Protein 6F7L (pdb70)

Secondary structure (DSSP, 8-state):
---SS-EEEEE--BHHHHHHHHHHTTTSEEEEE-SSSSSBTT--EEEEEEBTEEEEEESS---B-TTT-HHHHHHHHHTT--EEE--B-EEEE-SSSS-EEESSSS-SHHHHHHHHHHHHHHHHHHHTT----SBHHHHHHHTT--HHHIIIIIHHHHHHHH-TTS-GGGSBHHHHHHHHHTTSS-SSS-B--EEETT-THHHHHHHHHHHGGGEETT--EEEEEE-SSSEEEEETTEEEEESEEEE-S-HHHHHHHB--S-SHHHHHHTT--EEEEEEEEE--GGGS-SS--S-SEEEEPPTT--GGGGGG---EEEEEGGGSGGGTT--S--EEEES-SSPP-TTTEEEEEEEEEE---HHHHHHHHHGGGGTTGGGEEE-SGGGS-SSHHHHHHHHHHHHHHTT---S-TT-HHHHHHHHHHHHHHT-/--TT-EEEEE--BHHHHHHHHHHTTTSEEEEE-SSSSSBTT--EEEEEETTEEEEEESS---B-TTT-HHHHHHHHHTT--EEE--B-EEEE-SSSS-EEESSSS-SHHHHHHHHHHHHHHHHHHHTT---BHHHHHHHTT--HHHIIIIIHHHHHHHH-TTS-GGGSBHHHHHHHHHTTSS-SSS-B--EEETT-THHHHHHHHHHHGGGEETT--EEEEEE-SS-EEEEETTEEEEESEEEE-S-HHHHHHHB--S-SHHHHHHTT--EEEEEEEEE--GGGS-TTTSSSSEEEEPPTT--GGGTTT---EEEEEGGGSGGGTT--S--EEEES-SSPP-TTSEEEEEEEEEE---HHHHHHHHGGGGGTTGGGEEE-SGGGS-SSHHHHHHHHHHHHHHTT---S-TT-HHHHHHHHHHHHHHT-

InterPro domains:
  IPR002937 Amine oxidase [PF01593] (21-294)
  IPR036188 FAD/NAD(P)-binding domain superfamily [G3DSA:3.50.50.60] (2-269)
  IPR036188 FAD/NAD(P)-binding domain superfamily [SSF51905] (9-413)
  IPR050464 Zeta Carotene Desaturase and Related Oxidoreductases [PTHR42923] (6-413)

Structure (mmCIF, N/CA/C/O backbone):
data_6F7L
#
_entry.id   6F7L
#
_cell.length_a   125.554
_cell.length_b   125.554
_cell.length_c   156.655
_cell.angle_alpha   90.000
_cell.angle_beta   90.000
_cell.angle_gamma   90.000
#
_symmetry.space_group_name_H-M   'P 41 21 2'
#
loop_
_entity.id
_entity.type
_entity.pdbx_description
1 polymer 'Amine oxidase LkcE'
2 non-polymer 'FLAVIN-ADENINE DINUCLEOTIDE'
3 non-polymer 'CALCIUM ION'
4 non-polymer '[(2~{S},5~{R},8~{S},11~{S})-1-[(2~{R},3~{R},5~{R},6~{S})-3,5-dimethyl-6-oxidanyl-4-oxidanylidene-oxan-2-yl]-5,11-dimeth yl-8-oxidanyl-13-[[(2~{S})-2-oxidanylpropanoyl]amino]tridecan-2-yl] ethanoate'
5 non-polymer GLYCEROL
6 non-polymer 'ACETATE ION'
7 water water
#
loop_
_atom_site.group_PDB
_atom_site.id
_atom_site.type_symbol
_atom_site.label_atom_id
_atom_site.label_alt_id
_atom_site.label_comp_id
_atom_site.label_asym_id
_atom_site.label_entity_id
_atom_site.label_seq_id
_atom_site.pdbx_PDB_ins_code
_atom_site.Cartn_x
_atom_site.Cartn_y
_atom_site.Cartn_z
_atom_site.occupancy
_atom_site.B_iso_or_equiv
_atom_site.auth_seq_id
_atom_site.auth_comp_id
_atom_site.auth_asym_id
_atom_site.auth_atom_id
_atom_site.pdbx_PDB_model_num
ATOM 1 N N . VAL A 1 7 ? 17.137 80.150 -25.021 1.00 120.78 3 VAL A N 1
ATOM 2 C CA . VAL A 1 7 ? 17.353 81.475 -25.694 1.00 117.49 3 VAL A CA 1
ATOM 3 C C . VAL A 1 7 ? 16.020 82.250 -25.785 1.00 121.75 3 VAL A C 1
ATOM 4 O O . VAL A 1 7 ? 15.121 81.868 -26.537 1.00 118.45 3 VAL A O 1
ATOM 8 N N . VAL A 1 8 ? 15.917 83.329 -25.002 1.00 123.47 4 VAL A N 1
ATOM 9 C CA . VAL A 1 8 ? 14.752 84.234 -25.016 1.00 124.47 4 VAL A CA 1
ATOM 10 C C . VAL A 1 8 ? 15.025 85.386 -26.011 1.00 129.81 4 VAL A C 1
ATOM 11 O O . VAL A 1 8 ? 16.144 85.920 -26.053 1.00 126.91 4 VAL A O 1
ATOM 15 N N . GLU A 1 9 ? 14.025 85.754 -26.819 1.00 127.61 5 GLU A N 1
ATOM 16 C CA . GLU A 1 9 ? 14.172 86.850 -27.812 1.00 126.01 5 GLU A CA 1
ATOM 17 C C . GLU A 1 9 ? 13.005 87.852 -27.798 1.00 110.53 5 GLU A C 1
ATOM 18 O O . GLU A 1 9 ? 11.948 87.610 -27.187 1.00 104.48 5 GLU A O 1
ATOM 24 N N . ALA A 1 10 ? 13.252 88.971 -28.486 1.00 107.03 6 ALA A N 1
ATOM 25 C CA . ALA A 1 10 ? 12.399 90.183 -28.492 1.00 108.81 6 ALA A CA 1
ATOM 26 C C . ALA A 1 10 ? 10.958 89.962 -28.935 1.00 102.81 6 ALA A C 1
ATOM 27 O O . ALA A 1 10 ? 10.659 89.005 -29.630 1.00 120.82 6 ALA A O 1
ATOM 29 N N . LYS A 1 11 ? 10.090 90.870 -28.500 1.00 92.39 7 LYS A N 1
ATOM 30 C CA . LYS A 1 11 ? 8.623 90.834 -28.738 1.00 96.54 7 LYS A CA 1
ATOM 31 C C . LYS A 1 11 ? 7.898 89.513 -28.303 1.00 98.48 7 LYS A C 1
ATOM 32 O O . LYS A 1 11 ? 6.893 89.108 -28.901 1.00 93.90 7 LYS A O 1
ATOM 38 N N . SER A 1 12 ? 8.410 88.876 -27.242 1.00 87.91 8 SER A N 1
ATOM 39 C CA . SER A 1 12 ? 7.747 87.743 -26.583 1.00 80.34 8 SER A CA 1
ATOM 40 C C . SER A 1 12 ? 6.545 88.288 -25.826 1.00 73.26 8 SER A C 1
ATOM 41 O O . SER A 1 12 ? 6.543 89.445 -25.446 1.00 78.75 8 SER A O 1
ATOM 44 N N . ARG A 1 13 ? 5.527 87.462 -25.630 1.00 74.00 9 ARG A N 1
ATOM 45 C CA . ARG A 1 13 ? 4.352 87.822 -24.802 1.00 84.60 9 ARG A CA 1
ATOM 46 C C . ARG A 1 13 ? 4.649 87.426 -23.331 1.00 86.41 9 ARG A C 1
ATOM 47 O O . ARG A 1 13 ? 4.622 86.232 -23.001 1.00 82.68 9 ARG A O 1
ATOM 55 N N . ILE A 1 14 ? 4.974 88.418 -22.490 1.00 77.71 10 ILE A N 1
ATOM 56 C CA . ILE A 1 14 ? 5.418 88.170 -21.100 1.00 74.79 10 ILE A CA 1
ATOM 57 C C . ILE A 1 14 ? 4.379 88.687 -20.116 1.00 72.05 10 ILE A C 1
ATOM 58 O O . ILE A 1 14 ? 3.866 89.794 -20.268 1.00 69.99 10 ILE A O 1
ATOM 63 N N . ALA A 1 15 ? 4.041 87.858 -19.128 1.00 65.58 11 ALA A N 1
ATOM 64 C CA . ALA A 1 15 ? 3.152 88.300 -18.039 1.00 65.37 11 ALA A CA 1
ATOM 65 C C . ALA A 1 15 ? 4.020 88.536 -16.788 1.00 70.97 11 ALA A C 1
ATOM 66 O O . ALA A 1 15 ? 4.956 87.772 -16.517 1.00 70.11 11 ALA A O 1
ATOM 68 N N . VAL A 1 16 ? 3.731 89.599 -16.046 1.00 66.35 12 VAL A N 1
ATOM 69 C CA . VAL A 1 16 ? 4.387 89.822 -14.742 1.00 64.49 12 VAL A CA 1
ATOM 70 C C . VAL A 1 16 ? 3.234 89.655 -13.789 1.00 62.04 12 VAL A C 1
ATOM 71 O O . VAL A 1 16 ? 2.172 90.264 -14.003 1.00 58.60 12 VAL A O 1
ATOM 75 N N . VAL A 1 17 ? 3.431 88.774 -12.800 1.00 59.47 13 VAL A N 1
ATOM 76 C CA . VAL A 1 17 ? 2.371 88.411 -11.832 1.00 61.24 13 VAL A CA 1
ATOM 77 C C . VAL A 1 17 ? 2.698 89.047 -10.484 1.00 62.99 13 VAL A C 1
ATOM 78 O O . VAL A 1 17 ? 3.669 88.674 -9.831 1.00 68.79 13 VAL A O 1
ATOM 82 N N . GLY A 1 18 ? 1.898 90.037 -10.116 1.00 56.53 14 GLY A N 1
ATOM 83 C CA . GLY A 1 18 ? 2.120 90.846 -8.942 1.00 52.58 14 GLY A CA 1
ATOM 84 C C . GLY A 1 18 ? 2.665 92.211 -9.332 1.00 55.13 14 GLY A C 1
ATOM 85 O O . GLY A 1 18 ? 3.732 92.318 -9.930 1.00 52.06 14 GLY A O 1
ATOM 86 N N . GLY A 1 19 ? 1.916 93.252 -8.958 1.00 55.12 15 GLY A N 1
ATOM 87 C CA . GLY A 1 19 ? 2.290 94.647 -9.247 1.00 59.26 15 GLY A CA 1
ATOM 88 C C . GLY A 1 19 ? 2.721 95.487 -8.048 1.00 64.94 15 GLY A C 1
ATOM 89 O O . GLY A 1 19 ? 2.316 96.650 -7.911 1.00 63.56 15 GLY A O 1
ATOM 90 N N . GLY A 1 20 ? 3.574 94.899 -7.206 1.00 60.86 16 GLY A N 1
ATOM 91 C CA . GLY A 1 20 ? 4.268 95.624 -6.162 1.00 60.89 16 GLY A CA 1
ATOM 92 C C . GLY A 1 20 ? 5.478 96.284 -6.798 1.00 63.82 16 GLY A C 1
ATOM 93 O O . GLY A 1 20 ? 5.570 96.375 -8.003 1.00 61.58 16 GLY A O 1
ATOM 94 N N . GLY A 1 21 ? 6.434 96.705 -5.988 1.00 64.73 17 GLY A N 1
ATOM 95 C CA . GLY A 1 21 ? 7.601 97.399 -6.499 1.00 56.93 17 GLY A CA 1
ATOM 96 C C . GLY A 1 21 ? 8.373 96.590 -7.490 1.00 51.56 17 GLY A C 1
ATOM 97 O O . GLY A 1 21 ? 8.824 97.099 -8.489 1.00 52.04 17 GLY A O 1
ATOM 98 N N . SER A 1 22 ? 8.588 95.338 -7.166 1.00 54.96 18 SER A N 1
ATOM 99 C CA . SER A 1 22 ? 9.432 94.452 -8.008 1.00 62.48 18 SER A CA 1
ATOM 100 C C . SER A 1 22 ? 8.776 94.161 -9.331 1.00 59.28 18 SER A C 1
ATOM 101 O O . SER A 1 22 ? 9.435 94.090 -10.340 1.00 56.02 18 SER A O 1
ATOM 104 N N . GLY A 1 23 ? 7.472 93.949 -9.282 1.00 62.54 19 GLY A N 1
ATOM 105 C CA . GLY A 1 23 ? 6.672 93.654 -10.474 1.00 65.71 19 GLY A CA 1
ATOM 106 C C . GLY A 1 23 ? 6.537 94.848 -11.402 1.00 64.64 19 GLY A C 1
ATOM 107 O O . GLY A 1 23 ? 6.781 94.728 -12.607 1.00 60.93 19 GLY A O 1
ATOM 108 N N . SER A 1 24 ? 6.150 95.984 -10.814 1.00 58.27 20 SER A N 1
ATOM 109 C CA . SER A 1 24 ? 5.990 97.254 -11.536 1.00 57.81 20 SER A CA 1
ATOM 110 C C . SER A 1 24 ? 7.294 97.662 -12.248 1.00 58.49 20 SER A C 1
ATOM 111 O O . SER A 1 24 ? 7.273 98.034 -13.404 1.00 64.44 20 SER A O 1
ATOM 114 N N . VAL A 1 25 ? 8.419 97.520 -11.573 1.00 56.09 21 VAL A N 1
ATOM 115 C CA . VAL A 1 25 ? 9.718 97.874 -12.155 1.00 59.92 21 VAL A CA 1
ATOM 116 C C . VAL A 1 25 ? 10.110 96.847 -13.198 1.00 66.98 21 VAL A C 1
ATOM 117 O O . VAL A 1 25 ? 10.646 97.211 -14.243 1.00 80.02 21 VAL A O 1
ATOM 121 N N . ALA A 1 26 ? 9.859 95.576 -12.917 1.00 73.05 22 ALA A N 1
ATOM 122 C CA . ALA A 1 26 ? 10.121 94.469 -13.874 1.00 72.67 22 ALA A CA 1
ATOM 123 C C . ALA A 1 26 ? 9.345 94.680 -15.194 1.00 68.20 22 ALA A C 1
ATOM 124 O O . ALA A 1 26 ? 9.924 94.614 -16.265 1.00 68.03 22 ALA A O 1
ATOM 126 N N . ALA A 1 27 ? 8.054 94.960 -15.068 1.00 62.18 23 ALA A N 1
ATOM 127 C CA . ALA A 1 27 ? 7.143 95.206 -16.196 1.00 63.13 23 ALA A CA 1
ATOM 128 C C . ALA A 1 27 ? 7.549 96.439 -17.023 1.00 68.84 23 ALA A C 1
ATOM 129 O O . ALA A 1 27 ? 7.686 96.377 -18.236 1.00 72.02 23 ALA A O 1
ATOM 131 N N . TRP A 1 28 ? 7.777 97.534 -16.319 1.00 76.49 24 TRP A N 1
ATOM 132 C CA . TRP A 1 28 ? 8.228 98.838 -16.869 1.00 73.62 24 TRP A CA 1
ATOM 133 C C . TRP A 1 28 ? 9.466 98.734 -17.777 1.00 75.73 24 TRP A C 1
ATOM 134 O O . TRP A 1 28 ? 9.543 99.368 -18.822 1.00 81.87 24 TRP A O 1
ATOM 145 N N . LEU A 1 29 ? 10.426 97.939 -17.363 1.00 70.23 25 LEU A N 1
ATOM 146 C CA . LEU A 1 29 ? 11.646 97.720 -18.140 1.00 74.08 25 LEU A CA 1
ATOM 147 C C . LEU A 1 29 ? 11.418 96.674 -19.230 1.00 78.24 25 LEU A C 1
ATOM 148 O O . LEU A 1 29 ? 11.952 96.794 -20.316 1.00 78.01 25 LEU A O 1
ATOM 153 N N . LEU A 1 30 ? 10.647 95.628 -18.914 1.00 79.16 26 LEU A N 1
ATOM 154 C CA . LEU A 1 30 ? 10.351 94.541 -19.868 1.00 72.08 26 LEU A CA 1
ATOM 155 C C . LEU A 1 30 ? 9.619 95.089 -21.116 1.00 69.30 26 LEU A C 1
ATOM 156 O O . LEU A 1 30 ? 9.996 94.743 -22.221 1.00 65.64 26 LEU A O 1
ATOM 161 N N . ALA A 1 31 ? 8.637 95.976 -20.890 1.00 63.80 27 ALA A N 1
ATOM 162 C CA . ALA A 1 31 ? 7.820 96.663 -21.921 1.00 62.08 27 ALA A CA 1
ATOM 163 C C . ALA A 1 31 ? 8.623 97.433 -23.014 1.00 68.89 27 ALA A C 1
ATOM 164 O O . ALA A 1 31 ? 8.112 97.761 -24.069 1.00 70.78 27 ALA A O 1
ATOM 166 N N . ARG A 1 32 ? 9.889 97.682 -22.742 1.00 72.64 28 ARG A N 1
ATOM 167 C CA . ARG A 1 32 ? 10.829 98.279 -23.691 1.00 76.53 28 ARG A CA 1
ATOM 168 C C . ARG A 1 32 ? 11.202 97.323 -24.852 1.00 79.60 28 ARG A C 1
ATOM 169 O O . ARG A 1 32 ? 11.685 97.787 -25.891 1.00 84.69 28 ARG A O 1
ATOM 177 N N . ARG A 1 33 ? 11.035 96.016 -24.642 1.00 70.87 29 ARG A N 1
ATOM 178 C CA . ARG A 1 33 ? 11.426 94.953 -25.601 1.00 70.47 29 ARG A CA 1
ATOM 179 C C . ARG A 1 33 ? 10.316 93.943 -25.916 1.00 73.81 29 ARG A C 1
ATOM 180 O O . ARG A 1 33 ? 10.348 93.323 -26.960 1.00 80.62 29 ARG A O 1
ATOM 188 N N . HIS A 1 34 ? 9.363 93.767 -25.007 1.00 70.90 30 HIS A N 1
ATOM 189 C CA . HIS A 1 34 ? 8.367 92.705 -25.083 1.00 66.72 30 HIS A CA 1
ATOM 190 C C . HIS A 1 34 ? 6.952 93.225 -24.917 1.00 66.84 30 HIS A C 1
ATOM 191 O O . HIS A 1 34 ? 6.736 94.337 -24.439 1.00 63.06 30 HIS A O 1
ATOM 198 N N . ASP A 1 35 ? 5.993 92.401 -25.327 1.00 68.12 31 ASP A N 1
ATOM 199 C CA . ASP A 1 35 ? 4.583 92.715 -25.139 1.00 79.69 31 ASP A CA 1
ATOM 200 C C . ASP A 1 35 ? 4.291 92.206 -23.728 1.00 83.19 31 ASP A C 1
ATOM 201 O O . ASP A 1 35 ? 4.196 90.986 -23.512 1.00 72.43 31 ASP A O 1
ATOM 206 N N . VAL A 1 36 ? 4.169 93.145 -22.781 1.00 77.57 32 VAL A N 1
ATOM 207 C CA . VAL A 1 36 ? 4.021 92.824 -21.365 1.00 68.98 32 VAL A CA 1
ATOM 208 C C . VAL A 1 36 ? 2.629 93.139 -20.866 1.00 71.00 32 VAL A C 1
ATOM 209 O O . VAL A 1 36 ? 2.001 94.080 -21.328 1.00 69.27 32 VAL A O 1
ATOM 213 N N . THR A 1 37 ? 2.170 92.291 -19.937 1.00 73.43 33 THR A N 1
ATOM 214 C CA . THR A 1 37 ? 0.911 92.451 -19.198 1.00 75.52 33 THR A CA 1
ATOM 215 C C . THR A 1 37 ? 1.258 92.302 -17.699 1.00 74.52 33 THR A C 1
ATOM 216 O O . THR A 1 37 ? 1.991 91.398 -17.301 1.00 67.91 33 THR A O 1
ATOM 220 N N . LEU A 1 38 ? 0.728 93.209 -16.890 1.00 72.92 34 LEU A N 1
ATOM 221 C CA . LEU A 1 38 ? 1.017 93.226 -15.467 1.00 73.71 34 LEU A CA 1
ATOM 222 C C . LEU A 1 38 ? -0.275 92.950 -14.727 1.00 76.89 34 LEU A C 1
ATOM 223 O O . LEU A 1 38 ? -1.206 93.759 -14.761 1.00 75.36 34 LEU A O 1
ATOM 228 N N . PHE A 1 39 ? -0.327 91.812 -14.042 1.00 74.00 35 PHE A N 1
ATOM 229 C CA . PHE A 1 39 ? -1.523 91.466 -13.267 1.00 71.41 35 PHE A CA 1
ATOM 230 C C . PHE A 1 39 ? -1.309 91.856 -11.820 1.00 70.06 35 PHE A C 1
ATOM 231 O O . PHE A 1 39 ? -0.343 91.420 -11.193 1.00 65.72 35 PHE A O 1
ATOM 239 N N . GLU A 1 40 ? -2.237 92.654 -11.297 1.00 67.03 36 GLU A N 1
ATOM 240 C CA . GLU A 1 40 ? -2.220 93.059 -9.901 1.00 67.55 36 GLU A CA 1
ATOM 241 C C . GLU A 1 40 ? -3.517 92.703 -9.197 1.00 71.32 36 GLU A C 1
ATOM 242 O O . GLU A 1 40 ? -4.570 93.189 -9.579 1.00 82.38 36 GLU A O 1
ATOM 248 N N . ALA A 1 41 ? -3.415 91.900 -8.139 1.00 66.00 37 ALA A N 1
ATOM 249 C CA . ALA A 1 41 ? -4.573 91.528 -7.298 1.00 68.00 37 ALA A CA 1
ATOM 250 C C . ALA A 1 41 ? -5.404 92.716 -6.788 1.00 60.81 37 ALA A C 1
ATOM 251 O O . ALA A 1 41 ? -6.620 92.658 -6.796 1.00 62.70 37 ALA A O 1
ATOM 253 N N . ASP A 1 42 ? -4.734 93.770 -6.325 1.00 66.20 38 ASP A N 1
ATOM 254 C CA . ASP A 1 42 ? -5.385 94.956 -5.679 1.00 70.94 38 ASP A CA 1
ATOM 255 C C . ASP A 1 42 ? -5.638 96.102 -6.679 1.00 67.96 38 ASP A C 1
ATOM 256 O O . ASP A 1 42 ? -5.244 96.018 -7.851 1.00 67.83 38 ASP A O 1
ATOM 261 N N . GLU A 1 43 ? -6.278 97.160 -6.167 1.00 71.16 39 GLU A N 1
ATOM 262 C CA . GLU A 1 43 ? -6.680 98.393 -6.915 1.00 67.05 39 GLU A CA 1
ATOM 263 C C . GLU A 1 43 ? -5.618 99.416 -7.195 1.00 63.40 39 GLU A C 1
ATOM 264 O O . GLU A 1 43 ? -5.911 100.414 -7.809 1.00 70.23 39 GLU A O 1
ATOM 270 N N . TYR A 1 44 ? -4.394 99.173 -6.759 1.00 68.93 40 TYR A N 1
ATOM 271 C CA . TYR A 1 44 ? -3.249 100.076 -7.002 1.00 63.48 40 TYR A CA 1
ATOM 272 C C . TYR A 1 44 ? -1.978 99.264 -7.246 1.00 60.95 40 TYR A C 1
ATOM 273 O O . TYR A 1 44 ? -1.875 98.076 -6.902 1.00 63.46 40 TYR A O 1
ATOM 282 N N . LEU A 1 45 ? -1.018 99.939 -7.844 1.00 62.18 41 LEU A N 1
ATOM 283 C CA . LEU A 1 45 ? 0.314 99.410 -8.125 1.00 67.45 41 LEU A CA 1
ATOM 284 C C . LEU A 1 45 ? 1.276 99.794 -6.974 1.00 66.99 41 LEU A C 1
ATOM 285 O O . LEU A 1 45 ? 1.401 100.977 -6.671 1.00 68.76 41 LEU A O 1
ATOM 290 N N . GLY A 1 46 ? 1.901 98.805 -6.316 1.00 62.99 42 GLY A N 1
ATOM 291 C CA . GLY A 1 46 ? 2.816 99.080 -5.167 1.00 66.75 42 GLY A CA 1
ATOM 292 C C . GLY A 1 46 ? 2.928 98.137 -3.973 1.00 60.53 42 GLY A C 1
ATOM 293 O O . GLY A 1 46 ? 3.960 98.102 -3.316 1.00 63.05 42 GLY A O 1
ATOM 294 N N . GLY A 1 47 ? 1.859 97.401 -3.690 1.00 57.45 43 GLY A N 1
ATOM 295 C CA . GLY A 1 47 ? 1.830 96.398 -2.643 1.00 53.67 43 GLY A CA 1
ATOM 296 C C . GLY A 1 47 ? 2.059 96.990 -1.280 1.00 49.06 43 GLY A C 1
ATOM 297 O O . GLY A 1 47 ? 1.242 97.754 -0.792 1.00 49.24 43 GLY A O 1
ATOM 298 N N . HIS A 1 48 ? 3.200 96.649 -0.687 1.00 53.28 44 HIS A N 1
ATOM 299 C CA . HIS A 1 48 ? 3.660 97.225 0.626 1.00 51.90 44 HIS A CA 1
ATOM 300 C C . HIS A 1 48 ? 3.954 98.738 0.552 1.00 53.24 44 HIS A C 1
ATOM 301 O O . HIS A 1 48 ? 3.931 99.423 1.562 1.00 59.31 44 HIS A O 1
ATOM 308 N N . ALA A 1 49 ? 4.230 99.223 -0.661 1.00 54.02 45 ALA A N 1
ATOM 309 C CA . ALA A 1 49 ? 4.403 100.645 -0.984 1.00 52.18 45 ALA A CA 1
ATOM 310 C C . ALA A 1 49 ? 3.063 101.277 -1.283 1.00 50.05 45 ALA A C 1
ATOM 311 O O . ALA A 1 49 ? 2.576 101.232 -2.400 1.00 57.56 45 ALA A O 1
ATOM 313 N N . TYR A 1 50 ? 2.467 101.836 -0.248 1.00 52.93 46 TYR A N 1
ATOM 314 C CA . TYR A 1 50 ? 1.139 102.441 -0.284 1.00 53.56 46 TYR A CA 1
ATOM 315 C C . TYR A 1 50 ? 1.094 103.787 0.467 1.00 53.71 46 TYR A C 1
ATOM 316 O O . TYR A 1 50 ? 1.377 103.866 1.664 1.00 58.56 46 TYR A O 1
ATOM 325 N N . SER A 1 51 ? 0.668 104.826 -0.238 1.00 55.33 47 SER A N 1
ATOM 326 C CA . SER A 1 51 ? 0.465 106.157 0.322 1.00 50.96 47 SER A CA 1
ATOM 327 C C . SER A 1 51 ? -1.024 106.458 0.281 1.00 58.94 47 SER A C 1
ATOM 328 O O . SER A 1 51 ? -1.622 106.399 -0.767 1.00 66.98 47 SER A O 1
ATOM 331 N N . HIS A 1 52 ? -1.597 106.726 1.448 1.00 63.13 48 HIS A N 1
ATOM 332 C CA . HIS A 1 52 ? -3.010 107.001 1.657 1.00 65.95 48 HIS A CA 1
ATOM 333 C C . HIS A 1 52 ? -3.279 108.508 1.823 1.00 72.01 48 HIS A C 1
ATOM 334 O O . HIS A 1 52 ? -2.693 109.144 2.680 1.00 68.46 48 HIS A O 1
ATOM 341 N N . PRO A 1 53 ? -4.195 109.075 1.002 1.00 81.72 49 PRO A N 1
ATOM 342 C CA . PRO A 1 53 ? -4.476 110.513 1.089 1.00 76.05 49 PRO A CA 1
ATOM 343 C C . PRO A 1 53 ? -5.189 110.884 2.382 1.00 78.43 49 PRO A C 1
ATOM 344 O O . PRO A 1 53 ? -6.184 110.238 2.748 1.00 76.78 49 PRO A O 1
ATOM 348 N N . VAL A 1 54 ? -4.633 111.886 3.061 1.00 71.67 50 VAL A N 1
ATOM 349 C CA . VAL A 1 54 ? -5.170 112.420 4.319 1.00 76.69 50 VAL A CA 1
ATOM 350 C C . VAL A 1 54 ? -5.473 113.895 4.133 1.00 73.34 50 VAL A C 1
ATOM 351 O O . VAL A 1 54 ? -4.647 114.640 3.635 1.00 71.40 50 VAL A O 1
ATOM 355 N N . GLU A 1 55 ? -6.670 114.272 4.558 1.00 81.13 51 GLU A N 1
ATOM 356 C CA . GLU A 1 55 ? -7.215 115.622 4.392 1.00 86.42 51 GLU A CA 1
ATOM 357 C C . GLU A 1 55 ? -6.836 116.490 5.597 1.00 80.32 51 GLU A C 1
ATOM 358 O O . GLU A 1 55 ? -7.261 116.225 6.719 1.00 79.14 51 GLU A O 1
ATOM 364 N N . THR A 1 56 ? -5.995 117.495 5.349 1.00 76.65 52 THR A N 1
ATOM 365 C CA . THR A 1 56 ? -5.548 118.429 6.390 1.00 81.82 52 THR A CA 1
ATOM 366 C C . THR A 1 56 ? -5.806 119.896 5.978 1.00 92.36 52 THR A C 1
ATOM 367 O O . THR A 1 56 ? -6.055 120.201 4.800 1.00 85.41 52 THR A O 1
ATOM 371 N N . ASP A 1 57 ? -5.685 120.793 6.964 1.00 95.57 53 ASP A N 1
ATOM 372 C CA . ASP A 1 57 ? -5.871 122.247 6.790 1.00 94.23 53 ASP A CA 1
ATOM 373 C C . ASP A 1 57 ? -4.749 122.924 5.989 1.00 99.85 53 ASP A C 1
ATOM 374 O O . ASP A 1 57 ? -4.787 124.142 5.829 1.00 104.98 53 ASP A O 1
ATOM 379 N N . GLN A 1 58 ? -3.737 122.170 5.546 1.00 94.25 54 GLN A N 1
ATOM 380 C CA . GLN A 1 58 ? -2.616 122.704 4.718 1.00 96.08 54 GLN A CA 1
ATOM 381 C C . GLN A 1 58 ? -2.474 121.909 3.398 1.00 89.24 54 GLN A C 1
ATOM 382 O O . GLN A 1 58 ? -1.505 122.077 2.664 1.00 90.79 54 GLN A O 1
ATOM 388 N N . GLY A 1 59 ? -3.474 121.084 3.095 1.00 84.62 55 GLY A N 1
ATOM 389 C CA . GLY A 1 59 ? -3.520 120.277 1.862 1.00 89.64 55 GLY A CA 1
ATOM 390 C C . GLY A 1 59 ? -3.779 118.799 2.124 1.00 89.02 55 GLY A C 1
ATOM 391 O O . GLY A 1 59 ? -3.916 118.383 3.277 1.00 83.98 55 GLY A O 1
ATOM 392 N N . THR A 1 60 ? -3.907 118.016 1.051 1.00 89.98 56 THR A N 1
ATOM 393 C CA . THR A 1 60 ? -4.113 116.552 1.147 1.00 91.58 56 THR A CA 1
ATOM 394 C C . THR A 1 60 ? -2.749 115.853 1.006 1.00 91.17 56 THR A C 1
ATOM 395 O O . THR A 1 60 ? -2.107 115.957 -0.040 1.00 89.95 56 THR A O 1
ATOM 399 N N . LEU A 1 61 ? -2.313 115.195 2.087 1.00 81.89 57 LEU A N 1
ATOM 400 C CA . LEU A 1 61 ? -0.978 114.564 2.181 1.00 78.82 57 LEU A CA 1
ATOM 401 C C . LEU A 1 61 ? -1.092 113.106 1.831 1.00 76.43 57 LEU A C 1
ATOM 402 O O . LEU A 1 61 ? -2.086 112.481 2.183 1.00 80.85 57 LEU A O 1
ATOM 407 N N . HIS A 1 62 ? -0.097 112.572 1.138 1.00 69.85 58 HIS A N 1
ATOM 408 C CA . HIS A 1 62 ? -0.087 111.142 0.813 1.00 81.42 58 HIS A CA 1
ATOM 409 C C . HIS A 1 62 ? 0.859 110.440 1.794 1.00 71.82 58 HIS A C 1
ATOM 410 O O . HIS A 1 62 ? 2.078 110.489 1.656 1.00 71.72 58 HIS A O 1
ATOM 417 N N . VAL A 1 63 ? 0.248 109.851 2.820 1.00 63.44 59 VAL A N 1
ATOM 418 C CA . VAL A 1 63 ? 0.939 109.276 3.981 1.00 63.30 59 VAL A CA 1
ATOM 419 C C . VAL A 1 63 ? 1.304 107.817 3.724 1.00 63.38 59 VAL A C 1
ATOM 420 O O . VAL A 1 63 ? 0.405 106.983 3.543 1.00 62.14 59 VAL A O 1
ATOM 424 N N . ASP A 1 64 ? 2.617 107.537 3.727 1.00 58.65 60 ASP A N 1
ATOM 425 C CA . ASP A 1 64 ? 3.158 106.184 3.528 1.00 59.14 60 ASP A CA 1
ATOM 426 C C . ASP A 1 64 ? 2.769 105.337 4.754 1.00 61.75 60 ASP A C 1
ATOM 427 O O . ASP A 1 64 ? 3.030 105.732 5.881 1.00 58.36 60 ASP A O 1
ATOM 432 N N . MET A 1 65 ? 2.116 104.203 4.509 1.00 61.85 61 MET A N 1
ATOM 433 C CA . MET A 1 65 ? 1.627 103.302 5.550 1.00 54.42 61 MET A CA 1
ATOM 434 C C . MET A 1 65 ? 2.483 102.060 5.725 1.00 52.71 61 MET A C 1
ATOM 435 O O . MET A 1 65 ? 2.414 101.409 6.759 1.00 55.76 61 MET A O 1
ATOM 440 N N . GLY A 1 66 ? 3.218 101.720 4.683 1.00 48.65 62 GLY A N 1
ATOM 441 C CA . GLY A 1 66 ? 4.095 100.564 4.635 1.00 47.95 62 GLY A CA 1
ATOM 442 C C . GLY A 1 66 ? 5.514 101.055 4.365 1.00 48.55 62 GLY A C 1
ATOM 443 O O . GLY A 1 66 ? 6.151 101.624 5.234 1.00 51.08 62 GLY A O 1
ATOM 444 N N . VAL A 1 67 ? 5.992 100.792 3.162 1.00 47.57 63 VAL A N 1
ATOM 445 C CA . VAL A 1 67 ? 7.304 101.222 2.684 1.00 51.10 63 VAL A CA 1
ATOM 446 C C . VAL A 1 67 ? 7.410 102.741 2.793 1.00 54.46 63 VAL A C 1
ATOM 447 O O . VAL A 1 67 ? 6.512 103.450 2.405 1.00 55.27 63 VAL A O 1
ATOM 451 N N . GLU A 1 68 ? 8.507 103.226 3.347 1.00 52.94 64 GLU A N 1
ATOM 452 C CA . GLU A 1 68 ? 8.718 104.675 3.450 1.00 55.39 64 GLU A CA 1
ATOM 453 C C . GLU A 1 68 ? 10.168 105.130 3.364 1.00 53.16 64 GLU A C 1
ATOM 454 O O . GLU A 1 68 ? 10.438 106.223 2.887 1.00 53.65 64 GLU A O 1
ATOM 460 N N . HIS A 1 69 ? 11.073 104.289 3.836 1.00 50.98 65 HIS A N 1
ATOM 461 C CA . HIS A 1 69 ? 12.467 104.619 4.010 1.00 48.53 65 HIS A CA 1
ATOM 462 C C . HIS A 1 69 ? 13.449 103.929 3.122 1.00 47.68 65 HIS A C 1
ATOM 463 O O . HIS A 1 69 ? 13.417 102.724 2.922 1.00 50.05 65 HIS A O 1
ATOM 470 N N . PHE A 1 70 ? 14.410 104.747 2.711 1.00 48.46 66 PHE A N 1
ATOM 471 C CA . PHE A 1 70 ? 15.534 104.384 1.876 1.00 42.42 66 PHE A CA 1
ATOM 472 C C . PHE A 1 70 ? 16.554 105.515 2.032 1.00 42.97 66 PHE A C 1
ATOM 473 O O . PHE A 1 70 ? 16.260 106.537 2.646 1.00 43.10 66 PHE A O 1
ATOM 481 N N . ASN A 1 71 ? 17.714 105.364 1.411 1.00 42.15 67 ASN A N 1
ATOM 482 C CA . ASN A 1 71 ? 18.659 106.455 1.273 1.00 41.99 67 ASN A CA 1
ATOM 483 C C . ASN A 1 71 ? 19.534 106.251 0.042 1.00 48.81 67 ASN A C 1
ATOM 484 O O . ASN A 1 71 ? 19.440 105.213 -0.629 1.00 44.81 67 ASN A O 1
ATOM 489 N N . GLU A 1 72 ? 20.299 107.295 -0.306 1.00 49.49 68 GLU A N 1
ATOM 490 C CA . GLU A 1 72 ? 21.068 107.321 -1.552 1.00 46.39 68 GLU A CA 1
ATOM 491 C C . GLU A 1 72 ? 22.188 106.270 -1.622 1.00 47.69 68 GLU A C 1
ATOM 492 O O . GLU A 1 72 ? 22.589 105.884 -2.690 1.00 50.82 68 GLU A O 1
ATOM 498 N N . LYS A 1 73 ? 22.664 105.800 -0.487 1.00 49.20 69 LYS 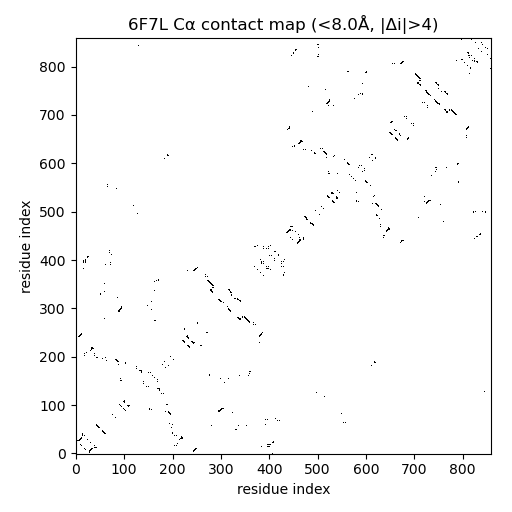A N 1
ATOM 499 C CA . LYS A 1 73 ? 23.738 104.781 -0.429 1.00 52.73 69 LYS A CA 1
ATOM 500 C C . LYS A 1 73 ? 23.193 103.350 -0.411 1.00 58.97 69 LYS A C 1
ATOM 501 O O . LYS A 1 73 ? 23.714 102.489 -1.096 1.00 55.93 69 LYS A O 1
ATOM 507 N N . LEU A 1 74 ? 22.167 103.130 0.404 1.00 52.87 70 LEU A N 1
ATOM 508 C CA . LEU A 1 74 ? 21.544 101.819 0.599 1.00 58.61 70 LEU A CA 1
ATOM 509 C C . LEU A 1 74 ? 20.681 101.426 -0.623 1.00 59.10 70 LEU A C 1
ATOM 510 O O . LEU A 1 74 ? 20.665 100.263 -1.025 1.00 51.90 70 LEU A O 1
ATOM 515 N N . SER A 1 75 ? 19.998 102.421 -1.187 1.00 55.10 71 SER A N 1
ATOM 516 C CA . SER A 1 75 ? 19.047 102.241 -2.282 1.00 48.98 71 SER A CA 1
ATOM 517 C C . SER A 1 75 ? 19.392 103.065 -3.531 1.00 47.68 71 SER A C 1
ATOM 518 O O . SER A 1 75 ? 18.609 103.893 -3.954 1.00 46.90 71 SER A O 1
ATOM 521 N N . PRO A 1 76 ? 20.566 102.837 -4.131 1.00 50.26 72 PRO A N 1
ATOM 522 C CA . PRO A 1 76 ? 20.986 103.689 -5.251 1.00 55.27 72 PRO A CA 1
ATOM 523 C C . PRO A 1 76 ? 20.109 103.634 -6.490 1.00 59.66 72 PRO A C 1
ATOM 524 O O . PRO A 1 76 ? 19.910 104.662 -7.113 1.00 62.20 72 PRO A O 1
ATOM 528 N N . ASN A 1 77 ? 19.615 102.450 -6.841 1.00 56.58 73 ASN A N 1
ATOM 529 C CA . ASN A 1 77 ? 18.723 102.288 -8.006 1.00 51.25 73 ASN A CA 1
ATOM 530 C C . ASN A 1 77 ? 17.385 102.931 -7.860 1.00 46.26 73 ASN A C 1
ATOM 531 O O . ASN A 1 77 ? 16.901 103.572 -8.751 1.00 52.56 73 ASN A O 1
ATOM 536 N N . LEU A 1 78 ? 16.786 102.763 -6.720 1.00 50.86 74 LEU A N 1
ATOM 537 C CA . LEU A 1 78 ? 15.515 103.438 -6.435 1.00 55.29 74 LEU A CA 1
ATOM 538 C C . LEU A 1 78 ? 15.717 104.950 -6.413 1.00 56.60 74 LEU A C 1
ATOM 539 O O . LEU A 1 78 ? 14.854 105.710 -6.814 1.00 59.44 74 LEU A O 1
ATOM 544 N N . PHE A 1 79 ? 16.835 105.368 -5.846 1.00 59.20 75 PHE A N 1
ATOM 545 C CA . PHE A 1 79 ? 17.135 106.795 -5.715 1.00 65.05 75 PHE A CA 1
ATOM 546 C C . PHE A 1 79 ? 17.266 107.445 -7.082 1.00 62.20 75 PHE A C 1
ATOM 547 O O . PHE A 1 79 ? 16.718 108.518 -7.332 1.00 58.68 75 PHE A O 1
ATOM 555 N N . ARG A 1 80 ? 18.001 106.767 -7.949 1.00 55.31 76 ARG A N 1
ATOM 556 C CA . ARG A 1 80 ? 18.187 107.220 -9.315 1.00 60.74 76 ARG A CA 1
ATOM 557 C C . ARG A 1 80 ? 16.891 107.252 -10.109 1.00 63.51 76 ARG A C 1
ATOM 558 O O . ARG A 1 80 ? 16.666 108.127 -10.919 1.00 65.61 76 ARG A O 1
ATOM 566 N N . LEU A 1 81 ? 16.058 106.269 -9.852 1.00 62.49 77 LEU A N 1
ATOM 567 C CA . LEU A 1 81 ? 14.761 106.166 -10.459 1.00 62.63 77 LEU A CA 1
ATOM 568 C C . LEU A 1 81 ? 13.913 107.348 -10.074 1.00 61.06 77 LEU A C 1
ATOM 569 O O . LEU A 1 81 ? 13.299 107.963 -10.917 1.00 63.41 77 LEU A O 1
ATOM 574 N N . LEU A 1 82 ? 13.904 107.656 -8.788 1.00 62.68 78 LEU A N 1
ATOM 575 C CA . LEU A 1 82 ? 13.164 108.809 -8.268 1.00 63.59 78 LEU A CA 1
ATOM 576 C C . LEU A 1 82 ? 13.658 110.137 -8.841 1.00 62.97 78 LEU A C 1
ATOM 577 O O . LEU A 1 82 ? 12.867 111.025 -9.175 1.00 61.42 78 LEU A O 1
ATOM 582 N N . THR A 1 83 ? 14.972 110.250 -8.930 1.00 61.54 79 THR A N 1
ATOM 583 C CA . THR A 1 83 ? 15.629 111.410 -9.519 1.00 67.52 79 THR A CA 1
ATOM 584 C C . THR A 1 83 ? 15.270 111.582 -11.022 1.00 68.03 79 THR A C 1
ATOM 585 O O . THR A 1 83 ? 14.885 112.662 -11.445 1.00 65.48 79 THR A O 1
ATOM 589 N N . ASP A 1 84 ? 15.347 110.495 -11.783 1.00 64.75 80 ASP A N 1
ATOM 590 C CA . ASP A 1 84 ? 14.963 110.481 -13.211 1.00 62.16 80 ASP A CA 1
ATOM 591 C C . ASP A 1 84 ? 13.510 110.886 -13.444 1.00 58.66 80 ASP A C 1
ATOM 592 O O . ASP A 1 84 ? 13.199 111.457 -14.467 1.00 65.39 80 ASP A O 1
ATOM 597 N N . PHE A 1 85 ? 12.657 110.620 -12.475 1.00 60.02 81 PHE A N 1
ATOM 598 C CA . PHE A 1 85 ? 11.204 110.920 -12.517 1.00 60.49 81 PHE A CA 1
ATOM 599 C C . PHE A 1 85 ? 10.875 112.323 -12.007 1.00 56.81 81 PHE A C 1
ATOM 600 O O . PHE A 1 85 ? 9.709 112.721 -11.959 1.00 57.57 81 PHE A O 1
ATOM 608 N N . GLY A 1 86 ? 11.902 113.036 -11.564 1.00 58.08 82 GLY A N 1
ATOM 609 C CA . GLY A 1 86 ? 11.741 114.360 -10.948 1.00 62.07 82 GLY A CA 1
ATOM 610 C C . GLY A 1 86 ? 11.145 114.363 -9.548 1.00 68.62 82 GLY A C 1
ATOM 611 O O . GLY A 1 86 ? 10.590 115.368 -9.103 1.00 70.93 82 GLY A O 1
ATOM 612 N N . ILE A 1 87 ? 11.256 113.237 -8.851 1.00 65.24 83 ILE A N 1
ATOM 613 C CA . ILE A 1 87 ? 10.687 113.103 -7.500 1.00 64.00 83 ILE A CA 1
ATOM 614 C C . ILE A 1 87 ? 11.754 113.490 -6.484 1.00 61.93 83 ILE A C 1
ATOM 615 O O . ILE A 1 87 ? 12.833 112.927 -6.452 1.00 60.25 83 ILE A O 1
ATOM 620 N N . GLY A 1 88 ? 11.429 114.476 -5.664 1.00 61.28 84 GLY A N 1
ATOM 621 C CA . GLY A 1 88 ? 12.312 114.907 -4.571 1.00 61.43 84 GLY A CA 1
ATOM 622 C C . GLY A 1 88 ? 12.248 113.965 -3.369 1.00 62.32 84 GLY A C 1
ATOM 623 O O . GLY A 1 88 ? 11.299 113.155 -3.230 1.00 61.51 84 GLY A O 1
ATOM 624 N N . THR A 1 89 ? 13.274 114.066 -2.526 1.00 56.52 85 THR A N 1
ATOM 625 C CA . THR A 1 89 ? 13.386 113.318 -1.270 1.00 54.88 85 THR A CA 1
ATOM 626 C C . THR A 1 89 ? 13.719 114.286 -0.154 1.00 54.44 85 THR A C 1
ATOM 627 O O . THR A 1 89 ? 14.153 115.387 -0.402 1.00 59.24 85 THR A O 1
ATOM 631 N N . TYR A 1 90 ? 13.491 113.860 1.076 1.00 59.44 86 TYR A N 1
ATOM 632 C CA . TYR A 1 90 ? 13.877 114.615 2.293 1.00 52.39 86 TYR A CA 1
ATOM 633 C C . TYR A 1 90 ? 14.331 113.666 3.443 1.00 50.29 86 TYR A C 1
ATOM 634 O O . TYR A 1 90 ? 13.895 112.517 3.522 1.00 46.26 86 TYR A O 1
ATOM 643 N N . VAL A 1 91 ? 15.217 114.171 4.303 1.00 44.91 87 VAL A N 1
ATOM 644 C CA . VAL A 1 91 ? 15.745 113.437 5.447 1.00 41.16 87 VAL A CA 1
ATOM 645 C C . VAL A 1 91 ? 14.671 113.300 6.524 1.00 40.05 87 VAL A C 1
ATOM 646 O O . VAL A 1 91 ? 14.108 114.277 6.959 1.00 41.16 87 VAL A O 1
ATOM 650 N N . ALA A 1 92 ? 14.402 112.059 6.917 1.00 44.05 88 ALA A N 1
ATOM 651 C CA . ALA A 1 92 ? 13.407 111.714 7.961 1.00 47.22 88 ALA A CA 1
ATOM 652 C C . ALA A 1 92 ? 14.172 110.807 8.887 1.00 51.72 88 ALA A C 1
ATOM 653 O O . ALA A 1 92 ? 14.166 109.584 8.678 1.00 54.98 88 ALA A O 1
ATOM 655 N N . PRO A 1 93 ? 14.897 111.384 9.861 1.00 47.86 89 PRO A N 1
ATOM 656 C CA . PRO A 1 93 ? 15.777 110.555 10.693 1.00 47.39 89 PRO A CA 1
ATOM 657 C C . PRO A 1 93 ? 15.030 109.555 11.544 1.00 44.92 89 PRO A C 1
ATOM 658 O O . PRO A 1 93 ? 13.961 109.860 12.060 1.00 49.28 89 PRO A O 1
ATOM 662 N N . SER A 1 94 ? 15.585 108.361 11.688 1.00 49.25 90 SER A N 1
ATOM 663 C CA . SER A 1 94 ? 14.959 107.310 12.553 1.00 52.00 90 SER A CA 1
ATOM 664 C C . SER A 1 94 ? 15.312 107.512 14.047 1.00 47.81 90 SER A C 1
ATOM 665 O O . SER A 1 94 ? 16.203 106.906 14.591 1.00 50.12 90 SER A O 1
ATOM 668 N N . SER A 1 95 ? 14.597 108.438 14.659 1.00 45.59 91 SER A N 1
ATOM 669 C CA . SER A 1 95 ? 14.647 108.664 16.077 1.00 47.54 91 SER A CA 1
ATOM 670 C C . SER A 1 95 ? 13.675 107.653 16.730 1.00 46.10 91 SER A C 1
ATOM 671 O O . SER A 1 95 ? 12.552 107.475 16.273 1.00 44.95 91 SER A O 1
ATOM 674 N N . VAL A 1 96 ? 14.154 107.006 17.788 1.00 43.09 92 VAL A N 1
ATOM 675 C CA . VAL A 1 96 ? 13.475 105.906 18.445 1.00 43.95 92 VAL A CA 1
ATOM 676 C C . VAL A 1 96 ? 13.405 106.190 19.918 1.00 45.35 92 VAL A C 1
ATOM 677 O O . VAL A 1 96 ? 14.369 106.613 20.513 1.00 45.60 92 VAL A O 1
ATOM 681 N N . HIS A 1 97 ? 12.218 105.951 20.478 1.00 45.72 93 HIS A N 1
ATOM 682 C CA . HIS A 1 97 ? 11.917 106.029 21.901 1.00 43.62 93 HIS A CA 1
ATOM 683 C C . HIS A 1 97 ? 11.191 104.717 22.284 1.00 46.30 93 HIS A C 1
ATOM 684 O O . HIS A 1 97 ? 10.214 104.335 21.652 1.00 44.74 93 HIS A O 1
ATOM 691 N N . VAL A 1 98 ? 11.708 104.037 23.305 1.00 45.25 94 VAL A N 1
ATOM 692 C CA . VAL A 1 98 ? 11.158 102.782 23.826 1.00 41.09 94 VAL A CA 1
ATOM 693 C C . VAL A 1 98 ? 10.625 103.032 25.244 1.00 43.61 94 VAL A C 1
ATOM 694 O O . VAL A 1 98 ? 11.321 103.581 26.058 1.00 47.28 94 VAL A O 1
ATOM 698 N N . ASP A 1 99 ? 9.383 102.647 25.509 1.00 42.50 95 ASP A N 1
ATOM 699 C CA . ASP A 1 99 ? 8.766 102.685 26.853 1.00 45.55 95 ASP A CA 1
ATOM 700 C C . ASP A 1 99 ? 8.344 101.275 27.357 1.00 46.13 95 ASP A C 1
ATOM 701 O O . ASP A 1 99 ? 7.651 100.544 26.671 1.00 44.26 95 ASP A O 1
ATOM 706 N N . PHE A 1 100 ? 8.708 100.976 28.591 1.00 44.48 96 PHE A N 1
ATOM 707 C CA . PHE A 1 100 ? 8.288 99.751 29.307 1.00 41.65 96 PHE A CA 1
ATOM 708 C C . PHE A 1 100 ? 7.468 100.178 30.526 1.00 45.77 96 PHE A C 1
ATOM 709 O O . PHE A 1 100 ? 7.505 101.347 30.909 1.00 43.67 96 PHE A O 1
ATOM 717 N N . PRO A 1 101 ? 6.702 99.244 31.132 1.00 52.00 97 PRO A N 1
ATOM 718 C CA . PRO A 1 101 ? 5.790 99.611 32.192 1.00 49.35 97 PRO A CA 1
ATOM 719 C C . PRO A 1 101 ? 6.232 100.350 33.449 1.00 52.18 97 PRO A C 1
ATOM 720 O O . PRO A 1 101 ? 5.375 100.972 34.077 1.00 63.40 97 PRO A O 1
ATOM 724 N N . GLY A 1 102 ? 7.448 100.324 33.911 1.00 49.89 98 GLY A N 1
ATOM 725 C CA . GLY A 1 102 ? 7.608 101.074 35.227 1.00 60.34 98 GLY A CA 1
ATOM 726 C C . GLY A 1 102 ? 7.549 102.615 35.316 1.00 56.98 98 GLY A C 1
ATOM 727 O O . GLY A 1 102 ? 6.842 103.265 34.591 1.00 61.10 98 GLY A O 1
ATOM 728 N N . GLU A 1 103 ? 8.327 103.185 36.230 1.00 59.57 99 GLU A N 1
ATOM 729 C CA . GLU A 1 103 ? 8.566 104.641 36.286 1.00 56.44 99 GLU A CA 1
ATOM 730 C C . GLU A 1 103 ? 9.863 104.960 35.529 1.00 54.26 99 GLU A C 1
ATOM 731 O O . GLU A 1 103 ? 10.910 104.388 35.815 1.00 49.28 99 GLU A O 1
ATOM 737 N N . GLN A 1 104 ? 9.718 105.820 34.515 1.00 55.23 100 GLN A N 1
ATOM 738 C CA . GLN A 1 104 ? 10.785 106.240 33.598 1.00 50.82 100 GLN A CA 1
ATOM 739 C C . GLN A 1 104 ? 11.584 105.066 33.025 1.00 47.77 100 GLN A C 1
ATOM 740 O O . GLN A 1 104 ? 12.802 105.122 32.871 1.00 47.96 100 GLN A O 1
ATOM 746 N N . GLN A 1 105 ? 10.859 104.015 32.688 1.00 44.47 101 GLN A N 1
ATOM 747 C CA . GLN A 1 105 ? 11.407 102.783 32.138 1.00 43.92 101 GLN A CA 1
ATOM 748 C C . GLN A 1 105 ? 11.532 102.911 30.630 1.00 45.24 101 GLN A C 1
ATOM 749 O O . GLN A 1 105 ? 10.853 102.241 29.851 1.00 45.96 101 GLN A O 1
ATOM 755 N N . SER A 1 106 ? 12.445 103.802 30.240 1.00 48.05 102 SER A N 1
ATOM 756 C CA . SER A 1 106 ? 12.690 104.147 28.838 1.00 46.09 102 SER A CA 1
ATOM 757 C C . SER A 1 106 ? 14.136 104.348 28.463 1.00 45.72 102 SER A C 1
ATOM 758 O O . SER A 1 106 ? 15.005 104.469 29.297 1.00 47.74 102 SER A O 1
ATOM 761 N N . TRP A 1 107 ? 14.348 104.337 27.157 1.00 44.39 103 TRP A N 1
ATOM 762 C CA . TRP A 1 107 ? 15.557 104.824 26.496 1.00 40.38 103 TRP A CA 1
ATOM 763 C C . TRP A 1 107 ? 15.115 105.369 25.163 1.00 43.09 103 TRP A C 1
ATOM 764 O O . TRP A 1 107 ? 14.026 105.037 24.687 1.00 42.60 103 TRP A O 1
ATOM 775 N N . ASN A 1 108 ? 15.975 106.202 24.574 1.00 40.55 104 ASN A N 1
ATOM 776 C CA . ASN A 1 108 ? 15.795 106.777 23.251 1.00 35.84 104 ASN A CA 1
ATOM 777 C C . ASN A 1 108 ? 17.173 107.030 22.676 1.00 41.05 104 ASN A C 1
ATOM 778 O O . ASN A 1 108 ? 18.133 106.991 23.430 1.00 40.07 104 ASN A O 1
ATOM 783 N N . ASN A 1 109 ? 17.265 107.217 21.344 1.00 40.43 105 ASN A N 1
ATOM 784 C CA . ASN A 1 109 ? 18.540 107.447 20.654 1.00 39.25 105 ASN A CA 1
ATOM 785 C C . ASN A 1 109 ? 18.852 108.971 20.362 1.00 47.20 105 ASN A C 1
ATOM 786 O O . ASN A 1 109 ? 19.845 109.310 19.661 1.00 45.34 105 ASN A O 1
ATOM 791 N N . LEU A 1 110 ? 18.064 109.868 20.951 1.00 43.75 106 LEU A N 1
ATOM 792 C CA . LEU A 1 110 ? 18.326 111.306 20.871 1.00 46.14 106 LEU A CA 1
ATOM 793 C C . LEU A 1 110 ? 19.086 111.847 22.062 1.00 49.48 106 LEU A C 1
ATOM 794 O O . LEU A 1 110 ? 19.870 112.760 21.909 1.00 55.97 106 LEU A O 1
ATOM 799 N N . ASP A 1 111 ? 18.844 111.291 23.237 1.00 49.98 107 ASP A N 1
ATOM 800 C CA . ASP A 1 111 ? 19.467 111.729 24.495 1.00 49.43 107 ASP A CA 1
ATOM 801 C C . ASP A 1 111 ? 19.729 110.549 25.442 1.00 50.57 107 ASP A C 1
ATOM 802 O O . ASP A 1 111 ? 19.349 109.434 25.153 1.00 58.86 107 ASP A O 1
ATOM 807 N N . PHE A 1 112 ? 20.376 110.813 26.568 1.00 49.42 108 PHE A N 1
ATOM 808 C CA . PHE A 1 112 ? 20.738 109.791 27.551 1.00 48.46 108 PHE A CA 1
ATOM 809 C C . PHE A 1 112 ? 19.767 109.714 28.732 1.00 45.94 108 PHE A C 1
ATOM 810 O O . PHE A 1 112 ? 20.092 109.096 29.738 1.00 49.06 108 PHE A O 1
ATOM 818 N N . LEU A 1 113 ? 18.555 110.248 28.574 1.00 43.28 109 LEU A N 1
ATOM 819 C CA . LEU A 1 113 ? 17.479 110.087 29.586 1.00 45.26 109 LEU A CA 1
ATOM 820 C C . LEU A 1 113 ? 16.861 108.682 29.595 1.00 42.60 109 LEU A C 1
ATOM 821 O O . LEU A 1 113 ? 16.874 107.979 28.593 1.00 37.93 109 LEU A O 1
ATOM 826 N N . GLY A 1 114 ? 16.339 108.333 30.774 1.00 45.53 110 GLY A N 1
ATOM 827 C CA . GLY A 1 114 ? 15.613 107.097 31.071 1.00 45.15 110 GLY A CA 1
ATOM 828 C C . GLY A 1 114 ? 16.357 106.058 31.881 1.00 50.15 110 GLY A C 1
ATOM 829 O O . GLY A 1 114 ? 17.550 105.873 31.734 1.00 53.02 110 GLY A O 1
ATOM 830 N N . GLU A 1 115 ? 15.597 105.323 32.686 1.00 54.47 111 GLU A N 1
ATOM 831 C CA . GLU A 1 115 ? 16.125 104.247 33.562 1.00 49.38 111 GLU A CA 1
ATOM 832 C C . GLU A 1 115 ? 16.669 103.049 32.782 1.00 47.25 111 GLU A C 1
ATOM 833 O O . GLU A 1 115 ? 17.608 102.395 33.221 1.00 47.77 111 GLU A O 1
ATOM 839 N N . LEU A 1 116 ? 16.066 102.724 31.650 1.00 47.40 112 LEU A N 1
ATOM 840 C CA . LEU A 1 116 ? 16.593 101.625 30.810 1.00 44.14 112 LEU A CA 1
ATOM 841 C C . LEU A 1 116 ? 17.913 102.018 30.188 1.00 42.59 112 LEU A C 1
ATOM 842 O O . LEU A 1 116 ? 18.772 101.175 30.007 1.00 41.52 112 LEU A O 1
ATOM 847 N N . ARG A 1 117 ? 18.065 103.313 29.881 1.00 44.43 113 ARG A N 1
ATOM 848 C CA . ARG A 1 117 ? 19.361 103.856 29.406 1.00 43.19 113 ARG A CA 1
ATOM 849 C C . ARG A 1 117 ? 20.376 103.702 30.502 1.00 41.61 113 ARG A C 1
ATOM 850 O O . ARG A 1 117 ? 21.439 103.165 30.266 1.00 44.44 113 ARG A O 1
ATOM 858 N N . GLU A 1 118 ? 20.019 104.121 31.717 1.00 40.62 114 GLU A N 1
ATOM 859 C CA . GLU A 1 118 ? 20.888 103.930 32.862 1.00 42.13 114 GLU A CA 1
ATOM 860 C C . GLU A 1 118 ? 21.331 102.478 32.998 1.00 41.97 114 GLU A C 1
ATOM 861 O O . GLU A 1 118 ? 22.494 102.197 33.088 1.00 47.37 114 GLU A O 1
ATOM 867 N N . GLU A 1 119 ? 20.373 101.573 32.994 1.00 39.44 115 GLU A N 1
ATOM 868 C CA . GLU A 1 119 ? 20.587 100.160 33.165 1.00 39.90 115 GLU A CA 1
ATOM 869 C C . GLU A 1 119 ? 21.410 99.503 32.079 1.00 43.45 115 GLU A C 1
ATOM 870 O O . GLU A 1 119 ? 22.197 98.602 32.362 1.00 43.76 115 GLU A O 1
ATOM 876 N N . LEU A 1 120 ? 21.175 99.895 30.834 1.00 43.00 116 LEU A N 1
ATOM 877 C CA . LEU A 1 120 ? 21.809 99.210 29.707 1.00 43.02 116 LEU A CA 1
ATOM 878 C C . LEU A 1 120 ? 22.810 100.013 28.924 1.00 47.64 116 LEU A C 1
ATOM 879 O O . LEU A 1 120 ? 23.242 99.541 27.890 1.00 42.98 116 LEU A O 1
ATOM 884 N N . HIS A 1 121 ? 23.194 101.206 29.414 1.00 51.15 117 HIS A N 1
ATOM 885 C CA . HIS A 1 121 ? 24.017 102.124 28.608 1.00 49.08 117 HIS A CA 1
ATOM 886 C C . HIS A 1 121 ? 25.279 101.493 28.112 1.00 41.35 117 HIS A C 1
ATOM 887 O O . HIS A 1 121 ? 25.628 101.644 26.961 1.00 43.29 117 HIS A O 1
ATOM 894 N N . GLU A 1 122 ? 25.919 100.755 28.983 1.00 38.56 118 GLU A N 1
ATOM 895 C CA . GLU A 1 122 ? 27.189 100.084 28.685 1.00 39.13 118 GLU A CA 1
ATOM 896 C C . GLU A 1 122 ? 27.090 99.003 27.645 1.00 38.26 118 GLU A C 1
ATOM 897 O O . GLU A 1 122 ? 27.994 98.772 26.871 1.00 39.53 118 GLU A O 1
ATOM 903 N N . GLU A 1 123 ? 25.967 98.322 27.634 1.00 42.99 119 GLU A N 1
ATOM 904 C CA . GLU A 1 123 ? 25.688 97.290 26.617 1.00 42.27 119 GLU A CA 1
ATOM 905 C C . GLU A 1 123 ? 25.406 97.844 25.225 1.00 38.22 119 GLU A C 1
ATOM 906 O O . GLU A 1 123 ? 25.877 97.291 24.244 1.00 37.33 119 GLU A O 1
ATOM 912 N N . PHE A 1 124 ? 24.661 98.944 25.168 1.00 36.20 120 PHE A N 1
ATOM 913 C CA . PHE A 1 124 ? 24.469 99.686 23.934 1.00 38.47 120 PHE A CA 1
ATOM 914 C C . PHE A 1 124 ? 25.806 100.068 23.309 1.00 36.73 120 PHE A C 1
ATOM 915 O O . PHE A 1 124 ? 26.029 99.949 22.138 1.00 35.23 120 PHE A O 1
ATOM 923 N N . ASP A 1 125 ? 26.672 100.559 24.173 1.00 37.16 121 ASP A N 1
ATOM 924 C CA . ASP A 1 125 ? 28.019 100.991 23.829 1.00 39.00 121 ASP A CA 1
ATOM 925 C C . ASP A 1 125 ? 28.874 99.859 23.223 1.00 34.59 121 ASP A C 1
ATOM 926 O O . ASP A 1 125 ? 29.430 99.994 22.146 1.00 36.27 121 ASP A O 1
ATOM 931 N N . ARG A 1 126 ? 28.976 98.760 23.927 1.00 33.54 122 ARG A N 1
ATOM 932 C CA . ARG A 1 126 ? 29.744 97.570 23.442 1.00 35.72 122 ARG A CA 1
ATOM 933 C C . ARG A 1 126 ? 29.195 97.008 22.147 1.00 34.52 122 ARG A C 1
ATOM 934 O O . ARG A 1 126 ? 29.933 96.683 21.238 1.00 39.64 122 ARG A O 1
ATOM 942 N N . PHE A 1 127 ? 27.880 96.978 22.053 1.00 35.10 123 PHE A N 1
ATOM 943 C CA . PHE A 1 127 ? 27.201 96.485 20.854 1.00 36.29 123 PHE A CA 1
ATOM 944 C C . PHE A 1 127 ? 27.602 97.241 19.566 1.00 39.05 123 PHE A C 1
ATOM 945 O O . PHE A 1 127 ? 27.887 96.595 18.546 1.00 40.19 123 PHE A O 1
ATOM 953 N N . HIS A 1 128 ? 27.610 98.592 19.627 1.00 36.01 124 HIS A N 1
ATOM 954 C CA . HIS A 1 128 ? 28.029 99.432 18.492 1.00 34.66 124 HIS A CA 1
ATOM 955 C C . HIS A 1 128 ? 29.437 99.058 18.046 1.00 33.83 124 HIS A C 1
ATOM 956 O O . HIS A 1 128 ? 29.700 98.779 16.862 1.00 38.60 124 HIS A O 1
ATOM 963 N N . GLN A 1 129 ? 30.326 98.997 19.007 1.00 35.42 125 GLN A N 1
ATOM 964 C CA . GLN A 1 129 ? 31.722 98.619 18.779 1.00 36.66 125 GLN A CA 1
ATOM 965 C C . GLN A 1 129 ? 31.797 97.306 18.048 1.00 36.33 125 GLN A C 1
ATOM 966 O O . GLN A 1 129 ? 32.377 97.216 16.982 1.00 41.34 125 GLN A O 1
ATOM 972 N N . GLU A 1 130 ? 31.163 96.293 18.617 1.00 39.74 126 GLU A N 1
ATOM 973 C CA . GLU A 1 130 ? 31.185 94.923 18.042 1.00 40.37 126 GLU A CA 1
ATOM 974 C C . GLU A 1 130 ? 30.519 94.830 16.679 1.00 38.98 126 GLU A C 1
ATOM 975 O O . GLU A 1 130 ? 31.056 94.151 15.821 1.00 40.28 126 GLU A O 1
ATOM 981 N N . MET A 1 131 ? 29.387 95.515 16.461 1.00 36.36 127 MET A N 1
ATOM 982 C CA . MET A 1 131 ? 28.783 95.507 15.135 1.00 34.89 127 MET A CA 1
ATOM 983 C C . MET A 1 131 ? 29.664 96.193 14.094 1.00 39.37 127 MET A C 1
ATOM 984 O O . MET A 1 131 ? 29.656 95.821 12.941 1.00 46.30 127 MET A O 1
ATOM 989 N N . ASN A 1 132 ? 30.410 97.209 14.492 1.00 41.63 128 ASN A N 1
ATOM 990 C CA . ASN A 1 132 ? 31.355 97.893 13.572 1.00 41.69 128 ASN A CA 1
ATOM 991 C C . ASN A 1 132 ? 32.586 97.055 13.244 1.00 45.43 128 ASN A C 1
ATOM 992 O O . ASN A 1 132 ? 33.158 97.185 12.181 1.00 47.21 128 ASN A O 1
ATOM 997 N N . GLN A 1 133 ? 32.978 96.195 14.169 1.00 48.12 129 GLN A N 1
ATOM 998 C CA . GLN A 1 133 ? 34.153 95.321 14.013 1.00 48.98 129 GLN A CA 1
ATOM 999 C C . GLN A 1 133 ? 33.825 93.994 13.320 1.00 54.84 129 GLN A C 1
ATOM 1000 O O . GLN A 1 133 ? 34.694 93.348 12.796 1.00 54.08 129 GLN A O 1
ATOM 1006 N N . LEU A 1 134 ? 32.548 93.619 13.308 1.00 63.54 130 LEU A N 1
ATOM 1007 C CA . LEU A 1 134 ? 32.081 92.332 12.718 1.00 65.20 130 LEU A CA 1
ATOM 1008 C C . LEU A 1 134 ? 32.457 92.100 11.236 1.00 71.72 130 LEU A C 1
ATOM 1009 O O . LEU A 1 134 ? 33.136 91.108 10.939 1.00 69.92 130 LEU A O 1
ATOM 1014 N N . PRO A 1 135 ? 32.035 93.009 10.307 1.00 75.93 131 PRO A N 1
ATOM 1015 C CA . PRO A 1 135 ? 32.309 92.697 8.878 1.00 79.53 131 PRO A CA 1
ATOM 1016 C C . PRO A 1 135 ? 33.788 92.549 8.496 1.00 86.76 131 PRO A C 1
ATOM 1017 O O . PRO A 1 135 ? 34.076 91.988 7.444 1.00 92.39 131 PRO A O 1
ATOM 1021 N N . THR A 1 136 ? 34.700 93.061 9.330 1.00 90.76 132 THR A N 1
ATOM 1022 C CA . THR A 1 136 ? 36.152 92.999 9.065 1.00 87.04 132 THR A CA 1
ATOM 1023 C C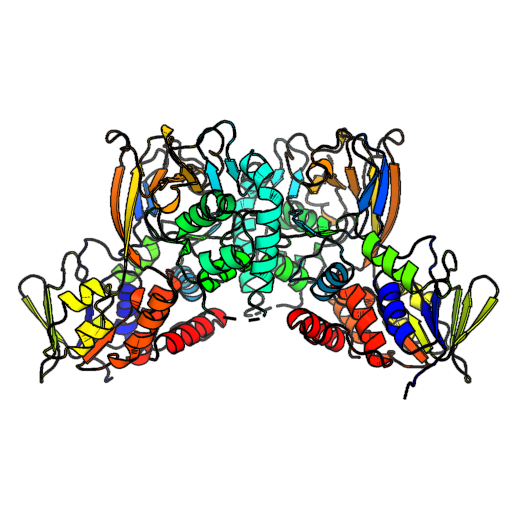 . THR A 1 136 ? 36.744 91.996 10.063 1.00 87.02 132 THR A C 1
ATOM 1024 O O . THR A 1 136 ? 37.395 92.382 11.036 1.00 89.92 132 THR A O 1
ATOM 1028 N N . SER A 1 137 ? 36.457 90.712 9.824 1.00 95.70 133 SER A N 1
ATOM 1029 C CA . SER A 1 137 ? 36.907 89.583 10.686 1.00 99.79 133 SER A CA 1
ATOM 1030 C C . SER A 1 137 ? 37.652 88.482 9.916 1.00 99.05 133 SER A C 1
ATOM 1031 O O . SER A 1 137 ? 37.043 87.670 9.205 1.00 75.55 133 SER A O 1
ATOM 1034 N N . LYS A 1 143 ? 30.298 83.189 11.655 1.00 83.11 139 LYS A N 1
ATOM 1035 C CA . LYS A 1 143 ? 29.275 84.201 12.033 1.00 88.00 139 LYS A CA 1
ATOM 1036 C C . LYS A 1 143 ? 27.963 84.075 11.227 1.00 93.97 139 LYS A C 1
ATOM 1037 O O . LYS A 1 143 ? 27.426 85.099 10.741 1.00 69.15 139 LYS A O 1
ATOM 1043 N N . GLN A 1 144 ? 27.455 82.818 11.118 1.00 94.21 140 GLN A N 1
ATOM 1044 C CA . GLN A 1 144 ? 26.151 82.482 10.436 1.00 78.18 140 GLN A CA 1
ATOM 1045 C C . GLN A 1 144 ? 25.047 82.122 11.405 1.00 71.72 140 GLN A C 1
ATOM 1046 O O . GLN A 1 144 ? 24.195 81.259 11.166 1.00 58.44 140 GLN A O 1
ATOM 1052 N N . MET A 1 145 ? 25.126 82.857 12.507 1.00 59.65 141 MET A N 1
ATOM 1053 C CA . MET A 1 145 ? 24.181 82.798 13.574 1.00 63.07 141 MET A CA 1
ATOM 1054 C C . MET A 1 145 ? 23.152 83.908 13.435 1.00 48.30 141 MET A C 1
ATOM 1055 O O . MET A 1 145 ? 23.186 84.680 12.504 1.00 44.60 141 MET A O 1
ATOM 1060 N N . SER A 1 146 ? 22.189 83.886 14.332 1.00 43.43 142 SER A N 1
ATOM 1061 C CA . SER A 1 146 ? 21.201 84.911 14.386 1.00 46.70 142 SER A CA 1
ATOM 1062 C C . SER A 1 146 ? 21.682 85.963 15.379 1.00 43.88 142 SER A C 1
ATOM 1063 O O . SER A 1 146 ? 22.650 85.771 16.069 1.00 43.33 142 SER A O 1
ATOM 1066 N N . ILE A 1 147 ? 20.990 87.082 15.405 1.00 41.85 143 ILE A N 1
ATOM 1067 C CA . ILE A 1 147 ? 21.322 88.148 16.323 1.00 41.94 143 ILE A CA 1
ATOM 1068 C C . ILE A 1 147 ? 21.210 87.660 17.764 1.00 41.02 143 ILE A C 1
ATOM 1069 O O . ILE A 1 147 ? 22.069 87.966 18.594 1.00 44.68 143 ILE A O 1
ATOM 1074 N N . GLY A 1 148 ? 20.172 86.877 18.038 1.00 39.73 144 GLY A N 1
ATOM 1075 C CA . GLY A 1 148 ? 19.963 86.255 19.361 1.00 39.45 144 GLY A CA 1
ATOM 1076 C C . GLY A 1 148 ? 21.080 85.324 19.814 1.00 41.24 144 GLY A C 1
ATOM 1077 O O . GLY A 1 148 ? 21.536 85.410 20.923 1.00 43.80 144 GLY A O 1
ATOM 1078 N N . GLU A 1 149 ? 21.534 84.462 18.926 1.00 44.77 145 GLU A N 1
ATOM 1079 C CA . GLU A 1 149 ? 22.637 83.570 19.245 1.00 48.80 145 GLU A CA 1
ATOM 1080 C C . GLU A 1 149 ? 23.851 84.402 19.609 1.00 50.32 145 GLU A C 1
ATOM 1081 O O . GLU A 1 149 ? 24.538 84.089 20.567 1.00 47.16 145 GLU A O 1
ATOM 1087 N N . TYR A 1 150 ? 24.104 85.448 18.809 1.00 48.20 146 TYR A N 1
ATOM 1088 C CA . TYR A 1 150 ? 25.246 86.359 19.047 1.00 45.08 146 TYR A CA 1
ATOM 1089 C C . TYR A 1 150 ? 25.181 86.968 20.407 1.00 42.85 146 TYR A C 1
ATOM 1090 O O . TYR A 1 150 ? 26.108 86.872 21.168 1.00 41.70 146 TYR A O 1
ATOM 1099 N N . LEU A 1 151 ? 24.039 87.568 20.688 1.00 38.72 147 LEU A N 1
ATOM 1100 C CA . LEU A 1 151 ? 23.840 88.215 21.928 1.00 38.88 147 LEU A CA 1
ATOM 1101 C C . LEU A 1 151 ? 24.080 87.286 23.136 1.00 44.38 147 LEU A C 1
ATOM 1102 O O . LEU A 1 151 ? 24.777 87.660 24.080 1.00 44.91 147 LEU A O 1
ATOM 1107 N N . ASP A 1 152 ? 23.512 86.072 23.072 1.00 49.59 148 ASP A N 1
ATOM 1108 C CA . ASP A 1 152 ? 23.654 85.009 24.122 1.00 44.60 148 ASP A CA 1
ATOM 1109 C C . ASP A 1 152 ? 25.120 84.721 24.314 1.00 41.97 148 ASP A C 1
ATOM 1110 O O . ASP A 1 152 ? 25.652 84.838 25.420 1.00 46.42 148 ASP A O 1
ATOM 1115 N N . LYS A 1 153 ? 25.754 84.387 23.201 1.00 40.36 149 LYS A N 1
ATOM 1116 C CA . LYS A 1 153 ? 27.169 83.983 23.135 1.00 47.14 149 LYS A CA 1
ATOM 1117 C C . LYS A 1 153 ? 28.182 85.055 23.507 1.00 50.18 149 LYS A C 1
ATOM 1118 O O . LYS A 1 153 ? 29.270 84.732 23.885 1.00 51.80 149 LYS A O 1
ATOM 1124 N N . HIS A 1 154 ? 27.820 86.329 23.380 1.00 51.51 150 HIS A N 1
ATOM 1125 C CA . HIS A 1 154 ? 28.737 87.432 23.705 1.00 44.34 150 HIS A CA 1
ATOM 1126 C C . HIS A 1 154 ? 28.323 88.140 24.975 1.00 46.80 150 HIS A C 1
ATOM 1127 O O . HIS A 1 154 ? 28.719 89.270 25.239 1.00 52.81 150 HIS A O 1
ATOM 1134 N N . GLY A 1 155 ? 27.556 87.434 25.793 1.00 41.46 151 GLY A N 1
ATOM 1135 C CA . GLY A 1 155 ? 27.265 87.830 27.166 1.00 38.10 151 GLY A CA 1
ATOM 1136 C C . GLY A 1 155 ? 26.332 88.972 27.402 1.00 41.72 151 GLY A C 1
ATOM 1137 O O . GLY A 1 155 ? 26.421 89.648 28.425 1.00 45.20 151 GLY A O 1
ATOM 1138 N N . TYR A 1 156 ? 25.391 89.165 26.502 1.00 42.28 152 TYR A N 1
ATOM 1139 C CA . TYR A 1 156 ? 24.449 90.275 26.656 1.00 41.57 152 TYR A CA 1
ATOM 1140 C C . TYR A 1 156 ? 23.334 89.829 27.558 1.00 39.80 152 TYR A C 1
ATOM 1141 O O . TYR A 1 156 ? 22.983 88.669 27.564 1.00 44.55 152 TYR A O 1
ATOM 1150 N N . SER A 1 157 ? 22.836 90.752 28.363 1.00 39.56 153 SER A N 1
ATOM 1151 C CA . SER A 1 157 ? 21.759 90.502 29.287 1.00 40.48 153 SER A CA 1
ATOM 1152 C C . SER A 1 157 ? 20.427 90.220 28.525 1.00 51.00 153 SER A C 1
ATOM 1153 O O . SER A 1 157 ? 20.254 90.678 27.412 1.00 51.55 153 SER A O 1
ATOM 1156 N N . LYS A 1 158 ? 19.505 89.499 29.155 1.00 50.08 154 LYS A N 1
ATOM 1157 C CA . LYS A 1 158 ? 18.182 89.193 28.576 1.00 52.60 154 LYS A CA 1
ATOM 1158 C C . LYS A 1 158 ? 17.407 90.505 28.449 1.00 44.41 154 LYS A C 1
ATOM 1159 O O . LYS A 1 158 ? 16.640 90.721 27.543 1.00 46.85 154 LYS A O 1
ATOM 1165 N N . SER A 1 159 ? 17.639 91.370 29.399 1.00 45.54 155 SER A N 1
ATOM 1166 C CA . SER A 1 159 ? 17.039 92.712 29.419 1.00 49.18 155 SER A CA 1
ATOM 1167 C C . SER A 1 159 ? 17.462 93.562 28.178 1.00 46.93 155 SER A C 1
ATOM 1168 O O . SER A 1 159 ? 16.656 94.238 27.573 1.00 47.78 155 SER A O 1
ATOM 1171 N N . PHE A 1 160 ? 18.697 93.419 27.746 1.00 44.96 156 PHE A N 1
ATOM 1172 C CA . PHE A 1 160 ? 19.167 94.056 26.527 1.00 45.28 156 PHE A CA 1
ATOM 1173 C C . PHE A 1 160 ? 18.483 93.451 25.294 1.00 47.78 156 PHE A C 1
ATOM 1174 O O . PHE A 1 160 ? 17.992 94.210 24.444 1.00 46.50 156 PHE A O 1
ATOM 1182 N N . LYS A 1 161 ? 18.420 92.111 25.227 1.00 42.65 157 LYS A N 1
ATOM 1183 C CA . LYS A 1 161 ? 17.744 91.378 24.110 1.00 40.42 157 LYS A CA 1
ATOM 1184 C C . LYS A 1 161 ? 16.300 91.811 23.878 1.00 37.60 157 LYS A C 1
ATOM 1185 O O . LYS A 1 161 ? 15.888 91.956 22.751 1.00 41.15 157 LYS A O 1
ATOM 1191 N N . TYR A 1 162 ? 15.555 91.990 24.954 1.00 36.04 158 TYR A N 1
ATOM 1192 C CA . TYR A 1 162 ? 14.094 92.228 24.900 1.00 40.02 158 TYR A CA 1
ATOM 1193 C C . TYR A 1 162 ? 13.619 93.613 25.212 1.00 40.93 158 TYR A C 1
ATOM 1194 O O . TYR A 1 162 ? 12.483 93.939 24.912 1.00 45.81 158 TYR A O 1
ATOM 1203 N N . LYS A 1 163 ? 14.449 94.421 25.854 1.00 40.23 159 LYS A N 1
ATOM 1204 C CA . LYS A 1 163 ? 14.072 95.825 26.138 1.00 38.35 159 LYS A CA 1
ATOM 1205 C C . LYS A 1 163 ? 14.754 96.815 25.196 1.00 35.92 159 LYS A C 1
ATOM 1206 O O . LYS A 1 163 ? 14.350 97.955 25.141 1.00 37.93 159 LYS A O 1
ATOM 1212 N N . ALA A 1 164 ? 15.760 96.359 24.455 1.00 35.01 160 ALA A N 1
ATOM 1213 C CA . ALA A 1 164 ? 16.526 97.196 23.519 1.00 38.69 160 ALA A CA 1
ATOM 1214 C C . ALA A 1 164 ? 16.559 96.605 22.084 1.00 40.66 160 ALA A C 1
ATOM 1215 O O . ALA A 1 164 ? 16.059 97.224 21.169 1.00 44.77 160 ALA A O 1
ATOM 1217 N N . MET A 1 165 ? 17.128 95.423 21.912 1.00 39.67 161 MET A N 1
ATOM 1218 C CA . MET A 1 165 ? 17.317 94.800 20.587 1.00 42.76 161 MET A CA 1
ATOM 1219 C C . MET A 1 165 ? 15.984 94.464 19.902 1.00 45.44 161 MET A C 1
ATOM 1220 O O . MET A 1 165 ? 15.749 94.880 18.785 1.00 45.49 161 MET A O 1
ATOM 1225 N N . ASN A 1 166 ? 15.125 93.722 20.583 1.00 46.12 162 ASN A N 1
ATOM 1226 C CA . ASN A 1 166 ? 13.853 93.286 20.013 1.00 49.05 162 ASN A CA 1
ATOM 1227 C C . ASN A 1 166 ? 12.986 94.523 19.662 1.00 44.71 162 ASN A C 1
ATOM 1228 O O . ASN A 1 166 ? 12.532 94.642 18.536 1.00 44.51 162 ASN A O 1
ATOM 1233 N N . PRO A 1 167 ? 12.828 95.482 20.569 1.00 44.67 163 PRO A N 1
ATOM 1234 C CA . PRO A 1 167 ? 12.097 96.718 20.187 1.00 45.91 163 PRO A CA 1
ATOM 1235 C C . PRO A 1 167 ? 12.677 97.524 19.010 1.00 42.64 163 PRO A C 1
ATOM 1236 O O . PRO A 1 167 ? 11.955 97.939 18.131 1.00 47.16 163 PRO A O 1
ATOM 1240 N N . ILE A 1 168 ? 13.970 97.729 18.975 1.00 43.89 164 ILE A N 1
ATOM 1241 C CA . ILE A 1 168 ? 14.568 98.492 17.865 1.00 42.18 164 ILE A CA 1
ATOM 1242 C C . ILE A 1 168 ? 14.458 97.740 16.538 1.00 45.68 164 ILE A C 1
ATOM 1243 O O . ILE A 1 168 ? 14.237 98.340 15.482 1.00 44.24 164 ILE A O 1
ATOM 1248 N N . LEU A 1 169 ? 14.574 96.415 16.596 1.00 45.33 165 LEU A N 1
ATOM 1249 C CA . LEU A 1 169 ? 14.389 95.560 15.419 1.00 41.88 165 LEU A CA 1
ATOM 1250 C C . LEU A 1 169 ? 12.959 95.510 14.881 1.00 41.15 165 LEU A C 1
ATOM 1251 O O . LEU A 1 169 ? 12.746 95.194 13.746 1.00 45.88 165 LEU A O 1
ATOM 1256 N N . SER A 1 170 ? 11.981 95.818 15.691 1.00 42.56 166 SER A N 1
ATOM 1257 C CA . SER A 1 170 ? 10.563 95.824 15.280 1.00 46.06 166 SER A CA 1
ATOM 1258 C C . SER A 1 170 ? 10.216 96.937 14.318 1.00 52.95 166 SER A C 1
ATOM 1259 O O . SER A 1 170 ? 9.187 96.878 13.640 1.00 56.36 166 SER A O 1
ATOM 1262 N N . ILE A 1 171 ? 11.064 97.953 14.302 1.00 51.57 167 ILE A N 1
ATOM 1263 C CA . ILE A 1 171 ? 11.029 99.048 13.350 1.00 51.72 167 ILE A CA 1
ATOM 1264 C C . ILE A 1 171 ? 11.163 98.569 11.911 1.00 52.84 167 ILE A C 1
ATOM 1265 O O . ILE A 1 171 ? 10.649 99.205 11.015 1.00 59.04 167 ILE A O 1
ATOM 1270 N N . TYR A 1 172 ? 11.944 97.529 11.701 1.00 47.29 168 TYR A N 1
ATOM 1271 C CA . TYR A 1 172 ? 12.050 96.857 10.431 1.00 45.13 168 TYR A CA 1
ATOM 1272 C C . TYR A 1 172 ? 11.021 95.748 10.282 1.00 54.67 168 TYR A C 1
ATOM 1273 O O . TYR A 1 172 ? 10.258 95.691 9.348 1.00 59.41 168 TYR A O 1
ATOM 1282 N N . SER A 1 173 ? 11.096 94.837 11.231 1.00 56.29 169 SER A N 1
ATOM 1283 C CA . SER A 1 173 ? 10.440 93.525 11.244 1.00 51.15 169 SER A CA 1
ATOM 1284 C C . SER A 1 173 ? 8.947 93.411 11.554 1.00 50.60 169 SER A C 1
ATOM 1285 O O . SER A 1 173 ? 8.327 92.425 11.207 1.00 51.15 169 SER A O 1
ATOM 1288 N N . GLY A 1 174 ? 8.403 94.386 12.254 1.00 50.70 170 GLY A N 1
ATOM 1289 C CA . GLY A 1 174 ? 7.049 94.326 12.775 1.00 45.77 170 GLY A CA 1
ATOM 1290 C C . GLY A 1 174 ? 7.096 93.812 14.223 1.00 46.50 170 GLY A C 1
ATOM 1291 O O . GLY A 1 174 ? 7.988 93.055 14.590 1.00 46.83 170 GLY A O 1
ATOM 1292 N N . CYS A 1 175 ? 6.104 94.166 15.012 1.00 44.83 171 CYS A N 1
ATOM 1293 C CA . CYS A 1 175 ? 6.019 93.702 16.385 1.00 50.22 171 CYS A CA 1
ATOM 1294 C C . CYS A 1 175 ? 5.689 92.218 16.680 1.00 54.87 171 CYS A C 1
ATOM 1295 O O . CYS A 1 175 ? 5.846 91.780 17.812 1.00 58.15 171 CYS A O 1
ATOM 1298 N N . HIS A 1 176 ? 5.246 91.455 15.689 1.00 53.00 172 HIS A N 1
ATOM 1299 C CA . HIS A 1 176 ? 4.988 90.014 15.851 1.00 50.03 172 HIS A CA 1
ATOM 1300 C C . HIS A 1 176 ? 6.196 89.212 15.492 1.00 52.15 172 HIS A C 1
ATOM 1301 O O . HIS A 1 176 ? 6.192 87.993 15.633 1.00 56.86 172 HIS A O 1
ATOM 1308 N N . ALA A 1 177 ? 7.228 89.867 14.988 1.00 48.82 173 ALA A N 1
ATOM 1309 C CA . ALA A 1 177 ? 8.369 89.144 14.419 1.00 49.18 173 ALA A CA 1
ATOM 1310 C C . ALA A 1 177 ? 9.294 88.523 15.451 1.00 51.89 173 ALA A C 1
ATOM 1311 O O . ALA A 1 177 ? 9.642 89.178 16.430 1.00 58.12 173 ALA A O 1
ATOM 1313 N N . PRO A 1 178 ? 9.768 87.287 15.205 1.00 49.00 174 PRO A N 1
ATOM 1314 C CA . PRO A 1 178 ? 10.841 86.724 16.015 1.00 48.44 174 PRO A CA 1
ATOM 1315 C C . PRO A 1 178 ? 12.222 87.326 15.614 1.00 44.90 174 PRO A C 1
ATOM 1316 O O . PRO A 1 178 ? 13.160 86.594 15.248 1.00 39.73 174 PRO A O 1
ATOM 1320 N N . SER A 1 179 ? 12.315 88.651 15.719 1.00 42.30 175 SER A N 1
ATOM 1321 C CA . SER A 1 179 ? 13.499 89.424 15.237 1.00 42.68 175 SER A CA 1
ATOM 1322 C C . SER A 1 179 ? 14.814 88.904 15.755 1.00 41.42 175 SER A C 1
ATOM 1323 O O . SER A 1 179 ? 15.817 88.883 15.019 1.00 41.36 175 SER A O 1
ATOM 1326 N N . LEU A 1 180 ? 14.793 88.356 16.976 1.00 42.21 176 LEU A N 1
ATOM 1327 C CA . LEU A 1 180 ? 16.029 87.779 17.571 1.00 40.82 176 LEU A CA 1
ATOM 1328 C C . LEU A 1 180 ? 16.556 86.521 16.889 1.00 37.07 176 LEU A C 1
ATOM 1329 O O . LEU A 1 180 ? 17.692 86.139 17.097 1.00 41.67 176 LEU A O 1
ATOM 1334 N N . ASP A 1 181 ? 15.759 85.960 15.995 1.00 43.73 177 ASP A N 1
ATOM 1335 C CA . ASP A 1 181 ? 16.135 84.803 15.135 1.00 48.11 177 ASP A CA 1
ATOM 1336 C C . ASP A 1 181 ? 16.647 85.185 13.764 1.00 49.00 177 ASP A C 1
ATOM 1337 O O . ASP A 1 181 ? 17.158 84.346 13.027 1.00 49.31 177 ASP A O 1
ATOM 1342 N N . TYR A 1 182 ? 16.529 86.472 13.436 1.00 54.00 178 TYR A N 1
ATOM 1343 C CA . TYR A 1 182 ? 16.966 86.989 12.126 1.00 46.25 178 TYR A CA 1
ATOM 1344 C C . TYR A 1 182 ? 18.486 87.052 12.049 1.00 42.88 178 TYR A C 1
ATOM 1345 O O . TYR A 1 182 ? 19.193 87.100 13.033 1.00 45.53 178 TYR A O 1
ATOM 1354 N N . ASN A 1 183 ? 18.957 86.985 10.834 1.00 43.71 179 ASN A N 1
ATOM 1355 C CA . ASN A 1 183 ? 20.356 86.931 10.514 1.00 46.62 179 ASN A CA 1
ATOM 1356 C C . ASN A 1 183 ? 21.158 88.060 11.126 1.00 45.41 179 ASN A C 1
ATOM 1357 O O . ASN A 1 183 ? 20.758 89.195 11.095 1.00 45.67 179 ASN A O 1
ATOM 1362 N N . LEU A 1 184 ? 22.309 87.720 11.660 1.00 44.41 180 LEU A N 1
ATOM 1363 C CA . LEU A 1 184 ? 23.164 88.683 12.346 1.00 49.32 180 LEU A CA 1
ATOM 1364 C C . LEU A 1 184 ? 23.723 89.811 11.455 1.00 51.78 180 LEU A C 1
ATOM 1365 O O . LEU A 1 184 ? 23.733 90.977 11.865 1.00 53.76 180 LEU A O 1
ATOM 1370 N N . MET A 1 185 ? 24.184 89.439 10.272 1.00 49.19 181 MET A N 1
ATOM 1371 C CA . MET A 1 185 ? 24.756 90.372 9.312 1.00 50.93 181 MET A CA 1
ATOM 1372 C C . MET A 1 185 ? 23.769 91.458 8.896 1.00 50.47 181 MET A C 1
ATOM 1373 O O . MET A 1 185 ? 24.176 92.571 8.615 1.00 55.46 181 MET A O 1
ATOM 1378 N N . TYR A 1 186 ? 22.491 91.128 8.900 1.00 45.79 182 TYR A N 1
ATOM 1379 C CA . TYR A 1 186 ? 21.398 92.079 8.652 1.00 48.66 182 TYR A CA 1
ATOM 1380 C C . TYR A 1 186 ? 21.442 93.197 9.679 1.00 47.55 182 TYR A C 1
ATOM 1381 O O . TYR A 1 186 ? 21.379 94.384 9.323 1.00 47.38 182 TYR A O 1
ATOM 1390 N N . VAL A 1 187 ? 21.523 92.783 10.937 1.00 45.87 183 VAL A N 1
ATOM 1391 C CA . VAL A 1 187 ? 21.563 93.698 12.094 1.00 47.02 183 VAL A CA 1
ATOM 1392 C C . VAL A 1 187 ? 22.911 94.440 12.129 1.00 39.13 183 VAL A C 1
ATOM 1393 O O . VAL A 1 187 ? 22.953 95.626 12.369 1.00 41.63 183 VAL A O 1
ATOM 1397 N N . ALA A 1 188 ? 23.977 93.702 11.907 1.00 36.71 184 ALA A N 1
ATOM 1398 C CA . ALA A 1 188 ? 25.324 94.230 11.951 1.00 44.90 184 ALA A CA 1
ATOM 1399 C C . ALA A 1 188 ? 25.478 95.390 10.963 1.00 48.42 184 ALA A C 1
ATOM 1400 O O . ALA A 1 188 ? 25.883 96.475 11.350 1.00 49.42 184 ALA A O 1
ATOM 1402 N N . LEU A 1 189 ? 25.101 95.138 9.714 1.00 46.39 185 LEU A N 1
ATOM 1403 C CA . LEU A 1 189 ? 25.110 96.134 8.684 1.00 48.22 185 LEU A CA 1
ATOM 1404 C C . LEU A 1 189 ? 24.250 97.367 8.998 1.00 49.67 185 LEU A C 1
ATOM 1405 O O . LEU A 1 189 ? 24.684 98.491 8.773 1.00 54.49 185 LEU A O 1
ATOM 1410 N N . SER A 1 190 ? 23.070 97.162 9.547 1.00 46.77 186 SER A N 1
ATOM 1411 C CA . SER A 1 190 ? 22.202 98.269 9.939 1.00 47.64 186 SER A CA 1
ATOM 1412 C C . SER A 1 190 ? 22.863 99.224 10.955 1.00 46.65 186 SER A C 1
ATOM 1413 O O . SER A 1 190 ? 22.651 100.429 10.910 1.00 46.72 186 SER A O 1
ATOM 1416 N N . PHE A 1 191 ? 23.654 98.650 11.851 1.00 39.69 187 PHE A N 1
ATOM 1417 C CA . PHE A 1 191 ? 24.343 99.402 12.869 1.00 39.35 187 PHE A CA 1
ATOM 1418 C C . PHE A 1 191 ? 25.622 100.078 12.327 1.00 41.89 187 PHE A C 1
ATOM 1419 O O . PHE A 1 191 ? 25.831 101.262 12.587 1.00 42.39 187 PHE A O 1
ATOM 1427 N N . SER A 1 192 ? 26.393 99.371 11.524 1.00 39.14 188 SER A N 1
ATOM 1428 C CA . SER A 1 192 ? 27.564 99.957 10.891 1.00 45.27 188 SER A CA 1
ATOM 1429 C C . SER A 1 192 ? 27.243 101.046 9.822 1.00 46.79 188 SER A C 1
ATOM 1430 O O . SER A 1 192 ? 28.054 101.914 9.572 1.00 47.50 188 SER A O 1
ATOM 1433 N N . MET A 1 193 ? 26.061 100.983 9.225 1.00 49.56 189 MET A N 1
ATOM 1434 C CA . MET A 1 193 ? 25.618 101.932 8.168 1.00 49.19 189 MET A CA 1
ATOM 1435 C C . MET A 1 193 ? 24.741 103.058 8.708 1.00 47.88 189 MET A C 1
ATOM 1436 O O . MET A 1 193 ? 24.185 103.810 7.937 1.00 50.21 189 MET A O 1
ATOM 1441 N N . ASN A 1 194 ? 24.643 103.157 10.027 1.00 50.71 190 ASN A N 1
ATOM 1442 C CA . ASN A 1 194 ? 23.833 104.201 10.738 1.00 53.38 190 ASN A CA 1
ATOM 1443 C C . ASN A 1 194 ? 22.335 104.220 10.349 1.00 51.01 190 ASN A C 1
ATOM 1444 O O . ASN A 1 194 ? 21.746 105.275 10.149 1.00 56.31 190 ASN A O 1
ATOM 1449 N N . LEU A 1 195 ? 21.755 103.038 10.201 1.00 48.94 191 LEU A N 1
ATOM 1450 C CA . LEU A 1 195 ? 20.311 102.858 9.859 1.00 51.11 191 LEU A CA 1
ATOM 1451 C C . LEU A 1 195 ? 19.540 102.669 11.143 1.00 47.12 191 LEU A C 1
ATOM 1452 O O . LEU A 1 195 ? 18.534 103.321 11.375 1.00 46.40 191 LEU A O 1
ATOM 1457 N N . LEU A 1 196 ? 20.090 101.815 12.015 1.00 45.97 192 LEU A N 1
ATOM 1458 C CA . LEU A 1 196 ? 19.617 101.644 13.412 1.00 39.72 192 LEU A CA 1
ATOM 1459 C C . LEU A 1 196 ? 20.747 102.077 14.316 1.00 35.37 192 LEU A C 1
ATOM 1460 O O . LEU A 1 196 ? 21.890 101.807 13.997 1.00 38.21 192 LEU A O 1
ATOM 1465 N N . SER A 1 197 ? 20.428 102.693 15.441 1.00 33.08 193 SER A N 1
ATOM 1466 C CA . SER A 1 197 ? 21.423 103.156 16.385 1.00 35.88 193 SER A CA 1
ATOM 1467 C C . SER A 1 197 ? 20.827 103.420 17.747 1.00 33.41 193 SER A C 1
ATOM 1468 O O . SER A 1 197 ? 19.727 103.851 17.845 1.00 33.47 193 SER A O 1
ATOM 1471 N N . PHE A 1 198 ? 21.613 103.185 18.796 1.00 36.52 194 PHE A N 1
ATOM 1472 C CA . PHE A 1 198 ? 21.247 103.510 20.185 1.00 37.35 194 PHE A CA 1
ATOM 1473 C C . PHE A 1 198 ? 21.834 104.891 20.575 1.00 38.78 194 PHE A C 1
ATOM 1474 O O . PHE A 1 198 ? 21.610 105.370 21.664 1.00 37.78 194 PHE A O 1
ATOM 1482 N N . PHE A 1 199 ? 22.589 105.524 19.666 1.00 38.81 195 PHE A N 1
ATOM 1483 C CA . PHE A 1 199 ? 23.265 106.801 19.990 1.00 43.92 195 PHE A CA 1
ATOM 1484 C C . PHE A 1 199 ? 22.896 108.020 19.138 1.00 44.00 195 PHE A C 1
ATOM 1485 O O . PHE A 1 199 ? 22.994 109.143 19.576 1.00 50.16 195 PHE A O 1
ATOM 1493 N N . SER A 1 200 ? 22.375 107.766 17.976 1.00 48.76 196 SER A N 1
ATOM 1494 C CA . SER A 1 200 ? 21.889 108.806 17.079 1.00 50.08 196 SER A CA 1
ATOM 1495 C C . SER A 1 200 ? 20.683 108.376 16.292 1.00 53.15 196 SER A C 1
ATOM 1496 O O . SER A 1 200 ? 20.397 107.177 16.189 1.00 56.36 196 SER A O 1
ATOM 1499 N N . ALA A 1 201 ? 19.962 109.358 15.744 1.00 49.81 197 ALA A N 1
ATOM 1500 C CA . ALA A 1 201 ? 18.848 109.090 14.817 1.00 45.70 197 ALA A CA 1
ATOM 1501 C C . ALA A 1 201 ? 19.503 108.681 13.501 1.00 44.65 197 ALA A C 1
ATOM 1502 O O . ALA A 1 201 ? 20.464 109.272 13.077 1.00 47.31 197 ALA A O 1
ATOM 1504 N N . GLY A 1 202 ? 19.060 107.577 12.934 1.00 47.78 198 GLY A N 1
ATOM 1505 C CA . GLY A 1 202 ? 19.668 107.010 11.736 1.00 46.68 198 GLY A CA 1
ATOM 1506 C C . GLY A 1 202 ? 19.354 107.803 10.502 1.00 51.09 198 GLY A C 1
ATOM 1507 O O . GLY A 1 202 ? 18.322 108.460 10.428 1.00 55.45 198 GLY A O 1
ATOM 1508 N N . TYR A 1 203 ? 20.237 107.706 9.512 1.00 50.03 199 TYR A N 1
ATOM 1509 C CA . TYR A 1 203 ? 20.100 108.459 8.275 1.00 45.88 199 TYR A CA 1
ATOM 1510 C C . TYR A 1 203 ? 19.205 107.763 7.243 1.00 49.77 199 TYR A C 1
ATOM 1511 O O . TYR A 1 203 ? 19.608 106.848 6.544 1.00 50.99 199 TYR A O 1
ATOM 1520 N N . TRP A 1 204 ? 17.996 108.283 7.130 1.00 49.61 200 TRP A N 1
ATOM 1521 C CA . TRP A 1 204 ? 17.013 107.839 6.162 1.00 50.54 200 TRP A CA 1
ATOM 1522 C C . TRP A 1 204 ? 16.327 109.024 5.444 1.00 51.42 200 TRP A C 1
ATOM 1523 O O . TRP A 1 204 ? 16.172 110.111 5.993 1.00 46.81 200 TRP A O 1
ATOM 1534 N N . ARG A 1 205 ? 15.813 108.715 4.259 1.00 50.80 201 ARG A N 1
ATOM 1535 C CA . ARG A 1 205 ? 14.994 109.614 3.460 1.00 51.29 201 ARG A CA 1
ATOM 1536 C C . ARG A 1 205 ? 13.624 109.018 3.214 1.00 49.20 201 ARG A C 1
ATOM 1537 O O . ARG A 1 205 ? 13.433 107.806 3.282 1.00 48.69 201 ARG A O 1
ATOM 1545 N N . LYS A 1 206 ? 12.718 109.928 2.885 1.00 52.41 202 LYS A N 1
ATOM 1546 C CA . LYS A 1 206 ? 11.353 109.676 2.382 1.00 54.62 202 LYS A CA 1
ATOM 1547 C C . LYS A 1 206 ? 11.216 110.369 1.015 1.00 58.04 202 LYS A C 1
ATOM 1548 O O . LYS A 1 206 ? 11.990 111.268 0.691 1.00 59.13 202 LYS A O 1
ATOM 1554 N N . ALA A 1 207 ? 10.274 109.889 0.212 1.00 57.41 203 ALA A N 1
ATOM 1555 C CA . ALA A 1 207 ? 9.930 110.482 -1.086 1.00 54.29 203 ALA A CA 1
ATOM 1556 C C . ALA A 1 207 ? 8.882 111.571 -0.887 1.00 58.38 203 ALA A C 1
ATOM 1557 O O . ALA A 1 207 ? 7.939 111.395 -0.155 1.00 53.34 203 ALA A O 1
ATOM 1559 N N . GLN A 1 208 ? 9.081 112.691 -1.575 1.00 64.93 204 GLN A N 1
ATOM 1560 C CA . GLN A 1 208 ? 8.108 113.795 -1.608 1.00 64.27 204 GLN A CA 1
ATOM 1561 C C . GLN A 1 208 ? 6.861 113.311 -2.349 1.00 65.64 204 GLN A C 1
ATOM 1562 O O . GLN A 1 208 ? 6.958 112.642 -3.392 1.00 65.90 204 GLN A O 1
ATOM 1568 N N . GLY A 1 209 ? 5.703 113.573 -1.756 1.00 59.37 205 GLY A N 1
ATOM 1569 C CA . GLY A 1 209 ? 4.422 113.109 -2.283 1.00 56.82 205 GLY A CA 1
ATOM 1570 C C . GLY A 1 209 ? 4.079 111.673 -1.956 1.00 63.16 205 GLY A C 1
ATOM 1571 O O . GLY A 1 209 ? 3.063 111.150 -2.441 1.00 68.60 205 GLY A O 1
ATOM 1572 N N . GLY A 1 210 ? 4.904 111.050 -1.117 1.00 56.75 206 GLY A N 1
ATOM 1573 C CA . GLY A 1 210 ? 4.758 109.655 -0.706 1.00 55.50 206 GLY A CA 1
ATOM 1574 C C . GLY A 1 210 ? 5.491 108.732 -1.644 1.00 56.37 206 GLY A C 1
ATOM 1575 O O . GLY A 1 210 ? 5.845 109.124 -2.729 1.00 60.86 206 GLY A O 1
ATOM 1576 N N . ILE A 1 211 ? 5.700 107.500 -1.205 1.00 56.90 207 ILE A N 1
ATOM 1577 C CA . ILE A 1 211 ? 6.375 106.454 -2.010 1.00 58.48 207 ILE A CA 1
ATOM 1578 C C . ILE A 1 211 ? 5.597 106.110 -3.310 1.00 61.07 207 ILE A C 1
ATOM 1579 O O . ILE A 1 211 ? 6.196 105.708 -4.290 1.00 56.96 207 ILE A O 1
ATOM 1584 N N . HIS A 1 212 ? 4.270 106.266 -3.292 1.00 63.34 208 HIS A N 1
ATOM 1585 C CA . HIS A 1 212 ? 3.387 105.917 -4.447 1.00 73.95 208 HIS A CA 1
ATOM 1586 C C . HIS A 1 212 ? 3.708 106.681 -5.759 1.00 78.53 208 HIS A C 1
ATOM 1587 O O . HIS A 1 212 ? 3.411 106.191 -6.857 1.00 73.02 208 HIS A O 1
ATOM 1594 N N . SER A 1 213 ? 4.312 107.863 -5.596 1.00 69.26 209 SER A N 1
ATOM 1595 C CA . SER A 1 213 ? 4.689 108.760 -6.678 1.00 68.96 209 SER A CA 1
ATOM 1596 C C . SER A 1 213 ? 5.470 108.099 -7.816 1.00 61.98 209 SER A C 1
ATOM 1597 O O . SER A 1 213 ? 5.158 108.319 -8.957 1.00 67.30 209 SER A O 1
ATOM 1600 N N . TYR A 1 214 ? 6.462 107.291 -7.516 1.00 60.48 210 TYR A N 1
ATOM 1601 C CA . TYR A 1 214 ? 7.245 106.656 -8.580 1.00 61.36 210 TYR A CA 1
ATOM 1602 C C . TYR A 1 214 ? 6.447 105.543 -9.268 1.00 69.93 210 TYR A C 1
ATOM 1603 O O . TYR A 1 214 ? 6.671 105.204 -10.445 1.00 65.01 210 TYR A O 1
ATOM 1612 N N . LEU A 1 215 ? 5.528 104.965 -8.503 1.00 70.84 211 LEU A N 1
ATOM 1613 C CA . LEU A 1 215 ? 4.663 103.885 -8.973 1.00 69.46 211 LEU A CA 1
ATOM 1614 C C . LEU A 1 215 ? 3.571 104.453 -9.874 1.00 64.31 211 LEU A C 1
ATOM 1615 O O . LEU A 1 215 ? 3.229 103.835 -10.872 1.00 61.88 211 LEU A O 1
ATOM 1620 N N . ALA A 1 216 ? 3.065 105.631 -9.497 1.00 65.36 212 ALA A N 1
ATOM 1621 C CA . ALA A 1 216 ? 2.067 106.399 -10.264 1.00 65.71 212 ALA A CA 1
ATOM 1622 C C . ALA A 1 216 ? 2.578 106.632 -11.693 1.00 65.68 212 ALA A C 1
ATOM 1623 O O . ALA A 1 216 ? 1.863 106.412 -12.652 1.00 68.32 212 ALA A O 1
ATOM 1625 N N . ARG A 1 217 ? 3.845 106.993 -11.792 1.00 60.94 213 ARG A N 1
ATOM 1626 C CA . ARG A 1 217 ? 4.530 107.212 -13.060 1.00 64.14 213 ARG A CA 1
ATOM 1627 C C . ARG A 1 217 ? 4.739 105.941 -13.866 1.00 68.17 213 ARG A C 1
ATOM 1628 O O . ARG A 1 217 ? 4.610 105.963 -15.085 1.00 73.81 213 ARG A O 1
ATOM 1636 N N . ILE A 1 218 ? 5.111 104.855 -13.197 1.00 70.09 214 ILE A N 1
ATOM 1637 C CA . ILE A 1 218 ? 5.247 103.529 -13.846 1.00 64.04 214 ILE A CA 1
ATOM 1638 C C . ILE A 1 218 ? 3.882 103.080 -14.416 1.00 65.24 214 ILE A C 1
ATOM 1639 O O . ILE A 1 218 ? 3.809 102.572 -15.538 1.00 69.91 214 ILE A O 1
ATOM 1644 N N . GLU A 1 219 ? 2.835 103.319 -13.641 1.00 58.93 215 GLU A N 1
ATOM 1645 C CA . GLU A 1 219 ? 1.456 102.978 -13.985 1.00 65.70 215 GLU A CA 1
ATOM 1646 C C . GLU A 1 219 ? 0.999 103.761 -15.216 1.00 72.69 215 GLU A C 1
ATOM 1647 O O . GLU A 1 219 ? 0.324 103.230 -16.096 1.00 78.82 215 GLU A O 1
ATOM 1653 N N . SER A 1 220 ? 1.340 105.038 -15.229 1.00 78.61 216 SER A N 1
ATOM 1654 C CA . SER A 1 220 ? 1.044 105.934 -16.354 1.00 79.69 216 SER A CA 1
ATOM 1655 C C . SER A 1 220 ? 1.793 105.482 -17.612 1.00 75.09 216 SER A C 1
ATOM 1656 O O . SER A 1 220 ? 1.199 105.360 -18.643 1.00 82.67 216 SER A O 1
ATOM 1659 N N . ASP A 1 221 ? 3.084 105.222 -17.490 1.00 68.49 217 ASP A N 1
ATOM 1660 C CA . ASP A 1 221 ? 3.929 104.742 -18.597 1.00 70.21 217 ASP A CA 1
ATOM 1661 C C . ASP A 1 221 ? 3.471 103.395 -19.188 1.00 81.84 217 ASP A C 1
ATOM 1662 O O . ASP A 1 221 ? 3.588 103.176 -20.383 1.00 90.67 217 ASP A O 1
ATOM 1667 N N . LEU A 1 222 ? 3.007 102.480 -18.340 1.00 89.74 218 LEU A N 1
ATOM 1668 C CA . LEU A 1 222 ? 2.570 101.137 -18.788 1.00 89.48 218 LEU A CA 1
ATOM 1669 C C . LEU A 1 222 ? 1.209 101.173 -19.480 1.00 85.42 218 LEU A C 1
ATOM 1670 O O . LEU A 1 222 ? 0.970 100.409 -20.426 1.00 83.63 218 LEU A O 1
ATOM 1675 N N . GLY A 1 223 ? 0.339 102.045 -18.986 1.00 76.49 219 GLY A N 1
ATOM 1676 C CA . GLY A 1 223 ? -0.993 102.229 -19.550 1.00 74.88 219 GLY A CA 1
ATOM 1677 C C . GLY A 1 223 ? -1.860 100.985 -19.421 1.00 83.25 219 GLY A C 1
ATOM 1678 O O . GLY A 1 223 ? -1.882 100.360 -18.369 1.00 95.26 219 GLY A O 1
ATOM 1679 N N . GLU A 1 224 ? -2.533 100.612 -20.514 1.00 88.12 220 GLU A N 1
ATOM 1680 C CA . GLU A 1 224 ? -3.473 99.464 -20.572 1.00 85.50 220 GLU A CA 1
ATOM 1681 C C . GLU A 1 224 ? -2.812 98.074 -20.426 1.00 91.37 220 GLU A C 1
ATOM 1682 O O . GLU A 1 224 ? -3.531 97.065 -20.218 1.00 80.74 220 GLU A O 1
ATOM 1688 N N . ARG A 1 225 ? -1.464 98.032 -20.499 1.00 77.60 221 ARG A N 1
ATOM 1689 C CA . ARG A 1 225 ? -0.673 96.838 -20.124 1.00 75.71 221 ARG A CA 1
ATOM 1690 C C . ARG A 1 225 ? -0.892 96.404 -18.632 1.00 77.45 221 ARG A C 1
ATOM 1691 O O . ARG A 1 225 ? -0.544 95.283 -18.246 1.00 75.76 221 ARG A O 1
ATOM 1699 N N . VAL A 1 226 ? -1.451 97.309 -17.816 1.00 68.51 222 VAL A N 1
ATOM 1700 C CA . VAL A 1 226 ? -1.686 97.084 -16.398 1.00 72.60 222 VAL A CA 1
ATOM 1701 C C . VAL A 1 226 ? -3.106 96.589 -16.163 1.00 75.37 222 VAL A C 1
ATOM 1702 O O . VAL A 1 226 ? -4.062 97.261 -16.524 1.00 74.72 222 VAL A O 1
ATOM 1706 N N . ARG A 1 227 ? -3.217 95.444 -15.487 1.00 75.32 223 ARG A N 1
ATOM 1707 C CA . ARG A 1 227 ? -4.513 94.865 -15.122 1.00 78.19 223 ARG A CA 1
ATOM 1708 C C . ARG A 1 227 ? -4.696 94.898 -13.612 1.00 73.84 223 ARG A C 1
ATOM 1709 O O . ARG A 1 227 ? -4.239 94.012 -12.911 1.00 75.84 223 ARG A O 1
ATOM 1717 N N . LEU A 1 228 ? -5.345 95.954 -13.135 1.00 70.54 224 LEU A N 1
ATOM 1718 C CA . LEU A 1 228 ? -5.632 96.145 -11.720 1.00 69.43 224 LEU A CA 1
ATOM 1719 C C . LEU A 1 228 ? -6.852 95.307 -11.346 1.00 69.68 224 LEU A C 1
ATOM 1720 O O . LEU A 1 228 ? -7.610 94.891 -12.207 1.00 69.88 224 LEU A O 1
ATOM 1725 N N . ASN A 1 229 ? -6.978 95.004 -10.062 1.00 65.64 225 ASN A N 1
ATOM 1726 C CA . ASN A 1 229 ? -8.058 94.143 -9.537 1.00 67.52 225 ASN A CA 1
ATOM 1727 C C . ASN A 1 229 ? -8.220 92.794 -10.280 1.00 65.90 225 ASN A C 1
ATOM 1728 O O . ASN A 1 229 ? -9.306 92.271 -10.373 1.00 67.52 225 ASN A O 1
ATOM 1733 N N . THR A 1 230 ? -7.112 92.261 -10.784 1.00 61.09 226 THR A N 1
ATOM 1734 C CA . THR A 1 230 ? -7.073 91.032 -11.570 1.00 65.47 226 THR A CA 1
ATOM 1735 C C . THR A 1 230 ? -6.104 89.995 -10.940 1.00 61.94 226 THR A C 1
ATOM 1736 O O . THR A 1 230 ? -5.007 89.732 -11.479 1.00 62.03 226 THR A O 1
ATOM 1740 N N . PRO A 1 231 ? -6.503 89.390 -9.812 1.00 51.29 227 PRO A N 1
ATOM 1741 C CA . PRO A 1 231 ? -5.640 88.379 -9.216 1.00 56.88 227 PRO A CA 1
ATOM 1742 C C . PRO A 1 231 ? -5.517 87.121 -10.079 1.00 57.60 227 PRO A C 1
ATOM 1743 O O . PRO A 1 231 ? -6.506 86.576 -10.502 1.00 62.97 227 PRO A O 1
ATOM 1747 N N . VAL A 1 232 ? -4.295 86.736 -10.382 1.00 52.01 228 VAL A N 1
ATOM 1748 C CA . VAL A 1 232 ? -3.998 85.513 -11.096 1.00 56.10 228 VAL A CA 1
ATOM 1749 C C . VAL A 1 232 ? -4.395 84.306 -10.226 1.00 70.09 228 VAL A C 1
ATOM 1750 O O . VAL A 1 232 ? -4.061 84.251 -9.028 1.00 70.24 228 VAL A O 1
ATOM 1754 N N . GLU A 1 233 ? -5.174 83.381 -10.806 1.00 70.22 229 GLU A N 1
ATOM 1755 C CA . GLU A 1 233 ? -5.622 82.177 -10.074 1.00 62.73 229 GLU A CA 1
ATOM 1756 C C . GLU A 1 233 ? -4.656 81.029 -10.286 1.00 59.65 229 GLU A C 1
ATOM 1757 O O . GLU A 1 233 ? -4.368 80.308 -9.348 1.00 64.78 229 GLU A O 1
ATOM 1763 N N . ALA A 1 234 ? -4.114 80.903 -11.489 1.00 56.22 230 ALA A N 1
ATOM 1764 C CA . ALA A 1 234 ? -3.189 79.813 -11.801 1.00 60.52 230 ALA A CA 1
ATOM 1765 C C . ALA A 1 234 ? -2.255 80.129 -12.923 1.00 54.47 230 ALA A C 1
ATOM 1766 O O . ALA A 1 234 ? -2.600 80.862 -13.828 1.00 59.83 230 ALA A O 1
ATOM 1768 N N . VAL A 1 235 ? -1.082 79.533 -12.853 1.00 56.81 231 VAL A N 1
ATOM 1769 C CA . VAL A 1 235 ? -0.039 79.706 -13.869 1.00 66.58 231 VAL A CA 1
ATOM 1770 C C . VAL A 1 235 ? 0.415 78.289 -14.283 1.00 71.27 231 VAL A C 1
ATOM 1771 O O . VAL A 1 235 ? 1.018 77.567 -13.477 1.00 69.92 231 VAL A O 1
ATOM 1775 N N . VAL A 1 236 ? 0.070 77.892 -15.518 1.00 73.74 232 VAL A N 1
ATOM 1776 C CA . VAL A 1 236 ? 0.303 76.510 -15.988 1.00 76.25 232 VAL A CA 1
ATOM 1777 C C . VAL A 1 236 ? 1.164 76.446 -17.225 1.00 77.28 232 VAL A C 1
ATOM 1778 O O . VAL A 1 236 ? 0.674 76.702 -18.321 1.00 89.95 232 VAL A O 1
ATOM 1782 N N . PRO A 1 237 ? 2.447 76.094 -17.072 1.00 77.68 233 PRO A N 1
ATOM 1783 C CA . PRO A 1 237 ? 3.278 75.951 -18.270 1.00 85.64 233 PRO A CA 1
ATOM 1784 C C . PRO A 1 237 ? 2.785 74.796 -19.147 1.00 95.11 233 PRO A C 1
ATOM 1785 O O . PRO A 1 237 ? 2.346 73.771 -18.629 1.00 96.06 233 PRO A O 1
ATOM 1789 N N . THR A 1 238 ? 2.802 75.029 -20.458 1.00 102.75 234 THR A N 1
ATOM 1790 C CA . THR A 1 238 ? 2.347 74.074 -21.489 1.00 97.48 234 THR A CA 1
ATOM 1791 C C . THR A 1 238 ? 3.500 73.812 -22.496 1.00 104.45 234 THR A C 1
ATOM 1792 O O . THR A 1 238 ? 4.594 74.384 -22.374 1.00 100.06 234 THR A O 1
ATOM 1796 N N . GLN A 1 239 ? 3.267 72.918 -23.457 1.00 110.65 235 GLN A N 1
ATOM 1797 C CA . GLN A 1 239 ? 4.270 72.575 -24.496 1.00 112.45 235 GLN A CA 1
ATOM 1798 C C . GLN A 1 239 ? 4.521 73.764 -25.456 1.00 112.34 235 GLN A C 1
ATOM 1799 O O . GLN A 1 239 ? 5.628 73.932 -25.998 1.00 104.03 235 GLN A O 1
ATOM 1805 N N . SER A 1 240 ? 3.466 74.558 -25.644 1.00 102.70 236 SER A N 1
ATOM 1806 C CA . SER A 1 240 ? 3.457 75.774 -26.476 1.00 107.14 236 SER A CA 1
ATOM 1807 C C . SER A 1 240 ? 4.069 77.008 -25.785 1.00 110.52 236 SER A C 1
ATOM 1808 O O . SER A 1 240 ? 4.720 77.840 -26.420 1.00 101.31 236 SER A O 1
ATOM 1811 N N . GLY A 1 241 ? 3.819 77.123 -24.485 1.00 115.34 237 GLY A N 1
ATOM 1812 C CA . GLY A 1 241 ? 4.280 78.269 -23.684 1.00 113.58 237 GLY A CA 1
ATOM 1813 C C . GLY A 1 241 ? 3.867 78.196 -22.216 1.00 111.85 237 GLY A C 1
ATOM 1814 O O . GLY A 1 241 ? 4.231 77.231 -21.532 1.00 105.38 237 GLY A O 1
ATOM 1815 N N . VAL A 1 242 ? 3.116 79.212 -21.748 1.00 91.94 238 VAL A N 1
ATOM 1816 C CA . VAL A 1 242 ? 2.598 79.294 -20.359 1.00 86.15 238 VAL A CA 1
ATOM 1817 C C . VAL A 1 242 ? 1.213 79.937 -20.364 1.00 75.16 238 VAL A C 1
ATOM 1818 O O . VAL A 1 242 ? 0.984 80.923 -21.033 1.00 80.41 238 VAL A O 1
ATOM 1822 N N . THR A 1 243 ? 0.296 79.375 -19.596 1.00 73.96 239 THR A N 1
ATOM 1823 C CA . THR A 1 243 ? -1.075 79.863 -19.558 1.00 75.40 239 THR A CA 1
ATOM 1824 C C . THR A 1 243 ? -1.380 80.510 -18.195 1.00 83.05 239 THR A C 1
ATOM 1825 O O . THR A 1 243 ? -1.162 79.899 -17.130 1.00 79.82 239 THR A O 1
ATOM 1829 N N . VAL A 1 244 ? -1.918 81.731 -18.236 1.00 72.70 240 VAL A N 1
ATOM 1830 C CA . VAL A 1 244 ? -2.264 82.476 -17.031 1.00 64.24 240 VAL A CA 1
ATOM 1831 C C . VAL A 1 244 ? -3.765 82.545 -16.939 1.00 65.82 240 VAL A C 1
ATOM 1832 O O . VAL A 1 244 ? -4.415 83.134 -17.782 1.00 71.00 240 VAL A O 1
ATOM 1836 N N . LEU A 1 245 ? -4.303 81.945 -15.885 1.00 72.03 241 LEU A N 1
ATOM 1837 C CA . LEU A 1 245 ? -5.746 81.970 -15.599 1.00 72.05 241 LEU A CA 1
ATOM 1838 C C . LEU A 1 245 ? -6.016 83.125 -14.641 1.00 78.13 241 LEU A C 1
ATOM 1839 O O . LEU A 1 245 ? -5.619 83.078 -13.465 1.00 83.46 241 LEU A O 1
ATOM 1844 N N . ALA A 1 246 ? -6.622 84.188 -15.169 1.00 78.74 242 ALA A N 1
ATOM 1845 C CA . ALA A 1 246 ? -6.922 85.383 -14.381 1.00 73.67 242 ALA A CA 1
ATOM 1846 C C . ALA A 1 246 ? -8.177 86.071 -14.863 1.00 68.94 242 ALA A C 1
ATOM 1847 O O . ALA A 1 246 ? -8.373 86.254 -16.058 1.00 77.72 242 ALA A O 1
ATOM 1849 N N . GLY A 1 247 ? -8.986 86.492 -13.907 1.00 71.12 243 GLY A N 1
ATOM 1850 C CA . GLY A 1 247 ? -10.229 87.236 -14.161 1.00 82.24 243 GLY A CA 1
ATOM 1851 C C . GLY A 1 247 ? -11.308 86.494 -14.940 1.00 93.47 243 GLY A C 1
ATOM 1852 O O . GLY A 1 247 ? -12.093 87.107 -15.674 1.00 98.71 243 GLY A O 1
ATOM 1853 N N . GLY A 1 248 ? -11.347 85.175 -14.774 1.00 97.21 244 GLY A N 1
ATOM 1854 C CA . GLY A 1 248 ? -12.309 84.307 -15.487 1.00 95.74 244 GLY A CA 1
ATOM 1855 C C . GLY A 1 248 ? -11.982 84.025 -16.949 1.00 87.59 244 GLY A C 1
ATOM 1856 O O . GLY A 1 248 ? -12.801 83.458 -17.655 1.00 87.68 244 GLY A O 1
ATOM 1857 N N . GLN A 1 249 ? -10.788 84.416 -17.382 1.00 81.78 245 GLN A N 1
ATOM 1858 C CA . GLN A 1 249 ? -10.302 84.214 -18.758 1.00 83.76 245 GLN A CA 1
ATOM 1859 C C . GLN A 1 249 ? -9.006 83.396 -18.729 1.00 80.97 245 GLN A C 1
ATOM 1860 O O . GLN A 1 249 ? -8.468 83.134 -17.659 1.00 80.58 245 GLN A O 1
ATOM 1866 N N . GLU A 1 250 ? -8.520 83.024 -19.914 1.00 76.63 246 GLU A N 1
ATOM 1867 C CA . GLU A 1 250 ? -7.250 82.301 -20.101 1.00 79.22 246 GLU A CA 1
ATOM 1868 C C . GLU A 1 250 ? -6.398 83.140 -21.007 1.00 77.20 246 GLU A C 1
ATOM 1869 O O . GLU A 1 250 ? -6.830 83.485 -22.096 1.00 95.25 246 GLU A O 1
ATOM 1875 N N . HIS A 1 251 ? -5.199 83.478 -20.571 1.00 75.29 247 HIS A N 1
ATOM 1876 C CA . HIS A 1 251 ? -4.292 84.309 -21.366 1.00 71.75 247 HIS A CA 1
ATOM 1877 C C . HIS A 1 251 ? -3.083 83.474 -21.700 1.00 75.16 247 HIS A C 1
ATOM 1878 O O . HIS A 1 251 ? -2.660 82.647 -20.886 1.00 85.76 247 HIS A O 1
ATOM 1885 N N . HIS A 1 252 ? -2.537 83.680 -22.896 1.00 73.64 248 HIS A N 1
ATOM 1886 C CA . HIS A 1 252 ? -1.358 82.935 -23.370 1.00 78.48 248 HIS A CA 1
ATOM 1887 C C . HIS A 1 252 ? -0.116 83.778 -23.377 1.00 72.78 248 HIS A C 1
ATOM 1888 O O . HIS A 1 252 ? -0.166 84.918 -23.809 1.00 72.45 248 HIS A O 1
ATOM 1895 N N . PHE A 1 253 ? 0.993 83.197 -22.915 1.00 62.82 249 PHE A N 1
ATOM 1896 C CA . PHE A 1 253 ? 2.266 83.902 -22.825 1.00 60.63 249 PHE A CA 1
ATOM 1897 C C . PHE A 1 253 ? 3.413 82.970 -23.162 1.00 65.17 249 PHE A C 1
ATOM 1898 O O . PHE A 1 253 ? 3.280 81.752 -23.041 1.00 69.36 249 PHE A O 1
ATOM 1906 N N . ASP A 1 254 ? 4.531 83.555 -23.592 1.00 69.12 250 ASP A N 1
ATOM 1907 C CA . ASP A 1 254 ? 5.777 82.816 -23.879 1.00 75.61 250 ASP A CA 1
ATOM 1908 C C . ASP A 1 254 ? 6.597 82.627 -22.595 1.00 82.30 250 ASP A C 1
ATOM 1909 O O . ASP A 1 254 ? 7.162 81.563 -22.355 1.00 80.02 250 ASP A O 1
ATOM 1914 N N . GLN A 1 255 ? 6.645 83.679 -21.786 1.00 77.25 251 GLN A N 1
ATOM 1915 C CA . GLN A 1 255 ? 7.340 83.683 -20.504 1.00 74.02 251 GLN A CA 1
ATOM 1916 C C . GLN A 1 255 ? 6.374 84.257 -19.464 1.00 77.54 251 GLN A C 1
ATOM 1917 O O . GLN A 1 255 ? 5.453 85.035 -19.800 1.00 63.79 251 GLN A O 1
ATOM 1923 N N . VAL A 1 256 ? 6.575 83.835 -18.211 1.00 73.22 252 VAL A N 1
ATOM 1924 C CA . VAL A 1 256 ? 5.827 84.388 -17.060 1.00 76.69 252 VAL A CA 1
ATOM 1925 C C . VAL A 1 256 ? 6.804 84.732 -15.939 1.00 74.71 252 VAL A C 1
ATOM 1926 O O . VAL A 1 256 ? 7.592 83.868 -15.505 1.00 70.14 252 VAL A O 1
ATOM 1930 N N . VAL A 1 257 ? 6.776 86.017 -15.550 1.00 70.80 253 VAL A N 1
ATOM 1931 C CA . VAL A 1 257 ? 7.615 86.571 -14.433 1.00 67.93 253 VAL A CA 1
ATOM 1932 C C . VAL A 1 257 ? 6.764 86.666 -13.164 1.00 59.62 253 VAL A C 1
ATOM 1933 O O . VAL A 1 257 ? 5.728 87.339 -13.121 1.00 56.20 253 VAL A O 1
ATOM 1937 N N . PHE A 1 258 ? 7.210 85.931 -12.149 1.00 60.89 254 PHE A N 1
ATOM 1938 C CA . PHE A 1 258 ? 6.564 85.950 -10.819 1.00 61.27 254 PHE A CA 1
ATOM 1939 C C . PHE A 1 258 ? 7.160 87.080 -10.001 1.00 56.09 254 PHE A C 1
ATOM 1940 O O . PHE A 1 258 ? 8.381 87.146 -9.847 1.00 57.45 254 PHE A O 1
ATOM 1948 N N . ALA A 1 259 ? 6.296 87.972 -9.535 1.00 53.14 255 ALA A N 1
ATOM 1949 C CA . ALA A 1 259 ? 6.691 89.076 -8.618 1.00 58.42 255 ALA A CA 1
ATOM 1950 C C . ALA A 1 259 ? 5.880 89.041 -7.287 1.00 59.56 255 ALA A C 1
ATOM 1951 O O . ALA A 1 259 ? 5.709 90.043 -6.595 1.00 55.40 255 ALA A O 1
ATOM 1953 N N . THR A 1 260 ? 5.373 87.849 -6.975 1.00 61.11 256 THR A N 1
ATOM 1954 C CA . THR A 1 260 ? 4.558 87.574 -5.797 1.00 57.40 256 THR A CA 1
ATOM 1955 C C . THR A 1 260 ? 5.409 86.876 -4.730 1.00 56.27 256 THR A C 1
ATOM 1956 O O . THR A 1 260 ? 6.471 86.321 -5.025 1.00 56.41 256 THR A O 1
ATOM 1960 N N . HIS A 1 261 ? 4.895 86.868 -3.505 1.00 57.92 257 HIS A N 1
ATOM 1961 C CA . HIS A 1 261 ? 5.536 86.164 -2.384 1.00 60.72 257 HIS A CA 1
ATOM 1962 C C . HIS A 1 261 ? 5.568 84.644 -2.708 1.00 65.14 257 HIS A C 1
ATOM 1963 O O . HIS A 1 261 ? 4.667 84.136 -3.381 1.00 65.60 257 HIS A O 1
ATOM 1970 N N . ALA A 1 262 ? 6.612 83.946 -2.245 1.00 67.49 258 ALA A N 1
ATOM 1971 C CA . ALA A 1 262 ? 6.843 82.503 -2.510 1.00 64.14 258 ALA A CA 1
ATOM 1972 C C . ALA A 1 262 ? 5.649 81.628 -2.199 1.00 66.04 258 ALA A C 1
ATOM 1973 O O . ALA A 1 262 ? 5.336 80.706 -2.952 1.00 73.43 258 ALA A O 1
ATOM 1975 N N . ASP A 1 263 ? 5.000 81.907 -1.080 1.00 60.92 259 ASP A N 1
ATOM 1976 C CA . ASP A 1 263 ? 3.801 81.166 -0.715 1.00 61.14 259 ASP A CA 1
ATOM 1977 C C . ASP A 1 263 ? 2.716 81.368 -1.797 1.00 62.61 259 ASP A C 1
ATOM 1978 O O . ASP A 1 263 ? 2.018 80.404 -2.128 1.00 69.90 259 ASP A O 1
ATOM 1983 N N . VAL A 1 264 ? 2.592 82.585 -2.345 1.00 56.17 260 VAL A N 1
ATOM 1984 C CA . VAL A 1 264 ? 1.576 82.887 -3.387 1.00 60.52 260 VAL A CA 1
ATOM 1985 C C . VAL A 1 264 ? 1.959 82.170 -4.685 1.00 61.95 260 VAL A C 1
ATOM 1986 O O . VAL A 1 264 ? 1.146 81.456 -5.249 1.00 55.23 260 VAL A O 1
ATOM 1990 N N . THR A 1 265 ? 3.227 82.315 -5.063 1.00 65.17 261 THR A N 1
ATOM 1991 C CA . THR A 1 265 ? 3.834 81.643 -6.217 1.00 61.74 261 THR A CA 1
ATOM 1992 C C . THR A 1 265 ? 3.542 80.128 -6.219 1.00 65.73 261 THR A C 1
ATOM 1993 O O . THR A 1 265 ? 3.033 79.625 -7.190 1.00 68.89 261 THR A O 1
ATOM 1997 N N . LEU A 1 266 ? 3.826 79.424 -5.127 1.00 69.13 262 LEU A N 1
ATOM 1998 C CA . LEU A 1 266 ? 3.569 77.968 -5.005 1.00 70.11 262 LEU A CA 1
ATOM 1999 C C . LEU A 1 266 ? 2.088 77.626 -5.171 1.00 69.08 262 LEU A C 1
ATOM 2000 O O . LEU A 1 266 ? 1.751 76.661 -5.857 1.00 75.31 262 LEU A O 1
ATOM 2005 N N . ARG A 1 267 ? 1.220 78.433 -4.570 1.00 65.41 263 ARG A N 1
ATOM 2006 C CA . ARG A 1 267 ? -0.230 78.276 -4.716 1.00 65.90 263 ARG A CA 1
ATOM 2007 C C . ARG A 1 267 ? -0.698 78.396 -6.168 1.00 70.97 263 ARG A C 1
ATOM 2008 O O . ARG A 1 267 ? -1.480 77.591 -6.629 1.00 87.88 263 ARG A O 1
ATOM 2016 N N . LEU A 1 268 ? -0.213 79.398 -6.876 1.00 76.11 264 LEU A N 1
ATOM 2017 C CA . LEU A 1 268 ? -0.596 79.631 -8.268 1.00 77.08 264 LEU A CA 1
ATOM 2018 C C . LEU A 1 268 ? 0.076 78.663 -9.223 1.00 73.12 264 LEU A C 1
ATOM 2019 O O . LEU A 1 268 ? -0.525 78.281 -10.211 1.00 79.64 264 LEU A O 1
ATOM 2024 N N . LEU A 1 269 ? 1.334 78.353 -8.942 1.00 69.53 265 LEU A N 1
ATOM 2025 C CA . LEU A 1 269 ? 2.170 77.494 -9.772 1.00 78.36 265 LEU A CA 1
ATOM 2026 C C . LEU A 1 269 ? 1.620 76.070 -9.823 1.00 96.30 265 LEU A C 1
ATOM 2027 O O . LEU A 1 269 ? 1.391 75.443 -8.791 1.00 89.95 265 LEU A O 1
ATOM 2032 N N . ARG A 1 270 ? 1.406 75.565 -11.039 1.00 105.76 266 ARG A N 1
ATOM 2033 C CA . ARG A 1 270 ? 0.784 74.258 -11.237 1.00 103.99 266 ARG A CA 1
ATOM 2034 C C . ARG A 1 270 ? 1.569 73.344 -12.204 1.00 99.42 266 ARG A C 1
ATOM 2035 O O . ARG A 1 270 ? 1.524 73.493 -13.434 1.00 102.35 266 ARG A O 1
ATOM 2043 N N . THR A 1 271 ? 2.302 72.415 -11.599 1.00 94.94 267 THR A N 1
ATOM 2044 C CA . THR A 1 271 ? 3.159 71.478 -12.320 1.00 101.68 267 THR A CA 1
ATOM 2045 C C . THR A 1 271 ? 3.260 70.122 -11.555 1.00 107.38 267 THR A C 1
ATOM 2046 O O . THR A 1 271 ? 2.895 70.005 -10.370 1.00 91.95 267 THR A O 1
ATOM 2050 N N . SER A 1 272 ? 3.737 69.107 -12.285 1.00 113.72 268 SER A N 1
ATOM 2051 C CA . SER A 1 272 ? 4.004 67.748 -11.748 1.00 110.18 268 SER A CA 1
ATOM 2052 C C . SER A 1 272 ? 5.283 67.759 -10.914 1.00 105.63 268 SER A C 1
ATOM 2053 O O . SER A 1 272 ? 5.449 66.933 -10.013 1.00 105.29 268 SER A O 1
ATOM 2056 N N . ASP A 1 273 ? 6.158 68.724 -11.218 1.00 107.19 269 ASP A N 1
ATOM 2057 C CA . ASP A 1 273 ? 7.461 68.914 -10.557 1.00 101.68 269 ASP A CA 1
ATOM 2058 C C . ASP A 1 273 ? 7.288 69.290 -9.074 1.00 93.92 269 ASP A C 1
ATOM 2059 O O . ASP A 1 273 ? 6.528 70.196 -8.734 1.00 96.48 269 ASP A O 1
ATOM 2064 N N . GLN A 1 274 ? 7.983 68.554 -8.213 1.00 91.93 270 GLN A N 1
ATOM 2065 C CA . GLN A 1 274 ? 7.893 68.726 -6.751 1.00 91.72 270 GLN A CA 1
ATOM 2066 C C . GLN A 1 274 ? 9.156 69.335 -6.114 1.00 91.55 270 GLN A C 1
ATOM 2067 O O . GLN A 1 274 ? 9.230 69.441 -4.886 1.00 86.93 270 GLN A O 1
ATOM 2073 N N . GLN A 1 275 ? 10.122 69.747 -6.951 1.00 87.71 271 GLN A N 1
ATOM 2074 C CA . GLN A 1 275 ? 11.286 70.558 -6.497 1.00 87.02 271 GLN A CA 1
ATOM 2075 C C . GLN A 1 275 ? 10.795 71.993 -6.180 1.00 86.78 271 GLN A C 1
ATOM 2076 O O . GLN A 1 275 ? 11.377 72.722 -5.386 1.00 79.69 271 GLN A O 1
ATOM 2082 N N . TYR A 1 276 ? 9.706 72.366 -6.846 1.00 85.46 272 TYR A N 1
ATOM 2083 C CA . TYR A 1 276 ? 9.018 73.631 -6.649 1.00 84.12 272 TYR A CA 1
ATOM 2084 C C . TYR A 1 276 ? 8.440 73.718 -5.242 1.00 77.58 272 TYR A C 1
ATOM 2085 O O . TYR A 1 276 ? 8.607 74.720 -4.551 1.00 82.94 272 TYR A O 1
ATOM 2094 N N . ARG A 1 277 ? 7.795 72.640 -4.820 1.00 83.14 273 ARG A N 1
ATOM 2095 C CA . ARG A 1 277 ? 7.259 72.491 -3.438 1.00 85.35 273 ARG A CA 1
ATOM 2096 C C . ARG A 1 277 ? 8.416 72.591 -2.406 1.00 83.71 273 ARG A C 1
ATOM 2097 O O . ARG A 1 277 ? 8.296 73.244 -1.372 1.00 79.84 273 ARG A O 1
ATOM 2105 N N . ASP A 1 278 ? 9.547 71.974 -2.743 1.00 82.15 274 ASP A N 1
ATOM 2106 C CA . ASP A 1 278 ? 10.751 71.964 -1.890 1.00 86.41 274 ASP A CA 1
ATOM 2107 C C . ASP A 1 278 ? 11.344 73.367 -1.699 1.00 83.85 274 ASP A C 1
ATOM 2108 O O . ASP A 1 278 ? 11.610 73.770 -0.574 1.00 72.06 274 ASP A O 1
ATOM 2113 N N . LEU A 1 279 ? 11.525 74.088 -2.820 1.00 83.78 275 LEU A N 1
ATOM 2114 C CA . LEU A 1 279 ? 12.131 75.448 -2.871 1.00 71.85 275 LEU A CA 1
ATOM 2115 C C . LEU A 1 279 ? 11.230 76.594 -2.393 1.00 69.94 275 LEU A C 1
ATOM 2116 O O . LEU A 1 279 ? 11.742 77.523 -1.784 1.00 68.50 275 LEU A O 1
ATOM 2121 N N . LEU A 1 280 ? 9.920 76.497 -2.640 1.00 63.04 276 LEU A N 1
ATOM 2122 C CA . LEU A 1 280 ? 8.942 77.557 -2.290 1.00 72.96 276 LEU A CA 1
ATOM 2123 C C . LEU A 1 280 ? 8.101 77.363 -1.021 1.00 77.17 276 LEU A C 1
ATOM 2124 O O . LEU A 1 280 ? 7.585 78.325 -0.411 1.00 74.77 276 LEU A O 1
ATOM 2129 N N . GLY A 1 281 ? 7.924 76.104 -0.656 1.00 83.73 277 GLY A N 1
ATOM 2130 C CA . GLY A 1 281 ? 7.061 75.734 0.468 1.00 79.47 277 GLY A CA 1
ATOM 2131 C C . GLY A 1 281 ? 7.504 76.043 1.863 1.00 75.14 277 GLY A C 1
ATOM 2132 O O . GLY A 1 281 ? 6.683 75.985 2.781 1.00 76.69 277 GLY A O 1
ATOM 2133 N N . ASP A 1 282 ? 8.770 76.362 2.069 1.00 69.58 278 ASP A N 1
ATOM 2134 C CA . ASP A 1 282 ? 9.198 76.546 3.462 1.00 75.43 278 ASP A CA 1
ATOM 2135 C C . ASP A 1 282 ? 9.455 78.020 3.874 1.00 75.39 278 ASP A C 1
ATOM 2136 O O . ASP A 1 282 ? 10.031 78.305 4.928 1.00 66.69 278 ASP A O 1
ATOM 2141 N N . PHE A 1 283 ? 8.932 78.946 3.073 1.00 74.74 279 PHE A N 1
ATOM 2142 C CA . PHE A 1 283 ? 9.073 80.375 3.322 1.00 64.34 279 PHE A CA 1
ATOM 2143 C C . PHE A 1 283 ? 8.137 80.768 4.474 1.00 65.51 279 PHE A C 1
ATOM 2144 O O . PHE A 1 283 ? 6.948 80.488 4.463 1.00 62.17 279 PHE A O 1
ATOM 2152 N N . ALA A 1 284 ? 8.716 81.441 5.465 1.00 67.99 280 ALA A N 1
ATOM 2153 C CA . ALA A 1 284 ? 7.997 81.885 6.664 1.00 61.36 280 ALA A CA 1
ATOM 2154 C C . ALA A 1 284 ? 7.770 83.403 6.629 1.00 56.97 280 ALA A C 1
ATOM 2155 O O . ALA A 1 284 ? 8.614 84.137 6.129 1.00 56.89 280 ALA A O 1
ATOM 2157 N N . TYR A 1 285 ? 6.612 83.833 7.151 1.00 49.38 281 TYR A N 1
ATOM 2158 C CA . TYR A 1 285 ? 6.139 85.216 7.156 1.00 45.30 281 TYR A CA 1
ATOM 2159 C C . TYR A 1 285 ? 5.696 85.634 8.528 1.00 51.24 281 TYR A C 1
ATOM 2160 O O . TYR A 1 285 ? 5.563 84.818 9.419 1.00 56.56 281 TYR A O 1
ATOM 2169 N N . VAL A 1 286 ? 5.471 86.934 8.682 1.00 50.59 282 VAL A N 1
ATOM 2170 C CA . VAL A 1 286 ? 5.018 87.537 9.932 1.00 49.49 282 VAL A CA 1
ATOM 2171 C C . VAL A 1 286 ? 3.852 88.431 9.561 1.00 49.01 282 VAL A C 1
ATOM 2172 O O . VAL A 1 286 ? 3.980 89.204 8.632 1.00 52.66 282 VAL A O 1
ATOM 2176 N N . PRO A 1 287 ? 2.723 88.370 10.288 1.00 52.75 283 PRO A N 1
ATOM 2177 C CA . PRO A 1 287 ? 1.663 89.347 10.001 1.00 51.09 283 PRO A CA 1
ATOM 2178 C C . PRO A 1 287 ? 2.001 90.737 10.529 1.00 49.13 283 PRO A C 1
ATOM 2179 O O . PRO A 1 287 ? 2.560 90.868 11.596 1.00 54.74 283 PRO A O 1
ATOM 2183 N N . VAL A 1 288 ? 1.608 91.757 9.788 1.00 53.85 284 VAL A N 1
ATOM 2184 C CA . VAL A 1 288 ? 1.709 93.174 10.203 1.00 54.06 284 VAL A CA 1
ATOM 2185 C C . VAL A 1 288 ? 0.423 93.884 9.905 1.00 50.86 284 VAL A C 1
ATOM 2186 O O . VAL A 1 288 ? -0.103 93.757 8.789 1.00 61.01 284 VAL A O 1
ATOM 2190 N N . GLU A 1 289 ? -0.049 94.644 10.875 1.00 47.42 285 GLU A N 1
ATOM 2191 C CA . GLU A 1 289 ? -1.200 95.528 10.719 1.00 52.18 285 GLU A CA 1
ATOM 2192 C C . GLU A 1 289 ? -0.741 96.963 10.865 1.00 52.61 285 GLU A C 1
ATOM 2193 O O . GLU A 1 289 ? -0.207 97.329 11.881 1.00 56.43 285 GLU A O 1
ATOM 2199 N N . SER A 1 290 ? -0.968 97.769 9.839 1.00 55.20 286 SER A N 1
ATOM 2200 C CA . SER A 1 290 ? -0.680 99.211 9.865 1.00 54.72 286 SER A CA 1
ATOM 2201 C C . SER A 1 290 ? -1.974 100.005 9.979 1.00 56.32 286 SER A C 1
ATOM 2202 O O . SER A 1 290 ? -2.803 99.933 9.087 1.00 60.95 286 SER A O 1
ATOM 2205 N N . VAL A 1 291 ? -2.123 100.739 11.075 1.00 55.54 287 VAL A N 1
ATOM 2206 C CA . VAL A 1 291 ? -3.309 101.574 11.395 1.00 54.85 287 VAL A CA 1
ATOM 2207 C C . VAL A 1 291 ? -2.999 103.080 11.345 1.00 58.49 287 VAL A C 1
ATOM 2208 O O . VAL A 1 291 ? -2.288 103.619 12.174 1.00 56.37 287 VAL A O 1
ATOM 2212 N N . LEU A 1 292 ? -3.543 103.746 10.328 1.00 64.05 288 LEU A N 1
ATOM 2213 C CA . LEU A 1 292 ? -3.419 105.202 10.136 1.00 55.59 288 LEU A CA 1
ATOM 2214 C C . LEU A 1 292 ? -4.572 105.821 10.904 1.00 59.87 288 LEU A C 1
ATOM 2215 O O . LEU A 1 292 ? -5.730 105.552 10.607 1.00 61.50 288 LEU A O 1
ATOM 2220 N N . HIS A 1 293 ? -4.238 106.592 11.936 1.00 62.21 289 HIS A N 1
ATOM 2221 C CA . HIS A 1 293 ? -5.215 107.180 12.859 1.00 57.86 289 HIS A CA 1
ATOM 2222 C C . HIS A 1 293 ? -4.840 108.590 13.293 1.00 56.07 289 HIS A C 1
ATOM 2223 O O . HIS A 1 293 ? -3.826 109.118 12.877 1.00 58.99 289 HIS A O 1
ATOM 2230 N N . GLN A 1 294 ? -5.699 109.194 14.107 1.00 56.61 290 GLN A N 1
ATOM 2231 C CA . GLN A 1 294 ? -5.499 110.536 14.680 1.00 62.28 290 GLN A CA 1
ATOM 2232 C C . GLN A 1 294 ? -5.624 110.618 16.231 1.00 66.02 290 GLN A C 1
ATOM 2233 O O . GLN A 1 294 ? -5.673 111.718 16.812 1.00 70.34 290 GLN A O 1
ATOM 2239 N N . ASP A 1 295 ? -5.674 109.455 16.872 1.00 60.62 291 ASP A N 1
ATOM 2240 C CA . ASP A 1 295 ? -5.720 109.297 18.330 1.00 66.63 291 ASP A CA 1
ATOM 2241 C C . ASP A 1 295 ? -4.322 109.543 18.948 1.00 73.42 291 ASP A C 1
ATOM 2242 O O . ASP A 1 295 ? -3.465 108.651 18.992 1.00 67.41 291 ASP A O 1
ATOM 2247 N N . GLU A 1 296 ? -4.152 110.768 19.457 1.00 74.45 292 GLU A N 1
ATOM 2248 C CA . GLU A 1 296 ? -2.912 111.245 20.113 1.00 78.55 292 GLU A CA 1
ATOM 2249 C C . GLU A 1 296 ? -2.575 110.558 21.449 1.00 74.93 292 GLU A C 1
ATOM 2250 O O . GLU A 1 296 ? -1.449 110.672 21.922 1.00 73.87 292 GLU A O 1
ATOM 2256 N N . SER A 1 297 ? -3.528 109.821 22.014 1.00 69.96 293 SER A N 1
ATOM 2257 C CA . SER A 1 297 ? -3.297 109.071 23.254 1.00 72.32 293 SER A CA 1
ATOM 2258 C C . SER A 1 297 ? -2.238 107.953 23.080 1.00 79.23 293 SER A C 1
ATOM 2259 O O . SER A 1 297 ? -1.737 107.407 24.060 1.00 79.91 293 SER A O 1
ATOM 2262 N N . TRP A 1 298 ? -1.900 107.646 21.824 1.00 72.07 294 TRP A N 1
ATOM 2263 C CA . TRP A 1 298 ? -0.892 106.639 21.464 1.00 66.41 294 TRP A CA 1
ATOM 2264 C C . TRP A 1 298 ? 0.565 107.152 21.493 1.00 68.21 294 TRP A C 1
ATOM 2265 O O . TRP A 1 298 ? 1.516 106.363 21.467 1.00 63.49 294 TRP A O 1
ATOM 2276 N N . LEU A 1 299 ? 0.716 108.474 21.558 1.00 70.28 295 LEU A N 1
ATOM 2277 C CA . LEU A 1 299 ? 2.020 109.130 21.709 1.00 65.55 295 LEU A CA 1
ATOM 2278 C C . LEU A 1 299 ? 2.455 108.962 23.155 1.00 75.90 295 LEU A C 1
ATOM 2279 O O . LEU A 1 299 ? 1.629 109.037 24.085 1.00 69.33 295 LEU A O 1
ATOM 2284 N N . SER A 1 300 ? 3.760 108.765 23.337 1.00 71.18 296 SER A N 1
ATOM 2285 C CA . SER A 1 300 ? 4.350 108.689 24.666 1.00 64.18 296 SER A CA 1
ATOM 2286 C C . SER A 1 300 ? 4.443 110.082 25.287 1.00 60.46 296 SER A C 1
ATOM 2287 O O . SER A 1 300 ? 4.880 111.012 24.620 1.00 63.42 296 SER A O 1
ATOM 2290 N N . PRO A 1 301 ? 4.078 110.224 26.574 1.00 61.39 297 PRO A N 1
ATOM 2291 C CA . PRO A 1 301 ? 4.275 111.524 27.236 1.00 64.25 297 PRO A CA 1
ATOM 2292 C C . PRO A 1 301 ? 5.748 111.930 27.386 1.00 64.17 297 PRO A C 1
ATOM 2293 O O . PRO A 1 301 ? 6.048 113.106 27.374 1.00 71.14 297 PRO A O 1
ATOM 2297 N N . ALA A 1 302 ? 6.634 110.938 27.472 1.00 64.84 298 ALA A N 1
ATOM 2298 C CA . ALA A 1 302 ? 8.112 111.097 27.543 1.00 61.76 298 ALA A CA 1
ATOM 2299 C C . ALA A 1 302 ? 8.796 111.043 26.165 1.00 65.13 298 ALA A C 1
ATOM 2300 O O . ALA A 1 302 ? 9.880 111.564 25.989 1.00 63.94 298 ALA A O 1
ATOM 2302 N N . GLY A 1 303 ? 8.159 110.377 25.210 1.00 63.33 299 GLY A N 1
ATOM 2303 C CA . GLY A 1 303 ? 8.684 110.224 23.863 1.00 69.07 299 GLY A CA 1
ATOM 2304 C C . GLY A 1 303 ? 8.478 111.460 23.065 1.00 68.96 299 GLY A C 1
ATOM 2305 O O . GLY A 1 303 ? 7.552 111.533 22.265 1.00 80.90 299 GLY A O 1
ATOM 2306 N N . GLY A 1 304 ? 9.353 112.421 23.348 1.00 71.68 300 GLY A N 1
ATOM 2307 C CA . GLY A 1 304 ? 9.321 113.810 22.861 1.00 67.57 300 GLY A CA 1
ATOM 2308 C C . GLY A 1 304 ? 9.146 113.970 21.370 1.00 65.42 300 GLY A C 1
ATOM 2309 O O . GLY A 1 304 ? 8.040 113.795 20.845 1.00 59.16 300 GLY A O 1
ATOM 2310 N N . GLY A 1 305 ? 10.252 114.279 20.695 1.00 65.22 301 GLY A N 1
ATOM 2311 C CA . GLY A 1 305 ? 10.273 114.438 19.256 1.00 62.77 301 GLY A CA 1
ATOM 2312 C C . GLY A 1 305 ? 10.614 113.191 18.490 1.00 58.50 301 GLY A C 1
ATOM 2313 O O . GLY A 1 305 ? 11.048 113.298 17.334 1.00 59.58 301 GLY A O 1
ATOM 2314 N N . ALA A 1 306 ? 10.439 112.009 19.098 1.00 57.44 302 ALA A N 1
ATOM 2315 C CA . ALA A 1 306 ? 10.864 110.771 18.425 1.00 53.28 302 ALA A CA 1
ATOM 2316 C C . ALA A 1 306 ? 9.867 110.393 17.383 1.00 46.79 302 ALA A C 1
ATOM 2317 O O . ALA A 1 306 ? 8.682 110.426 17.622 1.00 47.47 302 ALA A O 1
ATOM 2319 N N . TYR A 1 307 ? 10.395 110.047 16.225 1.00 45.96 303 TYR A N 1
ATOM 2320 C CA . TYR A 1 307 ? 9.598 109.602 15.104 1.00 52.05 303 TYR A CA 1
ATOM 2321 C C . TYR A 1 307 ? 8.923 108.245 15.390 1.00 54.26 303 TYR A C 1
ATOM 2322 O O . TYR A 1 307 ? 7.711 108.119 15.251 1.00 52.03 303 TYR A O 1
ATOM 2331 N N . CYS A 1 308 ? 9.735 107.273 15.796 1.00 51.48 304 CYS A N 1
ATOM 2332 C CA . CYS A 1 308 ? 9.303 105.919 16.132 1.00 49.51 304 CYS A CA 1
ATOM 2333 C C . CYS A 1 308 ? 9.179 105.780 17.635 1.00 45.94 304 CYS A C 1
ATOM 2334 O O . CYS A 1 308 ? 10.128 106.046 18.358 1.00 48.58 304 CYS A O 1
ATOM 2337 N N . GLN A 1 309 ? 8.013 105.370 18.097 1.00 42.31 305 GLN A N 1
ATOM 2338 C CA . GLN A 1 309 ? 7.754 105.234 19.536 1.00 45.31 305 GLN A CA 1
ATOM 2339 C C . GLN A 1 309 ? 7.192 103.847 19.891 1.00 46.87 305 GLN A C 1
ATOM 2340 O O . GLN A 1 309 ? 6.055 103.537 19.562 1.00 45.84 305 GLN A O 1
ATOM 2346 N N . PHE A 1 310 ? 8.032 103.026 20.527 1.00 41.92 306 PHE A N 1
ATOM 2347 C CA . PHE A 1 310 ? 7.667 101.664 20.905 1.00 45.74 306 PHE A CA 1
ATOM 2348 C C . PHE A 1 310 ? 7.228 101.671 22.343 1.00 49.58 306 PHE A C 1
ATOM 2349 O O . PHE A 1 310 ? 7.892 102.222 23.205 1.00 53.98 306 PHE A O 1
ATOM 2357 N N . ARG A 1 311 ? 6.075 101.066 22.578 1.00 51.99 307 ARG A N 1
ATOM 2358 C CA . ARG A 1 311 ? 5.496 100.909 23.931 1.00 53.07 307 ARG A CA 1
ATOM 2359 C C . ARG A 1 311 ? 5.188 99.445 24.236 1.00 49.33 307 ARG A C 1
ATOM 2360 O O . ARG A 1 311 ? 4.518 98.785 23.469 1.00 42.68 307 ARG A O 1
ATOM 2368 N N . MET A 1 312 ? 5.763 98.948 25.340 1.00 50.51 308 MET A N 1
ATOM 2369 C CA . MET A 1 312 ? 5.520 97.576 25.822 1.00 48.51 308 MET A CA 1
ATOM 2370 C C . MET A 1 312 ? 4.460 97.690 26.904 1.00 53.37 308 MET A C 1
ATOM 2371 O O . MET A 1 312 ? 4.660 98.411 27.865 1.00 50.20 308 MET A O 1
ATOM 2376 N N . PRO A 1 313 ? 3.310 96.999 26.716 1.00 56.10 309 PRO A N 1
ATOM 2377 C CA . PRO A 1 313 ? 2.218 97.102 27.685 1.00 52.39 309 PRO A CA 1
ATOM 2378 C C . PRO A 1 313 ? 2.530 96.541 29.075 1.00 51.69 309 PRO A C 1
ATOM 2379 O O . PRO A 1 313 ? 3.412 95.691 29.261 1.00 49.87 309 PRO A O 1
ATOM 2383 N N . GLU A 1 314 ? 1.749 97.042 30.028 1.00 53.64 310 GLU A N 1
ATOM 2384 C CA . GLU A 1 314 ? 1.677 96.548 31.425 1.00 55.11 310 GLU A CA 1
ATOM 2385 C C . GLU A 1 314 ? 1.536 95.015 31.448 1.00 50.95 310 GLU A C 1
ATOM 2386 O O . GLU A 1 314 ? 0.794 94.438 30.666 1.00 51.74 310 GLU A O 1
ATOM 2392 N N . GLY A 1 315 ? 2.265 94.379 32.344 1.00 47.94 311 GLY A N 1
ATOM 2393 C CA . GLY A 1 315 ? 2.234 92.933 32.481 1.00 45.04 311 GLY A CA 1
ATOM 2394 C C . GLY A 1 315 ? 3.383 92.234 31.829 1.00 46.30 311 GLY A C 1
ATOM 2395 O O . GLY A 1 315 ? 3.388 91.018 31.749 1.00 46.67 311 GLY A O 1
ATOM 2396 N N . PHE A 1 316 ? 4.358 93.006 31.339 1.00 48.41 312 PHE A N 1
ATOM 2397 C CA . PHE A 1 316 ? 5.561 92.438 30.693 1.00 43.77 312 PHE A CA 1
ATOM 2398 C C . PHE A 1 316 ? 6.327 91.631 31.742 1.00 42.72 312 PHE A C 1
ATOM 2399 O O . PHE A 1 316 ? 6.470 92.098 32.850 1.00 46.46 312 PHE A O 1
ATOM 2407 N N . GLU A 1 317 ? 6.820 90.446 31.361 1.00 42.35 313 GLU A N 1
ATOM 2408 C CA . GLU A 1 317 ? 7.631 89.577 32.201 1.00 39.89 313 GLU A CA 1
ATOM 2409 C C . GLU A 1 317 ? 8.787 89.123 31.389 1.00 43.65 313 GLU A C 1
ATOM 2410 O O . GLU A 1 317 ? 8.594 88.597 30.314 1.00 46.19 313 GLU A O 1
ATOM 2416 N N . LEU A 1 318 ? 9.997 89.334 31.892 1.00 44.93 314 LEU A N 1
ATOM 2417 C CA . LEU A 1 318 ? 11.195 88.922 31.201 1.00 46.86 314 LEU A CA 1
ATOM 2418 C C . LEU A 1 318 ? 11.214 87.429 30.850 1.00 53.13 314 LEU A C 1
ATOM 2419 O O . LEU A 1 318 ? 11.815 87.027 29.868 1.00 60.76 314 LEU A O 1
ATOM 2424 N N . ALA A 1 319 ? 10.639 86.600 31.700 1.00 58.87 315 ALA A N 1
ATOM 2425 C CA . ALA A 1 319 ? 10.566 85.134 31.441 1.00 61.69 315 ALA A CA 1
ATOM 2426 C C . ALA A 1 319 ? 9.637 84.819 30.263 1.00 61.29 315 ALA A C 1
ATOM 2427 O O . ALA A 1 319 ? 9.868 83.916 29.507 1.00 69.21 315 ALA A O 1
ATOM 2429 N N . ARG A 1 320 ? 8.615 85.632 30.101 1.00 59.42 316 ARG A N 1
ATOM 2430 C CA . ARG A 1 320 ? 7.663 85.507 29.011 1.00 59.28 316 ARG A CA 1
ATOM 2431 C C . ARG A 1 320 ? 7.894 86.487 27.853 1.00 58.72 316 ARG A C 1
ATOM 2432 O O . ARG A 1 320 ? 6.976 86.848 27.138 1.00 55.93 316 ARG A O 1
ATOM 2440 N N . ALA A 1 321 ? 9.132 86.922 27.698 1.00 56.08 317 ALA A N 1
ATOM 2441 C CA . ALA A 1 321 ? 9.503 87.898 26.688 1.00 53.48 317 ALA A CA 1
ATOM 2442 C C . ALA A 1 321 ? 9.276 87.394 25.266 1.00 55.41 317 ALA A C 1
ATOM 2443 O O . ALA A 1 321 ? 8.868 88.138 24.417 1.00 54.23 317 ALA A O 1
ATOM 2445 N N . GLU A 1 322 ? 9.545 86.113 25.063 1.00 56.50 318 GLU A N 1
ATOM 2446 C CA . GLU A 1 322 ? 9.368 85.396 23.789 1.00 52.89 318 GLU A CA 1
ATOM 2447 C C . GLU A 1 322 ? 7.970 85.455 23.218 1.00 53.79 318 GLU A C 1
ATOM 2448 O O . GLU A 1 322 ? 7.782 85.350 22.028 1.00 57.32 318 GLU A O 1
ATOM 2454 N N . GLU A 1 323 ? 6.991 85.554 24.095 1.00 59.79 319 GLU A N 1
ATOM 2455 C CA . GLU A 1 323 ? 5.585 85.554 23.698 1.00 60.79 319 GLU A CA 1
ATOM 2456 C C . GLU A 1 323 ? 4.900 86.871 23.853 1.00 58.94 319 GLU A C 1
ATOM 2457 O O . GLU A 1 323 ? 3.738 86.990 23.506 1.00 63.59 319 GLU A O 1
ATOM 2463 N N . GLN A 1 324 ? 5.565 87.860 24.425 1.00 60.77 320 GLN A N 1
ATOM 2464 C CA . GLN A 1 324 ? 4.909 89.156 24.656 1.00 57.30 320 GLN A CA 1
ATOM 2465 C C . GLN A 1 324 ? 5.343 90.149 23.611 1.00 53.19 320 GLN A C 1
ATOM 2466 O O . GLN A 1 324 ? 6.419 90.043 23.037 1.00 56.58 320 GLN A O 1
ATOM 2472 N N . MET A 1 325 ? 4.482 91.094 23.323 1.00 54.22 321 MET A N 1
ATOM 2473 C CA . MET A 1 325 ? 4.782 91.996 22.245 1.00 56.12 321 MET A CA 1
ATOM 2474 C C . MET A 1 325 ? 4.195 93.340 22.465 1.00 50.39 321 MET A C 1
ATOM 2475 O O . MET A 1 325 ? 3.161 93.473 23.092 1.00 49.23 321 MET A O 1
ATOM 2480 N N . GLY A 1 326 ? 4.926 94.343 21.989 1.00 50.93 322 GLY A N 1
ATOM 2481 C CA . GLY A 1 326 ? 4.488 95.730 22.096 1.00 53.45 322 GLY A CA 1
ATOM 2482 C C . GLY A 1 326 ? 3.843 96.251 20.824 1.00 52.42 322 GLY A C 1
ATOM 2483 O O . GLY A 1 326 ? 3.476 95.493 19.925 1.00 51.57 322 GLY A O 1
ATOM 2484 N N . SER A 1 327 ? 3.694 97.560 20.775 1.00 50.17 323 SER A N 1
ATOM 2485 C CA . SER A 1 327 ? 3.199 98.211 19.591 1.00 56.27 323 SER A CA 1
ATOM 2486 C C . SER A 1 327 ? 4.171 99.329 19.207 1.00 55.61 323 SER A C 1
ATOM 2487 O O . SER A 1 327 ? 4.848 99.873 20.060 1.00 55.61 323 SER A O 1
ATOM 2490 N N . LEU A 1 328 ? 4.273 99.593 17.908 1.00 50.51 324 LEU A N 1
ATOM 2491 C CA . LEU A 1 328 ? 5.077 100.679 17.382 1.00 50.97 324 LEU A CA 1
ATOM 2492 C C . LEU A 1 328 ? 4.174 101.802 16.785 1.00 49.34 324 LEU A C 1
ATOM 2493 O O . LEU A 1 328 ? 3.417 101.577 15.866 1.00 55.39 324 LEU A O 1
ATOM 2498 N N . THR A 1 329 ? 4.313 102.999 17.311 1.00 46.28 325 THR A N 1
ATOM 2499 C CA . THR A 1 329 ? 3.643 104.204 16.834 1.00 49.50 325 THR A CA 1
ATOM 2500 C C . THR A 1 329 ? 4.669 105.185 16.149 1.00 52.97 325 THR A C 1
ATOM 2501 O O . THR A 1 329 ? 5.745 105.444 16.642 1.00 52.50 325 THR A O 1
ATOM 2505 N N . GLN A 1 330 ? 4.313 105.665 14.968 1.00 54.99 326 GLN A N 1
ATOM 2506 C CA . GLN A 1 330 ? 5.093 106.637 14.215 1.00 56.44 326 GLN A CA 1
ATOM 2507 C C . GLN A 1 330 ? 4.361 107.979 14.306 1.00 57.47 326 GLN A C 1
ATOM 2508 O O . GLN A 1 330 ? 3.178 108.043 14.021 1.00 56.37 326 GLN A O 1
ATOM 2514 N N . ASN A 1 331 ? 5.070 109.012 14.767 1.00 59.02 327 ASN A N 1
ATOM 2515 C CA . ASN A 1 331 ? 4.541 110.386 14.860 1.00 62.32 327 ASN A CA 1
ATOM 2516 C C . ASN A 1 331 ? 4.922 111.135 13.595 1.00 59.80 327 ASN A C 1
ATOM 2517 O O . ASN A 1 331 ? 5.998 111.672 13.514 1.00 58.86 327 ASN A O 1
ATOM 2522 N N . CYS A 1 332 ? 4.019 111.131 12.614 1.00 62.88 328 CYS A N 1
ATOM 2523 C CA . CYS A 1 332 ? 4.220 111.785 11.290 1.00 59.84 328 CYS A CA 1
ATOM 2524 C C . CYS A 1 332 ? 4.323 113.319 11.364 1.00 54.31 328 CYS A C 1
ATOM 2525 O O . CYS A 1 332 ? 4.943 113.931 10.540 1.00 52.82 328 CYS A O 1
ATOM 2528 N N . ASN A 1 333 ? 3.776 113.906 12.422 1.00 57.99 329 ASN A N 1
ATOM 2529 C CA . ASN A 1 333 ? 3.862 115.365 12.682 1.00 56.78 329 ASN A CA 1
ATOM 2530 C C . ASN A 1 333 ? 5.262 115.916 12.936 1.00 58.40 329 ASN A C 1
ATOM 2531 O O . ASN A 1 333 ? 5.463 117.107 12.890 1.00 55.79 329 ASN A O 1
ATOM 2536 N N . VAL A 1 334 ? 6.201 115.001 13.157 1.00 55.25 330 VAL A N 1
ATOM 2537 C CA . VAL A 1 334 ? 7.630 115.236 13.441 1.00 53.37 330 VAL A CA 1
ATOM 2538 C C . VAL A 1 334 ? 8.433 115.357 12.115 1.00 49.44 330 VAL A C 1
ATOM 2539 O O . VAL A 1 334 ? 9.566 115.832 12.079 1.00 49.34 330 VAL A O 1
ATOM 2543 N N . LEU A 1 335 ? 7.816 114.913 11.032 1.00 49.38 331 LEU A N 1
ATOM 2544 C CA . LEU A 1 335 ? 8.383 114.970 9.684 1.00 53.16 331 LEU A CA 1
ATOM 2545 C C . LEU A 1 335 ? 8.418 116.418 9.234 1.00 61.84 331 LEU A C 1
ATOM 2546 O O . LEU A 1 335 ? 7.406 117.125 9.370 1.00 58.35 331 LEU A O 1
ATOM 2551 N N . HIS A 1 336 ? 9.569 116.846 8.693 1.00 64.70 332 HIS A N 1
ATOM 2552 C CA . HIS A 1 336 ? 9.788 118.264 8.330 1.00 68.32 332 HIS A CA 1
ATOM 2553 C C . HIS A 1 336 ? 8.724 118.868 7.372 1.00 66.11 332 HIS A C 1
ATOM 2554 O O . HIS A 1 336 ? 8.194 119.916 7.688 1.00 63.48 332 HIS A O 1
ATOM 2561 N N . PRO A 1 337 ? 8.361 118.192 6.251 1.00 62.74 333 PRO A N 1
ATOM 2562 C CA . PRO A 1 337 ? 7.233 118.699 5.444 1.00 63.29 333 PRO A CA 1
ATOM 2563 C C . PRO A 1 337 ? 5.833 118.687 6.079 1.00 63.06 333 PRO A C 1
ATOM 2564 O O . PRO A 1 337 ? 4.923 119.210 5.464 1.00 67.92 333 PRO A O 1
ATOM 2568 N N . TYR A 1 338 ? 5.669 118.073 7.248 1.00 58.75 334 TYR A N 1
ATOM 2569 C CA . TYR A 1 338 ? 4.365 117.973 7.962 1.00 60.87 334 TYR A CA 1
ATOM 2570 C C . TYR A 1 338 ? 4.317 118.976 9.138 1.00 56.96 334 TYR A C 1
ATOM 2571 O O . TYR A 1 338 ? 3.417 118.898 9.978 1.00 57.32 334 TYR A O 1
ATOM 2580 N N . ARG A 1 339 ? 5.297 119.885 9.185 1.00 54.17 335 ARG A N 1
ATOM 2581 C CA . ARG A 1 339 ? 5.496 120.786 10.330 1.00 57.38 335 ARG A CA 1
ATOM 2582 C C . ARG A 1 339 ? 4.411 121.823 10.536 1.00 65.14 335 ARG A C 1
ATOM 2583 O O . ARG A 1 339 ? 4.203 122.240 11.651 1.00 70.37 335 ARG A O 1
ATOM 2591 N N . LYS A 1 340 ? 3.741 122.247 9.467 1.00 73.93 336 LYS A N 1
ATOM 2592 C CA . LYS A 1 340 ? 2.623 123.220 9.547 1.00 76.57 336 LYS A CA 1
ATOM 2593 C C . LYS A 1 340 ? 1.229 122.527 9.692 1.00 74.21 336 LYS A C 1
ATOM 2594 O O . LYS A 1 340 ? 0.242 123.189 9.990 1.00 72.71 336 LYS A O 1
ATOM 2600 N N . VAL A 1 341 ? 1.170 121.203 9.537 1.00 70.39 337 VAL A N 1
ATOM 2601 C CA . VAL A 1 341 ? -0.084 120.431 9.691 1.00 71.89 337 VAL A CA 1
ATOM 2602 C C . VAL A 1 341 ? -0.566 120.441 11.154 1.00 74.34 337 VAL A C 1
ATOM 2603 O O . VAL A 1 341 ? 0.162 120.050 12.046 1.00 77.70 337 VAL A O 1
ATOM 2607 N N . SER A 1 342 ? -1.791 120.918 11.377 1.00 80.07 338 SER A N 1
ATOM 2608 C CA . SER A 1 342 ? -2.413 120.998 12.731 1.00 73.82 338 SER A CA 1
ATOM 2609 C C . SER A 1 342 ? -3.092 119.723 13.163 1.00 70.17 338 SER A C 1
ATOM 2610 O O . SER A 1 342 ? -3.415 119.550 14.318 1.00 66.17 338 SER A O 1
ATOM 2613 N N . SER A 1 343 ? -3.334 118.850 12.199 1.00 77.29 339 SER A N 1
ATOM 2614 C CA . SER A 1 343 ? -3.996 117.575 12.438 1.00 83.40 339 SER A CA 1
ATOM 2615 C C . SER A 1 343 ? -2.980 116.533 12.883 1.00 81.35 339 SER A C 1
ATOM 2616 O O . SER A 1 343 ? -1.897 116.436 12.310 1.00 71.56 339 SER A O 1
ATOM 2619 N N . PRO A 1 344 ? -3.343 115.732 13.886 1.00 76.97 340 PRO A N 1
ATOM 2620 C CA . PRO A 1 344 ? -2.472 114.637 14.253 1.00 73.18 340 PRO A CA 1
ATOM 2621 C C . PRO A 1 344 ? -2.460 113.596 13.170 1.00 71.53 340 PRO A C 1
ATOM 2622 O O . PRO A 1 344 ? -3.522 113.167 12.736 1.00 73.53 340 PRO A O 1
ATOM 2626 N N . ILE A 1 345 ? -1.275 113.187 12.743 1.00 69.38 341 ILE A N 1
ATOM 2627 C CA . ILE A 1 345 ? -1.149 112.089 11.785 1.00 64.69 341 ILE A CA 1
ATOM 2628 C C . ILE A 1 345 ? -0.284 111.007 12.411 1.00 66.69 341 ILE A C 1
ATOM 2629 O O . ILE A 1 345 ? 0.888 111.246 12.729 1.00 77.22 341 ILE A O 1
ATOM 2634 N N . LEU A 1 346 ? -0.874 109.833 12.625 1.00 59.69 342 LEU A N 1
ATOM 2635 C CA . LEU A 1 346 ? -0.188 108.756 13.335 1.00 57.68 342 LEU A CA 1
ATOM 2636 C C . LEU A 1 346 ? -0.384 107.418 12.654 1.00 60.61 342 LEU A C 1
ATOM 2637 O O . LEU A 1 346 ? -1.388 107.166 12.024 1.00 62.82 342 LEU A O 1
ATOM 2642 N N . ILE A 1 347 ? 0.622 106.572 12.783 1.00 61.06 343 ILE A N 1
ATOM 2643 C CA . ILE A 1 347 ? 0.576 105.212 12.290 1.00 58.32 343 ILE A CA 1
ATOM 2644 C C . ILE A 1 347 ? 0.988 104.299 13.448 1.00 62.44 343 ILE A C 1
ATOM 2645 O O . ILE A 1 347 ? 2.106 104.401 13.930 1.00 55.83 343 ILE A O 1
ATOM 2650 N N . THR A 1 348 ? 0.075 103.417 13.871 1.00 62.34 344 THR A N 1
ATOM 2651 C CA . THR A 1 348 ? 0.368 102.370 14.841 1.00 55.72 344 THR A CA 1
ATOM 2652 C C . THR A 1 348 ? 0.413 101.020 14.138 1.00 55.89 344 THR A C 1
ATOM 2653 O O . THR A 1 348 ? -0.526 100.627 13.459 1.00 56.17 344 THR A O 1
ATOM 2657 N N . PHE A 1 349 ? 1.574 100.365 14.239 1.00 54.70 345 PHE A N 1
ATOM 2658 C CA . PHE A 1 349 ? 1.769 99.019 13.723 1.00 50.05 345 PHE A CA 1
ATOM 2659 C C . PHE A 1 349 ? 1.482 98.040 14.867 1.00 56.85 345 PHE A C 1
ATOM 2660 O O . PHE A 1 349 ? 1.937 98.244 16.002 1.00 56.69 345 PHE A O 1
ATOM 2668 N N . ASP A 1 350 ? 0.654 97.041 14.561 1.00 53.75 346 ASP A N 1
ATOM 2669 C CA . ASP A 1 350 ? 0.270 95.989 15.462 1.00 54.74 346 ASP A CA 1
ATOM 2670 C C . ASP A 1 350 ? -0.223 96.506 16.819 1.00 56.23 346 ASP A C 1
ATOM 2671 O O . ASP A 1 350 ? 0.333 96.170 17.850 1.00 63.37 346 ASP A O 1
ATOM 2676 N N . PRO A 1 351 ? -1.289 97.309 16.838 1.00 61.72 347 PRO A N 1
ATOM 2677 C CA . PRO A 1 351 ? -1.782 97.760 18.147 1.00 64.26 347 PRO A CA 1
ATOM 2678 C C . PRO A 1 351 ? -2.392 96.629 18.970 1.00 65.19 347 PRO A C 1
ATOM 2679 O O . PRO A 1 351 ? -3.118 95.796 18.438 1.00 63.40 347 PRO A O 1
ATOM 2683 N N . GLN A 1 352 ? -2.030 96.603 20.251 1.00 75.19 348 GLN A N 1
ATOM 2684 C CA . GLN A 1 352 ? -2.493 95.577 21.208 1.00 75.06 348 GLN A CA 1
ATOM 2685 C C . GLN A 1 352 ? -3.963 95.897 21.636 1.00 84.18 348 GLN A C 1
ATOM 2686 O O . GLN A 1 352 ? -4.887 95.129 21.366 1.00 89.24 348 GLN A O 1
ATOM 2692 N N . GLU A 1 353 ? -4.159 97.062 22.246 1.00 85.05 349 GLU A N 1
ATOM 2693 C CA . GLU A 1 353 ? -5.475 97.634 22.536 1.00 83.52 349 GLU A CA 1
ATOM 2694 C C . GLU A 1 353 ? -6.043 98.167 21.202 1.00 91.94 349 GLU A C 1
ATOM 2695 O O . GLU A 1 353 ? -5.292 98.499 20.282 1.00 90.04 349 GLU A O 1
ATOM 2701 N N . ASP A 1 354 ? -7.365 98.250 21.092 1.00 94.59 350 ASP A N 1
ATOM 2702 C CA . ASP A 1 354 ? -8.012 98.792 19.878 1.00 97.73 350 ASP A CA 1
ATOM 2703 C C . ASP A 1 354 ? -7.830 100.321 19.811 1.00 103.21 350 ASP A C 1
ATOM 2704 O O . ASP A 1 354 ? -7.893 101.009 20.839 1.00 107.82 350 ASP A O 1
ATOM 2709 N N . VAL A 1 355 ? -7.563 100.834 18.611 1.00 97.27 351 VAL A N 1
ATOM 2710 C CA . VAL A 1 355 ? -7.442 102.285 18.384 1.00 96.91 351 VAL A CA 1
ATOM 2711 C C . VAL A 1 355 ? -8.867 102.798 18.236 1.00 91.55 351 VAL A C 1
ATOM 2712 O O . VAL A 1 355 ? -9.662 102.166 17.540 1.00 85.88 351 VAL A O 1
ATOM 2716 N N . ASP A 1 356 ? -9.171 103.919 18.905 1.00 96.23 352 ASP A N 1
ATOM 2717 C CA . ASP A 1 356 ? -10.505 104.567 18.874 1.00 93.20 352 ASP A CA 1
ATOM 2718 C C . ASP A 1 356 ? -10.961 104.638 17.415 1.00 96.99 352 ASP A C 1
ATOM 2719 O O . ASP A 1 356 ? -10.361 105.385 16.638 1.00 94.56 352 ASP A O 1
ATOM 2724 N N . PRO A 1 357 ? -12.008 103.853 17.026 1.00 97.17 353 PRO A N 1
ATOM 2725 C CA . PRO A 1 357 ? -12.433 103.809 15.605 1.00 93.43 353 PRO A CA 1
ATOM 2726 C C . PRO A 1 357 ? -13.035 105.118 15.061 1.00 92.10 353 PRO A C 1
ATOM 2727 O O . PRO A 1 357 ? -13.110 105.288 13.847 1.00 88.92 353 PRO A O 1
ATOM 2731 N N . GLU A 1 358 ? -13.390 106.036 15.964 1.00 93.72 354 GLU A N 1
ATOM 2732 C CA . GLU A 1 358 ? -13.825 107.408 15.611 1.00 89.77 354 GLU A CA 1
ATOM 2733 C C . GLU A 1 358 ? -12.631 108.316 15.254 1.00 92.05 354 GLU A C 1
ATOM 2734 O O . GLU A 1 358 ? -12.814 109.445 14.769 1.00 89.70 354 GLU A O 1
ATOM 2740 N N . ARG A 1 359 ? -11.420 107.799 15.500 1.00 85.09 355 ARG A N 1
ATOM 2741 C CA . ARG A 1 359 ? -10.130 108.456 15.166 1.00 82.40 355 ARG A CA 1
ATOM 2742 C C . ARG A 1 359 ? -9.297 107.692 14.078 1.00 72.61 355 ARG A C 1
ATOM 2743 O O . ARG A 1 359 ? -8.293 108.201 13.617 1.00 64.57 355 ARG A O 1
ATOM 2751 N N . VAL A 1 360 ? -9.753 106.500 13.678 1.00 68.75 356 VAL A N 1
ATOM 2752 C CA . VAL A 1 360 ? -9.104 105.666 12.640 1.00 67.66 356 VAL A CA 1
ATOM 2753 C C . VAL A 1 360 ? -9.458 106.120 11.231 1.00 69.71 356 VAL A C 1
ATOM 2754 O O . VAL A 1 360 ? -10.628 106.261 10.898 1.00 75.03 356 VAL A O 1
ATOM 2758 N N . ILE A 1 361 ? -8.436 106.326 10.408 1.00 68.73 357 ILE A N 1
ATOM 2759 C CA . ILE A 1 361 ? -8.580 106.763 9.004 1.00 65.50 357 ILE A CA 1
ATOM 2760 C C . ILE A 1 361 ? -8.686 105.538 8.076 1.00 66.82 357 ILE A C 1
ATOM 2761 O O . ILE A 1 361 ? -9.565 105.448 7.250 1.00 72.75 357 ILE A O 1
ATOM 2766 N N . VAL A 1 362 ? -7.756 104.612 8.201 1.00 68.42 358 VAL A N 1
ATOM 2767 C CA . VAL A 1 362 ? -7.731 103.357 7.402 1.00 71.45 358 VAL A CA 1
ATOM 2768 C C . VAL A 1 362 ? -6.746 102.353 8.045 1.00 70.35 358 VAL A C 1
ATOM 2769 O O . VAL A 1 362 ? -5.832 102.770 8.778 1.00 72.94 358 VAL A O 1
ATOM 2773 N N . ARG A 1 363 ? -6.957 101.063 7.778 1.00 58.97 359 ARG A N 1
ATOM 2774 C CA . ARG A 1 363 ? -6.101 99.964 8.254 1.00 58.24 359 ARG A CA 1
ATOM 2775 C C . ARG A 1 363 ? -5.603 99.208 7.060 1.00 61.10 359 ARG A C 1
ATOM 2776 O O . ARG A 1 363 ? -6.310 99.095 6.075 1.00 67.98 359 ARG A O 1
ATOM 2784 N N . ARG A 1 364 ? -4.379 98.698 7.138 1.00 62.81 360 ARG A N 1
ATOM 2785 C CA . ARG A 1 364 ? -3.841 97.806 6.102 1.00 60.52 360 ARG A CA 1
ATOM 2786 C C . ARG A 1 364 ? -3.248 96.567 6.787 1.00 61.53 360 ARG A C 1
ATOM 2787 O O . ARG A 1 364 ? -2.735 96.663 7.891 1.00 61.67 360 ARG A O 1
ATOM 2795 N N . GLU A 1 365 ? -3.376 95.409 6.138 1.00 58.04 361 GLU A N 1
ATOM 2796 C CA . GLU A 1 365 ? -2.915 94.153 6.693 1.00 57.33 361 GLU A CA 1
ATOM 2797 C C . GLU A 1 365 ? -2.019 93.531 5.686 1.00 59.26 361 GLU A C 1
ATOM 2798 O O . GLU A 1 365 ? -2.413 93.356 4.545 1.00 61.91 361 GLU A O 1
ATOM 2804 N N . TRP A 1 366 ? -0.796 93.221 6.121 1.00 53.60 362 TRP A N 1
ATOM 2805 C CA . TRP A 1 366 ? 0.248 92.729 5.267 1.00 49.20 362 TRP A CA 1
ATOM 2806 C C . TRP A 1 366 ? 0.992 91.614 5.977 1.00 48.40 362 TRP A C 1
ATOM 2807 O O . TRP A 1 366 ? 0.723 91.323 7.115 1.00 50.43 362 TRP A O 1
ATOM 2818 N N . LYS A 1 367 ? 1.951 91.018 5.291 1.00 46.92 363 LYS A N 1
ATOM 2819 C CA . LYS A 1 367 ? 2.832 90.044 5.869 1.00 47.94 363 LYS A CA 1
ATOM 2820 C C . LYS A 1 367 ? 4.252 90.291 5.367 1.00 52.52 363 LYS A C 1
ATOM 2821 O O . LYS A 1 367 ? 4.459 90.659 4.198 1.00 50.67 363 LYS A O 1
ATOM 2827 N N . LEU A 1 368 ? 5.224 90.089 6.261 1.00 49.04 364 LEU A N 1
ATOM 2828 C CA . LEU A 1 368 ? 6.648 90.279 5.935 1.00 48.67 364 LEU A CA 1
ATOM 2829 C C . LEU A 1 368 ? 7.409 88.979 5.980 1.00 44.18 364 LEU A C 1
ATOM 2830 O O . LEU A 1 368 ? 7.051 88.116 6.726 1.00 51.35 364 LEU A O 1
ATOM 2835 N N . PRO A 1 369 ? 8.487 88.842 5.209 1.00 45.44 365 PRO A N 1
ATOM 2836 C CA . PRO A 1 369 ? 9.263 87.628 5.326 1.00 49.66 365 PRO A CA 1
ATOM 2837 C C . PRO A 1 369 ? 10.079 87.575 6.608 1.00 55.01 365 PRO A C 1
ATOM 2838 O O . PRO A 1 369 ? 10.429 88.611 7.151 1.00 64.55 365 PRO A O 1
ATOM 2842 N N . GLN A 1 370 ? 10.379 86.371 7.069 1.00 52.11 366 GLN A N 1
ATOM 2843 C CA . GLN A 1 370 ? 11.295 86.149 8.161 1.00 46.08 366 GLN A CA 1
ATOM 2844 C C . GLN A 1 370 ? 12.672 86.164 7.552 1.00 47.39 366 GLN A C 1
ATOM 2845 O O . GLN A 1 370 ? 12.861 85.747 6.415 1.00 47.45 366 GLN A O 1
ATOM 2851 N N . LEU A 1 371 ? 13.648 86.661 8.305 1.00 47.46 367 LEU A N 1
ATOM 2852 C CA . LEU A 1 371 ? 15.000 86.809 7.781 1.00 46.39 367 LEU A CA 1
ATOM 2853 C C . LEU A 1 371 ? 16.029 86.054 8.596 1.00 46.66 367 LEU A C 1
ATOM 2854 O O . LEU A 1 371 ? 17.161 86.535 8.801 1.00 48.34 367 LEU A O 1
ATOM 2859 N N . ARG A 1 372 ? 15.659 84.816 8.955 1.00 46.22 368 ARG A N 1
ATOM 2860 C CA . ARG A 1 372 ? 16.540 83.875 9.688 1.00 44.80 368 ARG A CA 1
ATOM 2861 C C . ARG A 1 372 ? 17.612 83.413 8.752 1.00 44.47 368 ARG A C 1
ATOM 2862 O O . ARG A 1 372 ? 17.423 83.418 7.548 1.00 47.70 368 ARG A O 1
ATOM 2870 N N . PRO A 1 373 ? 18.749 82.996 9.284 1.00 41.17 369 PRO A N 1
ATOM 2871 C CA . PRO A 1 373 ? 19.812 82.527 8.391 1.00 45.17 369 PRO A CA 1
ATOM 2872 C C . PRO A 1 373 ? 19.382 81.418 7.395 1.00 58.08 369 PRO A C 1
ATOM 2873 O O . PRO A 1 373 ? 19.885 81.356 6.253 1.00 61.00 369 PRO A O 1
ATOM 2877 N N . VAL A 1 374 ? 18.446 80.578 7.827 1.00 54.04 370 VAL A N 1
ATOM 2878 C CA . VAL A 1 374 ? 17.919 79.497 6.996 1.00 55.17 370 VAL A CA 1
ATOM 2879 C C . VAL A 1 374 ? 17.123 80.091 5.831 1.00 56.00 370 VAL A C 1
ATOM 2880 O O . VAL A 1 374 ? 17.245 79.628 4.702 1.00 52.39 370 VAL A O 1
ATOM 2884 N N . ASP A 1 375 ? 16.348 81.131 6.132 1.00 55.52 371 ASP A N 1
ATOM 2885 C CA . ASP A 1 375 ? 15.533 81.883 5.141 1.00 50.48 371 ASP A CA 1
ATOM 2886 C C . ASP A 1 375 ? 16.407 82.522 4.035 1.00 53.72 371 ASP A C 1
ATOM 2887 O O . ASP A 1 375 ? 16.021 82.555 2.891 1.00 55.97 371 ASP A O 1
ATOM 2892 N N . VAL A 1 376 ? 17.599 82.977 4.382 1.00 54.85 372 VAL A N 1
ATOM 2893 C CA . VAL A 1 376 ? 18.529 83.574 3.397 1.00 52.90 372 VAL A CA 1
ATOM 2894 C C . VAL A 1 376 ? 19.007 82.478 2.440 1.00 57.92 372 VAL A C 1
ATOM 2895 O O . VAL A 1 376 ? 19.009 82.667 1.231 1.00 60.29 372 VAL A O 1
ATOM 2899 N N . ARG A 1 377 ? 19.376 81.320 3.001 1.00 70.12 373 ARG A N 1
ATOM 2900 C CA . ARG A 1 377 ? 19.784 80.092 2.224 1.00 71.13 373 ARG A CA 1
ATOM 2901 C C . ARG A 1 377 ? 18.708 79.671 1.226 1.00 61.17 373 ARG A C 1
ATOM 2902 O O . ARG A 1 377 ? 18.987 79.351 0.087 1.00 57.52 373 ARG A O 1
ATOM 2910 N N . ARG A 1 378 ? 17.473 79.750 1.702 1.00 56.95 374 ARG A N 1
ATOM 2911 C CA . ARG A 1 378 ? 16.272 79.429 0.946 1.00 56.15 374 ARG A CA 1
ATOM 2912 C C . ARG A 1 378 ? 16.071 80.367 -0.248 1.00 71.25 374 ARG A C 1
ATOM 2913 O O . ARG A 1 378 ? 15.660 79.906 -1.320 1.00 82.42 374 ARG A O 1
ATOM 2921 N N . LYS A 1 379 ? 16.336 81.672 -0.062 1.00 69.30 375 LYS A N 1
ATOM 2922 C CA . LYS A 1 379 ? 16.214 82.688 -1.135 1.00 62.75 375 LYS A CA 1
ATOM 2923 C C . LYS A 1 379 ? 17.211 82.371 -2.240 1.00 65.58 375 LYS A C 1
ATOM 2924 O O . LYS A 1 379 ? 16.847 82.323 -3.406 1.00 79.72 375 LYS A O 1
ATOM 2930 N N . LYS A 1 380 ? 18.471 82.191 -1.862 1.00 60.56 376 LYS A N 1
ATOM 2931 C CA . LYS A 1 380 ? 19.559 81.950 -2.800 1.00 61.20 376 LYS A CA 1
ATOM 2932 C C . LYS A 1 380 ? 19.306 80.736 -3.675 1.00 71.19 376 LYS A C 1
ATOM 2933 O O . LYS A 1 380 ? 19.581 80.761 -4.880 1.00 80.71 376 LYS A O 1
ATOM 2939 N N . ARG A 1 381 ? 18.755 79.702 -3.048 1.00 72.35 377 ARG A N 1
ATOM 2940 C CA . ARG A 1 381 ? 18.434 78.379 -3.653 1.00 76.51 377 ARG A CA 1
ATOM 2941 C C . ARG A 1 381 ? 17.496 78.439 -4.869 1.00 72.47 377 ARG A C 1
ATOM 2942 O O . ARG A 1 381 ? 17.553 77.565 -5.713 1.00 62.91 377 ARG A O 1
ATOM 2950 N N . LEU A 1 382 ? 16.670 79.487 -4.956 1.00 68.82 378 LEU A N 1
ATOM 2951 C CA . LEU A 1 382 ? 15.721 79.700 -6.060 1.00 62.84 378 LEU A CA 1
ATOM 2952 C C . LEU A 1 382 ? 16.298 79.816 -7.503 1.00 58.26 378 LEU A C 1
ATOM 2953 O O . LEU A 1 382 ? 15.568 79.747 -8.462 1.00 53.93 378 LEU A O 1
ATOM 2958 N N . HIS A 1 383 ? 17.609 79.954 -7.626 1.00 62.60 379 HIS A N 1
ATOM 2959 C CA . HIS A 1 383 ? 18.290 79.899 -8.912 1.00 68.46 379 HIS A CA 1
ATOM 2960 C C . HIS A 1 383 ? 18.087 78.605 -9.717 1.00 72.20 379 HIS A C 1
ATOM 2961 O O . HIS A 1 383 ? 18.183 78.627 -10.939 1.00 77.84 379 HIS A O 1
ATOM 2968 N N . GLU A 1 384 ? 17.824 77.506 -9.026 1.00 76.64 380 GLU A N 1
ATOM 2969 C CA . GLU A 1 384 ? 17.616 76.167 -9.642 1.00 80.26 380 GLU A CA 1
ATOM 2970 C C . GLU A 1 384 ? 16.401 76.118 -10.578 1.00 88.58 380 GLU A C 1
ATOM 2971 O O . GLU A 1 384 ? 16.449 75.422 -11.593 1.00 92.32 380 GLU A O 1
ATOM 2977 N N . ILE A 1 385 ? 15.339 76.860 -10.232 1.00 80.46 381 ILE A N 1
ATOM 2978 C CA . ILE A 1 385 ? 14.088 76.914 -11.021 1.00 73.87 381 ILE A CA 1
ATOM 2979 C C . ILE A 1 385 ? 13.950 78.153 -11.929 1.00 80.18 381 ILE A C 1
ATOM 2980 O O . ILE A 1 385 ? 12.958 78.324 -12.658 1.00 88.24 381 ILE A O 1
ATOM 2985 N N . GLN A 1 386 ? 14.986 78.977 -11.918 1.00 81.84 382 GLN A N 1
ATOM 2986 C CA . GLN A 1 386 ? 15.038 80.245 -12.676 1.00 86.89 382 GLN A CA 1
ATOM 2987 C C . GLN A 1 386 ? 15.202 80.021 -14.209 1.00 85.81 382 GLN A C 1
ATOM 2988 O O . GLN A 1 386 ? 16.269 79.586 -14.684 1.00 89.53 382 GLN A O 1
ATOM 2994 N N . GLY A 1 387 ? 14.130 80.304 -14.954 1.00 77.84 383 GLY A N 1
ATOM 2995 C CA . GLY A 1 387 ? 14.099 80.098 -16.422 1.00 87.40 383 GLY A CA 1
ATOM 2996 C C . GLY A 1 387 ? 13.374 78.833 -16.907 1.00 92.83 383 GLY A C 1
ATOM 2997 O O . GLY A 1 387 ? 12.958 78.740 -18.059 1.00 92.76 383 GLY A O 1
ATOM 2998 N N . LEU A 1 388 ? 13.231 77.858 -16.016 1.00 87.51 384 LEU A N 1
ATOM 2999 C CA . LEU A 1 388 ? 12.607 76.577 -16.316 1.00 80.48 384 LEU A CA 1
ATOM 3000 C C . LEU A 1 388 ? 11.113 76.717 -16.547 1.00 76.66 384 LEU A C 1
ATOM 3001 O O . LEU A 1 388 ? 10.408 77.343 -15.750 1.00 69.40 384 LEU A O 1
ATOM 3006 N N . ASN A 1 389 ? 10.672 76.077 -17.635 1.00 73.24 385 ASN A N 1
ATOM 3007 C CA . ASN A 1 389 ? 9.267 76.015 -18.077 1.00 73.10 385 ASN A CA 1
ATOM 3008 C C . ASN A 1 389 ? 8.705 77.389 -18.404 1.00 72.42 385 ASN A C 1
ATOM 3009 O O . ASN A 1 389 ? 7.516 77.649 -18.199 1.00 71.30 385 ASN A O 1
ATOM 3014 N N . GLY A 1 390 ? 9.584 78.263 -18.899 1.00 74.32 386 GLY A N 1
ATOM 3015 C CA . GLY A 1 390 ? 9.253 79.679 -19.212 1.00 75.21 386 GLY A CA 1
ATOM 3016 C C . GLY A 1 390 ? 8.868 80.522 -17.999 1.00 76.12 386 GLY A C 1
ATOM 3017 O O . GLY A 1 390 ? 8.016 81.420 -18.091 1.00 72.58 386 GLY A O 1
ATOM 3018 N N . LEU A 1 391 ? 9.482 80.194 -16.855 1.00 72.62 387 LEU A N 1
ATOM 3019 C CA . LEU A 1 391 ? 9.180 80.846 -15.565 1.00 71.51 387 LEU A CA 1
ATOM 3020 C C . LEU A 1 391 ? 10.381 81.568 -14.946 1.00 70.19 387 LEU A C 1
ATOM 3021 O O . LEU A 1 391 ? 11.530 81.078 -14.954 1.00 58.63 387 LEU A O 1
ATOM 3026 N N . TRP A 1 392 ? 10.069 82.758 -14.439 1.00 68.37 388 TRP A N 1
ATOM 3027 C CA . TRP A 1 392 ? 11.037 83.614 -13.774 1.00 68.61 388 TRP A CA 1
ATOM 3028 C C . TRP A 1 392 ? 10.453 84.078 -12.452 1.00 65.41 388 TRP A C 1
ATOM 3029 O O . TRP A 1 392 ? 9.234 84.076 -12.265 1.00 61.71 388 TRP A O 1
ATOM 3040 N N . PHE A 1 393 ? 11.342 84.465 -11.545 1.00 63.17 389 PHE A N 1
ATOM 3041 C CA . PHE A 1 393 ? 10.952 84.869 -10.170 1.00 67.08 389 PHE A CA 1
ATOM 3042 C C . PHE A 1 393 ? 11.778 86.082 -9.687 1.00 63.11 389 PHE A C 1
ATOM 3043 O O . PHE A 1 393 ? 13.011 86.095 -9.829 1.00 58.34 389 PHE A O 1
ATOM 3051 N N . CYS A 1 394 ? 11.057 87.079 -9.178 1.00 51.57 390 CYS A N 1
ATOM 3052 C CA . CYS A 1 394 ? 11.615 88.286 -8.582 1.00 56.86 390 CYS A CA 1
ATOM 3053 C C . CYS A 1 394 ? 10.732 88.680 -7.390 1.00 55.40 390 CYS A C 1
ATOM 3054 O O . CYS A 1 394 ? 9.687 88.083 -7.172 1.00 60.22 390 CYS A O 1
ATOM 3057 N N . GLY A 1 395 ? 11.180 89.652 -6.602 1.00 51.06 391 GLY A N 1
ATOM 3058 C CA . GLY A 1 395 ? 10.452 90.103 -5.401 1.00 50.70 391 GLY A CA 1
ATOM 3059 C C . GLY A 1 395 ? 11.284 89.883 -4.166 1.00 48.15 391 GLY A C 1
ATOM 3060 O O . GLY A 1 395 ? 12.288 89.185 -4.229 1.00 49.34 391 GLY A O 1
ATOM 3061 N N . THR A 1 396 ? 10.832 90.426 -3.038 1.00 50.35 392 THR A N 1
ATOM 3062 C CA . THR A 1 396 ? 11.573 90.278 -1.740 1.00 56.99 392 THR A CA 1
ATOM 3063 C C . THR A 1 396 ? 12.092 88.870 -1.415 1.00 58.08 392 THR A C 1
ATOM 3064 O O . THR A 1 396 ? 13.252 88.743 -0.987 1.00 56.19 392 THR A O 1
ATOM 3068 N N . ASP A 1 397 ? 11.272 87.835 -1.672 1.00 55.37 393 ASP A N 1
ATOM 3069 C CA . ASP A 1 397 ? 11.639 86.427 -1.366 1.00 51.12 393 ASP A CA 1
ATOM 3070 C C . ASP A 1 397 ? 12.711 85.852 -2.263 1.00 50.99 393 ASP A C 1
ATOM 3071 O O . ASP A 1 397 ? 13.099 84.711 -2.071 1.00 59.20 393 ASP A O 1
ATOM 3076 N N . THR A 1 398 ? 13.166 86.592 -3.266 1.00 55.73 394 THR A N 1
ATOM 3077 C CA . THR A 1 398 ? 14.286 86.132 -4.144 1.00 59.87 394 THR A CA 1
ATOM 3078 C C . THR A 1 398 ? 15.546 86.970 -3.935 1.00 57.94 394 THR A C 1
ATOM 3079 O O . THR A 1 398 ? 16.627 86.645 -4.431 1.00 57.84 394 THR A O 1
ATOM 3083 N N . SER A 1 399 ? 15.374 88.047 -3.188 1.00 57.01 395 SER A N 1
ATOM 3084 C CA . SER A 1 399 ? 16.393 89.101 -3.075 1.00 59.89 395 SER A CA 1
ATOM 3085 C C . SER A 1 399 ? 16.806 89.454 -1.628 1.00 58.02 395 SER A C 1
ATOM 3086 O O . SER A 1 399 ? 16.288 88.892 -0.662 1.00 48.94 395 SER A O 1
ATOM 3089 N N . VAL A 1 400 ? 17.724 90.430 -1.538 1.00 53.60 396 VAL A N 1
ATOM 3090 C CA . VAL A 1 400 ? 18.100 91.070 -0.282 1.00 48.47 396 VAL A CA 1
ATOM 3091 C C . VAL A 1 400 ? 16.878 91.851 0.192 1.00 47.41 396 VAL A C 1
ATOM 3092 O O . VAL A 1 400 ? 16.057 92.247 -0.605 1.00 45.80 396 VAL A O 1
ATOM 3096 N N . THR A 1 401 ? 16.731 91.987 1.501 1.00 48.57 397 THR A N 1
ATOM 3097 C CA . THR A 1 401 ? 15.537 92.614 2.078 1.00 53.10 397 THR A CA 1
ATOM 3098 C C . THR A 1 401 ? 15.467 94.125 1.746 1.00 46.78 397 THR A C 1
ATOM 3099 O O . THR A 1 401 ? 16.469 94.726 1.429 1.00 48.50 397 THR A O 1
ATOM 3103 N N . GLY A 1 402 ? 14.290 94.718 1.832 1.00 47.23 398 GLY A N 1
ATOM 3104 C CA . GLY A 1 402 ? 14.112 96.171 1.538 1.00 53.06 398 GLY A CA 1
ATOM 3105 C C . GLY A 1 402 ? 13.715 96.501 0.096 1.00 51.76 398 GLY A C 1
ATOM 3106 O O . GLY A 1 402 ? 13.730 95.644 -0.780 1.00 52.67 398 GLY A O 1
ATOM 3107 N N . HIS A 1 403 ? 13.345 97.746 -0.123 1.00 49.26 399 HIS A N 1
ATOM 3108 C CA . HIS A 1 403 ? 12.788 98.159 -1.406 1.00 52.01 399 HIS A CA 1
ATOM 3109 C C . HIS A 1 403 ? 13.791 98.104 -2.546 1.00 51.14 399 HIS A C 1
ATOM 3110 O O . HIS A 1 403 ? 13.451 97.689 -3.632 1.00 47.07 399 HIS A O 1
ATOM 3117 N N . GLU A 1 404 ? 15.036 98.484 -2.269 1.00 51.76 400 GLU A N 1
ATOM 3118 C CA . GLU A 1 404 ? 16.100 98.394 -3.255 1.00 51.40 400 GLU A CA 1
ATOM 3119 C C . GLU A 1 404 ? 16.207 96.935 -3.704 1.00 53.85 400 GLU A C 1
ATOM 3120 O O . GLU A 1 404 ? 16.175 96.646 -4.882 1.00 57.37 400 GLU A O 1
ATOM 3126 N N . GLY A 1 405 ? 16.336 96.020 -2.749 1.00 57.42 401 GLY A N 1
ATOM 3127 C CA . GLY A 1 405 ? 16.406 94.574 -3.051 1.00 54.50 401 GLY A CA 1
ATOM 3128 C C . GLY A 1 405 ? 15.227 94.102 -3.912 1.00 50.76 401 GLY A C 1
ATOM 3129 O O . GLY A 1 405 ? 15.417 93.355 -4.852 1.00 51.77 401 GLY A O 1
ATOM 3130 N N . ALA A 1 406 ? 14.034 94.580 -3.580 1.00 44.59 402 ALA A N 1
ATOM 3131 C CA . ALA A 1 406 ? 12.811 94.265 -4.305 1.00 49.18 402 ALA A CA 1
ATOM 3132 C C . ALA A 1 406 ? 12.850 94.780 -5.758 1.00 64.09 402 ALA A C 1
ATOM 3133 O O . ALA A 1 406 ? 12.701 93.991 -6.683 1.00 62.07 402 ALA A O 1
ATOM 3135 N N . ILE A 1 407 ? 13.033 96.100 -5.943 1.00 60.52 403 ILE A N 1
ATOM 3136 C CA . ILE A 1 407 ? 12.989 96.696 -7.279 1.00 52.96 403 ILE A CA 1
ATOM 3137 C C . ILE A 1 407 ? 14.158 96.191 -8.130 1.00 54.51 403 ILE A C 1
ATOM 3138 O O . ILE A 1 407 ? 13.966 95.928 -9.324 1.00 56.26 403 ILE A O 1
ATOM 3143 N N . VAL A 1 408 ? 15.318 95.981 -7.516 1.00 50.12 404 VAL A N 1
ATOM 3144 C CA . VAL A 1 408 ? 16.500 95.502 -8.261 1.00 57.10 404 VAL A CA 1
ATOM 3145 C C . VAL A 1 408 ? 16.327 94.047 -8.733 1.00 59.05 404 VAL A C 1
ATOM 3146 O O . VAL A 1 408 ? 16.827 93.691 -9.796 1.00 58.42 404 VAL A O 1
ATOM 3150 N N . SER A 1 409 ? 15.604 93.228 -7.967 1.00 59.57 405 SER A N 1
ATOM 3151 C CA . SER A 1 409 ? 15.315 91.831 -8.396 1.00 57.81 405 SER A CA 1
ATOM 3152 C C . SER A 1 409 ? 14.525 91.828 -9.703 1.00 58.02 405 SER A C 1
ATOM 3153 O O . SER A 1 409 ? 14.857 91.094 -10.626 1.00 62.63 405 SER A O 1
ATOM 3156 N N . GLY A 1 410 ? 13.535 92.708 -9.768 1.00 61.07 406 GLY A N 1
ATOM 3157 C CA . GLY A 1 410 ? 12.731 92.969 -10.977 1.00 63.40 406 GLY A CA 1
ATOM 3158 C C . GLY A 1 410 ? 13.605 93.359 -12.182 1.00 66.49 406 GLY A C 1
ATOM 3159 O O . GLY A 1 410 ? 13.386 92.888 -13.295 1.00 65.88 406 GLY A O 1
ATOM 3160 N N . MET A 1 411 ? 14.616 94.187 -11.910 1.00 62.94 407 MET A N 1
ATOM 3161 C CA . MET A 1 411 ? 15.614 94.619 -12.887 1.00 64.97 407 MET A CA 1
ATOM 3162 C C . MET A 1 411 ? 16.506 93.484 -13.358 1.00 62.19 407 MET A C 1
ATOM 3163 O O . MET A 1 411 ? 16.917 93.454 -14.508 1.00 71.83 407 MET A O 1
ATOM 3168 N N . VAL A 1 412 ? 16.881 92.615 -12.442 1.00 65.66 408 VAL A N 1
ATOM 3169 C CA . VAL A 1 412 ? 17.786 91.479 -12.733 1.00 67.37 408 VAL A CA 1
ATOM 3170 C C . VAL A 1 412 ? 17.122 90.511 -13.745 1.00 72.94 408 VAL A C 1
ATOM 3171 O O . VAL A 1 412 ? 17.786 89.982 -14.643 1.00 67.27 408 VAL A O 1
ATOM 3175 N N . ILE A 1 413 ? 15.812 90.327 -13.580 1.00 66.02 409 ILE A N 1
ATOM 3176 C CA . ILE A 1 413 ? 15.027 89.481 -14.450 1.00 67.36 409 ILE A CA 1
ATOM 3177 C C . ILE A 1 413 ? 14.880 90.147 -15.850 1.00 74.87 409 ILE A C 1
ATOM 3178 O O . ILE A 1 413 ? 15.082 89.485 -16.867 1.00 72.60 409 ILE A O 1
ATOM 3183 N N . ALA A 1 414 ? 14.543 91.441 -15.875 1.00 70.92 410 ALA A N 1
ATOM 3184 C CA . ALA A 1 414 ? 14.451 92.259 -17.097 1.00 66.49 410 ALA A CA 1
ATOM 3185 C C . ALA A 1 414 ? 15.768 92.233 -17.900 1.00 70.66 410 ALA A C 1
ATOM 3186 O O . ALA A 1 414 ? 15.747 92.105 -19.114 1.00 73.27 410 ALA A O 1
ATOM 3188 N N . ASP A 1 415 ? 16.901 92.299 -17.211 1.00 67.36 411 ASP A N 1
ATOM 3189 C CA . ASP A 1 415 ? 18.244 92.212 -17.850 1.00 70.82 411 ASP A CA 1
ATOM 3190 C C . ASP A 1 415 ? 18.492 90.855 -18.499 1.00 74.97 411 ASP A C 1
ATOM 3191 O O . ASP A 1 415 ? 18.955 90.773 -19.631 1.00 80.50 411 ASP A O 1
ATOM 3196 N N . ARG A 1 416 ? 18.153 89.800 -17.767 1.00 77.79 412 ARG A N 1
ATOM 3197 C CA . ARG A 1 416 ? 18.232 88.430 -18.250 1.00 73.41 412 ARG A CA 1
ATOM 3198 C C . ARG A 1 416 ? 17.317 88.230 -19.467 1.00 75.46 412 ARG A C 1
ATOM 3199 O O . ARG A 1 416 ? 17.653 87.484 -20.372 1.00 82.94 412 ARG A O 1
ATOM 3207 N N . LEU A 1 417 ? 16.183 88.917 -19.484 1.00 73.87 413 LEU A N 1
ATOM 3208 C CA . LEU A 1 417 ? 15.231 88.855 -20.598 1.00 73.70 413 LEU A CA 1
ATOM 3209 C C . LEU A 1 417 ? 15.447 89.960 -21.662 1.00 88.06 413 LEU A C 1
ATOM 3210 O O . LEU A 1 417 ? 14.500 90.369 -22.353 1.00 95.82 413 LEU A O 1
ATOM 3215 N N . GLY A 1 418 ? 16.685 90.436 -21.801 1.00 85.30 414 GLY A N 1
ATOM 3216 C CA . GLY A 1 418 ? 17.051 91.375 -22.875 1.00 84.96 414 GLY A CA 1
ATOM 3217 C C . GLY A 1 418 ? 17.198 92.856 -22.566 1.00 84.52 414 GLY A C 1
ATOM 3218 O O . GLY A 1 418 ? 17.998 93.524 -23.207 1.00 90.96 414 GLY A O 1
ATOM 3219 N N . VAL A 1 419 ? 16.426 93.381 -21.624 1.00 76.80 415 VAL A N 1
ATOM 3220 C CA . VAL A 1 419 ? 16.498 94.825 -21.269 1.00 77.52 415 VAL A CA 1
ATOM 3221 C C . VAL A 1 419 ? 17.600 95.111 -20.230 1.00 76.27 415 VAL A C 1
ATOM 3222 O O . VAL A 1 419 ? 17.412 94.787 -19.064 1.00 85.11 415 VAL A O 1
ATOM 3226 N N . PRO A 1 420 ? 18.747 95.720 -20.628 1.00 80.06 416 PRO A N 1
ATOM 3227 C CA . PRO A 1 420 ? 19.866 95.855 -19.650 1.00 78.45 416 PRO A CA 1
ATOM 3228 C C . PRO A 1 420 ? 19.567 96.793 -18.482 1.00 74.68 416 PRO A C 1
ATOM 3229 O O . PRO A 1 420 ? 18.697 97.668 -18.600 1.00 75.00 416 PRO A O 1
ATOM 3233 N N . HIS A 1 421 ? 20.294 96.594 -17.386 1.00 67.71 417 HIS A N 1
ATOM 3234 C CA . HIS A 1 421 ? 20.215 97.457 -16.186 1.00 69.59 417 HIS A CA 1
ATOM 3235 C C . HIS A 1 421 ? 20.221 98.925 -16.663 1.00 65.64 417 HIS A C 1
ATOM 3236 O O . HIS A 1 421 ? 21.095 99.299 -17.444 1.00 69.23 417 HIS A O 1
ATOM 3243 N N . PRO A 1 422 ? 19.197 99.720 -16.297 1.00 64.00 418 PRO A N 1
ATOM 3244 C CA . PRO A 1 422 ? 19.059 101.058 -16.925 1.00 66.10 418 PRO A CA 1
ATOM 3245 C C . PRO A 1 422 ? 20.076 102.113 -16.485 1.00 70.78 418 PRO A C 1
ATOM 3246 O O . PRO A 1 422 ? 20.183 103.120 -17.144 1.00 68.92 418 PRO A O 1
ATOM 3250 N N . PHE A 1 423 ? 20.806 101.899 -15.392 1.00 75.07 419 PHE A N 1
ATOM 3251 C CA . PHE A 1 423 ? 21.736 102.916 -14.890 1.00 71.00 419 PHE A CA 1
ATOM 3252 C C . PHE A 1 423 ? 23.197 102.426 -14.812 1.00 72.99 419 PHE A C 1
ATOM 3253 O O . PHE A 1 423 ? 23.781 102.402 -13.728 1.00 76.20 419 PHE A O 1
ATOM 3261 N N . PRO A 1 424 ? 23.817 102.085 -15.961 1.00 73.23 420 PRO A N 1
ATOM 3262 C CA . PRO A 1 424 ? 25.211 101.554 -15.915 1.00 80.70 420 PRO A CA 1
ATOM 3263 C C . PRO A 1 424 ? 26.306 102.556 -15.539 1.00 81.13 420 PRO A C 1
ATOM 3264 O O . PRO A 1 424 ? 27.371 102.151 -15.051 1.00 72.05 420 PRO A O 1
ATOM 3268 N N . ASP A 1 425 ? 26.046 103.840 -15.777 1.00 77.82 421 ASP A N 1
ATOM 3269 C CA . ASP A 1 425 ? 27.076 104.855 -15.521 1.00 84.25 421 ASP A CA 1
ATOM 3270 C C . ASP A 1 425 ? 27.046 105.395 -14.081 1.00 83.74 421 ASP A C 1
ATOM 3271 O O . ASP A 1 425 ? 27.893 106.220 -13.709 1.00 84.08 421 ASP A O 1
ATOM 3276 N N . ASP A 1 426 ? 26.097 104.869 -13.290 1.00 74.25 422 ASP A N 1
ATOM 3277 C CA . ASP A 1 426 ? 25.925 105.124 -11.853 1.00 69.20 422 ASP A CA 1
ATOM 3278 C C . ASP A 1 426 ? 26.641 103.968 -11.124 1.00 65.69 422 ASP A C 1
ATOM 3279 O O . ASP A 1 426 ? 26.110 102.883 -11.014 1.00 70.94 422 ASP A O 1
ATOM 3284 N N . ALA A 1 427 ? 27.880 104.192 -10.709 1.00 64.71 423 ALA A N 1
ATOM 3285 C CA . ALA A 1 427 ? 28.713 103.150 -10.072 1.00 68.13 423 ALA A CA 1
ATOM 3286 C C . ALA A 1 427 ? 28.065 102.381 -8.886 1.00 74.58 423 ALA A C 1
ATOM 3287 O O . ALA A 1 427 ? 28.061 101.165 -8.918 1.00 78.26 423 ALA A O 1
ATOM 3289 N N . PRO A 1 428 ? 27.516 103.075 -7.849 1.00 75.22 424 PRO A N 1
ATOM 3290 C CA . PRO A 1 428 ? 26.849 102.322 -6.784 1.00 69.23 424 PRO A CA 1
ATOM 3291 C C . PRO A 1 428 ? 25.560 101.595 -7.198 1.00 63.53 424 PRO A C 1
ATOM 3292 O O . PRO A 1 428 ? 25.268 100.527 -6.640 1.00 71.91 424 PRO A O 1
ATOM 3296 N N . ALA A 1 429 ? 24.809 102.146 -8.146 1.00 58.85 425 ALA A N 1
ATOM 3297 C CA . ALA A 1 429 ? 23.591 101.473 -8.709 1.00 59.95 425 ALA A CA 1
ATOM 3298 C C . ALA A 1 429 ? 23.909 100.150 -9.460 1.00 59.97 425 ALA A C 1
ATOM 3299 O O . ALA A 1 429 ? 23.235 99.145 -9.299 1.00 56.41 425 ALA A O 1
ATOM 3301 N N . ALA A 1 430 ? 24.955 100.213 -10.269 1.00 65.45 426 ALA A N 1
ATOM 3302 C CA . ALA A 1 430 ? 25.484 99.100 -11.054 1.00 67.94 426 ALA A CA 1
ATOM 3303 C C . ALA A 1 430 ? 26.023 97.998 -10.150 1.00 69.22 426 ALA A C 1
ATOM 3304 O O . ALA A 1 430 ? 25.797 96.835 -10.402 1.00 73.42 426 ALA A O 1
ATOM 3306 N N . ALA A 1 431 ? 26.737 98.400 -9.104 1.00 69.63 427 ALA A N 1
ATOM 3307 C CA . ALA A 1 431 ? 27.312 97.494 -8.070 1.00 69.92 427 ALA A CA 1
ATOM 3308 C C . ALA A 1 431 ? 26.219 96.721 -7.329 1.00 63.35 427 ALA A C 1
ATOM 3309 O O . ALA A 1 431 ? 26.355 95.536 -7.112 1.00 63.10 427 ALA A O 1
ATOM 3311 N N . GLN A 1 432 ? 25.147 97.419 -6.968 1.00 55.12 428 GLN A N 1
ATOM 3312 C CA . GLN A 1 432 ? 23.971 96.820 -6.326 1.00 60.44 428 GLN A CA 1
ATOM 3313 C C . GLN A 1 432 ? 23.260 95.838 -7.223 1.00 63.90 428 GLN A C 1
ATOM 3314 O O . GLN A 1 432 ? 22.861 94.776 -6.787 1.00 59.80 428 GLN A O 1
ATOM 3320 N N . PHE A 1 433 ? 23.124 96.207 -8.486 1.00 63.46 429 PHE A N 1
ATOM 3321 C CA . PHE A 1 433 ? 22.576 95.321 -9.498 1.00 62.46 429 PHE A CA 1
ATOM 3322 C C . PHE A 1 433 ? 23.435 94.038 -9.588 1.00 61.90 429 PHE A C 1
ATOM 3323 O O . PHE A 1 433 ? 22.911 92.941 -9.586 1.00 63.59 429 PHE A O 1
ATOM 3331 N N . ARG A 1 434 ? 24.742 94.216 -9.664 1.00 56.51 430 ARG A N 1
ATOM 3332 C CA . ARG A 1 434 ? 25.695 93.116 -9.770 1.00 60.81 430 ARG A CA 1
ATOM 3333 C C . ARG A 1 434 ? 25.587 92.174 -8.584 1.00 65.22 430 ARG A C 1
ATOM 3334 O O . ARG A 1 434 ? 25.558 90.957 -8.760 1.00 75.68 430 ARG A O 1
ATOM 3342 N N . GLY A 1 435 ? 25.513 92.743 -7.389 1.00 58.79 431 GLY A N 1
ATOM 3343 C CA . GLY A 1 435 ? 25.389 91.987 -6.149 1.00 56.98 431 GLY A CA 1
ATOM 3344 C C . GLY A 1 435 ? 24.110 91.162 -6.070 1.00 60.01 431 GLY A C 1
ATOM 3345 O O . GLY A 1 435 ? 24.139 90.002 -5.687 1.00 62.82 431 GLY A O 1
ATOM 3346 N N . ILE A 1 436 ? 22.998 91.795 -6.413 1.00 58.39 432 ILE A N 1
ATOM 3347 C CA . ILE A 1 436 ? 21.673 91.195 -6.393 1.00 58.07 432 ILE A CA 1
ATOM 3348 C C . ILE A 1 436 ? 21.538 90.121 -7.483 1.00 65.99 432 ILE A C 1
ATOM 3349 O O . ILE A 1 436 ? 20.948 89.077 -7.230 1.00 69.84 432 ILE A O 1
ATOM 3354 N N . LYS A 1 437 ? 22.148 90.356 -8.636 1.00 63.62 433 LYS A N 1
ATOM 3355 C CA . LYS A 1 437 ? 22.238 89.365 -9.723 1.00 66.52 433 LYS A CA 1
ATOM 3356 C C . LYS A 1 437 ? 23.053 88.133 -9.266 1.00 62.72 433 LYS A C 1
ATOM 3357 O O . LYS A 1 437 ? 22.693 87.013 -9.548 1.00 65.09 433 LYS A O 1
ATOM 3363 N N . GLU A 1 438 ? 24.154 88.364 -8.568 1.00 61.96 434 GLU A N 1
ATOM 3364 C CA . GLU A 1 438 ? 24.975 87.288 -8.014 1.00 66.84 434 GLU A CA 1
ATOM 3365 C C . GLU A 1 438 ? 24.170 86.516 -6.963 1.00 71.45 434 GLU A C 1
ATOM 3366 O O . GLU A 1 438 ? 24.044 85.287 -7.042 1.00 81.63 434 GLU A O 1
ATOM 3372 N N . PHE A 1 439 ? 23.582 87.235 -6.015 1.00 62.80 435 PHE A N 1
ATOM 3373 C CA . PHE A 1 439 ? 22.744 86.645 -4.952 1.00 59.32 435 PHE A CA 1
ATOM 3374 C C . PHE A 1 439 ? 21.624 85.779 -5.539 1.00 65.06 435 PHE A C 1
ATOM 3375 O O . PHE A 1 439 ? 21.368 84.691 -5.042 1.00 66.95 435 PHE A O 1
ATOM 3383 N N . MET A 1 440 ? 20.950 86.283 -6.573 1.00 64.24 436 MET A N 1
ATOM 3384 C CA . MET A 1 440 ? 19.819 85.577 -7.229 1.00 63.69 436 MET A CA 1
ATOM 3385 C C . MET A 1 440 ? 20.272 84.372 -8.064 1.00 66.09 436 MET A C 1
ATOM 3386 O O . MET A 1 440 ? 19.475 83.504 -8.396 1.00 65.55 436 MET A O 1
ATOM 3391 N N . GLY A 1 441 ? 21.552 84.342 -8.400 1.00 65.15 437 GLY A N 1
ATOM 3392 C CA . GLY A 1 441 ? 22.147 83.281 -9.220 1.00 73.33 437 GLY A CA 1
ATOM 3393 C C . GLY A 1 441 ? 21.670 83.281 -10.669 1.00 76.84 437 GLY A C 1
ATOM 3394 O O . GLY A 1 441 ? 21.735 82.250 -11.339 1.00 75.95 437 GLY A O 1
ATOM 3395 N N . VAL A 1 442 ? 21.204 84.444 -11.131 1.00 73.66 438 VAL A N 1
ATOM 3396 C CA . VAL A 1 442 ? 20.704 84.655 -12.498 1.00 75.29 438 VAL A CA 1
ATOM 3397 C C . VAL A 1 442 ? 21.825 85.164 -13.427 1.00 88.16 438 VAL A C 1
ATOM 3398 O O . VAL A 1 442 ? 21.843 84.855 -14.629 1.00 94.96 438 VAL A O 1
ATOM 3403 N N . VAL B 1 8 ? 67.857 99.665 7.489 1.00 107.92 4 VAL B N 1
ATOM 3404 C CA . VAL B 1 8 ? 68.768 100.116 8.595 1.00 105.04 4 VAL B CA 1
ATOM 3405 C C . VAL B 1 8 ? 69.045 98.976 9.605 1.00 102.94 4 VAL B C 1
ATOM 3406 O O . VAL B 1 8 ? 68.145 98.232 10.051 1.00 97.35 4 VAL B O 1
ATOM 3410 N N . GLU B 1 9 ? 70.337 98.882 9.906 1.00 98.92 5 GLU B N 1
ATOM 3411 C CA . GLU B 1 9 ? 70.959 97.909 10.816 1.00 94.54 5 GLU B CA 1
ATOM 3412 C C . GLU B 1 9 ? 70.413 97.917 12.244 1.00 88.27 5 GLU B C 1
ATOM 3413 O O . GLU B 1 9 ? 70.198 98.969 12.807 1.00 88.14 5 GLU B O 1
ATOM 3419 N N . ALA B 1 10 ? 70.206 96.724 12.808 1.00 90.64 6 ALA B N 1
ATOM 3420 C CA . ALA B 1 10 ? 69.702 96.520 14.188 1.00 84.04 6 ALA B CA 1
ATOM 3421 C C . ALA B 1 10 ? 70.614 97.122 15.243 1.00 82.55 6 ALA B C 1
ATOM 3422 O O . ALA B 1 10 ? 71.782 97.358 14.993 1.00 92.65 6 ALA B O 1
ATOM 3424 N N . LYS B 1 11 ? 70.045 97.376 16.416 1.00 79.30 7 LYS B N 1
ATOM 3425 C CA . LYS B 1 11 ? 70.719 98.005 17.578 1.00 81.05 7 LYS B CA 1
ATOM 3426 C C . LYS B 1 11 ? 71.435 99.358 17.277 1.00 83.94 7 LYS B C 1
ATOM 3427 O O . LYS B 1 11 ? 72.443 99.712 17.919 1.00 87.90 7 LYS B O 1
ATOM 3433 N N . SER B 1 12 ? 70.877 100.121 16.337 1.00 70.98 8 SER B N 1
ATOM 3434 C CA . SER B 1 12 ? 71.322 101.474 16.030 1.00 66.93 8 SER B CA 1
ATOM 3435 C C . SER B 1 12 ? 70.911 102.392 17.173 1.00 65.92 8 SER B C 1
ATOM 3436 O O . SER B 1 12 ? 69.968 102.101 17.874 1.00 70.28 8 SER B O 1
ATOM 3439 N N . ARG B 1 13 ? 71.634 103.484 17.368 1.00 66.27 9 ARG B N 1
ATOM 3440 C CA . ARG B 1 13 ? 71.263 104.480 18.359 1.00 64.59 9 ARG B CA 1
ATOM 3441 C C . ARG B 1 13 ? 70.360 105.461 17.639 1.00 68.12 9 ARG B C 1
ATOM 3442 O O . ARG B 1 13 ? 70.831 106.231 16.791 1.00 71.81 9 ARG B O 1
ATOM 3450 N N . ILE B 1 14 ? 69.060 105.436 17.962 1.00 70.81 10 ILE B N 1
ATOM 3451 C CA . ILE B 1 14 ? 68.035 106.306 17.301 1.00 63.34 10 ILE B CA 1
ATOM 3452 C C . ILE B 1 14 ? 67.406 107.318 18.280 1.00 60.43 10 ILE B C 1
ATOM 3453 O O . ILE B 1 14 ? 67.068 106.976 19.417 1.00 64.60 10 ILE B O 1
ATOM 3458 N N . ALA B 1 15 ? 67.313 108.572 17.859 1.00 53.07 11 ALA B N 1
ATOM 3459 C CA . ALA B 1 15 ? 66.621 109.591 18.663 1.00 55.59 11 ALA B CA 1
ATOM 3460 C C . ALA B 1 15 ? 65.264 109.855 17.996 1.00 56.83 11 ALA B C 1
ATOM 3461 O O . ALA B 1 15 ? 65.186 109.908 16.770 1.00 57.87 11 ALA B O 1
ATOM 3463 N N . VAL B 1 16 ? 64.214 110.028 18.794 1.00 48.44 12 VAL B N 1
ATOM 3464 C CA . VAL B 1 16 ? 62.941 110.468 18.280 1.00 44.17 12 VAL B CA 1
ATOM 3465 C C . VAL B 1 16 ? 62.812 111.828 18.905 1.00 47.00 12 VAL B C 1
ATOM 3466 O O . VAL B 1 16 ? 62.979 111.988 20.112 1.00 50.58 12 VAL B O 1
ATOM 3470 N N . VAL B 1 17 ? 62.562 112.818 18.058 1.00 49.66 13 VAL B N 1
ATOM 3471 C CA . VAL B 1 17 ? 62.465 114.224 18.480 1.00 51.56 13 VAL B CA 1
ATOM 3472 C C . VAL B 1 17 ? 60.995 114.640 18.456 1.00 49.19 13 VAL B C 1
ATOM 3473 O O . VAL B 1 17 ? 60.389 114.781 17.390 1.00 49.49 13 VAL B O 1
ATOM 3477 N N . GLY B 1 18 ? 60.464 114.868 19.648 1.00 48.98 14 GLY B N 1
ATOM 3478 C CA . GLY B 1 18 ? 59.033 115.215 19.829 1.00 53.73 14 GLY B CA 1
ATOM 3479 C C . GLY B 1 18 ? 58.268 113.999 20.328 1.00 49.88 14 GLY B C 1
ATOM 3480 O O . GLY B 1 18 ? 58.259 112.941 19.688 1.00 46.95 14 GLY B O 1
ATOM 3481 N N . GLY B 1 19 ? 57.679 114.168 21.502 1.00 48.95 15 GLY B N 1
ATOM 3482 C CA . GLY B 1 19 ? 56.935 113.093 22.174 1.00 51.93 15 GLY B CA 1
ATOM 3483 C C . GLY B 1 19 ? 55.427 113.295 22.219 1.00 50.11 15 GLY B C 1
ATOM 3484 O O . GLY B 1 19 ? 54.793 113.048 23.251 1.00 49.80 15 GLY B O 1
ATOM 3485 N N . GLY B 1 20 ? 54.867 113.681 21.076 1.00 44.50 16 GLY B N 1
ATOM 3486 C CA . GLY B 1 20 ? 53.425 113.677 20.852 1.00 45.13 16 GLY B CA 1
ATOM 3487 C C . GLY B 1 20 ? 53.034 112.255 20.483 1.00 44.54 16 GLY B C 1
ATOM 3488 O O . GLY B 1 20 ? 53.820 111.327 20.663 1.00 44.34 16 GLY B O 1
ATOM 3489 N N . GLY B 1 21 ? 51.833 112.076 19.951 1.00 40.73 17 GLY B N 1
ATOM 3490 C CA . GLY B 1 21 ? 51.369 110.738 19.608 1.00 39.56 17 GLY B CA 1
ATOM 3491 C C . GLY B 1 21 ? 52.240 109.988 18.626 1.00 44.77 17 GLY B C 1
ATOM 3492 O O . GLY B 1 21 ? 52.507 108.823 18.802 1.00 45.88 17 GLY B O 1
ATOM 3493 N N . SER B 1 22 ? 52.652 110.673 17.564 1.00 44.88 18 SER B N 1
ATOM 3494 C CA . SER B 1 22 ? 53.478 110.059 16.524 1.00 43.19 18 SER B CA 1
ATOM 3495 C C . SER B 1 22 ? 54.855 109.671 17.018 1.00 41.32 18 SER B C 1
ATOM 3496 O O . SER B 1 22 ? 55.357 108.652 16.665 1.00 45.26 18 SER B O 1
ATOM 3499 N N . GLY B 1 23 ? 55.450 110.529 17.826 1.00 45.88 19 GLY B N 1
ATOM 3500 C CA . GLY B 1 23 ? 56.760 110.284 18.430 1.00 47.29 19 GLY B CA 1
ATOM 3501 C C . GLY B 1 23 ? 56.778 109.164 19.449 1.00 46.04 19 GLY B C 1
ATOM 3502 O O . GLY B 1 23 ? 57.612 108.275 19.374 1.00 49.14 19 GLY B O 1
ATOM 3503 N N . SER B 1 24 ? 55.839 109.233 20.382 1.00 44.71 20 SER B N 1
ATOM 3504 C CA . SER B 1 24 ? 55.664 108.224 21.443 1.00 43.55 20 SER B CA 1
ATOM 3505 C C . SER B 1 24 ? 55.441 106.831 20.848 1.00 45.20 20 SER B C 1
ATOM 3506 O O . SER B 1 24 ? 56.065 105.866 21.264 1.00 49.80 20 SER B O 1
ATOM 3509 N N . VAL B 1 25 ? 54.621 106.734 19.824 1.00 43.89 21 VAL B N 1
ATOM 3510 C CA . VAL B 1 25 ? 54.341 105.429 19.183 1.00 43.43 21 VAL B CA 1
ATOM 3511 C C . VAL B 1 25 ? 55.535 104.990 18.358 1.00 45.19 21 VAL B C 1
ATOM 3512 O O . VAL B 1 25 ? 55.860 103.819 18.334 1.00 44.15 21 VAL B O 1
ATOM 3516 N N . ALA B 1 26 ? 56.163 105.941 17.665 1.00 49.16 22 ALA B N 1
ATOM 3517 C CA . ALA B 1 26 ? 57.405 105.682 16.896 1.00 50.82 22 ALA B CA 1
ATOM 3518 C C . ALA B 1 26 ? 58.518 105.091 17.794 1.00 46.42 22 ALA B C 1
ATOM 3519 O O . ALA B 1 26 ? 59.097 104.077 17.471 1.00 44.55 22 ALA B O 1
ATOM 3521 N N . ALA B 1 27 ? 58.752 105.757 18.912 1.00 44.73 23 ALA B N 1
ATOM 3522 C CA . ALA B 1 27 ? 59.752 105.371 19.910 1.00 48.73 23 ALA B CA 1
ATOM 3523 C C . ALA B 1 27 ? 59.468 104.002 20.515 1.00 51.76 23 ALA B C 1
ATOM 3524 O O . ALA B 1 27 ? 60.333 103.126 20.552 1.00 53.52 23 ALA B O 1
ATOM 3526 N N . TRP B 1 28 ? 58.224 103.831 20.951 1.00 53.47 24 TRP B N 1
ATOM 3527 C CA . TRP B 1 28 ? 57.680 102.572 21.541 1.00 50.30 24 TRP B CA 1
ATOM 3528 C C . TRP B 1 28 ? 57.917 101.313 20.701 1.00 46.05 24 TRP B C 1
ATOM 3529 O O . TRP B 1 28 ? 58.269 100.271 21.193 1.00 51.84 24 TRP B O 1
ATOM 3540 N N . LEU B 1 29 ? 57.750 101.445 19.420 1.00 49.62 25 LEU B N 1
ATOM 3541 C CA . LEU B 1 29 ? 57.971 100.365 18.476 1.00 54.09 25 LEU B CA 1
ATOM 3542 C C . LEU B 1 29 ? 59.458 100.252 18.105 1.00 56.38 25 LEU B C 1
ATOM 3543 O O . LEU B 1 29 ? 59.955 99.151 17.921 1.00 51.63 25 LEU B O 1
ATOM 3548 N N . LEU B 1 30 ? 60.126 101.393 17.955 1.00 55.54 26 LEU B N 1
ATOM 3549 C CA . LEU B 1 30 ? 61.559 101.421 17.591 1.00 57.06 26 LEU B CA 1
ATOM 3550 C C . LEU B 1 30 ? 62.416 100.718 18.664 1.00 57.96 26 LEU B C 1
ATOM 3551 O O . LEU B 1 30 ? 63.248 99.901 18.316 1.00 56.28 26 LEU B O 1
ATOM 3556 N N . ALA B 1 31 ? 62.113 100.993 19.938 1.00 57.36 27 ALA B N 1
ATOM 3557 C CA . ALA B 1 31 ? 62.742 100.379 21.141 1.00 56.67 27 ALA B CA 1
ATOM 3558 C C . ALA B 1 31 ? 62.750 98.829 21.196 1.00 56.58 27 ALA B C 1
ATOM 3559 O O . ALA B 1 31 ? 63.497 98.231 21.946 1.00 63.95 27 ALA B O 1
ATOM 3561 N N . ARG B 1 32 ? 61.941 98.199 20.365 1.00 56.06 28 ARG B N 1
ATOM 3562 C CA . ARG B 1 32 ? 61.918 96.746 20.197 1.00 58.89 28 ARG B CA 1
ATOM 3563 C C . ARG B 1 32 ? 63.163 96.199 19.462 1.00 65.08 28 ARG B C 1
ATOM 3564 O O . ARG B 1 32 ? 63.452 95.008 19.564 1.00 63.43 28 ARG B O 1
ATOM 3572 N N . ARG B 1 33 ? 63.839 97.060 18.688 1.00 62.56 29 ARG B N 1
ATOM 3573 C CA . ARG B 1 33 ? 65.007 96.699 17.855 1.00 59.31 29 ARG B CA 1
ATOM 3574 C C . ARG B 1 33 ? 66.233 97.584 18.061 1.00 62.58 29 ARG B C 1
ATOM 3575 O O . ARG B 1 33 ? 67.335 97.146 17.798 1.00 65.61 29 ARG B O 1
ATOM 3583 N N . HIS B 1 34 ? 66.040 98.820 18.516 1.00 64.11 30 HIS B N 1
ATOM 3584 C CA . HIS B 1 34 ? 67.087 99.838 18.592 1.00 59.97 30 HIS B CA 1
ATOM 3585 C C . HIS B 1 34 ? 67.194 100.507 19.961 1.00 59.30 30 HIS B C 1
ATOM 3586 O O . HIS B 1 34 ? 66.293 100.407 20.786 1.00 66.72 30 HIS B O 1
ATOM 3593 N N . ASP B 1 35 ? 68.332 101.146 20.196 1.00 58.95 31 ASP B N 1
ATOM 3594 C CA . ASP B 1 35 ? 68.619 101.870 21.431 1.00 66.17 31 ASP B CA 1
ATOM 3595 C C . ASP B 1 35 ? 68.020 103.256 21.193 1.00 67.44 31 ASP B C 1
ATOM 3596 O O . ASP B 1 35 ? 68.638 104.092 20.518 1.00 71.13 31 ASP B O 1
ATOM 3601 N N . VAL B 1 36 ? 66.808 103.471 21.711 1.00 59.11 32 VAL B N 1
ATOM 3602 C CA . VAL B 1 36 ? 66.061 104.687 21.418 1.00 60.57 32 VAL B CA 1
ATOM 3603 C C . VAL B 1 36 ? 66.045 105.649 22.590 1.00 58.65 32 VAL B C 1
ATOM 3604 O O . VAL B 1 36 ? 66.078 105.222 23.733 1.00 56.73 32 VAL B O 1
ATOM 3608 N N . THR B 1 37 ? 65.996 106.943 22.261 1.00 55.22 33 THR B N 1
ATOM 3609 C CA . THR B 1 37 ? 65.851 108.055 23.213 1.00 52.61 33 THR B CA 1
ATOM 3610 C C . THR B 1 37 ? 64.745 108.958 22.656 1.00 55.55 33 THR B C 1
ATOM 3611 O O . THR B 1 37 ? 64.722 109.255 21.455 1.00 55.39 33 THR B O 1
ATOM 3615 N N . LEU B 1 38 ? 63.837 109.393 23.526 1.00 50.23 34 LEU B N 1
ATOM 3616 C CA . LEU B 1 38 ? 62.718 110.198 23.104 1.00 51.69 34 LEU B CA 1
ATOM 3617 C C . LEU B 1 38 ? 62.818 111.544 23.767 1.00 51.55 34 LEU B C 1
ATOM 3618 O O . LEU B 1 38 ? 62.719 111.644 24.988 1.00 60.62 34 LEU B O 1
ATOM 3623 N N . PHE B 1 39 ? 63.008 112.590 22.978 1.00 47.39 35 PHE B N 1
ATOM 3624 C CA . PHE B 1 39 ? 63.098 113.947 23.563 1.00 48.95 35 PHE B CA 1
ATOM 3625 C C . PHE B 1 39 ? 61.754 114.645 23.442 1.00 50.32 35 PHE B C 1
ATOM 3626 O O . PHE B 1 39 ? 61.212 114.754 22.345 1.00 52.93 35 PHE B O 1
ATOM 3634 N N . GLU B 1 40 ? 61.254 115.140 24.567 1.00 48.23 36 GLU B N 1
ATOM 3635 C CA . GLU B 1 40 ? 60.028 115.894 24.632 1.00 43.73 36 GLU B CA 1
ATOM 3636 C C . GLU B 1 40 ? 60.210 117.230 25.309 1.00 43.07 36 GLU B C 1
ATOM 3637 O O . GLU B 1 40 ? 60.584 117.306 26.451 1.00 46.01 36 GLU B O 1
ATOM 3643 N N . ALA B 1 41 ? 59.880 118.285 24.586 1.00 50.26 37 ALA B N 1
ATOM 3644 C CA . ALA B 1 41 ? 59.935 119.679 25.088 1.00 51.39 37 ALA B CA 1
ATOM 3645 C C . ALA B 1 41 ? 59.172 119.908 26.384 1.00 58.77 37 ALA B C 1
ATOM 3646 O O . ALA B 1 41 ? 59.681 120.594 27.271 1.00 61.63 37 ALA B O 1
ATOM 3648 N N . ASP B 1 42 ? 57.951 119.362 26.470 1.00 59.95 38 ASP B N 1
ATOM 3649 C CA . ASP B 1 42 ? 57.049 119.573 27.627 1.00 55.90 38 ASP B CA 1
ATOM 3650 C C . ASP B 1 42 ? 57.167 118.459 28.683 1.00 52.61 38 ASP B C 1
ATOM 3651 O O . ASP B 1 42 ? 57.947 117.495 28.523 1.00 51.18 38 ASP B O 1
ATOM 3656 N N . GLU B 1 43 ? 56.423 118.657 29.785 1.00 50.68 39 GLU B N 1
ATOM 3657 C CA . GLU B 1 43 ? 56.418 117.763 31.003 1.00 53.83 39 GLU B CA 1
ATOM 3658 C C . GLU B 1 43 ? 55.634 116.486 30.898 1.00 53.37 39 GLU B C 1
ATOM 3659 O O . GLU B 1 43 ? 55.593 115.746 31.857 1.00 56.02 39 GLU B O 1
ATOM 3665 N N . TYR B 1 44 ? 55.011 116.237 29.751 1.00 48.52 40 TYR B N 1
ATOM 3666 C CA . TYR B 1 44 ? 54.226 115.020 29.519 1.00 45.30 40 TYR B CA 1
ATOM 3667 C C . TYR B 1 44 ? 54.425 114.530 28.089 1.00 48.82 40 TYR B C 1
ATOM 3668 O O . TYR B 1 44 ? 54.814 115.303 27.197 1.00 50.28 40 TYR B O 1
ATOM 3677 N N . LEU B 1 45 ? 54.135 113.257 27.873 1.00 46.67 41 LEU B N 1
ATOM 3678 C CA . LEU B 1 45 ? 54.075 112.691 26.522 1.00 48.30 41 LEU B CA 1
ATOM 3679 C C . LEU B 1 45 ? 52.659 112.916 25.989 1.00 46.70 41 LEU B C 1
ATOM 3680 O O . LEU B 1 45 ? 51.720 112.674 26.719 1.00 46.05 41 LEU B O 1
ATOM 3685 N N . GLY B 1 46 ? 52.528 113.426 24.747 1.00 47.07 42 GLY B N 1
ATOM 3686 C CA . GLY B 1 46 ? 51.203 113.576 24.087 1.00 45.34 42 GLY B CA 1
ATOM 3687 C C . GLY B 1 46 ? 50.909 114.772 23.211 1.00 47.20 42 GLY B C 1
ATOM 3688 O O . GLY B 1 46 ? 50.084 114.676 22.303 1.00 47.85 42 GLY B O 1
ATOM 3689 N N . GLY B 1 47 ? 51.574 115.887 23.488 1.00 43.25 43 GLY B N 1
ATOM 3690 C CA . GLY B 1 47 ? 51.444 117.109 22.697 1.00 37.72 43 GLY B CA 1
ATOM 3691 C C . GLY B 1 47 ? 50.042 117.620 22.733 1.00 37.53 43 GLY B C 1
ATOM 3692 O O . GLY B 1 47 ? 49.568 118.039 23.767 1.00 39.94 43 GLY B O 1
ATOM 3693 N N . HIS B 1 48 ? 49.373 117.533 21.593 1.00 42.52 44 HIS B N 1
ATOM 3694 C CA . HIS B 1 48 ? 47.940 117.883 21.442 1.00 45.49 44 HIS B CA 1
ATOM 3695 C C . HIS B 1 48 ? 46.973 116.955 22.228 1.00 40.92 44 HIS B C 1
ATOM 3696 O O . HIS B 1 48 ? 45.869 117.332 22.534 1.00 38.67 44 HIS B O 1
ATOM 3703 N N . ALA B 1 49 ? 47.454 115.754 22.518 1.00 40.99 45 ALA B N 1
ATOM 3704 C CA . ALA B 1 49 ? 46.790 114.766 23.366 1.00 41.73 45 ALA B CA 1
ATOM 3705 C C . ALA B 1 49 ? 47.169 115.020 24.822 1.00 39.40 45 ALA B C 1
ATOM 3706 O O . ALA B 1 49 ? 48.181 114.532 25.304 1.00 39.30 45 ALA B O 1
ATOM 3708 N N . TYR B 1 50 ? 46.343 115.806 25.484 1.00 38.48 46 TYR B N 1
ATOM 3709 C CA . TYR B 1 50 ? 46.517 116.241 26.872 1.00 38.66 46 TYR B CA 1
ATOM 3710 C C . TYR B 1 50 ? 45.246 116.150 27.713 1.00 41.01 46 TYR B C 1
ATOM 3711 O O . TYR B 1 50 ? 44.220 116.748 27.380 1.00 45.31 46 TYR B O 1
ATOM 3720 N N . SER B 1 51 ? 45.355 115.432 28.827 1.00 42.21 47 SER B N 1
ATOM 3721 C CA . SER B 1 51 ? 44.265 115.268 29.782 1.00 41.89 47 SER B CA 1
ATOM 3722 C C . SER B 1 51 ? 44.711 115.921 31.066 1.00 43.46 47 SER B C 1
ATOM 3723 O O . SER B 1 51 ? 45.691 115.537 31.640 1.00 46.63 47 SER B O 1
ATOM 3726 N N . HIS B 1 52 ? 43.985 116.950 31.463 1.00 48.12 48 HIS B N 1
ATOM 3727 C CA . HIS B 1 52 ? 44.239 117.765 32.640 1.00 46.53 48 HIS B CA 1
ATOM 3728 C C . HIS B 1 52 ? 43.389 117.299 33.827 1.00 51.69 48 HIS B C 1
ATOM 3729 O O . HIS B 1 52 ? 42.149 117.188 33.696 1.00 50.46 48 HIS B O 1
ATOM 3736 N N . PRO B 1 53 ? 44.017 117.093 35.010 1.00 55.60 49 PRO B N 1
ATOM 3737 C CA . PRO B 1 53 ? 43.239 116.600 36.172 1.00 52.01 49 PRO B CA 1
ATOM 3738 C C . PRO B 1 53 ? 42.376 117.686 36.713 1.00 48.43 49 PRO B C 1
ATOM 3739 O O . PRO B 1 53 ? 42.846 118.787 36.940 1.00 53.14 49 PRO B O 1
ATOM 3743 N N . VAL B 1 54 ? 41.091 117.377 36.842 1.00 51.72 50 VAL B N 1
ATOM 3744 C CA . VAL B 1 54 ? 40.058 118.258 37.440 1.00 45.83 50 VAL B CA 1
ATOM 3745 C C . VAL B 1 54 ? 39.495 117.530 38.659 1.00 48.38 50 VAL B C 1
ATOM 3746 O O . VAL B 1 54 ? 39.137 116.364 38.603 1.00 48.29 50 VAL B O 1
ATOM 3750 N N . GLU B 1 55 ? 39.443 118.246 39.774 1.00 54.00 51 GLU B N 1
ATOM 3751 C CA . GLU B 1 55 ? 38.915 117.732 41.064 1.00 47.28 51 GLU B CA 1
ATOM 3752 C C . GLU B 1 55 ? 37.437 118.076 41.169 1.00 50.44 51 GLU B C 1
ATOM 3753 O O . GLU B 1 55 ? 37.015 119.245 41.046 1.00 48.71 51 GLU B O 1
ATOM 3759 N N . THR B 1 56 ? 36.650 117.021 41.323 1.00 48.12 52 THR B N 1
ATOM 3760 C CA . THR B 1 56 ? 35.189 117.140 41.420 1.00 46.28 52 THR B CA 1
ATOM 3761 C C . THR B 1 56 ? 34.725 116.437 42.726 1.00 45.88 52 THR B C 1
ATOM 3762 O O . THR B 1 56 ? 35.520 115.860 43.491 1.00 35.72 52 THR B O 1
ATOM 3766 N N . ASP B 1 57 ? 33.399 116.502 42.901 1.00 43.47 53 ASP B N 1
ATOM 3767 C CA . ASP B 1 57 ? 32.661 115.836 43.970 1.00 44.68 53 ASP B CA 1
ATOM 3768 C C . ASP B 1 57 ? 32.700 114.261 43.884 1.00 44.93 53 ASP B C 1
ATOM 3769 O O . ASP B 1 57 ? 32.447 113.558 44.879 1.00 44.34 53 ASP B O 1
ATOM 3774 N N . GLN B 1 58 ? 33.130 113.749 42.730 1.00 43.11 54 GLN B N 1
ATOM 3775 C CA . GLN B 1 58 ? 33.295 112.302 42.458 1.00 42.15 54 GLN B CA 1
ATOM 3776 C C . GLN B 1 58 ? 34.751 111.839 42.414 1.00 47.37 54 GLN B C 1
ATOM 3777 O O . GLN B 1 58 ? 35.026 110.708 42.079 1.00 50.89 54 GLN B O 1
ATOM 3783 N N . GLY B 1 59 ? 35.689 112.716 42.741 1.00 47.68 55 GLY B N 1
ATOM 3784 C CA . GLY B 1 59 ? 37.119 112.428 42.575 1.00 46.91 55 GLY B CA 1
ATOM 3785 C C . GLY B 1 59 ? 37.684 113.175 41.364 1.00 44.81 55 GLY B C 1
ATOM 3786 O O . GLY B 1 59 ? 37.029 114.068 40.815 1.00 42.59 55 GLY B 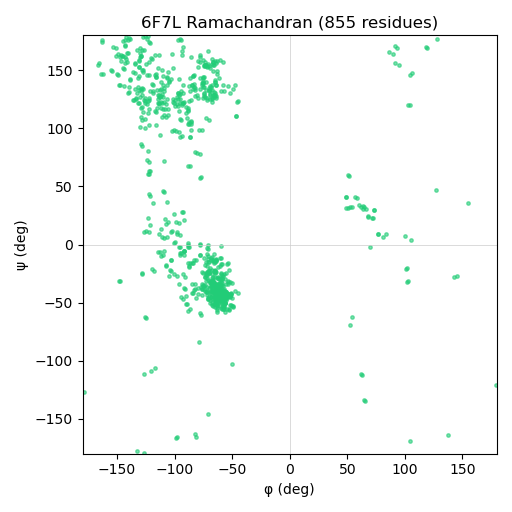O 1
ATOM 3787 N N . THR B 1 60 ? 38.908 112.803 41.004 1.00 44.09 56 THR B N 1
ATOM 3788 C CA . THR B 1 60 ? 39.668 113.380 39.908 1.00 49.33 56 THR B CA 1
ATOM 3789 C C . THR B 1 60 ? 39.254 112.838 38.542 1.00 50.82 56 THR B C 1
ATOM 3790 O O . THR B 1 60 ? 39.277 111.636 38.307 1.00 49.27 56 THR B O 1
ATOM 3794 N N . LEU B 1 61 ? 38.919 113.754 37.640 1.00 50.39 57 LEU B N 1
ATOM 3795 C CA . LEU B 1 61 ? 38.715 113.414 36.233 1.00 51.88 57 LEU B CA 1
ATOM 3796 C C . LEU B 1 61 ? 39.865 113.918 35.369 1.00 51.44 57 LEU B C 1
ATOM 3797 O O . LEU B 1 61 ? 40.359 114.996 35.604 1.00 50.05 57 LEU B O 1
ATOM 3802 N N . HIS B 1 62 ? 40.251 113.146 34.354 1.00 50.44 58 HIS B N 1
ATOM 3803 C CA . HIS B 1 62 ? 41.290 113.575 33.403 1.00 45.90 58 HIS B CA 1
ATOM 3804 C C . HIS B 1 62 ? 40.609 114.030 32.114 1.00 47.63 58 HIS B C 1
ATOM 3805 O O . HIS B 1 62 ? 40.188 113.224 31.285 1.00 53.08 58 HIS B O 1
ATOM 3812 N N . VAL B 1 63 ? 40.433 115.344 32.017 1.00 44.57 59 VAL B N 1
ATOM 3813 C CA . VAL B 1 63 ? 39.644 116.016 30.965 1.00 39.59 59 VAL B CA 1
ATOM 3814 C C . VAL B 1 63 ? 40.517 116.351 29.773 1.00 45.62 59 VAL B C 1
ATOM 3815 O O . VAL B 1 63 ? 41.489 117.099 29.907 1.00 48.15 59 VAL B O 1
ATOM 3819 N N . ASP B 1 64 ? 40.172 115.768 28.615 1.00 43.08 60 ASP B N 1
ATOM 3820 C CA . ASP B 1 64 ? 40.886 115.953 27.364 1.00 42.78 60 ASP B CA 1
ATOM 3821 C C . ASP B 1 64 ? 40.640 117.385 26.917 1.00 47.12 60 ASP B C 1
ATOM 3822 O O . ASP B 1 64 ? 39.494 117.801 26.792 1.00 46.45 60 ASP B O 1
ATOM 3827 N N . MET B 1 65 ? 41.726 118.115 26.682 1.00 44.39 61 MET B N 1
ATOM 3828 C CA . MET B 1 65 ? 41.671 119.530 26.266 1.00 44.80 61 MET B CA 1
ATOM 3829 C C . MET B 1 65 ? 41.959 119.759 24.797 1.00 42.91 61 MET B C 1
ATOM 3830 O O . MET B 1 65 ? 41.578 120.793 24.251 1.00 47.38 61 MET B O 1
ATOM 3835 N N . GLY B 1 66 ? 42.640 118.793 24.185 1.00 42.38 62 GLY B N 1
ATOM 3836 C CA . GLY B 1 66 ? 42.981 118.795 22.751 1.00 45.43 62 GLY B CA 1
ATOM 3837 C C . GLY B 1 66 ? 42.310 117.614 22.038 1.00 42.98 62 GLY B C 1
ATOM 3838 O O . GLY B 1 66 ? 41.114 117.615 21.809 1.00 41.93 62 GLY B O 1
ATOM 3839 N N . VAL B 1 67 ? 43.120 116.627 21.700 1.00 40.55 63 VAL B N 1
ATOM 3840 C CA . VAL B 1 67 ? 42.715 115.388 21.073 1.00 38.89 63 VAL B CA 1
ATOM 3841 C C . VAL B 1 67 ? 41.719 114.704 22.016 1.00 41.68 63 VAL B C 1
ATOM 3842 O O . VAL B 1 67 ? 41.947 114.603 23.202 1.00 40.45 63 VAL B O 1
ATOM 3846 N N . GLU B 1 68 ? 40.609 114.263 21.475 1.00 42.81 64 GLU B N 1
ATOM 3847 C CA . GLU B 1 68 ? 39.619 113.529 22.289 1.00 49.84 64 GLU B CA 1
ATOM 3848 C C . GLU B 1 68 ? 38.830 112.444 21.558 1.00 45.34 64 GLU B C 1
ATOM 3849 O O . GLU B 1 68 ? 38.502 111.439 22.151 1.00 50.97 64 GLU B O 1
ATOM 3855 N N . HIS B 1 69 ? 38.606 112.650 20.281 1.00 41.67 65 HIS B N 1
ATOM 3856 C CA . HIS B 1 69 ? 37.765 111.855 19.445 1.00 41.68 65 HIS B CA 1
ATOM 3857 C C . HIS B 1 69 ? 38.409 111.003 18.373 1.00 46.20 65 HIS B C 1
ATOM 3858 O O . HIS B 1 69 ? 39.266 111.441 17.615 1.00 44.12 65 HIS B O 1
ATOM 3865 N N . PHE B 1 70 ? 37.867 109.777 18.307 1.00 39.65 66 PHE B N 1
ATOM 3866 C CA . PHE B 1 70 ? 38.240 108.749 17.383 1.00 35.21 66 PHE B CA 1
ATOM 3867 C C . PHE B 1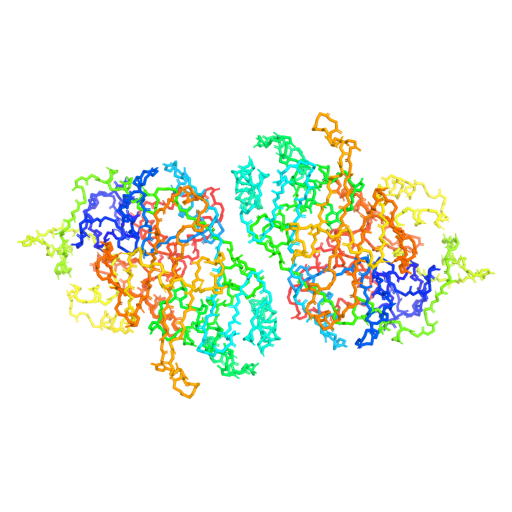 70 ? 37.115 107.744 17.400 1.00 41.39 66 PHE B C 1
ATOM 3868 O O . PHE B 1 70 ? 36.180 107.864 18.186 1.00 43.05 66 PHE B O 1
ATOM 3876 N N . ASN B 1 71 ? 37.192 106.755 16.524 1.00 38.62 67 ASN B N 1
ATOM 3877 C CA . ASN B 1 71 ? 36.273 105.634 16.580 1.00 37.66 67 ASN B CA 1
ATOM 3878 C C . ASN B 1 71 ? 36.937 104.398 16.032 1.00 40.84 67 ASN B C 1
ATOM 3879 O O . ASN B 1 71 ? 38.027 104.476 15.458 1.00 40.44 67 ASN B O 1
ATOM 3884 N N . GLU B 1 72 ? 36.302 103.264 16.220 1.00 37.47 68 GLU B N 1
ATOM 3885 C CA . GLU B 1 72 ? 36.874 101.990 15.771 1.00 41.05 68 GLU B CA 1
ATOM 3886 C C . GLU B 1 72 ? 37.079 101.803 14.259 1.00 40.58 68 GLU B C 1
ATOM 3887 O O . GLU B 1 72 ? 37.963 101.078 13.853 1.00 41.09 68 GLU B O 1
ATOM 3893 N N . LYS B 1 73 ? 36.261 102.459 13.435 1.00 42.76 69 LYS B N 1
ATOM 3894 C CA . LYS B 1 73 ? 36.458 102.431 11.952 1.00 43.09 69 LYS B CA 1
ATOM 3895 C C . LYS B 1 73 ? 37.497 103.402 11.405 1.00 43.20 69 LYS B C 1
ATOM 3896 O O . LYS B 1 73 ? 38.306 103.037 10.561 1.00 44.29 69 LYS B O 1
ATOM 3902 N N . LEU B 1 74 ? 37.432 104.639 11.866 1.00 40.55 70 LEU B N 1
ATOM 3903 C CA . LEU B 1 74 ? 38.315 105.729 11.400 1.00 41.75 70 LEU B CA 1
ATOM 3904 C C . LEU B 1 74 ? 39.750 105.549 11.920 1.00 43.31 70 LEU B C 1
ATOM 3905 O O . LEU B 1 74 ? 40.711 105.862 11.221 1.00 47.22 70 LEU B O 1
ATOM 3910 N N . SER B 1 75 ? 39.867 105.063 13.151 1.00 38.98 71 SER B N 1
ATOM 3911 C CA . SER B 1 75 ? 41.138 104.947 13.858 1.00 37.03 71 SER B CA 1
ATOM 3912 C C . SER B 1 75 ? 41.430 103.511 14.318 1.00 38.10 71 SER B C 1
ATOM 3913 O O . SER B 1 75 ? 41.549 103.289 15.503 1.00 40.67 71 SER B O 1
ATOM 3916 N N . PRO B 1 76 ? 41.525 102.541 13.391 1.00 39.60 72 PRO B N 1
ATOM 3917 C CA . PRO B 1 76 ? 41.674 101.140 13.781 1.00 44.47 72 PRO B CA 1
ATOM 3918 C C . PRO B 1 76 ? 42.952 100.794 14.542 1.00 43.67 72 PRO B C 1
ATOM 3919 O O . PRO B 1 76 ? 42.883 100.002 15.464 1.00 44.69 72 PRO B O 1
ATOM 3923 N N . ASN B 1 77 ? 44.057 101.426 14.193 1.00 42.03 73 ASN B N 1
ATOM 3924 C CA . ASN B 1 77 ? 45.340 101.210 14.888 1.00 45.59 73 ASN B CA 1
ATOM 3925 C C . ASN B 1 77 ? 45.368 101.742 16.307 1.00 45.48 73 ASN B C 1
ATOM 3926 O O . ASN B 1 77 ? 45.854 101.071 17.194 1.00 48.68 73 ASN B O 1
ATOM 3931 N N . LEU B 1 78 ? 44.874 102.955 16.497 1.00 43.03 74 LEU B N 1
ATOM 3932 C CA . LEU B 1 78 ? 44.768 103.572 17.843 1.00 43.18 74 LEU B CA 1
ATOM 3933 C C . LEU B 1 78 ? 43.802 102.738 18.683 1.00 40.90 74 LEU B C 1
ATOM 3934 O O . LEU B 1 78 ? 44.015 102.547 19.865 1.00 40.46 74 LEU B O 1
ATOM 3939 N N . PHE B 1 79 ? 42.735 102.268 18.039 1.00 39.09 75 PHE B N 1
ATOM 3940 C CA . PHE B 1 79 ? 41.719 101.464 18.739 1.00 40.51 75 PHE B CA 1
ATOM 3941 C C . PHE B 1 79 ? 42.296 100.137 19.265 1.00 41.80 75 PHE B C 1
ATOM 3942 O O . PHE B 1 79 ? 42.092 99.779 20.404 1.00 42.16 75 PHE B O 1
ATOM 3950 N N . ARG B 1 80 ? 43.031 99.455 18.400 1.00 44.47 76 ARG B N 1
ATOM 3951 C CA . ARG B 1 80 ? 43.706 98.217 18.741 1.00 47.87 76 ARG B CA 1
ATOM 3952 C C . ARG B 1 80 ? 44.743 98.417 19.815 1.00 47.78 76 ARG B C 1
ATOM 3953 O O . ARG B 1 80 ? 44.925 97.568 20.657 1.00 50.23 76 ARG B O 1
ATOM 3961 N N . LEU B 1 81 ? 45.424 99.551 19.747 1.00 47.82 77 LEU B N 1
ATOM 3962 C CA . LEU B 1 81 ? 46.450 99.913 20.703 1.00 45.42 77 LEU B CA 1
ATOM 3963 C C . LEU B 1 81 ? 45.815 100.069 22.063 1.00 43.37 77 LEU B C 1
ATOM 3964 O O . LEU B 1 81 ? 46.286 99.495 23.018 1.00 52.29 77 LEU B O 1
ATOM 3969 N N . LEU B 1 82 ? 44.709 100.807 22.127 1.00 41.54 78 LEU B N 1
ATOM 3970 C CA . LEU B 1 82 ? 43.920 101.001 23.350 1.00 41.98 78 LEU B CA 1
ATOM 3971 C C . LEU B 1 82 ? 43.402 99.681 23.965 1.00 43.83 78 LEU B C 1
ATOM 3972 O O . LEU B 1 82 ? 43.416 99.472 25.168 1.00 43.49 78 LEU B O 1
ATOM 3977 N N . THR B 1 83 ? 42.898 98.837 23.094 1.00 45.46 79 THR B N 1
ATOM 3978 C CA . THR B 1 83 ? 42.366 97.532 23.442 1.00 47.94 79 THR B CA 1
ATOM 3979 C C . THR B 1 83 ? 43.482 96.636 24.002 1.00 48.51 79 THR B C 1
ATOM 3980 O O . THR B 1 83 ? 43.307 96.053 25.066 1.00 49.47 79 THR B O 1
ATOM 3984 N N . ASP B 1 84 ? 44.621 96.587 23.315 1.00 45.47 80 ASP B N 1
ATOM 3985 C CA . ASP B 1 84 ? 45.806 95.813 23.781 1.00 48.92 80 ASP B CA 1
ATOM 3986 C C . ASP B 1 84 ? 46.322 96.255 25.159 1.00 49.63 80 ASP B C 1
ATOM 3987 O O . ASP B 1 84 ? 46.804 95.445 25.897 1.00 54.97 80 ASP B O 1
ATOM 3992 N N . PHE B 1 85 ? 46.117 97.521 25.500 1.00 46.50 81 PHE B N 1
ATOM 3993 C CA . PHE B 1 85 ? 46.499 98.134 26.762 1.00 41.87 81 PHE B CA 1
ATOM 3994 C C . PHE B 1 85 ? 45.463 98.004 27.876 1.00 39.22 81 PHE B C 1
ATOM 3995 O O . PHE B 1 85 ? 45.640 98.502 28.984 1.00 39.20 81 PHE B O 1
ATOM 4003 N N . GLY B 1 86 ? 44.340 97.400 27.556 1.00 42.86 82 GLY B N 1
ATOM 4004 C CA . GLY B 1 86 ? 43.190 97.299 28.484 1.00 39.17 82 GLY B CA 1
ATOM 4005 C C . GLY B 1 86 ? 42.433 98.595 28.732 1.00 40.18 82 GLY B C 1
ATOM 4006 O O . GLY B 1 86 ? 41.759 98.760 29.736 1.00 40.12 82 GLY B O 1
ATOM 4007 N N . ILE B 1 87 ? 42.547 99.529 27.800 1.00 42.92 83 ILE B N 1
ATOM 4008 C CA . ILE B 1 87 ? 41.884 100.842 27.933 1.00 46.44 83 ILE B CA 1
ATOM 4009 C C . ILE B 1 87 ? 40.512 100.785 27.252 1.00 41.05 83 ILE B C 1
ATOM 4010 O O . ILE B 1 87 ? 40.394 100.492 26.094 1.00 41.76 83 ILE B O 1
ATOM 4015 N N . GLY B 1 88 ? 39.504 101.065 28.035 1.00 41.57 84 GLY B N 1
ATOM 4016 C CA . GLY B 1 88 ? 38.140 101.141 27.541 1.00 44.84 84 GLY B CA 1
ATOM 4017 C C . GLY B 1 88 ? 37.868 102.448 26.807 1.00 46.23 84 GLY B C 1
ATOM 4018 O O . GLY B 1 88 ? 38.586 103.452 26.972 1.00 45.17 84 GLY B O 1
ATOM 4019 N N . THR B 1 89 ? 36.789 102.428 26.039 1.00 38.90 85 THR B N 1
ATOM 4020 C CA . THR B 1 89 ? 36.283 103.582 25.326 1.00 37.09 85 THR B CA 1
ATOM 4021 C C . THR B 1 89 ? 34.798 103.709 25.614 1.00 39.44 85 THR B C 1
ATOM 4022 O O . THR B 1 89 ? 34.173 102.769 26.071 1.00 42.18 85 THR B O 1
ATOM 4026 N N . TYR B 1 90 ? 34.244 104.872 25.303 1.00 41.51 86 TYR B N 1
ATOM 4027 C CA . TYR B 1 90 ? 32.802 105.136 25.368 1.00 39.53 86 TYR B CA 1
ATOM 4028 C C . TYR B 1 90 ? 32.323 106.102 24.242 1.00 41.72 86 TYR B C 1
ATOM 4029 O O . TYR B 1 90 ? 33.090 106.942 23.779 1.00 43.42 86 TYR B O 1
ATOM 4038 N N . VAL B 1 91 ? 31.063 105.968 23.835 1.00 37.23 87 VAL B N 1
ATOM 4039 C CA . VAL B 1 91 ? 30.475 106.791 22.799 1.00 38.41 87 VAL B CA 1
ATOM 4040 C C . VAL B 1 91 ? 30.177 108.179 23.350 1.00 38.77 87 VAL B C 1
ATOM 4041 O O . VAL B 1 91 ? 29.529 108.344 24.369 1.00 36.91 87 VAL B O 1
ATOM 4045 N N . ALA B 1 92 ? 30.705 109.183 22.655 1.00 45.24 88 ALA B N 1
ATOM 4046 C CA . ALA B 1 92 ? 30.537 110.638 23.003 1.00 40.36 88 ALA B CA 1
ATOM 4047 C C . ALA B 1 92 ? 30.070 111.252 21.733 1.00 39.37 88 ALA B C 1
ATOM 4048 O O . ALA B 1 92 ? 30.908 111.689 20.945 1.00 41.35 88 ALA B O 1
ATOM 4050 N N . PRO B 1 93 ? 28.739 111.211 21.465 1.00 39.44 89 PRO B N 1
ATOM 4051 C CA . PRO B 1 93 ? 28.237 111.658 20.172 1.00 39.28 89 PRO B CA 1
ATOM 4052 C C . PRO B 1 93 ? 28.460 113.150 19.926 1.00 46.18 89 PRO B C 1
ATOM 4053 O O . PRO B 1 93 ? 28.317 113.937 20.844 1.00 48.80 89 PRO B O 1
ATOM 4057 N N . SER B 1 94 ? 28.831 113.508 18.699 1.00 44.74 90 SER B N 1
ATOM 4058 C CA . SER B 1 94 ? 29.012 114.882 18.336 1.00 41.92 90 SER B CA 1
ATOM 4059 C C . SER B 1 94 ? 27.646 115.562 18.021 1.00 43.11 90 SER B C 1
ATOM 4060 O O . SER B 1 94 ? 27.275 115.769 16.883 1.00 38.75 90 SER B O 1
ATOM 4063 N N . SER B 1 95 ? 26.953 115.920 19.084 1.00 39.75 91 SER B N 1
ATOM 4064 C CA . SER B 1 95 ? 25.790 116.794 19.018 1.00 44.41 91 SER B CA 1
ATOM 4065 C C . SER B 1 95 ? 26.283 118.278 18.974 1.00 46.45 91 SER B C 1
ATOM 4066 O O . SER B 1 95 ? 27.167 118.681 19.718 1.00 49.39 91 SER B O 1
ATOM 4069 N N . VAL B 1 96 ? 25.719 119.030 18.055 1.00 48.28 92 VAL B N 1
ATOM 4070 C CA . VAL B 1 96 ? 26.127 120.383 17.706 1.00 51.03 92 VAL B CA 1
ATOM 4071 C C . VAL B 1 96 ? 24.904 121.304 17.777 1.00 51.87 92 VAL B C 1
ATOM 4072 O O . VAL B 1 96 ? 23.842 120.988 17.248 1.00 48.01 92 VAL B O 1
ATOM 4076 N N . HIS B 1 97 ? 25.109 122.444 18.417 1.00 47.82 93 HIS B N 1
ATOM 4077 C CA . HIS B 1 97 ? 24.141 123.542 18.474 1.00 47.29 93 HIS B CA 1
ATOM 4078 C C . HIS B 1 97 ? 24.927 124.816 18.022 1.00 51.56 93 HIS B C 1
ATOM 4079 O O . HIS B 1 97 ? 26.020 125.095 18.516 1.00 41.25 93 HIS B O 1
ATOM 4086 N N . VAL B 1 98 ? 24.362 125.541 17.050 1.00 53.77 94 VAL B N 1
ATOM 4087 C CA . VAL B 1 98 ? 24.919 126.798 16.541 1.00 52.90 94 VAL B CA 1
ATOM 4088 C C . VAL B 1 98 ? 23.970 127.961 16.889 1.00 54.86 94 VAL B C 1
ATOM 4089 O O . VAL B 1 98 ? 22.787 127.887 16.606 1.00 50.20 94 VAL B O 1
ATOM 4093 N N . ASP B 1 99 ? 24.512 128.994 17.558 1.00 55.78 95 ASP B N 1
ATOM 4094 C CA . ASP B 1 99 ? 23.771 130.270 17.876 1.00 55.14 95 ASP B CA 1
ATOM 4095 C C . ASP B 1 99 ? 24.360 131.492 17.161 1.00 54.00 95 ASP B C 1
ATOM 4096 O O . ASP B 1 99 ? 25.547 131.763 17.244 1.00 55.46 95 ASP B O 1
ATOM 4101 N N . PHE B 1 100 ? 23.489 132.234 16.485 1.00 58.04 96 PHE B N 1
ATOM 4102 C CA . PHE B 1 100 ? 23.838 133.539 15.894 1.00 60.11 96 PHE B CA 1
ATOM 4103 C C . PHE B 1 100 ? 23.042 134.661 16.622 1.00 65.12 96 PHE B C 1
ATOM 4104 O O . PHE B 1 100 ? 22.074 134.340 17.351 1.00 56.07 96 PHE B O 1
ATOM 4112 N N . PRO B 1 101 ? 23.476 135.960 16.477 1.00 62.61 97 PRO B N 1
ATOM 4113 C CA . PRO B 1 101 ? 22.755 137.059 17.130 1.00 58.89 97 PRO B CA 1
ATOM 4114 C C . PRO B 1 101 ? 21.339 137.170 16.559 1.00 58.37 97 PRO B C 1
ATOM 4115 O O . PRO B 1 101 ? 21.148 137.039 15.333 1.00 57.18 97 PRO B O 1
ATOM 4119 N N . GLY B 1 102 ? 20.368 137.377 17.438 1.00 56.22 98 GLY B N 1
ATOM 4120 C CA . GLY B 1 102 ? 18.973 137.560 17.020 1.00 59.19 98 GLY B CA 1
ATOM 4121 C C . GLY B 1 102 ? 18.042 136.807 17.928 1.00 68.50 98 GLY B C 1
ATOM 4122 O O . GLY B 1 102 ? 18.430 136.390 19.003 1.00 73.68 98 GLY B O 1
ATOM 4123 N N . GLU B 1 103 ? 16.812 136.615 17.482 1.00 74.70 99 GLU B N 1
ATOM 4124 C CA . GLU B 1 103 ? 15.854 135.789 18.211 1.00 76.69 99 GLU B CA 1
ATOM 4125 C C . GLU B 1 103 ? 15.762 134.404 17.536 1.00 76.36 99 GLU B C 1
ATOM 4126 O O . GLU B 1 103 ? 15.460 134.299 16.332 1.00 64.69 99 GLU B O 1
ATOM 4132 N N . GLN B 1 104 ? 16.043 133.370 18.348 1.00 72.31 100 GLN B N 1
ATOM 4133 C CA . GLN B 1 104 ? 16.040 131.955 17.946 1.00 65.15 100 GLN B CA 1
ATOM 4134 C C . GLN B 1 104 ? 16.831 131.700 16.645 1.00 62.83 100 GLN B C 1
ATOM 4135 O O . GLN B 1 104 ? 16.421 130.916 15.777 1.00 66.28 100 GLN B O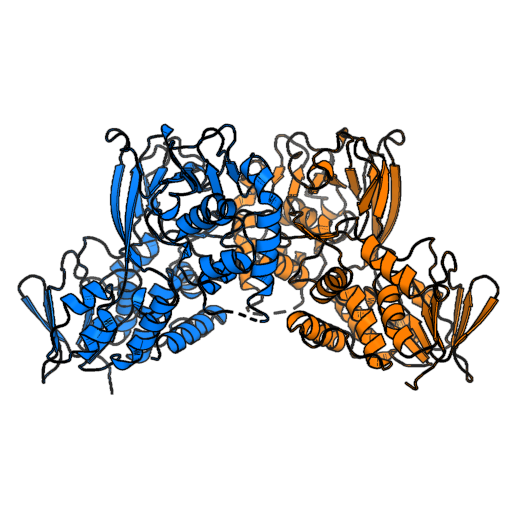 1
ATOM 4141 N N . GLN B 1 105 ? 17.970 132.367 16.538 1.00 57.53 101 GLN B N 1
ATOM 4142 C CA . GLN B 1 105 ? 18.830 132.294 15.355 1.00 62.97 101 GLN B CA 1
ATOM 4143 C C . GLN B 1 105 ? 19.803 131.137 15.519 1.00 61.51 101 GLN B C 1
ATOM 4144 O O . GLN B 1 105 ? 21.024 131.299 15.666 1.00 59.60 101 GLN B O 1
ATOM 4150 N N . SER B 1 106 ? 19.211 129.955 15.487 1.00 64.03 102 SER B N 1
ATOM 4151 C CA . SER B 1 106 ? 19.936 128.706 15.714 1.00 58.25 102 SER B CA 1
ATOM 4152 C C . SER B 1 106 ? 19.497 127.570 14.841 1.00 51.93 102 SER B C 1
ATOM 4153 O O . SER B 1 106 ? 18.484 127.596 14.176 1.00 54.95 102 SER B O 1
ATOM 4156 N N . TRP B 1 107 ? 20.360 126.575 14.834 1.00 57.04 103 TRP B N 1
ATOM 4157 C CA . TRP B 1 107 ? 20.091 125.212 14.324 1.00 54.95 103 TRP B CA 1
ATOM 4158 C C . TRP B 1 107 ? 20.907 124.308 15.229 1.00 56.21 103 TRP B C 1
ATOM 4159 O O . TRP B 1 107 ? 21.883 124.747 15.829 1.00 51.87 103 TRP B O 1
ATOM 4170 N N . ASN B 1 108 ? 20.483 123.043 15.280 1.00 56.73 104 ASN B N 1
ATOM 4171 C CA . ASN B 1 108 ? 21.186 122.010 15.960 1.00 48.15 104 ASN B CA 1
ATOM 4172 C C . ASN B 1 108 ? 21.027 120.688 15.252 1.00 50.87 104 ASN B C 1
ATOM 4173 O O . ASN B 1 108 ? 20.186 120.544 14.400 1.00 54.69 104 ASN B O 1
ATOM 4178 N N . ASN B 1 109 ? 21.920 119.774 15.608 1.00 50.22 105 ASN B N 1
ATOM 4179 C CA . ASN B 1 109 ? 22.004 118.366 15.196 1.00 46.37 105 ASN B CA 1
ATOM 4180 C C . ASN B 1 109 ? 20.876 117.407 15.618 1.00 45.43 105 ASN B C 1
ATOM 4181 O O . ASN B 1 109 ? 20.657 116.379 14.989 1.00 45.91 105 ASN B O 1
ATOM 4186 N N . LEU B 1 110 ? 20.332 117.680 16.788 1.00 43.89 106 LEU B N 1
ATOM 4187 C CA . LEU B 1 110 ? 19.332 116.810 17.447 1.00 48.20 106 LEU B CA 1
ATOM 4188 C C . LEU B 1 110 ? 17.870 116.958 17.095 1.00 51.92 106 LEU B C 1
ATOM 4189 O O . LEU B 1 110 ? 17.147 115.979 17.051 1.00 55.38 106 LEU B O 1
ATOM 4194 N N . ASP B 1 111 ? 17.454 118.170 16.816 1.00 61.43 107 ASP B N 1
ATOM 4195 C CA . ASP B 1 111 ? 16.069 118.438 16.451 1.00 63.32 107 ASP B CA 1
ATOM 4196 C C . ASP B 1 111 ? 15.955 119.481 15.331 1.00 61.45 107 ASP B C 1
ATOM 4197 O O . ASP B 1 111 ? 16.957 120.032 14.892 1.00 63.57 107 ASP B O 1
ATOM 4202 N N . PHE B 1 112 ? 14.725 119.721 14.878 1.00 60.57 108 PHE B N 1
ATOM 4203 C CA . PHE B 1 112 ? 14.446 120.660 13.785 1.00 61.90 108 PHE B CA 1
ATOM 4204 C C . PHE B 1 112 ? 14.048 122.072 14.259 1.00 62.00 108 PHE B C 1
ATOM 4205 O O . PHE B 1 112 ? 13.516 122.843 13.479 1.00 60.84 108 PHE B O 1
ATOM 4213 N N . LEU B 1 113 ? 14.353 122.407 15.514 1.00 55.43 109 LEU B N 1
ATOM 4214 C CA . LEU B 1 113 ? 14.090 123.732 16.048 1.00 53.69 109 LEU B CA 1
ATOM 4215 C C . LEU B 1 113 ? 15.129 124.743 15.583 1.00 54.97 109 LEU B C 1
ATOM 4216 O O . LEU B 1 113 ? 16.255 124.394 15.227 1.00 55.00 109 LEU B O 1
ATOM 4221 N N . GLY B 1 114 ? 14.696 126.001 15.614 1.00 57.52 110 GLY B N 1
ATOM 4222 C CA . GLY B 1 114 ? 15.489 127.187 15.256 1.00 59.43 110 GLY B CA 1
ATOM 4223 C C . GLY B 1 114 ? 15.182 127.834 13.914 1.00 56.69 110 GLY B C 1
ATOM 4224 O O . GLY B 1 114 ? 14.887 127.164 12.933 1.00 57.37 110 GLY B O 1
ATOM 4225 N N . GLU B 1 115 ? 15.317 129.153 13.884 1.00 61.14 111 GLU B N 1
ATOM 4226 C CA . GLU B 1 115 ? 15.082 129.976 12.664 1.00 60.89 111 GLU B CA 1
ATOM 4227 C C . GLU B 1 115 ? 16.120 129.755 11.560 1.00 57.46 111 GLU B C 1
ATOM 4228 O O . GLU B 1 115 ? 15.786 129.811 10.388 1.00 57.87 111 GLU B O 1
ATOM 4234 N N . LEU B 1 116 ? 17.369 129.480 11.930 1.00 57.64 112 LEU B N 1
ATOM 4235 C CA . LEU B 1 116 ? 18.383 129.119 10.934 1.00 57.71 112 LEU B CA 1
ATOM 4236 C C . LEU B 1 116 ? 18.062 127.777 10.285 1.00 57.61 112 LEU B C 1
ATOM 4237 O O . LEU B 1 116 ? 18.347 127.589 9.109 1.00 60.87 112 LEU B O 1
ATOM 4242 N N . ARG B 1 117 ? 17.424 126.867 11.029 1.00 60.47 113 ARG B N 1
ATOM 4243 C CA . ARG B 1 117 ? 16.924 125.588 10.448 1.00 60.67 113 ARG B CA 1
ATOM 4244 C C . ARG B 1 117 ? 15.831 125.853 9.438 1.00 63.05 113 ARG B C 1
ATOM 4245 O O . ARG B 1 117 ? 15.889 125.312 8.336 1.00 65.25 113 ARG B O 1
ATOM 4253 N N . GLU B 1 118 ? 14.862 126.687 9.819 1.00 62.12 114 GLU B N 1
ATOM 4254 C CA . GLU B 1 118 ? 13.764 127.089 8.896 1.00 67.46 114 GLU B CA 1
ATOM 4255 C C . GLU B 1 118 ? 14.308 127.738 7.618 1.00 65.42 114 GLU B C 1
ATOM 4256 O O . GLU B 1 118 ? 13.925 127.402 6.525 1.00 65.58 114 GLU B O 1
ATOM 4262 N N . GLU B 1 119 ? 15.265 128.624 7.799 1.00 66.37 115 GLU B N 1
ATOM 4263 C CA . GLU B 1 119 ? 15.922 129.329 6.707 1.00 63.64 115 GLU B CA 1
ATOM 4264 C C . GLU B 1 119 ? 16.765 128.458 5.801 1.00 65.24 115 GLU B C 1
ATOM 4265 O O . GLU B 1 119 ? 16.801 128.670 4.593 1.00 71.35 115 GLU B O 1
ATOM 4271 N N . LEU B 1 120 ? 17.488 127.510 6.374 1.00 64.18 116 LEU B N 1
ATOM 4272 C CA . LEU B 1 120 ? 18.426 126.702 5.579 1.00 59.63 116 LEU B CA 1
ATOM 4273 C C . LEU B 1 120 ? 18.060 125.248 5.404 1.00 62.35 116 LEU B C 1
ATOM 4274 O O . LEU B 1 120 ? 18.910 124.477 4.941 1.00 65.22 116 LEU B O 1
ATOM 4279 N N . HIS B 1 121 ? 16.819 124.868 5.723 1.00 61.48 117 HIS B N 1
ATOM 4280 C CA . HIS B 1 121 ? 16.430 123.445 5.710 1.00 64.10 117 HIS B CA 1
ATOM 4281 C C . HIS B 1 121 ? 16.739 122.677 4.430 1.00 63.32 117 HIS B C 1
ATOM 4282 O O . HIS B 1 121 ? 17.306 121.591 4.508 1.00 67.20 117 HIS B O 1
ATOM 4289 N N . GLU B 1 122 ? 16.432 123.265 3.282 1.00 61.72 118 GLU B N 1
ATOM 4290 C CA . GLU B 1 122 ? 16.644 122.619 1.996 1.00 59.99 118 GLU B CA 1
ATOM 4291 C C . GLU B 1 122 ? 18.115 122.340 1.760 1.00 56.53 118 GLU B C 1
ATOM 4292 O O . GLU B 1 122 ? 18.483 121.350 1.162 1.00 54.78 118 GLU B O 1
ATOM 4298 N N . GLU B 1 123 ? 18.946 123.270 2.173 1.00 57.56 119 GLU B N 1
ATOM 4299 C CA . GLU B 1 123 ? 20.372 123.183 1.901 1.00 57.91 119 GLU B CA 1
ATOM 4300 C C . GLU B 1 123 ? 21.112 122.128 2.691 1.00 53.28 119 GLU B C 1
ATOM 4301 O O . GLU B 1 123 ? 21.989 121.438 2.142 1.00 52.34 119 GLU B O 1
ATOM 4307 N N . PHE B 1 124 ? 20.765 122.015 3.981 1.00 51.82 120 PHE B N 1
ATOM 4308 C CA . PHE B 1 124 ? 21.318 120.958 4.846 1.00 52.21 120 PHE B CA 1
ATOM 4309 C C . PHE B 1 124 ? 21.078 119.565 4.195 1.00 51.67 120 PHE B C 1
ATOM 4310 O O . PHE B 1 124 ? 21.944 118.716 4.119 1.00 51.28 120 PHE B O 1
ATOM 4318 N N . ASP B 1 125 ? 19.868 119.417 3.697 1.00 46.37 121 ASP B N 1
ATOM 4319 C CA . ASP B 1 125 ? 19.359 118.226 3.050 1.00 50.79 121 ASP B CA 1
ATOM 4320 C C . ASP B 1 125 ? 20.085 117.852 1.779 1.00 49.46 121 ASP B C 1
ATOM 4321 O O . ASP B 1 125 ? 20.552 116.727 1.628 1.00 56.02 121 ASP B O 1
ATOM 4326 N N . ARG B 1 126 ? 20.189 118.793 0.864 1.00 51.16 122 ARG B N 1
ATOM 4327 C CA . ARG B 1 126 ? 20.896 118.575 -0.408 1.00 47.69 122 ARG B CA 1
ATOM 4328 C C . ARG B 1 126 ? 22.366 118.242 -0.168 1.00 45.80 122 ARG B C 1
ATOM 4329 O O . ARG B 1 126 ? 22.941 117.383 -0.822 1.00 47.66 122 ARG B O 1
ATOM 4337 N N . PHE B 1 127 ? 22.960 118.937 0.784 1.00 46.85 123 PHE B N 1
ATOM 4338 C CA . PHE B 1 127 ? 24.402 118.767 1.076 1.00 51.59 123 PHE B CA 1
ATOM 4339 C C . PHE B 1 127 ? 24.751 117.334 1.488 1.00 45.58 123 PHE B C 1
ATOM 4340 O O . PHE B 1 127 ? 25.727 116.767 0.996 1.00 48.80 123 PHE B O 1
ATOM 4348 N N . HIS B 1 128 ? 23.929 116.756 2.360 1.00 49.73 124 HIS B N 1
ATOM 4349 C CA . HIS B 1 128 ? 24.096 115.296 2.788 1.00 50.83 124 HIS B CA 1
ATOM 4350 C C . HIS B 1 128 ? 24.075 114.371 1.574 1.00 48.56 124 HIS B C 1
ATOM 4351 O O . HIS B 1 128 ? 24.990 113.579 1.377 1.00 50.31 124 HIS B O 1
ATOM 4358 N N . GLN B 1 129 ? 23.055 114.559 0.745 1.00 49.54 125 GLN B N 1
ATOM 4359 C CA . GLN B 1 129 ? 22.879 113.812 -0.489 1.00 50.53 125 GLN B CA 1
ATOM 4360 C C . GLN B 1 129 ? 24.127 113.887 -1.333 1.00 53.56 125 GLN B C 1
ATOM 4361 O O . GLN B 1 129 ? 24.733 112.875 -1.632 1.00 54.46 125 GLN B O 1
ATOM 4367 N N . GLU B 1 130 ? 24.550 115.108 -1.640 1.00 57.96 126 GLU B N 1
ATOM 4368 C CA . GLU B 1 130 ? 25.747 115.341 -2.486 1.00 52.71 126 GLU B CA 1
ATOM 4369 C C . GLU B 1 130 ? 27.049 114.835 -1.870 1.00 47.71 126 GLU B C 1
ATOM 4370 O O . GLU B 1 130 ? 27.843 114.255 -2.581 1.00 49.83 126 GLU B O 1
ATOM 4376 N N . MET B 1 131 ? 27.253 115.009 -0.563 1.00 45.94 127 MET B N 1
ATOM 4377 C CA . MET B 1 131 ? 28.455 114.449 0.074 1.00 46.85 127 MET B CA 1
ATOM 4378 C C . MET B 1 131 ? 28.470 112.908 0.062 1.00 48.57 127 MET B C 1
ATOM 4379 O O . MET B 1 131 ? 29.518 112.306 -0.027 1.00 47.93 127 MET B O 1
ATOM 4384 N N . ASN B 1 132 ? 27.294 112.291 0.155 1.00 52.55 128 ASN B N 1
ATOM 4385 C CA . ASN B 1 132 ? 27.164 110.822 0.057 1.00 56.02 128 ASN B CA 1
ATOM 4386 C C . ASN B 1 132 ? 27.398 110.286 -1.358 1.00 57.16 128 ASN B C 1
ATOM 4387 O O . ASN B 1 132 ? 27.883 109.176 -1.510 1.00 62.02 128 ASN B O 1
ATOM 4392 N N . GLN B 1 133 ? 27.063 111.090 -2.360 1.00 52.68 129 GLN B N 1
ATOM 4393 C CA . GLN B 1 133 ? 27.209 110.730 -3.772 1.00 53.82 129 GLN B CA 1
ATOM 4394 C C . GLN B 1 133 ? 28.598 111.069 -4.328 1.00 58.47 129 GLN B C 1
ATOM 4395 O O . GLN B 1 133 ? 29.033 110.543 -5.337 1.00 60.87 129 GLN B O 1
ATOM 4401 N N . LEU B 1 134 ? 29.294 111.937 -3.630 1.00 68.12 130 LEU B N 1
ATOM 4402 C CA . LEU B 1 134 ? 30.586 112.454 -4.050 1.00 73.77 130 LEU B CA 1
ATOM 4403 C C . LEU B 1 134 ? 31.690 111.415 -4.285 1.00 76.37 130 LEU B C 1
ATOM 4404 O O . LEU B 1 134 ? 32.239 111.395 -5.379 1.00 82.05 130 LEU B O 1
ATOM 4409 N N . PRO B 1 135 ? 32.022 110.541 -3.290 1.00 85.51 131 PRO B N 1
ATOM 4410 C CA . PRO B 1 135 ? 33.145 109.583 -3.559 1.00 93.91 131 PRO B CA 1
ATOM 4411 C C . PRO B 1 135 ? 32.925 108.625 -4.782 1.00 98.60 131 PRO B C 1
ATOM 4412 O O . PRO B 1 135 ? 33.813 107.831 -5.114 1.00 91.37 131 PRO B O 1
ATOM 4416 N N . THR B 1 136 ? 31.739 108.773 -5.403 1.00 102.61 132 THR B N 1
ATOM 4417 C CA . THR B 1 136 ? 31.258 108.199 -6.679 1.00 104.36 132 THR B CA 1
ATOM 4418 C C . THR B 1 136 ? 31.351 106.701 -6.778 1.00 119.39 132 THR B C 1
ATOM 4419 O O . THR B 1 136 ? 30.493 106.116 -7.421 1.00 102.86 132 THR B O 1
ATOM 4423 N N . GLN B 1 144 ? 39.564 116.827 -5.304 1.00 82.71 140 GLN B N 1
ATOM 4424 C CA . GLN B 1 144 ? 40.743 117.781 -5.238 1.00 84.05 140 GLN B CA 1
ATOM 4425 C C . GLN B 1 144 ? 40.463 119.344 -5.357 1.00 74.65 140 GLN B C 1
ATOM 4426 O O . GLN B 1 144 ? 41.253 120.098 -5.901 1.00 68.83 140 GLN B O 1
ATOM 4432 N N . MET B 1 145 ? 39.344 119.796 -4.795 1.00 70.75 141 MET B N 1
ATOM 4433 C CA . MET B 1 145 ? 38.995 121.210 -4.639 1.00 63.04 141 MET B CA 1
ATOM 4434 C C . MET B 1 145 ? 38.751 121.510 -3.150 1.00 57.61 141 MET B C 1
ATOM 4435 O O . MET B 1 145 ? 38.887 120.650 -2.328 1.00 57.57 141 MET B O 1
ATOM 4440 N N . SER B 1 146 ? 38.437 122.753 -2.813 1.00 60.40 142 SER B N 1
ATOM 4441 C CA . SER B 1 146 ? 38.154 123.114 -1.428 1.00 59.17 142 SER B CA 1
ATOM 4442 C C . SER B 1 146 ? 36.648 123.027 -1.183 1.00 50.17 142 SER B C 1
ATOM 4443 O O . SER B 1 146 ? 35.867 122.984 -2.128 1.00 46.83 142 SER B O 1
ATOM 4446 N N . ILE B 1 147 ? 36.258 122.977 0.092 1.00 48.23 143 ILE B N 1
ATOM 4447 C CA . ILE B 1 147 ? 34.821 122.920 0.452 1.00 48.34 143 ILE B CA 1
ATOM 4448 C C . ILE B 1 147 ? 34.076 124.180 -0.011 1.00 52.33 143 ILE B C 1
ATOM 4449 O O . ILE B 1 147 ? 32.981 124.106 -0.586 1.00 51.94 143 ILE B O 1
ATOM 4454 N N . GLY B 1 148 ? 34.735 125.328 0.158 1.00 54.81 144 GLY B N 1
ATOM 4455 C CA . GLY B 1 148 ? 34.206 126.622 -0.322 1.00 57.10 144 GLY B CA 1
ATOM 4456 C C . GLY B 1 148 ? 33.956 126.682 -1.821 1.00 50.55 144 GLY B C 1
ATOM 4457 O O . GLY B 1 148 ? 32.900 127.149 -2.233 1.00 50.96 144 GLY B O 1
ATOM 4458 N N . GLU B 1 149 ? 34.932 126.231 -2.611 1.00 49.50 145 GLU B N 1
ATOM 4459 C CA . GLU B 1 149 ? 34.846 126.245 -4.089 1.00 55.27 145 GLU B CA 1
ATOM 4460 C C . GLU B 1 149 ? 33.660 125.412 -4.466 1.00 58.32 145 GLU B C 1
ATOM 4461 O O . GLU B 1 149 ? 32.815 125.858 -5.255 1.00 62.49 145 GLU B O 1
ATOM 4467 N N . TYR B 1 150 ? 33.579 124.225 -3.847 1.00 56.71 146 TYR B N 1
ATOM 4468 C CA . TYR B 1 150 ? 32.431 123.318 -4.049 1.00 56.71 146 TYR B CA 1
ATOM 4469 C C . TYR B 1 150 ? 31.122 124.041 -3.749 1.00 48.07 146 TYR B C 1
ATOM 4470 O O . TYR B 1 150 ? 30.245 124.063 -4.574 1.00 53.14 146 TYR B O 1
ATOM 4479 N N . LEU B 1 151 ? 31.001 124.608 -2.559 1.00 47.94 147 LEU B N 1
ATOM 4480 C CA . LEU B 1 151 ? 29.754 125.270 -2.152 1.00 51.24 147 LEU B CA 1
ATOM 4481 C C . LEU B 1 151 ? 29.321 126.370 -3.124 1.00 53.10 147 LEU B C 1
ATOM 4482 O O . LEU B 1 151 ? 28.143 126.447 -3.498 1.00 54.47 147 LEU B O 1
ATOM 4487 N N . ASP B 1 152 ? 30.295 127.178 -3.542 1.00 53.95 148 ASP B N 1
ATOM 4488 C CA . ASP B 1 152 ? 30.073 128.286 -4.487 1.00 57.19 148 ASP B CA 1
ATOM 4489 C C . ASP B 1 152 ? 29.497 127.749 -5.768 1.00 56.32 148 ASP B C 1
ATOM 4490 O O . ASP B 1 152 ? 28.427 128.183 -6.221 1.00 55.44 148 ASP B O 1
ATOM 4495 N N . LYS B 1 153 ? 30.245 126.792 -6.308 1.00 53.56 149 LYS B N 1
ATOM 4496 C CA . LYS B 1 153 ? 29.977 126.129 -7.583 1.00 59.00 149 LYS B CA 1
ATOM 4497 C C . LYS B 1 153 ? 28.681 125.364 -7.639 1.00 60.70 149 LYS B C 1
ATOM 4498 O O . LYS B 1 153 ? 28.130 125.196 -8.714 1.00 64.65 149 LYS B O 1
ATOM 4504 N N . HIS B 1 154 ? 28.200 124.875 -6.499 1.00 60.17 150 HIS B N 1
ATOM 4505 C CA . HIS B 1 154 ? 26.965 124.068 -6.475 1.00 59.19 150 HIS B CA 1
ATOM 4506 C C . HIS B 1 154 ? 25.773 124.849 -5.919 1.00 60.03 150 HIS B C 1
ATOM 4507 O O . HIS B 1 154 ? 24.762 124.273 -5.518 1.00 60.39 150 HIS B O 1
ATOM 4514 N N . GLY B 1 155 ? 25.905 126.171 -5.940 1.00 57.49 151 GLY B N 1
ATOM 4515 C CA . GLY B 1 155 ? 24.800 127.093 -5.657 1.00 58.20 151 GLY B CA 1
ATOM 4516 C C . GLY B 1 155 ? 24.331 127.243 -4.237 1.00 59.57 151 GLY B C 1
ATOM 4517 O O . GLY B 1 155 ? 23.166 127.560 -4.014 1.00 61.01 151 GLY B O 1
ATOM 4518 N N . TYR B 1 156 ? 25.230 127.056 -3.278 1.00 57.97 152 TYR B N 1
ATOM 4519 C CA . TYR B 1 156 ? 24.837 127.164 -1.871 1.00 62.04 152 TYR B CA 1
ATOM 4520 C C . TYR B 1 156 ? 24.946 128.630 -1.449 1.00 61.73 152 TYR B C 1
ATOM 4521 O O . TYR B 1 156 ? 25.822 129.344 -1.893 1.00 62.90 152 TYR B O 1
ATOM 4530 N N . SER B 1 157 ? 24.014 129.049 -0.606 1.00 58.96 153 SER B N 1
ATOM 4531 C CA . SER B 1 157 ? 23.904 130.399 -0.112 1.00 58.01 153 SER B CA 1
ATOM 4532 C C . SER B 1 157 ? 25.096 130.773 0.772 1.00 63.91 153 SER B C 1
ATOM 4533 O O . SER B 1 157 ? 25.718 129.893 1.352 1.00 75.81 153 SER B O 1
ATOM 4536 N N . LYS B 1 158 ? 25.415 132.071 0.861 1.00 66.54 154 LYS B N 1
ATOM 4537 C CA . LYS B 1 158 ? 26.530 132.572 1.695 1.00 67.88 154 LYS B CA 1
ATOM 4538 C C . LYS B 1 158 ? 26.169 132.318 3.165 1.00 60.55 154 LYS B C 1
ATOM 4539 O O . LYS B 1 158 ? 27.011 132.007 3.989 1.00 58.50 154 LYS B O 1
ATOM 4545 N N . SER B 1 159 ? 24.882 132.426 3.453 1.00 57.55 155 SER B N 1
ATOM 4546 C CA . SER B 1 159 ? 24.340 132.103 4.773 1.00 63.90 155 SER B CA 1
ATOM 4547 C C . SER B 1 159 ? 24.627 130.614 5.195 1.00 63.11 155 SER B C 1
ATOM 4548 O O . SER B 1 159 ? 24.956 130.337 6.331 1.00 59.11 155 SER B O 1
ATOM 4551 N N . PHE B 1 160 ? 24.525 129.681 4.255 1.00 59.64 156 PHE B N 1
ATOM 4552 C CA . PHE B 1 160 ? 24.864 128.299 4.514 1.00 57.70 156 PHE B CA 1
ATOM 4553 C C . PHE B 1 160 ? 26.357 128.168 4.805 1.00 57.34 156 PHE B C 1
ATOM 4554 O O . PHE B 1 160 ? 26.738 127.491 5.753 1.00 57.97 156 PHE B O 1
ATOM 4562 N N . LYS B 1 161 ? 27.186 128.792 3.968 1.00 56.50 157 LYS B N 1
ATOM 4563 C CA . LYS B 1 161 ? 28.670 128.730 4.103 1.00 54.79 157 LYS B CA 1
ATOM 4564 C C . LYS B 1 161 ? 29.160 129.180 5.460 1.00 52.20 157 LYS B C 1
ATOM 4565 O O . LYS B 1 161 ? 30.084 128.599 6.016 1.00 52.00 157 LYS B O 1
ATOM 4571 N N . TYR B 1 162 ? 28.555 130.244 5.969 1.00 53.88 158 TYR B N 1
ATOM 4572 C CA . TYR B 1 162 ? 29.039 130.949 7.210 1.00 57.00 158 TYR B CA 1
ATOM 4573 C C . TYR B 1 162 ? 28.194 130.752 8.455 1.00 48.08 158 TYR B C 1
ATOM 4574 O O . TYR B 1 162 ? 28.687 131.000 9.532 1.00 48.37 158 TYR B O 1
ATOM 4583 N N . LYS B 1 163 ? 26.955 130.327 8.291 1.00 45.40 159 LYS B N 1
ATOM 4584 C CA . LYS B 1 163 ? 26.086 130.030 9.444 1.00 54.43 159 LYS B CA 1
ATOM 4585 C C . LYS B 1 163 ? 25.925 128.521 9.731 1.00 53.61 159 LYS B C 1
ATOM 4586 O O . LYS B 1 163 ? 25.492 128.169 10.819 1.00 54.56 159 LYS B O 1
ATOM 4592 N N . ALA B 1 164 ? 26.336 127.680 8.788 1.00 47.93 160 ALA B N 1
ATOM 4593 C CA . ALA B 1 164 ? 26.260 126.219 8.905 1.00 52.02 160 ALA B CA 1
ATOM 4594 C C . ALA B 1 164 ? 27.609 125.517 8.694 1.00 50.49 160 ALA B C 1
ATOM 4595 O O . ALA B 1 164 ? 28.134 124.916 9.624 1.00 54.80 160 ALA B O 1
ATOM 4597 N N . MET B 1 165 ? 28.187 125.639 7.507 1.00 49.28 161 MET B N 1
ATOM 4598 C CA . MET B 1 165 ? 29.445 124.968 7.158 1.00 45.45 161 MET B CA 1
ATOM 4599 C C . MET B 1 165 ? 30.666 125.385 7.988 1.00 53.94 161 MET B C 1
ATOM 4600 O O . MET B 1 165 ? 31.338 124.560 8.606 1.00 54.65 161 MET B O 1
ATOM 4605 N N . ASN B 1 166 ? 30.954 126.676 8.033 1.00 59.37 162 ASN B N 1
ATOM 4606 C CA . ASN B 1 166 ? 32.130 127.172 8.756 1.00 54.87 162 ASN B CA 1
ATOM 4607 C C . ASN B 1 166 ? 32.048 126.875 10.230 1.00 47.87 162 ASN B C 1
ATOM 4608 O O . ASN B 1 166 ? 32.976 126.381 10.800 1.00 52.46 162 ASN B O 1
ATOM 4613 N N . PRO B 1 167 ? 30.897 127.098 10.846 1.00 47.74 163 PRO B N 1
ATOM 4614 C CA . PRO B 1 167 ? 30.738 126.678 12.251 1.00 50.96 163 PRO B CA 1
ATOM 4615 C C . PRO B 1 167 ? 30.920 125.176 12.535 1.00 49.17 163 PRO B C 1
ATOM 4616 O O . PRO B 1 167 ? 31.602 124.819 13.454 1.00 48.19 163 PRO B O 1
ATOM 4620 N N . ILE B 1 168 ? 30.297 124.316 11.752 1.00 48.35 164 ILE B N 1
ATOM 4621 C CA . ILE B 1 168 ? 30.431 122.889 11.990 1.00 45.87 164 ILE B CA 1
ATOM 4622 C C . ILE B 1 168 ? 31.895 122.436 11.799 1.00 52.92 164 ILE B C 1
ATOM 4623 O O . ILE B 1 168 ? 32.389 121.556 12.518 1.00 48.85 164 ILE B O 1
ATOM 4628 N N . LEU B 1 169 ? 32.574 123.044 10.830 1.00 50.61 165 LEU B N 1
ATOM 4629 C CA . LEU B 1 169 ? 33.986 122.734 10.562 1.00 47.39 165 LEU B CA 1
ATOM 4630 C C . LEU B 1 169 ? 34.952 123.230 11.586 1.00 49.13 165 LEU B C 1
ATOM 4631 O O . LEU B 1 169 ? 36.003 122.668 11.738 1.00 55.70 165 LEU B O 1
ATOM 4636 N N . SER B 1 170 ? 34.580 124.254 12.321 1.00 50.93 166 SER B N 1
ATOM 4637 C CA . SER B 1 170 ? 35.448 124.780 13.388 1.00 52.08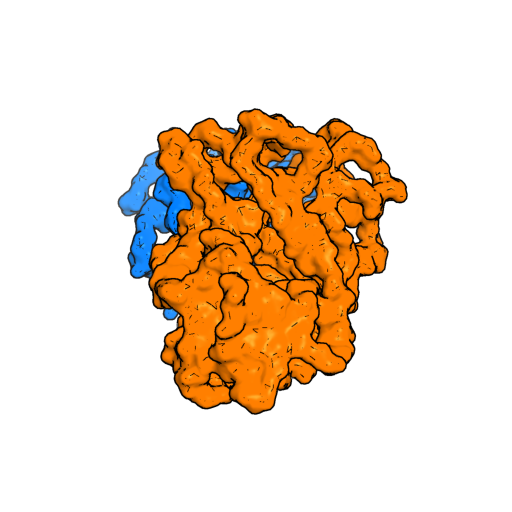 166 SER B CA 1
ATOM 4638 C C . SER B 1 170 ? 35.672 123.782 14.491 1.00 54.15 166 SER B C 1
ATOM 4639 O O . SER B 1 170 ? 36.646 123.879 15.238 1.00 56.86 166 SER B O 1
ATOM 4642 N N . ILE B 1 171 ? 34.730 122.843 14.622 1.00 52.39 167 ILE B N 1
ATOM 4643 C CA . ILE B 1 171 ? 34.811 121.712 15.558 1.00 50.00 167 ILE B CA 1
ATOM 4644 C C . ILE B 1 171 ? 36.042 120.868 15.256 1.00 51.53 167 ILE B C 1
ATOM 4645 O O . ILE B 1 171 ? 36.641 120.320 16.153 1.00 54.24 167 ILE B O 1
ATOM 4650 N N . TYR B 1 172 ? 36.422 120.800 13.980 1.00 54.81 168 TYR B N 1
ATOM 4651 C CA . TYR B 1 172 ? 37.691 120.184 13.562 1.00 60.10 168 TYR B CA 1
ATOM 4652 C C . TYR B 1 172 ? 38.893 121.125 13.590 1.00 61.15 168 TYR B C 1
ATOM 4653 O O . TYR B 1 172 ? 39.933 120.831 14.177 1.00 67.28 168 TYR B O 1
ATOM 4662 N N . SER B 1 173 ? 38.727 122.228 12.866 1.00 67.90 169 SER B N 1
ATOM 4663 C CA . SER B 1 173 ? 39.810 123.113 12.405 1.00 66.60 169 SER B CA 1
ATOM 4664 C C . SER B 1 173 ? 40.210 124.223 13.359 1.00 66.59 169 SER B C 1
ATOM 4665 O O . SER B 1 173 ? 41.266 124.795 13.213 1.00 69.71 169 SER B O 1
ATOM 4668 N N . GLY B 1 174 ? 39.370 124.502 14.343 1.00 68.05 170 GLY B N 1
ATOM 4669 C CA . GLY B 1 174 ? 39.521 125.665 15.242 1.00 64.03 170 GLY B CA 1
ATOM 4670 C C . GLY B 1 174 ? 38.752 126.863 14.676 1.00 59.10 170 GLY B C 1
ATOM 4671 O O . GLY B 1 174 ? 38.521 126.954 13.484 1.00 57.08 170 GLY B O 1
ATOM 4672 N N . CYS B 1 175 ? 38.377 127.789 15.540 1.00 60.63 171 CYS B N 1
ATOM 4673 C CA . CYS B 1 175 ? 37.592 128.986 15.139 1.00 64.19 171 CYS B CA 1
ATOM 4674 C C . CYS B 1 175 ? 38.368 130.090 14.378 1.00 60.51 171 CYS B C 1
ATOM 4675 O O . CYS B 1 175 ? 37.747 130.963 13.824 1.00 58.25 171 CYS B O 1
ATOM 4678 N N . HIS B 1 176 ? 39.698 130.009 14.337 1.00 56.90 172 HIS B N 1
ATOM 4679 C CA . HIS B 1 176 ? 40.528 130.911 13.527 1.00 62.82 172 HIS B CA 1
ATOM 4680 C C . HIS B 1 176 ? 40.810 130.364 12.140 1.00 67.02 172 HIS B C 1
ATOM 4681 O O . HIS B 1 176 ? 41.425 131.044 11.321 1.00 67.45 172 HIS B O 1
ATOM 4688 N N . ALA B 1 177 ? 40.382 129.134 11.885 1.00 63.15 173 ALA B N 1
ATOM 4689 C CA . ALA B 1 177 ? 40.752 128.436 10.658 1.00 60.60 173 ALA B CA 1
ATOM 4690 C C . ALA B 1 177 ? 40.009 128.909 9.438 1.00 56.63 173 ALA B C 1
ATOM 4691 O O . ALA B 1 177 ? 38.792 129.088 9.484 1.00 61.05 173 ALA B O 1
ATOM 4693 N N . PRO B 1 178 ? 40.718 129.038 8.301 1.00 57.27 174 PRO B N 1
ATOM 4694 C CA . PRO B 1 178 ? 40.032 129.277 7.013 1.00 58.19 174 PRO B CA 1
ATOM 4695 C C . PRO B 1 178 ? 39.411 127.961 6.455 1.00 57.67 174 PRO B C 1
ATOM 4696 O O . PRO B 1 178 ? 39.741 127.518 5.353 1.00 51.81 174 PRO B O 1
ATOM 4700 N N . SER B 1 179 ? 38.540 127.348 7.256 1.00 58.80 175 SER B N 1
ATOM 4701 C CA . SER B 1 179 ? 37.998 125.979 6.993 1.00 58.81 175 SER B CA 1
ATOM 4702 C C . SER B 1 179 ? 37.384 125.840 5.614 1.00 54.11 175 SER B C 1
ATOM 4703 O O . SER B 1 179 ? 37.544 124.809 4.978 1.00 52.19 175 SER B O 1
ATOM 4706 N N . LEU B 1 180 ? 36.775 126.920 5.121 1.00 56.47 176 LEU B N 1
ATOM 4707 C CA . LEU B 1 180 ? 36.189 126.914 3.768 1.00 53.84 176 LEU B CA 1
ATOM 4708 C C . LEU B 1 180 ? 37.226 126.736 2.605 1.00 53.54 176 LEU B C 1
ATOM 4709 O O . LEU B 1 180 ? 36.843 126.423 1.497 1.00 54.17 176 LEU B O 1
ATOM 4714 N N . ASP B 1 181 ? 38.513 126.879 2.906 1.00 50.56 177 ASP B N 1
ATOM 4715 C CA . ASP B 1 181 ? 39.631 126.641 1.974 1.00 51.30 177 ASP B CA 1
ATOM 4716 C C . ASP B 1 181 ? 40.251 125.239 2.073 1.00 53.22 177 ASP B C 1
ATOM 4717 O O . ASP B 1 181 ? 41.079 124.859 1.255 1.00 60.02 177 ASP B O 1
ATOM 4722 N N . TYR B 1 182 ? 39.827 124.471 3.065 1.00 55.82 178 TYR B N 1
ATOM 4723 C CA . TYR B 1 182 ? 40.321 123.114 3.277 1.00 53.87 178 TYR B CA 1
ATOM 4724 C C . TYR B 1 182 ? 39.740 122.145 2.229 1.00 50.91 178 TYR B C 1
ATOM 4725 O O . TYR B 1 182 ? 38.700 122.381 1.616 1.00 50.02 178 TYR B O 1
ATOM 4734 N N . ASN B 1 183 ? 40.486 121.085 2.009 1.00 49.68 179 ASN B N 1
ATOM 4735 C CA . ASN B 1 183 ? 40.190 120.041 1.012 1.00 52.46 179 ASN B CA 1
ATOM 4736 C C . ASN B 1 183 ? 38.765 119.479 1.157 1.00 52.33 179 ASN B C 1
ATOM 4737 O O . ASN B 1 183 ? 38.305 119.149 2.243 1.00 48.70 179 ASN B O 1
ATOM 4742 N N . LEU B 1 184 ? 38.055 119.427 0.046 1.00 52.98 180 LEU B N 1
ATOM 4743 C CA . LEU B 1 184 ? 36.658 118.960 0.015 1.00 52.37 180 LEU B CA 1
ATOM 4744 C C . LEU B 1 184 ? 36.499 117.492 0.506 1.00 58.17 180 LEU B C 1
ATOM 4745 O O . LEU B 1 184 ? 35.520 117.180 1.198 1.00 50.67 180 LEU B O 1
ATOM 4750 N N . MET B 1 185 ? 37.422 116.613 0.089 1.00 60.78 181 MET B N 1
ATOM 4751 C CA . MET B 1 185 ? 37.343 115.169 0.414 1.00 64.72 181 MET B CA 1
ATOM 4752 C C . MET B 1 185 ? 37.395 114.897 1.905 1.00 63.47 181 MET B C 1
ATOM 4753 O O . MET B 1 185 ? 36.756 113.978 2.378 1.00 64.38 181 MET B O 1
ATOM 4758 N N . TYR B 1 186 ? 38.080 115.766 2.627 1.00 60.52 182 TYR B N 1
ATOM 4759 C CA . TYR B 1 186 ? 38.085 115.781 4.100 1.00 55.59 182 TYR B CA 1
ATOM 4760 C C . TYR B 1 186 ? 36.688 115.955 4.669 1.00 52.53 182 TYR B C 1
ATOM 4761 O O . TYR B 1 186 ? 36.263 115.193 5.511 1.00 52.46 182 TYR B O 1
ATOM 4770 N N . VAL B 1 187 ? 35.972 116.944 4.136 1.00 53.61 183 VAL B N 1
ATOM 4771 C CA . VAL B 1 187 ? 34.577 117.272 4.508 1.00 53.17 183 VAL B CA 1
ATOM 4772 C C . VAL B 1 187 ? 33.564 116.207 3.998 1.00 59.32 183 VAL B C 1
ATOM 4773 O O . VAL B 1 187 ? 32.698 115.782 4.753 1.00 55.73 183 VAL B O 1
ATOM 4777 N N . ALA B 1 188 ? 33.682 115.813 2.725 1.00 56.67 184 ALA B N 1
ATOM 4778 C CA . ALA B 1 188 ? 32.802 114.819 2.128 1.00 55.00 184 ALA B CA 1
ATOM 4779 C C . ALA B 1 188 ? 32.842 113.509 2.935 1.00 52.87 184 ALA B C 1
ATOM 4780 O O . ALA B 1 188 ? 31.817 113.006 3.339 1.00 46.98 184 ALA B O 1
ATOM 4782 N N . LEU B 1 189 ? 34.048 113.026 3.201 1.00 54.43 185 LEU B N 1
ATOM 4783 C CA . LEU B 1 189 ? 34.242 111.818 3.994 1.00 59.63 185 LEU B CA 1
ATOM 4784 C C . LEU B 1 189 ? 33.649 111.916 5.405 1.00 62.55 185 LEU B C 1
ATOM 4785 O O . LEU B 1 189 ? 33.003 110.978 5.871 1.00 58.14 185 LEU B O 1
ATOM 4790 N N . SER B 1 190 ? 33.846 113.048 6.059 1.00 53.97 186 SER B N 1
ATOM 4791 C CA . SER B 1 190 ? 33.276 113.260 7.389 1.00 51.84 186 SER B CA 1
ATOM 4792 C C . SER B 1 190 ? 31.749 113.156 7.401 1.00 49.24 186 SER B C 1
ATOM 4793 O O . SER B 1 190 ? 31.184 112.646 8.365 1.00 49.82 186 SER B O 1
ATOM 4796 N N . PHE B 1 191 ? 31.112 113.598 6.319 1.00 45.04 187 PHE B N 1
ATOM 4797 C CA . PHE B 1 191 ? 29.661 113.550 6.181 1.00 47.78 187 PHE B CA 1
ATOM 4798 C C . PHE B 1 191 ? 29.174 112.141 5.856 1.00 48.21 187 PHE B C 1
ATOM 4799 O O . PHE B 1 191 ? 28.231 111.659 6.447 1.00 54.14 187 PHE B O 1
ATOM 4807 N N . SER B 1 192 ? 29.848 111.472 4.957 1.00 51.06 188 SER B N 1
ATOM 4808 C CA . SER B 1 192 ? 29.468 110.110 4.561 1.00 53.00 188 SER B CA 1
ATOM 4809 C C . SER B 1 192 ? 29.785 109.055 5.648 1.00 52.57 188 SER B C 1
ATOM 4810 O O . SER B 1 192 ? 29.158 108.033 5.704 1.00 56.72 188 SER B O 1
ATOM 4813 N N . MET B 1 193 ? 30.745 109.332 6.511 1.00 52.66 189 MET B N 1
ATOM 4814 C CA . MET B 1 193 ? 31.139 108.438 7.631 1.00 48.01 189 MET B CA 1
ATOM 4815 C C . MET B 1 193 ? 30.460 108.781 8.961 1.00 48.86 189 MET B C 1
ATOM 4816 O O . MET B 1 193 ? 30.798 108.206 9.977 1.00 49.21 189 MET B O 1
ATOM 4821 N N . ASN B 1 194 ? 29.500 109.704 8.929 1.00 46.67 190 ASN B N 1
ATOM 4822 C CA . ASN B 1 194 ? 28.696 110.136 10.100 1.00 47.96 190 ASN B CA 1
ATOM 4823 C C . ASN B 1 194 ? 29.551 110.701 11.259 1.00 45.98 190 ASN B C 1
ATOM 4824 O O . ASN B 1 194 ? 29.309 110.415 12.401 1.00 43.74 190 ASN B O 1
ATOM 4829 N N . LEU B 1 195 ? 30.564 111.478 10.896 1.00 44.92 191 LEU B N 1
ATOM 4830 C CA . LEU B 1 195 ? 31.448 112.158 11.835 1.00 44.54 191 LEU B CA 1
ATOM 4831 C C . LEU B 1 195 ? 30.891 113.558 12.083 1.00 43.99 191 LEU B C 1
ATOM 4832 O O . LEU B 1 195 ? 30.744 113.985 13.224 1.00 46.55 191 LEU B O 1
ATOM 4837 N N . LEU B 1 196 ? 30.542 114.239 11.002 1.00 43.50 192 LEU B N 1
ATOM 4838 C CA . LEU B 1 196 ? 29.842 115.526 11.058 1.00 47.85 192 LEU B CA 1
ATOM 4839 C C . LEU B 1 196 ? 28.487 115.300 10.403 1.00 45.29 192 LEU B C 1
ATOM 4840 O O . LEU B 1 196 ? 28.422 114.556 9.429 1.00 43.59 192 LEU B O 1
ATOM 4845 N N . SER B 1 197 ? 27.450 115.993 10.886 1.00 39.35 193 SER B N 1
ATOM 4846 C CA . SER B 1 197 ? 26.095 115.840 10.341 1.00 40.60 193 SER B CA 1
ATOM 4847 C C . SER B 1 197 ? 25.195 116.990 10.780 1.00 40.56 193 SER B C 1
ATOM 4848 O O . SER B 1 197 ? 25.333 117.464 11.839 1.00 40.63 193 SER B O 1
ATOM 4851 N N . PHE B 1 198 ? 24.261 117.381 9.930 1.00 41.97 194 PHE B N 1
ATOM 4852 C CA . PHE B 1 198 ? 23.227 118.345 10.218 1.00 43.04 194 PHE B CA 1
ATOM 4853 C C . PHE B 1 198 ? 21.929 117.649 10.646 1.00 46.60 194 PHE B C 1
ATOM 4854 O O . PHE B 1 198 ? 20.944 118.308 10.987 1.00 47.99 194 PHE B O 1
ATOM 4862 N N . PHE B 1 199 ? 21.909 116.314 10.645 1.00 48.01 195 PHE B N 1
ATOM 4863 C CA . PHE B 1 199 ? 20.687 115.552 10.983 1.00 45.76 195 PHE B CA 1
ATOM 4864 C C . PHE B 1 199 ? 20.769 114.646 12.213 1.00 48.64 195 PHE B C 1
ATOM 4865 O O . PHE B 1 199 ? 19.764 114.346 12.839 1.00 53.40 195 PHE B O 1
ATOM 4873 N N . SER B 1 200 ? 21.971 114.260 12.572 1.00 49.54 196 SER B N 1
ATOM 4874 C CA . SER B 1 200 ? 22.199 113.416 13.723 1.00 52.52 196 SER B CA 1
ATOM 4875 C C . SER B 1 200 ? 23.509 113.779 14.421 1.00 47.02 196 SER B C 1
ATOM 4876 O O . SER B 1 200 ? 24.360 114.382 13.846 1.00 45.16 196 SER B O 1
ATOM 4879 N N . ALA B 1 201 ? 23.631 113.333 15.656 1.00 43.75 197 ALA B N 1
ATOM 4880 C CA . ALA B 1 201 ? 24.858 113.413 16.387 1.00 44.09 197 ALA B CA 1
ATOM 4881 C C . ALA B 1 201 ? 25.782 112.336 15.791 1.00 42.27 197 ALA B C 1
ATOM 4882 O O . ALA B 1 201 ? 25.386 111.219 15.587 1.00 47.50 197 ALA B O 1
ATOM 4884 N N . GLY B 1 202 ? 26.989 112.711 15.453 1.00 40.37 198 GLY B N 1
ATOM 4885 C CA . GLY B 1 202 ? 27.957 111.815 14.829 1.00 35.80 198 GLY B CA 1
ATOM 4886 C C . GLY B 1 202 ? 28.546 110.810 15.752 1.00 38.08 198 GLY B C 1
ATOM 4887 O O . GLY B 1 202 ? 28.603 111.016 16.959 1.00 39.14 198 GLY B O 1
ATOM 4888 N N . TYR B 1 203 ? 29.027 109.721 15.172 1.00 37.64 199 TYR B N 1
ATOM 4889 C CA . TYR B 1 203 ? 29.565 108.605 15.935 1.00 34.14 199 TYR B CA 1
ATOM 4890 C C . TYR B 1 203 ? 31.029 108.749 16.263 1.00 34.80 199 TYR B C 1
ATOM 4891 O O . TYR B 1 203 ? 31.903 108.467 15.467 1.00 35.97 199 TYR B O 1
ATOM 4900 N N . TRP B 1 204 ? 31.262 109.105 17.508 1.00 38.38 200 TRP B N 1
ATOM 4901 C CA . TRP B 1 204 ? 32.611 109.216 18.057 1.00 40.93 200 TRP B CA 1
ATOM 4902 C C . TRP B 1 204 ? 32.725 108.550 19.429 1.00 38.91 200 TRP B C 1
ATOM 4903 O O . TRP B 1 204 ? 31.777 108.500 20.190 1.00 37.69 200 TRP B O 1
ATOM 4914 N N . ARG B 1 205 ? 33.949 108.167 19.745 1.00 37.51 201 ARG B N 1
ATOM 4915 C CA . ARG B 1 205 ? 34.343 107.659 21.046 1.00 35.66 201 ARG B CA 1
ATOM 4916 C C . ARG B 1 205 ? 35.441 108.543 21.673 1.00 34.12 201 ARG B C 1
ATOM 4917 O O . ARG B 1 205 ? 36.137 109.274 20.976 1.00 33.06 201 ARG B O 1
ATOM 4925 N N . LYS B 1 206 ? 35.552 108.383 22.990 1.00 31.84 202 LYS B N 1
ATOM 4926 C CA . LYS B 1 206 ? 36.576 108.913 23.871 1.00 30.28 202 LYS B CA 1
ATOM 4927 C C . LYS B 1 206 ? 37.192 107.765 24.611 1.00 33.99 202 LYS B C 1
ATOM 4928 O O . LYS B 1 206 ? 36.587 106.682 24.693 1.00 37.33 202 LYS B O 1
ATOM 4934 N N . ALA B 1 207 ? 38.428 107.945 25.060 1.00 36.66 203 ALA B N 1
ATOM 4935 C CA . ALA B 1 207 ? 39.132 106.965 25.885 1.00 36.46 203 ALA B CA 1
ATOM 4936 C C . ALA B 1 207 ? 38.782 107.151 27.347 1.00 36.46 203 ALA B C 1
ATOM 4937 O O . ALA B 1 207 ? 38.728 108.246 27.836 1.00 35.90 203 ALA B O 1
ATOM 4939 N N . GLN B 1 208 ? 38.560 106.034 28.035 1.00 48.65 204 GLN B N 1
ATOM 4940 C CA . GLN B 1 208 ? 38.338 106.026 29.489 1.00 50.28 204 GLN B CA 1
ATOM 4941 C C . GLN B 1 208 ? 39.630 106.471 30.171 1.00 45.18 204 GLN B C 1
ATOM 4942 O O . GLN B 1 208 ? 40.693 105.990 29.836 1.00 43.26 204 GLN B O 1
ATOM 4948 N N . GLY B 1 209 ? 39.495 107.412 31.097 1.00 44.55 205 GLY B N 1
ATOM 4949 C CA . GLY B 1 209 ? 40.623 107.957 31.849 1.00 46.08 205 GLY B CA 1
ATOM 4950 C C . GLY B 1 209 ? 41.343 109.064 31.110 1.00 51.88 205 GLY B C 1
ATOM 4951 O O . GLY B 1 209 ? 42.382 109.524 31.584 1.00 51.31 205 GLY B O 1
ATOM 4952 N N . GLY B 1 210 ? 40.747 109.516 29.983 1.00 48.08 206 GLY B N 1
ATOM 4953 C CA . GLY B 1 210 ? 41.286 110.534 29.081 1.00 40.11 206 GLY B CA 1
ATOM 4954 C C . GLY B 1 210 ? 42.205 109.907 28.054 1.00 41.74 206 GLY B C 1
ATOM 4955 O O . GLY B 1 210 ? 42.632 108.759 28.224 1.00 42.79 206 GLY B O 1
ATOM 4956 N N . ILE B 1 211 ? 42.521 110.668 27.000 1.00 42.31 207 ILE B N 1
ATOM 4957 C CA . ILE B 1 211 ? 43.449 110.251 25.917 1.00 41.46 207 ILE B CA 1
ATOM 4958 C C . ILE B 1 211 ? 44.868 109.950 26.437 1.00 39.88 207 ILE B C 1
ATOM 4959 O O . ILE B 1 211 ? 45.555 109.133 25.884 1.00 46.61 207 ILE B O 1
ATOM 4964 N N . HIS B 1 212 ? 45.277 110.597 27.518 1.00 43.97 208 HIS B N 1
ATOM 4965 C CA . HIS B 1 212 ? 46.650 110.438 28.095 1.00 48.66 208 HIS B CA 1
ATOM 4966 C C . HIS B 1 212 ? 47.013 109.012 28.527 1.00 50.20 208 HIS B C 1
ATOM 4967 O O . HIS B 1 212 ? 48.191 108.659 28.583 1.00 51.68 208 HIS B O 1
ATOM 4974 N N . SER B 1 213 ? 45.980 108.226 28.815 1.00 47.21 209 SER B N 1
ATOM 4975 C CA . SER B 1 213 ? 46.090 106.856 29.299 1.00 47.71 209 SER B CA 1
ATOM 4976 C C . SER B 1 213 ? 46.961 105.953 28.463 1.00 44.22 209 SER B C 1
ATOM 4977 O O . SER B 1 213 ? 47.768 105.227 28.997 1.00 45.22 209 SER B O 1
ATOM 4980 N N . TYR B 1 214 ? 46.832 106.002 27.149 1.00 43.96 210 TYR B N 1
ATOM 4981 C CA . TYR B 1 214 ? 47.674 105.121 26.303 1.00 43.38 210 TYR B CA 1
ATOM 4982 C C . TYR B 1 214 ? 49.139 105.599 26.255 1.00 40.86 210 TYR B C 1
ATOM 4983 O O . TYR B 1 214 ? 50.043 104.849 26.020 1.00 41.26 210 TYR B O 1
ATOM 4992 N N . LEU B 1 215 ? 49.296 106.898 26.434 1.00 43.66 211 LEU B N 1
ATOM 4993 C CA . LEU B 1 215 ? 50.572 107.579 26.404 1.00 43.89 211 LEU B CA 1
ATOM 4994 C C . LEU B 1 215 ? 51.293 107.329 27.715 1.00 46.05 211 LEU B C 1
ATOM 4995 O O . LEU B 1 215 ? 52.488 107.158 27.713 1.00 46.85 211 LEU B O 1
ATOM 5000 N N . ALA B 1 216 ? 50.524 107.285 28.811 1.00 47.08 212 ALA B N 1
ATOM 5001 C CA . ALA B 1 216 ? 51.004 106.927 30.164 1.00 46.14 212 ALA B CA 1
ATOM 5002 C C . ALA B 1 216 ? 51.657 105.567 30.144 1.00 42.42 212 ALA B C 1
ATOM 5003 O O . ALA B 1 216 ? 52.730 105.391 30.679 1.00 53.76 212 ALA B O 1
ATOM 5005 N N . ARG B 1 217 ? 51.032 104.636 29.470 1.00 39.86 213 ARG B N 1
ATOM 5006 C CA . ARG B 1 217 ? 51.543 103.270 29.304 1.00 44.22 213 ARG B CA 1
ATOM 5007 C C . ARG B 1 217 ? 52.783 103.203 28.423 1.00 55.79 213 ARG B C 1
ATOM 5008 O O . ARG B 1 217 ? 53.688 102.418 28.705 1.00 59.23 213 ARG B O 1
ATOM 5016 N N . ILE B 1 218 ? 52.799 103.984 27.329 1.00 54.25 214 ILE B N 1
ATOM 5017 C CA . ILE B 1 218 ? 53.972 104.075 26.453 1.00 51.46 214 ILE B CA 1
ATOM 5018 C C . ILE B 1 218 ? 55.148 104.643 27.250 1.00 47.26 214 ILE B C 1
ATOM 5019 O O . ILE B 1 218 ? 56.265 104.146 27.123 1.00 51.46 214 ILE B O 1
ATOM 5024 N N . GLU B 1 219 ? 54.860 105.649 28.068 1.00 42.54 215 GLU B N 1
ATOM 5025 C CA . GLU B 1 219 ? 55.825 106.333 28.937 1.00 48.87 215 GLU B CA 1
ATOM 5026 C C . GLU B 1 219 ? 56.430 105.380 29.992 1.00 54.87 215 GLU B C 1
ATOM 5027 O O . GLU B 1 219 ? 57.638 105.369 30.236 1.00 55.81 215 GLU B O 1
ATOM 5033 N N . SER B 1 220 ? 55.565 104.570 30.574 1.00 54.49 216 SER B N 1
ATOM 5034 C CA . SER B 1 220 ? 55.957 103.520 31.506 1.00 53.50 216 SER B CA 1
ATOM 5035 C C . SER B 1 220 ? 56.825 102.468 30.804 1.00 47.32 216 SER B C 1
ATOM 5036 O O . SER B 1 220 ? 57.841 102.102 31.308 1.00 56.28 216 SER B O 1
ATOM 5039 N N . ASP B 1 221 ? 56.418 102.004 29.645 1.00 48.26 217 ASP B N 1
ATOM 5040 C CA . ASP B 1 221 ? 57.147 100.962 28.862 1.00 53.57 217 ASP B CA 1
ATOM 5041 C C . ASP B 1 221 ? 58.525 101.425 28.388 1.00 57.62 217 ASP B C 1
ATOM 5042 O O . ASP B 1 221 ? 59.456 100.648 28.345 1.00 57.02 217 ASP B O 1
ATOM 5047 N N . LEU B 1 222 ? 58.626 102.688 27.995 1.00 61.59 218 LEU B N 1
ATOM 5048 C CA . LEU B 1 222 ? 59.897 103.266 27.509 1.00 61.64 218 LEU B CA 1
ATOM 5049 C C . LEU B 1 222 ? 60.890 103.541 28.645 1.00 63.85 218 LEU B C 1
ATOM 5050 O O . LEU B 1 222 ? 62.097 103.369 28.478 1.00 62.36 218 LEU B O 1
ATOM 5055 N N . GLY B 1 223 ? 60.361 103.946 29.797 1.00 64.00 219 GLY B N 1
ATOM 5056 C CA . GLY B 1 223 ? 61.174 104.170 30.999 1.00 63.35 219 GLY B CA 1
ATOM 5057 C C . GLY B 1 223 ? 62.124 105.324 30.795 1.00 64.68 219 GLY B C 1
ATOM 5058 O O . GLY B 1 223 ? 61.721 106.366 30.275 1.00 61.34 219 GLY B O 1
ATOM 5059 N N . GLU B 1 224 ? 63.386 105.119 31.196 1.00 62.53 220 GLU B N 1
ATOM 5060 C CA . GLU B 1 224 ? 64.416 106.192 31.184 1.00 61.48 220 GLU B CA 1
ATOM 5061 C C . GLU B 1 224 ? 64.903 106.589 29.772 1.00 60.92 220 GLU B C 1
ATOM 5062 O O . GLU B 1 224 ? 65.588 107.601 29.623 1.00 59.61 220 GLU B O 1
ATOM 5068 N N . ARG B 1 225 ? 64.483 105.816 28.759 1.00 57.90 221 ARG B N 1
ATOM 5069 C CA . ARG B 1 225 ? 64.571 106.202 27.330 1.00 55.32 221 ARG B CA 1
ATOM 5070 C C . ARG B 1 225 ? 63.806 107.519 26.996 1.00 56.05 221 ARG B C 1
ATOM 5071 O O . ARG B 1 225 ? 64.063 108.149 25.972 1.00 58.34 221 ARG B O 1
ATOM 5079 N N . VAL B 1 226 ? 62.908 107.938 27.880 1.00 50.06 222 VAL B N 1
ATOM 5080 C CA . VAL B 1 226 ? 62.150 109.149 27.686 1.00 51.49 222 VAL B CA 1
ATOM 5081 C C . VAL B 1 226 ? 62.783 110.327 28.386 1.00 50.50 222 VAL B C 1
ATOM 5082 O O . VAL B 1 226 ? 63.022 110.282 29.584 1.00 53.04 222 VAL B O 1
ATOM 5086 N N . ARG B 1 227 ? 62.962 111.422 27.664 1.00 47.42 223 ARG B N 1
ATOM 5087 C CA . ARG B 1 227 ? 63.445 112.619 28.291 1.00 50.55 223 ARG B CA 1
ATOM 5088 C C . ARG B 1 227 ? 62.450 113.721 28.245 1.00 52.97 223 ARG B C 1
ATOM 5089 O O . ARG B 1 227 ? 62.322 114.389 27.229 1.00 59.11 223 ARG B O 1
ATOM 5097 N N . LEU B 1 228 ? 61.788 113.962 29.365 1.00 50.82 224 LEU B N 1
ATOM 5098 C CA . LEU B 1 228 ? 60.813 115.004 29.439 1.00 50.32 224 LEU B CA 1
ATOM 5099 C C . LEU B 1 228 ? 61.479 116.321 29.766 1.00 54.81 224 LEU B C 1
ATOM 5100 O O . LEU B 1 228 ? 62.610 116.363 30.209 1.00 52.82 224 LEU B O 1
ATOM 5105 N N . ASN B 1 229 ? 60.763 117.406 29.491 1.00 58.08 225 ASN B N 1
ATOM 5106 C CA . ASN B 1 229 ? 61.290 118.768 29.690 1.00 61.98 225 ASN B CA 1
ATOM 5107 C C . ASN B 1 229 ? 62.701 118.982 29.070 1.00 57.54 225 ASN B C 1
ATOM 5108 O O . ASN B 1 229 ? 63.471 119.774 29.555 1.00 58.18 225 ASN B O 1
ATOM 5113 N N . THR B 1 230 ? 62.971 118.276 27.971 1.00 57.21 226 THR B N 1
ATOM 5114 C CA . THR B 1 230 ? 64.230 118.297 27.231 1.00 52.90 226 THR B CA 1
ATOM 5115 C C . THR B 1 230 ? 64.016 118.711 25.760 1.00 47.73 226 THR B C 1
ATOM 5116 O O . THR B 1 230 ? 64.147 117.898 24.843 1.00 50.12 226 THR B O 1
ATOM 5120 N N . PRO B 1 231 ? 63.706 119.997 25.524 1.00 51.27 227 PRO B N 1
ATOM 5121 C CA . PRO B 1 231 ? 63.602 120.439 24.135 1.00 55.10 227 PRO B CA 1
ATOM 5122 C C . PRO B 1 231 ? 64.891 120.346 23.381 1.00 51.68 227 PRO B C 1
ATOM 5123 O O . PRO B 1 231 ? 65.892 120.847 23.842 1.00 68.11 227 PRO B O 1
ATOM 5127 N N . VAL B 1 232 ? 64.860 119.693 22.230 1.00 54.45 228 VAL B N 1
ATOM 5128 C CA . VAL B 1 232 ? 66.002 119.637 21.316 1.00 56.35 228 VAL B CA 1
ATOM 5129 C C . VAL B 1 232 ? 66.260 121.036 20.745 1.00 59.02 228 VAL B C 1
ATOM 5130 O O . VAL B 1 232 ? 65.337 121.705 20.289 1.00 52.57 228 VAL B O 1
ATOM 5134 N N . GLU B 1 233 ? 67.518 121.489 20.843 1.00 67.01 229 GLU B N 1
ATOM 5135 C CA . GLU B 1 233 ? 67.909 122.815 20.317 1.00 65.46 229 GLU B CA 1
ATOM 5136 C C . GLU B 1 233 ? 68.386 122.730 18.878 1.00 60.89 229 GLU B C 1
ATOM 5137 O O . GLU B 1 233 ? 68.046 123.594 18.078 1.00 60.78 229 GLU B O 1
ATOM 5143 N N . ALA B 1 234 ? 69.120 121.667 18.548 1.00 52.48 230 ALA B N 1
ATOM 5144 C CA . ALA B 1 234 ? 69.632 121.487 17.212 1.00 50.25 230 ALA B CA 1
ATOM 5145 C C . ALA B 1 234 ? 69.869 120.056 16.858 1.00 52.51 230 ALA B C 1
ATOM 5146 O O . ALA B 1 234 ? 70.224 119.254 17.702 1.00 57.39 230 ALA B O 1
ATOM 5148 N N . VAL B 1 235 ? 69.715 119.748 15.574 1.00 54.68 231 VAL B N 1
ATOM 5149 C CA . VAL B 1 235 ? 69.958 118.398 15.008 1.00 58.45 231 VAL B CA 1
ATOM 5150 C C . VAL B 1 235 ? 70.909 118.562 13.817 1.00 59.91 231 VAL B C 1
ATOM 5151 O O . VAL B 1 235 ? 70.559 119.174 12.817 1.00 63.12 231 VAL B O 1
ATOM 5155 N N . VAL B 1 236 ? 72.114 118.020 13.955 1.00 63.55 232 VAL B N 1
ATOM 5156 C CA . VAL B 1 236 ? 73.200 118.208 12.974 1.00 61.57 232 VAL B CA 1
ATOM 5157 C C . VAL B 1 236 ? 73.771 116.885 12.471 1.00 60.54 232 VAL B C 1
ATOM 5158 O O . VAL B 1 236 ? 74.605 116.308 13.146 1.00 58.70 232 VAL B O 1
ATOM 5162 N N . PRO B 1 237 ? 73.357 116.417 11.263 1.00 60.72 233 PRO B N 1
ATOM 5163 C CA . PRO B 1 237 ? 74.030 115.258 10.688 1.00 64.08 233 PRO B CA 1
ATOM 5164 C C . PRO B 1 237 ? 75.549 115.504 10.415 1.00 70.85 233 PRO B C 1
ATOM 5165 O O . PRO B 1 237 ? 75.944 116.617 10.089 1.00 63.54 233 PRO B O 1
ATOM 5169 N N . THR B 1 238 ? 76.358 114.466 10.625 1.00 72.53 234 THR B N 1
ATOM 5170 C CA . THR B 1 238 ? 77.812 114.492 10.440 1.00 71.83 234 THR B CA 1
ATOM 5171 C C . THR B 1 238 ? 78.250 113.245 9.637 1.00 76.00 234 THR B C 1
ATOM 5172 O O . THR B 1 238 ? 77.409 112.473 9.172 1.00 74.86 234 THR B O 1
ATOM 5176 N N . GLN B 1 239 ? 79.552 113.085 9.421 1.00 81.21 235 GLN B N 1
ATOM 5177 C CA . GLN B 1 239 ? 80.082 111.927 8.676 1.00 87.64 235 GLN B CA 1
ATOM 5178 C C . GLN B 1 239 ? 79.996 110.629 9.501 1.00 89.22 235 GLN B C 1
ATOM 5179 O O . GLN B 1 239 ? 79.816 109.533 8.953 1.00 82.19 235 GLN B O 1
ATOM 5185 N N . SER B 1 240 ? 80.125 110.796 10.818 1.00 87.08 236 SER B N 1
ATOM 5186 C CA . SER B 1 240 ? 80.091 109.707 11.810 1.00 87.10 236 SER B CA 1
ATOM 5187 C C . SER B 1 240 ? 78.659 109.295 12.193 1.00 85.64 236 SER B C 1
ATOM 5188 O O . SER B 1 240 ? 78.398 108.122 12.470 1.00 85.31 236 SER B O 1
ATOM 5191 N N . GLY B 1 241 ? 77.749 110.267 12.223 1.00 75.83 237 GLY B N 1
ATOM 5192 C CA . GLY B 1 241 ? 76.337 110.002 12.518 1.00 78.08 237 GLY B CA 1
ATOM 5193 C C . GLY B 1 241 ? 75.457 111.240 12.464 1.00 73.44 237 GLY B C 1
ATOM 5194 O O . GLY B 1 241 ? 75.414 111.909 11.427 1.00 77.47 237 GLY B O 1
ATOM 5195 N N . VAL B 1 242 ? 74.701 111.484 13.542 1.00 65.55 238 VAL B N 1
ATOM 5196 C CA . VAL B 1 242 ? 73.828 112.662 13.707 1.00 62.44 238 VAL B CA 1
ATOM 5197 C C . VAL B 1 242 ? 73.955 113.138 15.146 1.00 58.25 238 VAL B C 1
ATOM 5198 O O . VAL B 1 242 ? 73.945 112.331 16.047 1.00 67.53 238 VAL B O 1
ATOM 5202 N N . THR B 1 243 ? 74.087 114.437 15.352 1.00 59.48 239 THR B N 1
ATOM 5203 C CA . THR B 1 243 ? 74.310 114.998 16.681 1.00 66.10 239 THR B CA 1
ATOM 5204 C C . THR B 1 243 ? 73.084 115.800 17.150 1.00 74.40 239 THR B C 1
ATOM 5205 O O . THR B 1 243 ? 72.576 116.669 16.431 1.00 75.76 239 THR B O 1
ATOM 5209 N N . VAL B 1 244 ? 72.603 115.470 18.346 1.00 68.61 240 VAL B N 1
ATOM 5210 C CA . VAL B 1 244 ? 71.413 116.092 18.897 1.00 67.01 240 VAL B CA 1
ATOM 5211 C C . VAL B 1 244 ? 71.859 116.928 20.068 1.00 68.89 240 VAL B C 1
ATOM 5212 O O . VAL B 1 244 ? 72.360 116.406 21.044 1.00 72.43 240 VAL B O 1
ATOM 5216 N N . LEU B 1 245 ? 71.642 118.227 19.960 1.00 70.68 241 LEU B N 1
ATOM 5217 C CA . LEU B 1 245 ? 71.956 119.151 21.029 1.00 75.01 241 LEU B CA 1
ATOM 5218 C C . LEU B 1 245 ? 70.673 119.352 21.814 1.00 77.73 241 LEU B C 1
ATOM 5219 O O . LEU B 1 245 ? 69.748 120.032 21.349 1.00 77.82 241 LEU B O 1
ATOM 5224 N N . ALA B 1 246 ? 70.641 118.775 23.013 1.00 75.28 242 ALA B N 1
ATOM 5225 C CA . ALA B 1 246 ? 69.500 118.927 23.911 1.00 80.79 242 ALA B CA 1
ATOM 5226 C C . ALA B 1 246 ? 69.901 118.929 25.389 1.00 75.56 242 ALA B C 1
ATOM 5227 O O . ALA B 1 246 ? 70.723 118.136 25.819 1.00 76.32 242 ALA B O 1
ATOM 5229 N N . GLY B 1 247 ? 69.293 119.839 26.143 1.00 78.82 243 GLY B N 1
ATOM 5230 C CA . GLY B 1 247 ? 69.489 119.964 27.608 1.00 80.79 243 GLY B CA 1
ATOM 5231 C C . GLY B 1 247 ? 70.882 120.382 28.071 1.00 87.15 243 GLY B C 1
ATOM 5232 O O . GLY B 1 247 ? 71.335 119.980 29.143 1.00 82.12 243 GLY B O 1
ATOM 5233 N N . GLY B 1 248 ? 71.561 121.178 27.240 1.00 87.39 244 GLY B N 1
ATOM 5234 C CA . GLY B 1 248 ? 72.937 121.637 27.501 1.00 81.80 244 GLY B CA 1
ATOM 5235 C C . GLY B 1 248 ? 74.033 120.599 27.252 1.00 82.37 244 GLY B C 1
ATOM 5236 O O . GLY B 1 248 ? 75.181 120.838 27.619 1.00 82.02 244 GLY B O 1
ATOM 5237 N N . GLN B 1 249 ? 73.674 119.459 26.652 1.00 69.51 245 GLN B N 1
ATOM 5238 C CA . GLN B 1 249 ? 74.602 118.366 26.340 1.00 71.58 245 GLN B CA 1
ATOM 5239 C C . GLN B 1 249 ? 74.577 118.092 24.843 1.00 71.67 245 GLN B C 1
ATOM 5240 O O . GLN B 1 249 ? 73.761 118.654 24.120 1.00 77.65 245 GLN B O 1
ATOM 5246 N N . GLU B 1 250 ? 75.458 117.205 24.397 1.00 71.13 246 GLU B N 1
ATOM 5247 C CA . GLU B 1 250 ? 75.540 116.761 23.004 1.00 73.72 246 GLU B CA 1
ATOM 5248 C C . GLU B 1 250 ? 75.370 115.259 23.023 1.00 71.89 246 GLU B C 1
ATOM 5249 O O . GLU B 1 250 ? 76.130 114.579 23.688 1.00 77.99 246 GLU B O 1
ATOM 5255 N N . HIS B 1 251 ? 74.425 114.745 22.249 1.00 68.72 247 HIS B N 1
ATOM 5256 C CA . HIS B 1 251 ? 74.185 113.313 22.171 1.00 68.63 247 HIS B CA 1
ATOM 5257 C C . HIS B 1 251 ? 74.469 112.850 20.759 1.00 68.86 247 HIS B C 1
ATOM 5258 O O . HIS B 1 251 ? 74.194 113.576 19.819 1.00 74.63 247 HIS B O 1
ATOM 5265 N N . HIS B 1 252 ? 74.982 111.627 20.628 1.00 68.08 248 HIS B N 1
ATOM 5266 C CA . HIS B 1 252 ? 75.335 111.027 19.336 1.00 71.79 248 HIS B CA 1
ATOM 5267 C C . HIS B 1 252 ? 74.411 109.912 18.939 1.00 70.75 248 HIS B C 1
ATOM 5268 O O . HIS B 1 252 ? 74.117 109.047 19.746 1.00 79.01 248 HIS B O 1
ATOM 5275 N N . PHE B 1 253 ? 73.978 109.914 17.681 1.00 68.56 249 PHE B N 1
ATOM 5276 C CA . PHE B 1 253 ? 73.030 108.904 17.169 1.00 64.90 249 PHE B CA 1
ATOM 5277 C C . PHE B 1 253 ? 73.387 108.495 15.763 1.00 61.77 249 PHE B C 1
ATOM 5278 O O . PHE B 1 253 ? 74.018 109.263 15.059 1.00 67.38 249 PHE B O 1
ATOM 5286 N N . ASP B 1 254 ? 72.938 107.310 15.361 1.00 59.21 250 ASP B N 1
ATOM 5287 C CA . ASP B 1 254 ? 73.090 106.795 13.986 1.00 63.93 250 ASP B CA 1
ATOM 5288 C C . ASP B 1 254 ? 71.971 107.328 13.082 1.00 66.19 250 ASP B C 1
ATOM 5289 O O . ASP B 1 254 ? 72.207 107.690 11.926 1.00 64.72 250 ASP B O 1
ATOM 5294 N N . GLN B 1 255 ? 70.749 107.354 13.620 1.00 70.18 251 GLN B N 1
ATOM 5295 C CA . GLN B 1 255 ? 69.550 107.862 12.917 1.00 61.35 251 GLN B CA 1
ATOM 5296 C C . GLN B 1 255 ? 68.845 108.820 13.868 1.00 61.63 251 GLN B C 1
ATOM 5297 O O . GLN B 1 255 ? 68.973 108.705 15.091 1.00 60.35 251 GLN B O 1
ATOM 5303 N N . VAL B 1 256 ? 68.119 109.776 13.288 1.00 59.52 252 VAL B N 1
ATOM 5304 C CA . VAL B 1 256 ? 67.246 110.693 14.035 1.00 53.74 252 VAL B CA 1
ATOM 5305 C C . VAL B 1 256 ? 65.875 110.723 13.348 1.00 56.73 252 VAL B C 1
ATOM 5306 O O . VAL B 1 256 ? 65.781 111.031 12.147 1.00 55.40 252 VAL B O 1
ATOM 5310 N N . VAL B 1 257 ? 64.831 110.371 14.126 1.00 54.22 253 VAL B N 1
ATOM 5311 C CA . VAL B 1 257 ? 63.396 110.451 13.702 1.00 45.27 253 VAL B CA 1
ATOM 5312 C C . VAL B 1 257 ? 62.789 111.752 14.221 1.00 43.56 253 VAL B C 1
ATOM 5313 O O . VAL B 1 257 ? 62.734 112.025 15.424 1.00 46.87 253 VAL B O 1
ATOM 5317 N N . PHE B 1 258 ? 62.340 112.566 13.290 1.00 44.29 254 PHE B N 1
ATOM 5318 C CA . PHE B 1 258 ? 61.610 113.795 13.607 1.00 46.44 254 PHE B CA 1
ATOM 5319 C C . PHE B 1 258 ? 60.126 113.468 13.772 1.00 48.66 254 PHE B C 1
ATOM 5320 O O . PHE B 1 258 ? 59.508 112.890 12.861 1.00 48.61 254 PHE B O 1
ATOM 5328 N N . ALA B 1 259 ? 59.568 113.827 14.933 1.00 44.98 255 ALA B N 1
ATOM 5329 C CA . ALA B 1 259 ? 58.105 113.722 15.168 1.00 43.74 255 ALA B CA 1
ATOM 5330 C C . ALA B 1 259 ? 57.495 115.090 15.521 1.00 44.06 255 ALA B C 1
ATOM 5331 O O . ALA B 1 259 ? 56.379 115.198 15.999 1.00 47.17 255 ALA B O 1
ATOM 5333 N N . THR B 1 260 ? 58.249 116.128 15.213 1.00 43.39 256 THR B N 1
ATOM 5334 C CA . THR B 1 260 ? 57.860 117.498 15.478 1.00 47.70 256 THR B CA 1
ATOM 5335 C C . THR B 1 260 ? 57.188 118.058 14.247 1.00 45.28 256 THR B C 1
ATOM 5336 O O . THR B 1 260 ? 57.285 117.522 13.139 1.00 40.78 256 THR B O 1
ATOM 5340 N N . HIS B 1 261 ? 56.534 119.191 14.453 1.00 44.90 257 HIS B N 1
ATOM 5341 C CA . HIS B 1 261 ? 55.901 119.901 13.338 1.00 46.13 257 HIS B CA 1
ATOM 5342 C C . HIS B 1 261 ? 56.988 120.437 12.375 1.00 54.38 257 HIS B C 1
ATOM 5343 O O . HIS B 1 261 ? 58.128 120.697 12.793 1.00 48.75 257 HIS B O 1
ATOM 5350 N N . ALA B 1 262 ? 56.605 120.614 11.105 1.00 52.66 258 ALA B N 1
ATOM 5351 C CA . ALA B 1 262 ? 57.544 121.050 10.045 1.00 54.67 258 ALA B CA 1
ATOM 5352 C C . ALA B 1 262 ? 58.264 122.358 10.351 1.00 55.60 258 ALA B C 1
ATOM 5353 O O . ALA B 1 262 ? 59.420 122.513 10.103 1.00 53.29 258 ALA B O 1
ATOM 5355 N N . ASP B 1 263 ? 57.502 123.260 10.918 1.00 59.63 259 ASP B N 1
ATOM 5356 C CA . ASP B 1 263 ? 57.907 124.532 11.459 1.00 62.60 259 ASP B CA 1
ATOM 5357 C C . ASP B 1 263 ? 59.114 124.358 12.400 1.00 66.36 259 ASP B C 1
ATOM 5358 O O . ASP B 1 263 ? 60.152 125.000 12.280 1.00 70.50 259 ASP B O 1
ATOM 5363 N N . VAL B 1 264 ? 58.931 123.474 13.360 1.00 60.68 260 VAL B N 1
ATOM 5364 C CA . VAL B 1 264 ? 59.915 123.213 14.385 1.00 57.03 260 VAL B CA 1
ATOM 5365 C C . VAL B 1 264 ? 61.105 122.461 13.810 1.00 53.50 260 VAL B C 1
ATOM 5366 O O . VAL B 1 264 ? 62.244 122.765 14.132 1.00 55.81 260 VAL B O 1
ATOM 5370 N N . THR B 1 265 ? 60.824 121.473 12.977 1.00 51.34 261 THR B N 1
ATOM 5371 C CA . THR B 1 265 ? 61.841 120.640 12.373 1.00 52.53 261 THR B CA 1
ATOM 5372 C C . THR B 1 265 ? 62.865 121.472 11.612 1.00 57.00 261 THR B C 1
ATOM 5373 O O . THR B 1 265 ? 64.044 121.249 11.734 1.00 59.19 261 THR B O 1
ATOM 5377 N N . LEU B 1 266 ? 62.391 122.417 10.820 1.00 58.48 262 LEU B N 1
ATOM 5378 C CA . LEU B 1 266 ? 63.271 123.303 10.075 1.00 63.02 262 LEU B CA 1
ATOM 5379 C C . LEU B 1 266 ? 64.195 124.128 10.975 1.00 65.52 262 LEU B C 1
ATOM 5380 O O . LEU B 1 266 ? 65.380 124.220 10.726 1.00 66.40 262 LEU B O 1
ATOM 5385 N N . ARG B 1 267 ? 63.620 124.689 12.028 1.00 64.59 263 ARG B N 1
ATOM 5386 C CA . ARG B 1 267 ? 64.372 125.457 13.011 1.00 63.07 263 ARG B CA 1
ATOM 5387 C C . ARG B 1 267 ? 65.462 124.611 13.648 1.00 65.12 263 ARG B C 1
ATOM 5388 O O . ARG B 1 267 ? 66.560 125.053 13.836 1.00 76.92 263 ARG B O 1
ATOM 5396 N N . LEU B 1 268 ? 65.124 123.391 13.991 1.00 66.02 264 LEU B N 1
ATOM 5397 C CA . LEU B 1 268 ? 66.029 122.495 14.677 1.00 66.46 264 LEU B CA 1
ATOM 5398 C C . LEU B 1 268 ? 67.059 121.933 13.732 1.00 69.02 264 LEU B C 1
ATOM 5399 O O . LEU B 1 268 ? 68.184 121.667 14.130 1.00 69.52 264 LEU B O 1
ATOM 5404 N N . LEU B 1 269 ? 66.666 121.720 12.484 1.00 73.83 265 LEU B N 1
ATOM 5405 C CA . LEU B 1 269 ? 67.586 121.155 11.500 1.00 74.88 265 LEU B CA 1
ATOM 5406 C C . LEU B 1 269 ? 68.711 122.114 11.073 1.00 77.84 265 LEU B C 1
ATOM 5407 O O . LEU B 1 269 ? 68.499 123.281 10.764 1.00 71.78 265 LEU B O 1
ATOM 5412 N N . ARG B 1 270 ? 69.909 121.547 11.089 1.00 82.11 266 ARG B N 1
ATOM 5413 C CA . ARG B 1 270 ? 71.148 122.228 10.794 1.00 86.60 266 ARG B CA 1
ATOM 5414 C C . ARG B 1 270 ? 71.886 121.502 9.613 1.00 90.28 266 ARG B C 1
ATOM 5415 O O . ARG B 1 270 ? 72.821 120.709 9.803 1.00 92.62 266 ARG B O 1
ATOM 5423 N N . THR B 1 271 ? 71.451 121.798 8.391 1.00 85.62 267 THR B N 1
ATOM 5424 C CA . THR B 1 271 ? 72.060 121.260 7.161 1.00 93.99 267 THR B CA 1
ATOM 5425 C C . THR B 1 271 ? 72.404 122.425 6.229 1.00 103.95 267 THR B C 1
ATOM 5426 O O . THR B 1 271 ? 71.763 123.487 6.265 1.00 104.68 267 THR B O 1
ATOM 5430 N N . SER B 1 272 ? 73.449 122.229 5.429 1.00 101.25 268 SER B N 1
ATOM 5431 C CA . SER B 1 272 ? 73.843 123.168 4.371 1.00 105.24 268 SER B CA 1
ATOM 5432 C C . SER B 1 272 ? 72.807 123.122 3.234 1.00 104.16 268 SER B C 1
ATOM 5433 O O . SER B 1 272 ? 72.663 124.084 2.450 1.00 103.70 268 SER B O 1
ATOM 5436 N N . ASP B 1 273 ? 72.123 121.979 3.164 1.00 92.35 269 ASP B N 1
ATOM 5437 C CA . ASP B 1 273 ? 71.101 121.677 2.164 1.00 86.81 269 ASP B CA 1
ATOM 5438 C C . ASP B 1 273 ? 69.895 122.600 2.331 1.00 81.95 269 ASP B C 1
ATOM 5439 O O . ASP B 1 273 ? 69.400 122.798 3.433 1.00 85.12 269 ASP B O 1
ATOM 5444 N N . GLN B 1 274 ? 69.471 123.192 1.224 1.00 89.13 270 GLN B N 1
ATOM 5445 C CA . GLN B 1 274 ? 68.374 124.177 1.206 1.00 87.02 270 GLN B CA 1
ATOM 5446 C C . GLN B 1 274 ? 67.102 123.660 0.520 1.00 85.58 270 GLN B C 1
ATOM 5447 O O . GLN B 1 274 ? 66.139 124.413 0.364 1.00 88.11 270 GLN B O 1
ATOM 5453 N N . GLN B 1 275 ? 67.090 122.369 0.160 1.00 86.58 271 GLN B N 1
ATOM 5454 C CA . GLN B 1 275 ? 65.848 121.653 -0.276 1.00 80.58 271 GLN B CA 1
ATOM 5455 C C . GLN B 1 275 ? 64.945 121.410 0.978 1.00 75.56 271 GLN B C 1
ATOM 5456 O O . GLN B 1 275 ? 63.738 121.289 0.886 1.00 73.98 271 GLN B O 1
ATOM 5462 N N . TYR B 1 276 ? 65.594 121.352 2.137 1.00 72.72 272 TYR B N 1
ATOM 5463 C CA . TYR B 1 276 ? 64.960 121.260 3.452 1.00 71.39 272 TYR B CA 1
ATOM 5464 C C . TYR B 1 276 ? 64.123 122.518 3.722 1.00 72.99 272 TYR B C 1
ATOM 5465 O O . TYR B 1 276 ? 62.970 122.421 4.115 1.00 70.98 272 TYR B O 1
ATOM 5474 N N . ARG B 1 277 ? 64.700 123.687 3.454 1.00 73.04 273 ARG B N 1
ATOM 5475 C CA . ARG B 1 277 ? 63.994 124.987 3.569 1.00 71.37 273 ARG B CA 1
ATOM 5476 C C . ARG B 1 277 ? 62.789 124.995 2.614 1.00 68.84 273 ARG B C 1
ATOM 5477 O O . ARG B 1 277 ? 61.702 125.470 2.934 1.00 66.83 273 ARG B O 1
ATOM 5485 N N . ASP B 1 278 ? 62.997 124.423 1.441 1.00 73.02 274 ASP B N 1
ATOM 5486 C CA . ASP B 1 278 ? 61.973 124.367 0.398 1.00 75.89 274 ASP B CA 1
ATOM 5487 C C . ASP B 1 278 ? 60.782 123.516 0.794 1.00 68.89 274 ASP B C 1
ATOM 5488 O O . ASP B 1 278 ? 59.656 123.970 0.696 1.00 67.52 274 ASP B O 1
ATOM 5493 N N . LEU B 1 279 ? 61.063 122.294 1.249 1.00 69.71 275 LEU B N 1
ATOM 5494 C CA . LEU B 1 279 ? 60.036 121.306 1.643 1.00 66.02 275 LEU B CA 1
ATOM 5495 C C . LEU B 1 279 ? 59.335 121.592 2.978 1.00 65.35 275 LEU B C 1
ATOM 5496 O O . LEU B 1 279 ? 58.143 121.341 3.083 1.00 71.76 275 LEU B O 1
ATOM 5501 N N . LEU B 1 280 ? 60.056 122.143 3.947 1.00 61.14 276 LEU B N 1
ATOM 5502 C CA . LEU B 1 280 ? 59.533 122.401 5.315 1.00 61.44 276 LEU B CA 1
ATOM 5503 C C . LEU B 1 280 ? 59.032 123.841 5.597 1.00 63.11 276 LEU B C 1
ATOM 5504 O O . LEU B 1 280 ? 58.175 124.062 6.482 1.00 58.90 276 LEU B O 1
ATOM 5509 N N . GLY B 1 281 ? 59.588 124.812 4.880 1.00 57.74 277 GLY B N 1
ATOM 5510 C CA . GLY B 1 281 ? 59.148 126.200 4.999 1.00 59.53 277 GLY B CA 1
ATOM 5511 C C . GLY B 1 281 ? 57.775 126.225 4.345 1.00 66.76 277 GLY B C 1
ATOM 5512 O O . GLY B 1 281 ? 57.369 125.225 3.693 1.00 76.43 277 GLY B O 1
ATOM 5513 N N . ASP B 1 282 ? 57.013 127.283 4.541 1.00 59.91 278 ASP B N 1
ATOM 5514 C CA . ASP B 1 282 ? 55.681 127.364 3.874 1.00 75.74 278 ASP B CA 1
ATOM 5515 C C . ASP B 1 282 ? 54.561 126.404 4.366 1.00 66.03 278 ASP B C 1
ATOM 5516 O O . ASP B 1 282 ? 53.452 126.487 3.838 1.00 65.95 278 ASP B O 1
ATOM 5521 N N . PHE B 1 283 ? 54.826 125.512 5.335 1.00 64.50 279 PHE B N 1
ATOM 5522 C CA . PHE B 1 283 ? 53.742 124.782 6.037 1.00 59.32 279 PHE B CA 1
ATOM 5523 C C . PHE B 1 283 ? 52.942 125.826 6.827 1.00 58.01 279 PHE B C 1
ATOM 5524 O O . PHE B 1 283 ? 53.528 126.634 7.530 1.00 60.91 279 PHE B O 1
ATOM 5532 N N . ALA B 1 284 ? 51.629 125.850 6.623 1.00 54.90 280 ALA B N 1
ATOM 5533 C CA . ALA B 1 284 ? 50.739 126.828 7.255 1.00 59.61 280 ALA B CA 1
ATOM 5534 C C . ALA B 1 284 ? 49.959 126.190 8.436 1.00 56.02 280 ALA B C 1
ATOM 5535 O O . ALA B 1 284 ? 49.541 125.053 8.357 1.00 47.78 280 ALA B O 1
ATOM 5537 N N . TYR B 1 285 ? 49.781 126.989 9.488 1.00 51.38 281 TYR B N 1
ATOM 5538 C CA . TYR B 1 285 ? 49.147 126.605 10.742 1.00 48.24 281 TYR B CA 1
ATOM 5539 C C . TYR B 1 285 ? 48.048 127.585 11.144 1.00 47.90 281 TYR B C 1
ATOM 5540 O O . TYR B 1 285 ? 47.924 128.633 10.592 1.00 50.31 281 TYR B O 1
ATOM 5549 N N . VAL B 1 286 ? 47.251 127.177 12.116 1.00 52.78 282 VAL B N 1
ATOM 5550 C CA . VAL B 1 286 ? 46.157 127.975 12.675 1.00 53.34 282 VAL B CA 1
ATOM 5551 C C . VAL B 1 286 ? 46.342 127.956 14.206 1.00 53.24 282 VAL B C 1
ATOM 5552 O O . VAL B 1 286 ? 46.592 126.912 14.752 1.00 47.02 282 VAL B O 1
ATOM 5556 N N . PRO B 1 287 ? 46.264 129.129 14.887 1.00 55.30 283 PRO B N 1
ATOM 5557 C CA . PRO B 1 287 ? 46.409 129.081 16.345 1.00 54.88 283 PRO B CA 1
ATOM 5558 C C . PRO B 1 287 ? 45.112 128.590 16.968 1.00 48.97 283 PRO B C 1
ATOM 5559 O O . PRO B 1 287 ? 44.041 128.928 16.472 1.00 52.69 283 PRO B O 1
ATOM 5563 N N . VAL B 1 288 ? 45.232 127.804 18.027 1.00 43.30 284 VAL B N 1
ATOM 5564 C CA . VAL B 1 288 ? 44.078 127.353 18.807 1.00 47.22 284 VAL B CA 1
ATOM 5565 C C . VAL B 1 288 ? 44.372 127.561 20.261 1.00 46.57 284 VAL B C 1
ATOM 5566 O O . VAL B 1 288 ? 45.442 127.126 20.732 1.00 45.30 284 VAL B O 1
ATOM 5570 N N . GLU B 1 289 ? 43.411 128.191 20.951 1.00 43.49 285 GLU B N 1
ATOM 5571 C CA . GLU B 1 289 ? 43.464 128.330 22.429 1.00 47.55 285 GLU B CA 1
ATOM 5572 C C . GLU B 1 289 ? 42.344 127.480 23.044 1.00 50.36 285 GLU B C 1
ATOM 5573 O O . GLU B 1 289 ? 41.186 127.669 22.707 1.00 47.62 285 GLU B O 1
ATOM 5579 N N . SER B 1 290 ? 42.716 126.550 23.913 1.00 45.69 286 SER B N 1
ATOM 5580 C CA . SER B 1 290 ? 41.764 125.702 24.621 1.00 46.70 286 SER B CA 1
ATOM 5581 C C . SER B 1 290 ? 41.740 126.141 26.057 1.00 45.03 286 SER B C 1
ATOM 5582 O O . SER B 1 290 ? 42.737 126.003 26.747 1.00 43.60 286 SER B O 1
ATOM 5585 N N . VAL B 1 291 ? 40.571 126.624 26.489 1.00 45.36 287 VAL B N 1
ATOM 5586 C CA . VAL B 1 291 ? 40.317 127.073 27.858 1.00 45.16 287 VAL B CA 1
ATOM 5587 C C . VAL B 1 291 ? 39.376 126.112 28.648 1.00 48.29 287 VAL B C 1
ATOM 5588 O O . VAL B 1 291 ? 38.184 126.045 28.404 1.00 44.51 287 VAL B O 1
ATOM 5592 N N . LEU B 1 292 ? 39.939 125.437 29.636 1.00 46.87 288 LEU B N 1
ATOM 5593 C CA . LEU B 1 292 ? 39.218 124.575 30.550 1.00 44.65 288 LEU B CA 1
ATOM 5594 C C . LEU B 1 292 ? 38.757 125.458 31.706 1.00 49.58 288 LEU B C 1
ATOM 5595 O O . LEU B 1 292 ? 39.573 126.017 32.438 1.00 53.76 288 LEU B O 1
ATOM 5600 N N . HIS B 1 293 ? 37.440 125.606 31.832 1.00 50.63 289 HIS B N 1
ATOM 5601 C CA . HIS B 1 293 ? 36.799 126.473 32.830 1.00 52.01 289 HIS B CA 1
ATOM 5602 C C . HIS B 1 293 ? 35.489 125.932 33.439 1.00 53.66 289 HIS B C 1
ATOM 5603 O O . HIS B 1 293 ? 35.010 124.896 33.018 1.00 52.32 289 HIS B O 1
ATOM 5610 N N . GLN B 1 294 ? 34.939 126.676 34.415 1.00 48.71 290 GLN B N 1
ATOM 5611 C CA . GLN B 1 294 ? 33.703 126.341 35.109 1.00 47.23 290 GLN B CA 1
ATOM 5612 C C . GLN B 1 294 ? 32.586 127.421 35.015 1.00 50.14 290 GLN B C 1
ATOM 5613 O O . GLN B 1 294 ? 31.573 127.336 35.693 1.00 53.43 290 GLN B O 1
ATOM 5619 N N . ASP B 1 295 ? 32.787 128.408 34.155 1.00 52.20 291 ASP B N 1
ATOM 5620 C CA . ASP B 1 295 ? 31.849 129.501 33.880 1.00 53.12 291 ASP B CA 1
ATOM 5621 C C . ASP B 1 295 ? 30.730 129.040 32.955 1.00 54.48 291 ASP B C 1
ATOM 5622 O O . ASP B 1 295 ? 30.877 128.989 31.732 1.00 53.44 291 ASP B O 1
ATOM 5627 N N . GLU B 1 296 ? 29.603 128.719 33.585 1.00 58.88 292 GLU B N 1
ATOM 5628 C CA . GLU B 1 296 ? 28.375 128.200 32.929 1.00 62.08 292 GLU B CA 1
ATOM 5629 C C . GLU B 1 296 ? 27.681 129.212 32.052 1.00 64.40 292 GLU B C 1
ATOM 5630 O O . GLU B 1 296 ? 26.830 128.839 31.244 1.00 66.54 292 GLU B O 1
ATOM 5636 N N . SER B 1 297 ? 28.062 130.483 32.164 1.00 64.96 293 SER B N 1
ATOM 5637 C CA . SER B 1 297 ? 27.489 131.548 31.298 1.00 63.00 293 SER B CA 1
ATOM 5638 C C . SER B 1 297 ? 27.831 131.346 29.806 1.00 58.17 293 SER B C 1
ATOM 5639 O O . SER B 1 297 ? 27.235 131.962 28.932 1.00 63.66 293 SER B O 1
ATOM 5642 N N . TRP B 1 298 ? 28.795 130.474 29.541 1.00 58.72 294 TRP B N 1
ATOM 5643 C CA . TRP B 1 298 ? 29.218 130.115 28.169 1.00 60.18 294 TRP B CA 1
ATOM 5644 C C . TRP B 1 298 ? 28.331 129.068 27.451 1.00 58.20 294 TRP B C 1
ATOM 5645 O O . TRP B 1 298 ? 28.425 128.891 26.232 1.00 58.46 294 TRP B O 1
ATOM 5656 N N . LEU B 1 299 ? 27.476 128.407 28.225 1.00 54.84 295 LEU B N 1
ATOM 5657 C CA . LEU B 1 299 ? 26.480 127.487 27.712 1.00 54.85 295 LEU B CA 1
ATOM 5658 C C . LEU B 1 299 ? 25.358 128.295 27.096 1.00 59.87 295 LEU B C 1
ATOM 5659 O O . LEU B 1 299 ? 24.979 129.354 27.604 1.00 67.18 295 LEU B O 1
ATOM 5664 N N . SER B 1 300 ? 24.814 127.773 26.022 1.00 58.82 296 SER B N 1
ATOM 5665 C CA . SER B 1 300 ? 23.660 128.369 25.378 1.00 65.20 296 SER B CA 1
ATOM 5666 C C . SER B 1 300 ? 22.374 128.075 26.157 1.00 65.62 296 SER B C 1
ATOM 5667 O O . SER B 1 300 ? 22.169 126.943 26.568 1.00 68.09 296 SER B O 1
ATOM 5670 N N . PRO B 1 301 ? 21.489 129.075 26.328 1.00 67.83 297 PRO B N 1
ATOM 5671 C CA . PRO B 1 301 ? 20.191 128.784 27.003 1.00 72.03 297 PRO B CA 1
ATOM 5672 C C . PRO B 1 301 ? 19.287 127.852 26.196 1.00 70.74 297 PRO B C 1
ATOM 5673 O O . PRO B 1 301 ? 18.515 127.119 26.768 1.00 75.00 297 PRO B O 1
ATOM 5677 N N . ALA B 1 302 ? 19.437 127.891 24.877 1.00 71.06 298 ALA B N 1
ATOM 5678 C CA . ALA B 1 302 ? 18.729 127.024 23.915 1.00 72.84 298 ALA B CA 1
ATOM 5679 C C . ALA B 1 302 ? 19.493 125.732 23.597 1.00 67.93 298 ALA B C 1
ATOM 5680 O O . ALA B 1 302 ? 18.910 124.756 23.193 1.00 78.39 298 ALA B O 1
ATOM 5682 N N . GLY B 1 303 ? 20.807 125.775 23.707 1.00 69.07 299 GLY B N 1
ATOM 5683 C CA . GLY B 1 303 ? 21.687 124.646 23.393 1.00 71.08 299 GLY B CA 1
ATOM 5684 C C . GLY B 1 303 ? 21.693 123.657 24.516 1.00 67.74 299 GLY B C 1
ATOM 5685 O O . GLY B 1 303 ? 20.916 122.702 24.510 1.00 83.72 299 GLY B O 1
ATOM 5686 N N . GLY B 1 304 ? 22.539 123.950 25.504 1.00 77.57 300 GLY B N 1
ATOM 5687 C CA . GLY B 1 304 ? 22.739 123.169 26.784 1.00 80.12 300 GLY B CA 1
ATOM 5688 C C . GLY B 1 304 ? 23.018 121.655 26.618 1.00 77.49 300 GLY B C 1
ATOM 5689 O O . GLY B 1 304 ? 24.163 121.169 26.866 1.00 69.54 300 GLY B O 1
ATOM 5690 N N . GLY B 1 305 ? 21.960 120.953 26.167 1.00 59.83 301 GLY B N 1
ATOM 5691 C CA . GLY B 1 305 ? 21.977 119.502 25.863 1.00 60.40 301 GLY B CA 1
ATOM 5692 C C . GLY B 1 305 ? 23.045 118.974 24.909 1.00 57.94 301 GLY B C 1
ATOM 5693 O O . GLY B 1 305 ? 23.491 117.822 25.007 1.00 54.82 301 GLY B O 1
ATOM 5694 N N . ALA B 1 306 ? 23.425 119.833 23.970 1.00 52.96 302 ALA B N 1
ATOM 5695 C CA . ALA B 1 306 ? 24.415 119.550 22.897 1.00 44.32 302 ALA B CA 1
ATOM 5696 C C . ALA B 1 306 ? 25.796 119.567 23.472 1.00 43.27 302 ALA B C 1
ATOM 5697 O O . ALA B 1 306 ? 26.109 120.381 24.312 1.00 41.98 302 ALA B O 1
ATOM 5699 N N . TYR B 1 307 ? 26.612 118.645 23.010 1.00 41.78 303 TYR B N 1
ATOM 5700 C CA . TYR B 1 307 ? 28.012 118.536 23.452 1.00 43.03 303 TYR B CA 1
ATOM 5701 C C . TYR B 1 307 ? 28.841 119.747 22.969 1.00 40.19 303 TYR B C 1
ATOM 5702 O O . TYR B 1 307 ? 29.517 120.370 23.767 1.00 38.20 303 TYR B O 1
ATOM 5711 N N . CYS B 1 308 ? 28.766 120.013 21.664 1.00 38.77 304 CYS B N 1
ATOM 5712 C CA . CYS B 1 308 ? 29.470 121.111 20.993 1.00 42.70 304 CYS B CA 1
ATOM 5713 C C . CYS B 1 308 ? 28.516 122.276 20.771 1.00 44.90 304 CYS B C 1
ATOM 5714 O O . CYS B 1 308 ? 27.462 122.110 20.199 1.00 46.80 304 CYS B O 1
ATOM 5717 N N . GLN B 1 309 ? 28.862 123.443 21.307 1.00 47.22 305 GLN B N 1
ATOM 5718 C CA . GLN B 1 309 ? 28.013 124.658 21.206 1.00 44.24 305 GLN B CA 1
ATOM 5719 C C . GLN B 1 309 ? 28.791 125.821 20.636 1.00 42.53 305 GLN B C 1
ATOM 5720 O O . GLN B 1 309 ? 29.661 126.368 21.281 1.00 41.32 305 GLN B O 1
ATOM 5726 N N . PHE B 1 310 ? 28.468 126.160 19.390 1.00 46.32 306 PHE B N 1
ATOM 5727 C CA . PHE B 1 310 ? 29.098 127.296 18.671 1.00 46.97 306 PHE B CA 1
ATOM 5728 C C . PHE B 1 310 ? 28.215 128.527 18.813 1.00 52.37 306 PHE B C 1
ATOM 5729 O O . PHE B 1 310 ? 27.011 128.474 18.605 1.00 50.80 306 PHE B O 1
ATOM 5737 N N . ARG B 1 311 ? 28.839 129.618 19.241 1.00 55.71 307 ARG B N 1
ATOM 5738 C CA . ARG B 1 311 ? 28.161 130.928 19.371 1.00 55.85 307 ARG B CA 1
ATOM 5739 C C . ARG B 1 311 ? 28.904 131.970 18.550 1.00 51.62 307 ARG B C 1
ATOM 5740 O O . ARG B 1 311 ? 30.104 132.157 18.720 1.00 50.45 307 ARG B O 1
ATOM 5748 N N . MET B 1 312 ? 28.186 132.602 17.638 1.00 51.96 308 MET B N 1
ATOM 5749 C CA . MET B 1 312 ? 28.728 133.748 16.887 1.00 58.20 308 MET B CA 1
ATOM 5750 C C . MET B 1 312 ? 28.320 135.028 17.615 1.00 55.11 308 MET B C 1
ATOM 5751 O O . MET B 1 312 ? 27.122 135.249 17.820 1.00 57.16 308 MET B O 1
ATOM 5756 N N . PRO B 1 313 ? 29.307 135.834 18.054 1.00 56.52 309 PRO B N 1
ATOM 5757 C CA . PRO B 1 313 ? 28.990 137.077 18.788 1.00 63.56 309 PRO B CA 1
ATOM 5758 C C . PRO B 1 313 ? 28.195 138.164 18.018 1.00 59.01 309 PRO B C 1
ATOM 5759 O O . PRO B 1 313 ? 28.154 138.193 16.771 1.00 55.43 309 PRO B O 1
ATOM 5763 N N . GLU B 1 314 ? 27.554 138.999 18.826 1.00 63.11 310 GLU B N 1
ATOM 5764 C CA . GLU B 1 314 ? 26.816 140.231 18.414 1.00 74.16 310 GLU B CA 1
ATOM 5765 C C . GLU B 1 314 ? 27.722 141.068 17.495 1.00 66.05 310 GLU B C 1
ATOM 5766 O O . GLU B 1 314 ? 28.901 141.209 17.758 1.00 60.41 310 GLU B O 1
ATOM 5772 N N . GLY B 1 315 ? 27.167 141.545 16.395 1.00 65.56 311 GLY B N 1
ATOM 5773 C CA . GLY B 1 315 ? 27.930 142.332 15.430 1.00 68.30 311 GLY B CA 1
ATOM 5774 C C . GLY B 1 315 ? 28.277 141.599 14.166 1.00 70.45 311 GLY B C 1
ATOM 5775 O O . GLY B 1 315 ? 28.971 142.138 13.309 1.00 69.19 311 GLY B O 1
ATOM 5776 N N . PHE B 1 316 ? 27.782 140.370 14.034 1.00 72.89 312 PHE B N 1
ATOM 5777 C CA . PHE B 1 316 ? 28.045 139.555 12.829 1.00 66.42 312 PHE B CA 1
ATOM 5778 C C . PHE B 1 316 ? 27.341 140.218 11.652 1.00 61.58 312 PHE B C 1
ATOM 5779 O O . PHE B 1 316 ? 26.204 140.638 11.783 1.00 54.72 312 PHE B O 1
ATOM 5787 N N . GLU B 1 317 ? 28.033 140.282 10.517 1.00 64.95 313 GLU B N 1
ATOM 5788 C CA . GLU B 1 317 ? 27.468 140.804 9.250 1.00 69.35 313 GLU B CA 1
ATOM 5789 C C . GLU B 1 317 ? 27.839 139.816 8.167 1.00 63.30 313 GLU B C 1
ATOM 5790 O O . GLU B 1 317 ? 29.013 139.519 7.991 1.00 71.67 313 GLU B O 1
ATOM 5796 N N . LEU B 1 318 ? 26.867 139.334 7.418 1.00 57.65 314 LEU B N 1
ATOM 5797 C CA . LEU B 1 318 ? 27.157 138.419 6.307 1.00 66.73 314 LEU B CA 1
ATOM 5798 C C . LEU B 1 318 ? 28.111 138.986 5.268 1.00 76.15 314 LEU B C 1
ATOM 5799 O O . LEU B 1 318 ? 28.970 138.284 4.729 1.00 76.68 314 LEU B O 1
ATOM 5804 N N . ALA B 1 319 ? 27.923 140.274 5.005 1.00 83.20 315 ALA B N 1
ATOM 5805 C CA . ALA B 1 319 ? 28.736 141.037 4.075 1.00 83.81 315 ALA B CA 1
ATOM 5806 C C . ALA B 1 319 ? 30.203 141.028 4.483 1.00 83.94 315 ALA B C 1
ATOM 5807 O O . ALA B 1 319 ? 31.095 141.055 3.633 1.00 83.74 315 ALA B O 1
ATOM 5809 N N . ARG B 1 320 ? 30.455 141.001 5.786 1.00 86.32 316 ARG B N 1
ATOM 5810 C CA . ARG B 1 320 ? 31.836 140.888 6.278 1.00 99.96 316 ARG B CA 1
ATOM 5811 C C . ARG B 1 320 ? 32.101 139.617 7.118 1.00 90.90 316 ARG B C 1
ATOM 5812 O O . ARG B 1 320 ? 32.920 139.599 8.046 1.00 92.76 316 ARG B O 1
ATOM 5820 N N . ALA B 1 321 ? 31.454 138.535 6.711 1.00 80.72 317 ALA B N 1
ATOM 5821 C CA . ALA B 1 321 ? 31.594 137.219 7.363 1.00 83.01 317 ALA B CA 1
ATOM 5822 C C . ALA B 1 321 ? 33.009 136.656 7.350 1.00 76.21 317 ALA B C 1
ATOM 5823 O O . ALA B 1 321 ? 33.469 136.085 8.318 1.00 81.45 317 ALA B O 1
ATOM 5825 N N . GLU B 1 322 ? 33.693 136.858 6.242 1.00 81.66 318 GLU B N 1
ATOM 5826 C CA . GLU B 1 322 ? 35.061 136.383 6.003 1.00 84.14 318 GLU B CA 1
ATOM 5827 C C . GLU B 1 322 ? 36.066 136.788 7.091 1.00 87.57 318 GLU B C 1
ATOM 5828 O O . GLU B 1 322 ? 37.104 136.145 7.223 1.00 87.64 318 GLU B O 1
ATOM 5834 N N . GLU B 1 323 ? 35.763 137.843 7.857 1.00 87.71 319 GLU B N 1
ATOM 5835 C CA . GLU B 1 323 ? 36.670 138.385 8.897 1.00 88.02 319 GLU B CA 1
ATOM 5836 C C . GLU B 1 323 ? 36.234 138.034 10.316 1.00 99.46 319 GLU B C 1
ATOM 5837 O O . GLU B 1 323 ? 37.063 137.982 11.230 1.00 103.01 319 GLU B O 1
ATOM 5843 N N . GLN B 1 324 ? 34.929 137.818 10.495 1.00 98.28 320 GLN B N 1
ATOM 5844 C CA . GLN B 1 324 ? 34.339 137.493 11.826 1.00 95.40 320 GLN B CA 1
ATOM 5845 C C . GLN B 1 324 ? 34.509 136.011 12.228 1.00 89.66 320 GLN B C 1
ATOM 5846 O O . GLN B 1 324 ? 34.658 135.124 11.384 1.00 87.36 320 GLN B O 1
ATOM 5852 N N . MET B 1 325 ? 34.536 135.762 13.530 1.00 78.77 321 MET B N 1
ATOM 5853 C CA . MET B 1 325 ? 34.713 134.417 14.041 1.00 70.06 321 MET B CA 1
ATOM 5854 C C . MET B 1 325 ? 34.028 134.251 15.369 1.00 66.01 321 MET B C 1
ATOM 5855 O O . MET B 1 325 ? 33.949 135.175 16.158 1.00 66.90 321 MET B O 1
ATOM 5860 N N . GLY B 1 326 ? 33.528 133.040 15.590 1.00 63.48 322 GLY B N 1
ATOM 5861 C CA . GLY B 1 326 ? 32.868 132.689 16.842 1.00 59.25 322 GLY B CA 1
ATOM 5862 C C . GLY B 1 326 ? 33.759 131.959 17.824 1.00 57.45 322 GLY B C 1
ATOM 5863 O O . GLY B 1 326 ? 34.991 131.935 17.713 1.00 54.33 322 GLY B O 1
ATOM 5864 N N . SER B 1 327 ? 33.109 131.381 18.820 1.00 60.32 323 SER B N 1
ATOM 5865 C CA . SER B 1 327 ? 33.788 130.541 19.771 1.00 59.65 323 SER B CA 1
ATOM 5866 C C . SER B 1 327 ? 33.032 129.212 19.851 1.00 55.47 323 SER B C 1
ATOM 5867 O O . SER B 1 327 ? 31.826 129.147 19.617 1.00 53.52 323 SER B O 1
ATOM 5870 N N . LEU B 1 328 ? 33.769 128.160 20.153 1.00 50.80 324 LEU B N 1
ATOM 5871 C CA . LEU B 1 328 ? 33.222 126.814 20.353 1.00 44.92 324 LEU B CA 1
ATOM 5872 C C . LEU B 1 328 ? 33.376 126.357 21.836 1.00 47.66 324 LEU B C 1
ATOM 5873 O O . LEU B 1 328 ? 34.485 126.290 22.380 1.00 52.48 324 LEU B O 1
ATOM 5878 N N . THR B 1 329 ? 32.255 126.053 22.465 1.00 41.33 325 THR B N 1
ATOM 5879 C CA . THR B 1 329 ? 32.192 125.574 23.830 1.00 45.67 325 THR B CA 1
ATOM 5880 C C . THR B 1 329 ? 31.717 124.077 23.851 1.00 53.30 325 THR B C 1
ATOM 5881 O O . THR B 1 329 ? 30.791 123.684 23.176 1.00 53.62 325 THR B O 1
ATOM 5885 N N . GLN B 1 330 ? 32.399 123.261 24.629 1.00 50.87 326 GLN B N 1
ATOM 5886 C CA . GLN B 1 330 ? 32.087 121.867 24.805 1.00 46.49 326 GLN B CA 1
ATOM 5887 C C . GLN B 1 330 ? 31.566 121.735 26.217 1.00 46.27 326 GLN B C 1
ATOM 5888 O O . GLN B 1 330 ? 32.219 122.154 27.163 1.00 44.21 326 GLN B O 1
ATOM 5894 N N . ASN B 1 331 ? 30.382 121.141 26.352 1.00 48.57 327 ASN B N 1
ATOM 5895 C CA . ASN B 1 331 ? 29.748 120.858 27.667 1.00 43.89 327 ASN B CA 1
ATOM 5896 C C . ASN B 1 331 ? 30.084 119.438 28.072 1.00 43.99 327 ASN B C 1
ATOM 5897 O O . ASN B 1 331 ? 29.427 118.509 27.661 1.00 45.39 327 ASN B O 1
ATOM 5902 N N . CYS B 1 332 ? 31.159 119.296 28.834 1.00 44.81 328 CYS B N 1
ATOM 5903 C CA . CYS B 1 332 ? 31.676 118.007 29.304 1.00 46.09 328 CYS B CA 1
ATOM 5904 C C . CYS B 1 332 ? 30.728 117.263 30.258 1.00 44.25 328 CYS B C 1
ATOM 5905 O O . CYS B 1 332 ? 30.805 116.060 30.379 1.00 46.18 328 CYS B O 1
ATOM 5908 N N . ASN B 1 333 ? 29.824 117.993 30.886 1.00 45.12 329 ASN B N 1
ATOM 5909 C CA . ASN B 1 333 ? 28.813 117.432 31.798 1.00 48.35 329 ASN B CA 1
ATOM 5910 C C . ASN B 1 333 ? 27.808 116.511 31.146 1.00 42.54 329 ASN B C 1
ATOM 5911 O O . ASN B 1 333 ? 27.140 115.794 31.829 1.00 47.11 329 ASN B O 1
ATOM 5916 N N . VAL B 1 334 ? 27.762 116.559 29.828 1.00 44.53 330 VAL B N 1
ATOM 5917 C CA . VAL B 1 334 ? 26.890 115.794 28.895 1.00 44.70 330 VAL B CA 1
ATOM 5918 C C . VAL B 1 334 ? 27.497 114.407 28.604 1.00 44.31 330 VAL B C 1
ATOM 5919 O O . VAL B 1 334 ? 26.815 113.506 28.134 1.00 43.16 330 VAL B O 1
ATOM 5923 N N . LEU B 1 335 ? 28.777 114.253 28.935 1.00 40.77 331 LEU B N 1
ATOM 5924 C CA . LEU B 1 335 ? 29.503 113.033 28.748 1.00 42.79 331 LEU B CA 1
ATOM 5925 C C . LEU B 1 335 ? 29.078 112.040 29.775 1.00 46.50 331 LEU B C 1
ATOM 5926 O O . LEU B 1 335 ? 28.987 112.372 30.957 1.00 50.85 331 LEU B O 1
ATOM 5931 N N . HIS B 1 336 ? 28.859 110.811 29.328 1.00 48.93 332 HIS B N 1
ATOM 5932 C CA . HIS B 1 336 ? 28.291 109.781 30.189 1.00 53.14 332 HIS B CA 1
ATOM 5933 C C . HIS B 1 336 ? 29.036 109.473 31.481 1.00 49.87 332 HIS B C 1
ATOM 5934 O O . HIS B 1 336 ? 28.423 109.374 32.532 1.00 52.26 332 HIS B O 1
ATOM 5941 N N . PRO B 1 337 ? 30.343 109.387 31.419 1.00 47.27 333 PRO B N 1
ATOM 5942 C CA . PRO B 1 337 ? 31.130 109.215 32.630 1.00 51.26 333 PRO B CA 1
ATOM 5943 C C . PRO B 1 337 ? 31.216 110.405 33.554 1.00 48.98 333 PRO B C 1
ATOM 5944 O O . PRO B 1 337 ? 31.731 110.250 34.644 1.00 51.89 333 PRO B O 1
ATOM 5948 N N . TYR B 1 338 ? 30.747 111.575 33.108 1.00 45.46 334 TYR B N 1
ATOM 5949 C CA . TYR B 1 338 ? 30.739 112.825 33.909 1.00 44.32 334 TYR B CA 1
ATOM 5950 C C . TYR B 1 338 ? 29.347 113.112 34.458 1.00 44.78 334 TYR B C 1
ATOM 5951 O O . TYR B 1 338 ? 29.038 114.197 34.922 1.00 44.89 334 TYR B O 1
ATOM 5960 N N . ARG B 1 339 ? 28.466 112.137 34.360 1.00 46.45 335 ARG B N 1
ATOM 5961 C CA . ARG B 1 339 ? 27.033 112.362 34.672 1.00 44.35 335 ARG B CA 1
ATOM 5962 C C . ARG B 1 339 ? 26.644 112.547 36.129 1.00 42.70 335 ARG B C 1
ATOM 5963 O O . ARG B 1 339 ? 25.646 113.148 36.402 1.00 41.68 335 ARG B O 1
ATOM 5971 N N . LYS B 1 340 ? 27.434 112.030 37.052 1.00 46.11 336 LYS B N 1
ATOM 5972 C CA . LYS B 1 340 ? 27.216 112.285 38.487 1.00 45.26 336 LYS B CA 1
ATOM 5973 C C . LYS B 1 340 ? 27.983 113.507 39.045 1.00 48.89 336 LYS B C 1
ATOM 5974 O O . LYS B 1 340 ? 27.817 113.872 40.198 1.00 49.61 336 LYS B O 1
ATOM 5980 N N . VAL B 1 341 ? 28.827 114.109 38.220 1.00 46.49 337 VAL B N 1
ATOM 5981 C CA . VAL B 1 341 ? 29.599 115.251 38.581 1.00 44.73 337 VAL B CA 1
ATOM 5982 C C . VAL B 1 341 ? 28.679 116.489 38.697 1.00 48.72 337 VAL B C 1
ATOM 5983 O O . VAL B 1 341 ? 27.995 116.836 37.764 1.00 47.08 337 VAL B O 1
ATOM 5987 N N . SER B 1 342 ? 28.739 117.169 39.837 1.00 49.27 338 SER B N 1
ATOM 5988 C CA . SER B 1 342 ? 27.972 118.405 40.057 1.00 56.93 338 SER B CA 1
ATOM 5989 C C . SER B 1 342 ? 28.736 119.694 39.753 1.00 53.95 338 SER B C 1
ATOM 5990 O O . SER B 1 342 ? 28.151 120.770 39.739 1.00 50.88 338 SER B O 1
ATOM 5993 N N . SER B 1 343 ? 30.023 119.557 39.481 1.00 55.52 339 SER B N 1
ATOM 5994 C CA . SER B 1 343 ? 30.874 120.708 39.080 1.00 58.22 339 SER B CA 1
ATOM 5995 C C . SER B 1 343 ? 30.680 120.927 37.578 1.00 59.33 339 SER B C 1
ATOM 5996 O O . SER B 1 343 ? 30.642 119.954 36.795 1.00 63.36 339 SER B O 1
ATOM 5999 N N . PRO B 1 344 ? 30.577 122.176 37.143 1.00 55.86 340 PRO B N 1
ATOM 6000 C CA . PRO B 1 344 ? 30.541 122.384 35.690 1.00 50.84 340 PRO B CA 1
ATOM 6001 C C . PRO B 1 344 ? 31.917 122.144 35.106 1.00 51.48 340 PRO B C 1
ATOM 6002 O O . PRO B 1 344 ? 32.893 122.623 35.669 1.00 51.38 340 PRO B O 1
ATOM 6006 N N . ILE B 1 345 ? 31.987 121.382 34.013 1.00 48.41 341 ILE B N 1
ATOM 6007 C CA . ILE B 1 345 ? 33.257 121.128 33.296 1.00 45.72 341 ILE B CA 1
ATOM 6008 C C . ILE B 1 345 ? 33.066 121.581 31.868 1.00 51.50 341 ILE B C 1
ATOM 6009 O O . ILE B 1 345 ? 32.216 121.049 31.151 1.00 48.51 341 ILE B O 1
ATOM 6014 N N . LEU B 1 346 ? 33.795 122.637 31.498 1.00 48.87 342 LEU B N 1
ATOM 6015 C CA . LEU B 1 346 ? 33.620 123.266 30.178 1.00 49.87 342 LEU B CA 1
ATOM 6016 C C . LEU B 1 346 ? 34.943 123.548 29.500 1.00 47.72 342 LEU B C 1
ATOM 6017 O O . LEU B 1 346 ? 35.941 123.764 30.149 1.00 49.07 342 LEU B O 1
ATOM 6022 N N . ILE B 1 347 ? 34.931 123.468 28.178 1.00 47.38 343 ILE B N 1
ATOM 6023 C CA . ILE B 1 347 ? 36.081 123.764 27.364 1.00 46.12 343 ILE B CA 1
ATOM 6024 C C . ILE B 1 347 ? 35.615 124.746 26.311 1.00 50.56 343 ILE B C 1
ATOM 6025 O O . ILE B 1 347 ? 34.762 124.409 25.513 1.00 45.45 343 ILE B O 1
ATOM 6030 N N . THR B 1 348 ? 36.199 125.959 26.322 1.00 49.94 344 THR B N 1
ATOM 6031 C CA . THR B 1 348 ? 35.959 126.954 25.251 1.00 50.02 344 THR B CA 1
ATOM 6032 C C . THR B 1 348 ? 37.230 127.072 24.427 1.00 49.54 344 THR B C 1
ATOM 6033 O O . THR B 1 348 ? 38.320 127.329 24.945 1.00 47.21 344 THR B O 1
ATOM 6037 N N . PHE B 1 349 ? 37.062 126.818 23.142 1.00 46.42 345 PHE B N 1
ATOM 6038 C CA . PHE B 1 349 ? 38.130 127.012 22.184 1.00 46.46 345 PHE B CA 1
ATOM 6039 C C . PHE B 1 349 ? 37.947 128.415 21.601 1.00 49.45 345 PHE B C 1
ATOM 6040 O O . PHE B 1 349 ? 36.841 128.813 21.206 1.00 47.55 345 PHE B O 1
ATOM 6048 N N . ASP B 1 350 ? 39.055 129.144 21.575 1.00 51.75 346 ASP B N 1
ATOM 6049 C CA . ASP B 1 350 ? 39.159 130.493 20.981 1.00 50.21 346 ASP B CA 1
ATOM 6050 C C . ASP B 1 350 ? 38.081 131.437 21.502 1.00 46.98 346 ASP B C 1
ATOM 6051 O O . ASP B 1 350 ? 37.305 131.941 20.743 1.00 51.16 346 ASP B O 1
ATOM 6056 N N . PRO B 1 351 ? 38.032 131.670 22.817 1.00 49.54 347 PRO B N 1
ATOM 6057 C CA . PRO B 1 351 ? 37.007 132.583 23.300 1.00 53.65 347 PRO B CA 1
ATOM 6058 C C . PRO B 1 351 ? 37.301 134.031 22.857 1.00 62.45 347 PRO B C 1
ATOM 6059 O O . PRO B 1 351 ? 38.451 134.484 22.900 1.00 57.51 347 PRO B O 1
ATOM 6063 N N . GLN B 1 352 ? 36.244 134.707 22.414 1.00 68.83 348 GLN B N 1
ATOM 6064 C CA . GLN B 1 352 ? 36.321 136.104 21.941 1.00 75.94 348 GLN B CA 1
ATOM 6065 C C . GLN B 1 352 ? 36.386 137.064 23.162 1.00 79.45 348 GLN B C 1
ATOM 6066 O O . GLN B 1 352 ? 37.387 137.790 23.361 1.00 85.07 348 GLN B O 1
ATOM 6072 N N . GLU B 1 353 ? 35.365 136.990 24.012 1.00 76.79 349 GLU B N 1
ATOM 6073 C CA . GLU B 1 353 ? 35.367 137.656 25.327 1.00 76.70 349 GLU B CA 1
ATOM 6074 C C . GLU B 1 353 ? 36.268 136.858 26.249 1.00 78.08 349 GLU B C 1
ATOM 6075 O O . GLU B 1 353 ? 36.503 135.680 26.030 1.00 77.07 349 GLU B O 1
ATOM 6081 N N . ASP B 1 354 ? 36.737 137.502 27.302 1.00 82.58 350 ASP B N 1
ATOM 6082 C CA . ASP B 1 354 ? 37.558 136.821 28.295 1.00 91.84 350 ASP B CA 1
ATOM 6083 C C . ASP B 1 354 ? 36.665 135.935 29.180 1.00 85.87 350 ASP B C 1
ATOM 6084 O O . ASP B 1 354 ? 35.550 136.325 29.528 1.00 76.30 350 ASP B O 1
ATOM 6089 N N . VAL B 1 355 ? 37.155 134.742 29.494 1.00 72.77 351 VAL B N 1
ATOM 6090 C CA . VAL B 1 355 ? 36.450 133.829 30.389 1.00 74.29 351 VAL B CA 1
ATOM 6091 C C . VAL B 1 355 ? 36.836 134.306 31.785 1.00 76.57 351 VAL B C 1
ATOM 6092 O O . VAL B 1 355 ? 38.024 134.547 32.035 1.00 71.82 351 VAL B O 1
ATOM 6096 N N . ASP B 1 356 ? 35.845 134.398 32.677 1.00 71.04 352 ASP B N 1
ATOM 6097 C CA . ASP B 1 356 ? 36.055 134.799 34.083 1.00 69.64 352 ASP B CA 1
ATOM 6098 C C . ASP B 1 356 ? 37.246 134.021 34.649 1.00 64.90 352 ASP B C 1
ATOM 6099 O O . ASP B 1 356 ? 37.143 132.822 34.837 1.00 70.43 352 ASP B O 1
ATOM 6104 N N . PRO B 1 357 ? 38.378 134.699 34.919 1.00 70.04 353 PRO B N 1
ATOM 6105 C CA . PRO B 1 357 ? 39.586 133.992 35.391 1.00 68.79 353 PRO B CA 1
ATOM 6106 C C . PRO B 1 357 ? 39.480 133.349 36.761 1.00 63.30 353 PRO B C 1
ATOM 6107 O O . PRO B 1 357 ? 40.312 132.522 37.122 1.00 61.88 353 PRO B O 1
ATOM 6111 N N . GLU B 1 358 ? 38.471 133.753 37.522 1.00 70.27 354 GLU B N 1
ATOM 6112 C CA . GLU B 1 358 ? 38.161 133.132 38.835 1.00 75.73 354 GLU B CA 1
ATOM 6113 C C . GLU B 1 358 ? 37.416 131.769 38.642 1.00 74.28 354 GLU B C 1
ATOM 6114 O O . GLU B 1 358 ? 37.196 131.024 39.600 1.00 71.01 354 GLU B O 1
ATOM 6120 N N . ARG B 1 359 ? 37.024 131.503 37.391 1.00 65.84 355 ARG B N 1
ATOM 6121 C CA . ARG B 1 359 ? 36.374 130.263 36.956 1.00 70.89 355 ARG B CA 1
ATOM 6122 C C . ARG B 1 359 ? 37.271 129.414 36.005 1.00 67.24 355 ARG B C 1
ATOM 6123 O O . ARG B 1 359 ? 36.901 128.285 35.663 1.00 69.32 355 ARG B O 1
ATOM 6131 N N . VAL B 1 360 ? 38.432 129.947 35.598 1.00 54.82 356 VAL B N 1
ATOM 6132 C CA . VAL B 1 360 ? 39.386 129.274 34.685 1.00 52.17 356 VAL B CA 1
ATOM 6133 C C . VAL B 1 360 ? 40.289 128.299 35.439 1.00 53.43 356 VAL B C 1
ATOM 6134 O O . VAL B 1 360 ? 40.900 128.660 36.413 1.00 54.92 356 VAL B O 1
ATOM 6138 N N . ILE B 1 361 ? 40.349 127.061 34.951 1.00 54.05 357 ILE B N 1
ATOM 6139 C CA . ILE B 1 361 ? 41.173 125.990 35.536 1.00 52.05 357 ILE B CA 1
ATOM 6140 C C . ILE B 1 361 ? 42.580 126.011 34.915 1.00 49.59 357 ILE B C 1
ATOM 6141 O O . ILE B 1 361 ? 43.559 125.967 35.599 1.00 54.74 357 ILE B O 1
ATOM 6146 N N . VAL B 1 362 ? 42.647 126.011 33.599 1.00 52.75 358 VAL B N 1
ATOM 6147 C CA . VAL B 1 362 ? 43.916 126.023 32.849 1.00 52.68 358 VAL B CA 1
ATOM 6148 C C . VAL B 1 362 ? 43.630 126.365 31.381 1.00 57.97 358 VAL B C 1
ATOM 6149 O O . VAL B 1 362 ? 42.511 126.164 30.893 1.00 56.22 358 VAL B O 1
ATOM 6153 N N . ARG B 1 363 ? 44.649 126.917 30.712 1.00 57.01 359 ARG B N 1
ATOM 6154 C CA . ARG B 1 363 ? 44.607 127.281 29.291 1.00 52.75 359 ARG B CA 1
ATOM 6155 C C . ARG B 1 363 ? 45.744 126.566 28.600 1.00 53.10 359 ARG B C 1
ATOM 6156 O O . ARG B 1 363 ? 46.783 126.344 29.182 1.00 53.31 359 ARG B O 1
ATOM 6164 N N . ARG B 1 364 ? 45.521 126.170 27.360 1.00 54.77 360 ARG B N 1
ATOM 6165 C CA . ARG B 1 364 ? 46.563 125.575 26.517 1.00 51.22 360 ARG B CA 1
ATOM 6166 C C . ARG B 1 364 ? 46.515 126.293 25.182 1.00 49.51 360 ARG B C 1
ATOM 6167 O O . ARG B 1 364 ? 45.454 126.701 24.712 1.00 47.96 360 ARG B O 1
ATOM 6175 N N . GLU B 1 365 ? 47.695 126.491 24.603 1.00 49.37 361 GLU B N 1
ATOM 6176 C CA . GLU B 1 365 ? 47.819 127.180 23.313 1.00 48.03 361 GLU B CA 1
ATOM 6177 C C . GLU B 1 365 ? 48.583 126.272 22.400 1.00 47.45 361 GLU B C 1
ATOM 6178 O O . GLU B 1 365 ? 49.644 125.780 22.755 1.00 48.70 361 GLU B O 1
ATOM 6184 N N . TRP B 1 366 ? 47.985 126.015 21.252 1.00 43.08 362 TRP B N 1
ATOM 6185 C CA . TRP B 1 366 ? 48.507 125.071 20.288 1.00 42.10 362 TRP B CA 1
ATOM 6186 C C . TRP B 1 366 ? 48.319 125.656 18.904 1.00 43.60 362 TRP B C 1
ATOM 6187 O O . TRP B 1 366 ? 47.717 126.704 18.738 1.00 43.11 362 TRP B O 1
ATOM 6198 N N . LYS B 1 367 ? 48.797 124.932 17.915 1.00 43.17 363 LYS B N 1
ATOM 6199 C CA . LYS B 1 367 ? 48.578 125.291 16.537 1.00 48.13 363 LYS B CA 1
ATOM 6200 C C . LYS B 1 367 ? 48.270 124.025 15.716 1.00 47.18 363 LYS B C 1
ATOM 6201 O O . LYS B 1 367 ? 48.831 122.958 15.959 1.00 46.50 363 LYS B O 1
ATOM 6207 N N . LEU B 1 368 ? 47.349 124.164 14.774 1.00 46.85 364 LEU B N 1
ATOM 6208 C CA . LEU B 1 368 ? 46.925 123.055 13.898 1.00 46.60 364 LEU B CA 1
ATOM 6209 C C . LEU B 1 368 ? 47.385 123.296 12.468 1.00 48.86 364 LEU B C 1
ATOM 6210 O O . LEU B 1 368 ? 47.436 124.425 12.042 1.00 46.28 364 LEU B O 1
ATOM 6215 N N . PRO B 1 369 ? 47.645 122.228 11.687 1.00 53.35 365 PRO B N 1
ATOM 6216 C CA . PRO B 1 369 ? 47.891 122.442 10.253 1.00 50.68 365 PRO B CA 1
ATOM 6217 C C . PRO B 1 369 ? 46.670 122.884 9.468 1.00 50.51 365 PRO B C 1
ATOM 6218 O O . PRO B 1 369 ? 45.540 122.577 9.827 1.00 55.82 365 PRO B O 1
ATOM 6222 N N . GLN B 1 370 ? 46.918 123.619 8.401 1.00 54.41 366 GLN B N 1
ATOM 6223 C CA . GLN B 1 370 ? 45.880 123.971 7.419 1.00 53.65 366 GLN B CA 1
ATOM 6224 C C . GLN B 1 370 ? 45.784 122.797 6.473 1.00 47.26 366 GLN B C 1
ATOM 6225 O O . GLN B 1 370 ? 46.752 122.111 6.233 1.00 46.86 366 GLN B O 1
ATOM 6231 N N . LEU B 1 371 ? 44.584 122.525 6.005 1.00 49.72 367 LEU B N 1
ATOM 6232 C CA . LEU B 1 371 ? 44.344 121.336 5.182 1.00 48.97 367 LEU B CA 1
ATOM 6233 C C . LEU B 1 371 ? 43.776 121.691 3.802 1.00 53.45 367 LEU B C 1
ATOM 6234 O O . LEU B 1 371 ? 42.906 120.975 3.264 1.00 56.54 367 LEU B O 1
ATOM 6239 N N . ARG B 1 372 ? 44.339 122.749 3.211 1.00 52.77 368 ARG B N 1
ATOM 6240 C CA . ARG B 1 372 ? 43.983 123.191 1.832 1.00 55.66 368 ARG B CA 1
ATOM 6241 C C . ARG B 1 372 ? 44.538 122.153 0.874 1.00 48.79 368 ARG B C 1
ATOM 6242 O O . ARG B 1 372 ? 45.510 121.502 1.191 1.00 47.36 368 ARG B O 1
ATOM 6250 N N . PRO B 1 373 ? 43.953 121.998 -0.308 1.00 49.98 369 PRO B N 1
ATOM 6251 C CA . PRO B 1 373 ? 44.578 121.034 -1.264 1.00 50.74 369 PRO B CA 1
ATOM 6252 C C . PRO B 1 373 ? 46.113 121.214 -1.507 1.00 54.20 369 PRO B C 1
ATOM 6253 O O . PRO B 1 373 ? 46.829 120.239 -1.681 1.00 53.54 369 PRO B O 1
ATOM 6257 N N . VAL B 1 374 ? 46.605 122.457 -1.464 1.00 56.80 370 VAL B N 1
ATOM 6258 C CA . VAL B 1 374 ? 48.054 122.734 -1.610 1.00 52.91 370 VAL B CA 1
ATOM 6259 C C . VAL B 1 374 ? 48.849 122.157 -0.455 1.00 54.06 370 VAL B C 1
ATOM 6260 O O . VAL B 1 374 ? 49.926 121.589 -0.650 1.00 64.22 370 VAL B O 1
ATOM 6264 N N . ASP B 1 375 ? 48.295 122.286 0.749 1.00 55.47 371 ASP B N 1
ATOM 6265 C CA . ASP B 1 375 ? 48.879 121.713 2.001 1.00 53.71 371 ASP B CA 1
ATOM 6266 C C . ASP B 1 375 ? 49.025 120.189 1.927 1.00 49.30 371 ASP B C 1
ATOM 6267 O O . ASP B 1 375 ? 50.012 119.644 2.401 1.00 50.00 371 ASP B O 1
ATOM 6272 N N . VAL B 1 376 ? 48.056 119.527 1.295 1.00 45.22 372 VAL B N 1
ATOM 6273 C CA . VAL B 1 376 ? 48.086 118.057 1.132 1.00 45.41 372 VAL B CA 1
ATOM 6274 C C . VAL B 1 376 ? 49.266 117.682 0.225 1.00 52.45 372 VAL B C 1
ATOM 6275 O O . VAL B 1 376 ? 50.049 116.780 0.549 1.00 59.12 372 VAL B O 1
ATOM 6279 N N . ARG B 1 377 ? 49.421 118.419 -0.881 1.00 59.36 373 ARG B N 1
ATOM 6280 C CA . ARG B 1 377 ? 50.569 118.271 -1.840 1.00 58.00 373 ARG B CA 1
ATOM 6281 C C . ARG B 1 377 ? 51.914 118.431 -1.133 1.00 53.30 373 ARG B C 1
ATOM 6282 O O . ARG B 1 377 ? 52.859 117.668 -1.360 1.00 55.27 373 ARG B O 1
ATOM 6290 N N . ARG B 1 378 ? 51.948 119.403 -0.249 1.00 51.22 374 ARG B N 1
ATOM 6291 C CA . ARG B 1 378 ? 53.133 119.726 0.551 1.00 57.42 374 ARG B CA 1
ATOM 6292 C C . ARG B 1 378 ? 53.536 118.581 1.507 1.00 66.97 374 ARG B C 1
ATOM 6293 O O . ARG B 1 378 ? 54.744 118.297 1.647 1.00 65.24 374 ARG B O 1
ATOM 6301 N N . LYS B 1 379 ? 52.532 117.927 2.121 1.00 59.70 375 LYS B N 1
ATOM 6302 C CA . LYS B 1 379 ? 52.764 116.750 2.993 1.00 59.43 375 LYS B CA 1
ATOM 6303 C C . LYS B 1 379 ? 53.424 115.609 2.211 1.00 58.62 375 LYS B C 1
ATOM 6304 O O . LYS B 1 379 ? 54.445 115.067 2.599 1.00 63.42 375 LYS B O 1
ATOM 6310 N N . LYS B 1 380 ? 52.805 115.255 1.109 1.00 60.90 376 LYS B N 1
ATOM 6311 C CA . LYS B 1 380 ? 53.252 114.140 0.271 1.00 62.89 376 LYS B CA 1
ATOM 6312 C C . LYS B 1 380 ? 54.693 114.289 -0.217 1.00 64.71 376 LYS B C 1
ATOM 6313 O O . LYS B 1 380 ? 55.428 113.300 -0.246 1.00 70.92 376 LYS B O 1
ATOM 6319 N N . ARG B 1 381 ? 55.080 115.523 -0.556 1.00 66.33 377 ARG B N 1
ATOM 6320 C CA . ARG B 1 381 ? 56.443 115.828 -1.109 1.00 68.65 377 ARG B CA 1
ATOM 6321 C C . ARG B 1 381 ? 57.610 115.529 -0.189 1.00 59.70 377 ARG B C 1
ATOM 6322 O O . ARG B 1 381 ? 58.704 115.356 -0.650 1.00 59.70 377 ARG B O 1
ATOM 6330 N N . LEU B 1 382 ? 57.343 115.419 1.106 1.00 61.37 378 LEU B N 1
ATOM 6331 C CA . LEU B 1 382 ? 58.359 115.088 2.120 1.00 58.31 378 LEU B CA 1
ATOM 6332 C C . LEU B 1 382 ? 59.084 113.723 1.967 1.00 54.12 378 LEU B C 1
ATOM 6333 O O . LEU B 1 382 ? 60.103 113.487 2.594 1.00 58.15 378 LEU B O 1
ATOM 6338 N N . HIS B 1 383 ? 58.593 112.862 1.091 1.00 54.58 379 HIS B N 1
ATOM 6339 C CA . HIS B 1 383 ? 59.288 111.614 0.733 1.00 56.43 379 HIS B CA 1
ATOM 6340 C C . HIS B 1 383 ? 60.691 111.805 0.144 1.00 59.85 379 HIS B C 1
ATOM 6341 O O . HIS B 1 383 ? 61.512 110.895 0.229 1.00 61.18 379 HIS B O 1
ATOM 6348 N N . GLU B 1 384 ? 60.946 112.969 -0.474 1.00 63.75 380 GLU B N 1
ATOM 6349 C CA . GLU B 1 384 ? 62.266 113.313 -1.102 1.00 62.73 380 GLU B CA 1
ATOM 6350 C C . GLU B 1 384 ? 63.415 113.353 -0.095 1.00 61.83 380 GLU B C 1
ATOM 6351 O O . GLU B 1 384 ? 64.533 112.952 -0.436 1.00 70.04 380 GLU B O 1
ATOM 6357 N N . ILE B 1 385 ? 63.127 113.780 1.137 1.00 58.96 381 ILE B N 1
ATOM 6358 C CA . ILE B 1 385 ? 64.152 113.888 2.210 1.00 59.67 381 ILE B CA 1
ATOM 6359 C C . ILE B 1 385 ? 64.148 112.739 3.226 1.00 60.45 381 ILE B C 1
ATOM 6360 O O . ILE B 1 385 ? 64.960 112.700 4.163 1.00 63.49 381 ILE B O 1
ATOM 6365 N N . GLN B 1 386 ? 63.252 111.789 2.990 1.00 59.51 382 GLN B N 1
ATOM 6366 C CA . GLN B 1 386 ? 63.044 110.604 3.858 1.00 60.18 382 GLN B CA 1
ATOM 6367 C C . GLN B 1 386 ? 64.213 109.600 3.790 1.00 62.94 382 GLN B C 1
ATOM 6368 O O . GLN B 1 386 ? 64.409 108.903 2.779 1.00 63.36 382 GLN B O 1
ATOM 6374 N N . GLY B 1 387 ? 64.995 109.556 4.864 1.00 61.34 383 GLY B N 1
ATOM 6375 C CA . GLY B 1 387 ? 66.183 108.667 4.952 1.00 66.44 383 GLY B CA 1
ATOM 6376 C C . GLY B 1 387 ? 67.553 109.349 4.738 1.00 68.94 383 GLY B C 1
ATOM 6377 O O . GLY B 1 387 ? 68.584 108.843 5.155 1.00 69.43 383 GLY B O 1
ATOM 6378 N N . LEU B 1 388 ? 67.540 110.504 4.103 1.00 63.29 384 LEU B N 1
ATOM 6379 C CA . LEU B 1 388 ? 68.733 111.245 3.787 1.00 62.08 384 LEU B CA 1
ATOM 6380 C C . LEU B 1 388 ? 69.386 111.826 5.019 1.00 70.45 384 LEU B C 1
ATOM 6381 O O . LEU B 1 388 ? 68.720 112.472 5.849 1.00 80.19 384 LEU B O 1
ATOM 6386 N N . ASN B 1 389 ? 70.705 111.657 5.071 1.00 68.09 385 ASN B N 1
ATOM 6387 C CA . ASN B 1 389 ? 71.574 112.152 6.145 1.00 65.92 385 ASN B CA 1
ATOM 6388 C C . ASN B 1 389 ? 71.197 111.579 7.499 1.00 61.99 385 ASN B C 1
ATOM 6389 O O . ASN B 1 389 ? 71.375 112.224 8.535 1.00 65.58 385 ASN B O 1
ATOM 6394 N N . GLY B 1 390 ? 70.733 110.341 7.477 1.00 65.09 386 GLY B N 1
ATOM 6395 C CA . GLY B 1 390 ? 70.274 109.630 8.703 1.00 74.54 386 GLY B CA 1
ATOM 6396 C C . GLY B 1 390 ? 69.051 110.286 9.374 1.00 72.60 386 GLY B C 1
ATOM 6397 O O . GLY B 1 390 ? 68.912 110.231 10.608 1.00 70.43 386 GLY B O 1
ATOM 6398 N N . LEU B 1 391 ? 68.178 110.880 8.550 1.00 63.39 387 LEU B N 1
ATOM 6399 C CA . LEU B 1 391 ? 66.991 111.586 9.021 1.00 61.84 387 LEU B CA 1
ATOM 6400 C C . LEU B 1 391 ? 65.675 110.990 8.503 1.00 60.85 387 LEU B C 1
ATOM 6401 O O . LEU B 1 391 ? 65.540 110.596 7.327 1.00 56.31 387 LEU B O 1
ATOM 6406 N N . TRP B 1 392 ? 64.713 110.922 9.429 1.00 57.64 388 TRP B N 1
ATOM 6407 C CA . TRP B 1 392 ? 63.352 110.430 9.158 1.00 48.34 388 TRP B CA 1
ATOM 6408 C C . TRP B 1 392 ? 62.370 111.418 9.710 1.00 47.32 388 TRP B C 1
ATOM 6409 O O . TRP B 1 392 ? 62.714 112.253 10.561 1.00 49.71 388 TRP B O 1
ATOM 6420 N N . PHE B 1 393 ? 61.152 111.357 9.179 1.00 50.08 389 PHE B N 1
ATOM 6421 C CA . PHE B 1 393 ? 60.078 112.314 9.522 1.00 50.36 389 PHE B CA 1
ATOM 6422 C C . PHE B 1 393 ? 58.742 111.577 9.649 1.00 47.13 389 PHE B C 1
ATOM 6423 O O . PHE B 1 393 ? 58.354 110.83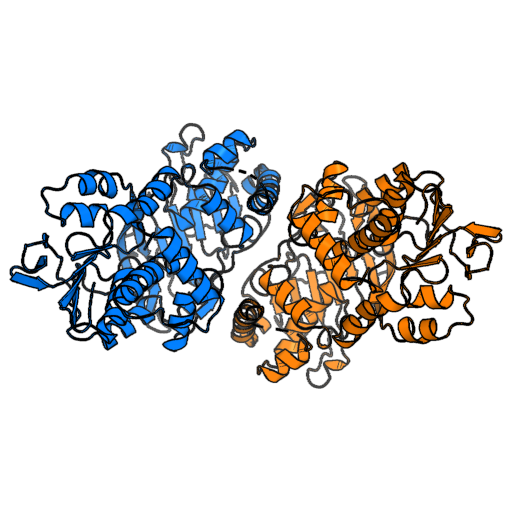3 8.763 1.00 47.08 389 PHE B O 1
ATOM 6431 N N . CYS B 1 394 ? 58.047 111.859 10.750 1.00 46.80 390 CYS B N 1
ATOM 6432 C CA . CYS B 1 394 ? 56.668 111.401 11.015 1.00 47.44 390 CYS B CA 1
ATOM 6433 C C . CYS B 1 394 ? 55.941 112.518 11.745 1.00 41.52 390 CYS B C 1
ATOM 6434 O O . CYS B 1 394 ? 56.539 113.517 12.087 1.00 44.65 390 CYS B O 1
ATOM 6437 N N . GLY B 1 395 ? 54.635 112.364 11.921 1.00 39.49 391 GLY B N 1
ATOM 6438 C CA . GLY B 1 395 ? 53.806 113.385 12.578 1.00 37.84 391 GLY B CA 1
ATOM 6439 C C . GLY B 1 395 ? 52.747 113.890 11.657 1.00 34.99 391 GLY B C 1
ATOM 6440 O O . GLY B 1 395 ? 52.787 113.598 10.488 1.00 41.73 391 GLY B O 1
ATOM 6441 N N . THR B 1 396 ? 51.805 114.638 12.195 1.00 33.46 392 THR B N 1
ATOM 6442 C CA . THR B 1 396 ? 50.659 115.142 11.450 1.00 38.65 392 THR B CA 1
ATOM 6443 C C . THR B 1 396 ? 51.018 115.791 10.063 1.00 46.19 392 THR B C 1
ATOM 6444 O O . THR B 1 396 ? 50.338 115.502 9.064 1.00 45.97 392 THR B O 1
ATOM 6448 N N . ASP B 1 397 ? 52.129 116.557 10.008 1.00 44.74 393 ASP B N 1
ATOM 6449 C CA . ASP B 1 397 ? 52.618 117.229 8.799 1.00 42.76 393 ASP B CA 1
ATOM 6450 C C . ASP B 1 397 ? 53.211 116.311 7.741 1.00 43.66 393 ASP B C 1
ATOM 6451 O O . ASP B 1 397 ? 53.581 116.791 6.686 1.00 47.72 393 ASP B O 1
ATOM 6456 N N . THR B 1 398 ? 53.306 115.012 8.006 1.00 45.47 394 THR B N 1
ATOM 6457 C CA . THR B 1 398 ? 53.734 114.026 6.996 1.00 44.09 394 THR B CA 1
ATOM 6458 C C . THR B 1 398 ? 52.600 113.112 6.560 1.00 43.08 394 THR B C 1
ATOM 6459 O O . THR B 1 398 ? 52.743 112.307 5.625 1.00 46.81 394 THR B O 1
ATOM 6463 N N . SER B 1 399 ? 51.493 113.211 7.279 1.00 43.19 395 SER B N 1
ATOM 6464 C CA . SER B 1 399 ? 50.407 112.222 7.200 1.00 45.89 395 SER B CA 1
ATOM 6465 C C . SER B 1 399 ? 49.021 112.809 6.935 1.00 45.02 395 SER B C 1
ATOM 6466 O O . SER B 1 399 ? 48.822 113.997 6.871 1.00 45.29 395 SER B O 1
ATOM 6469 N N . VAL B 1 400 ? 48.065 111.911 6.844 1.00 44.90 396 VAL B N 1
ATOM 6470 C CA . VAL B 1 400 ? 46.659 112.201 6.823 1.00 42.93 396 VAL B CA 1
ATOM 6471 C C . VAL B 1 400 ? 46.296 112.843 8.175 1.00 46.07 396 VAL B C 1
ATOM 6472 O O . VAL B 1 400 ? 46.924 112.539 9.194 1.00 47.09 396 VAL B O 1
ATOM 6476 N N . THR B 1 401 ? 45.294 113.723 8.188 1.00 41.44 397 THR B N 1
ATOM 6477 C CA . THR B 1 401 ? 44.897 114.440 9.404 1.00 44.46 397 THR B CA 1
ATOM 6478 C C . THR B 1 401 ? 44.285 113.513 10.510 1.00 46.94 397 THR B C 1
ATOM 6479 O O . THR B 1 401 ? 43.825 112.431 10.210 1.00 44.07 397 THR B O 1
ATOM 6483 N N . GLY B 1 402 ? 44.324 113.948 11.776 1.00 43.37 398 GLY B N 1
ATOM 6484 C CA . GLY B 1 402 ? 43.795 113.155 12.899 1.00 42.33 398 GLY B CA 1
ATOM 6485 C C . GLY B 1 402 ? 44.798 112.246 13.591 1.00 40.64 398 GLY B C 1
ATOM 6486 O O . GLY B 1 402 ? 45.940 112.096 13.154 1.00 45.65 398 GLY B O 1
ATOM 6487 N N . HIS B 1 403 ? 44.382 111.685 14.712 1.00 36.15 399 HIS B N 1
ATOM 6488 C CA . HIS B 1 403 ? 45.304 110.963 15.585 1.00 35.90 399 HIS B CA 1
ATOM 6489 C C . HIS B 1 403 ? 45.775 109.662 14.976 1.00 37.17 399 HIS B C 1
ATOM 6490 O O . HIS B 1 403 ? 46.915 109.314 15.098 1.00 39.12 399 HIS B O 1
ATOM 6497 N N . GLU B 1 404 ? 44.886 108.971 14.276 1.00 41.55 400 GLU B N 1
ATOM 6498 C CA . GLU B 1 404 ? 45.241 107.755 13.563 1.00 38.60 400 GLU B CA 1
ATOM 6499 C C . GLU B 1 404 ? 46.352 108.079 12.561 1.00 37.37 400 GLU B C 1
ATOM 6500 O O . GLU B 1 404 ? 47.374 107.438 12.555 1.00 40.17 400 GLU B O 1
ATOM 6506 N N . GLY B 1 405 ? 46.148 109.093 11.747 1.00 36.00 401 GLY B N 1
ATOM 6507 C CA . GLY B 1 405 ? 47.176 109.540 10.799 1.00 38.74 401 GLY B CA 1
ATOM 6508 C C . GLY B 1 405 ? 48.517 109.821 11.456 1.00 35.83 401 GLY B C 1
ATOM 6509 O O . GLY B 1 405 ? 49.571 109.443 10.945 1.00 37.44 401 GLY B O 1
ATOM 6510 N N . ALA B 1 406 ? 48.454 110.470 12.601 1.00 33.80 402 ALA B N 1
ATOM 6511 C CA . ALA B 1 406 ? 49.661 110.816 13.414 1.00 38.08 402 ALA B CA 1
ATOM 6512 C C . ALA B 1 406 ? 50.388 109.575 13.911 1.00 38.06 402 ALA B C 1
ATOM 6513 O O . ALA B 1 406 ? 51.538 109.401 13.642 1.00 41.38 402 ALA B O 1
ATOM 6515 N N . ILE B 1 407 ? 49.685 108.708 14.621 1.00 41.29 403 ILE B N 1
ATOM 6516 C CA . ILE B 1 407 ? 50.313 107.539 15.239 1.00 43.34 403 ILE B CA 1
ATOM 6517 C C . ILE B 1 407 ? 50.772 106.553 14.192 1.00 45.18 403 ILE B C 1
ATOM 6518 O O . ILE B 1 407 ? 51.830 105.961 14.341 1.00 47.31 403 ILE B O 1
ATOM 6523 N N . VAL B 1 408 ? 50.006 106.424 13.112 1.00 46.05 404 VAL B N 1
ATOM 6524 C CA . VAL B 1 408 ? 50.352 105.480 12.031 1.00 43.47 404 VAL B CA 1
ATOM 6525 C C . VAL B 1 408 ? 51.596 105.952 11.259 1.00 47.11 404 VAL B C 1
ATOM 6526 O O . VAL B 1 408 ? 52.383 105.115 10.825 1.00 45.75 404 VAL B O 1
ATOM 6530 N N . SER B 1 409 ? 51.809 107.271 11.141 1.00 44.69 405 SER B N 1
ATOM 6531 C CA . SER B 1 409 ? 53.055 107.799 10.520 1.00 39.56 405 SER B CA 1
ATOM 6532 C C . SER B 1 409 ? 54.258 107.334 11.284 1.00 44.19 405 SER B C 1
ATOM 6533 O O . SER B 1 409 ? 55.251 106.891 10.701 1.00 49.35 405 SER B O 1
ATOM 6536 N N . GLY B 1 410 ? 54.149 107.393 12.604 1.00 46.26 406 GLY B N 1
ATOM 6537 C CA . GLY B 1 410 ? 55.196 106.887 13.523 1.00 47.00 406 GLY B CA 1
ATOM 6538 C C . GLY B 1 410 ? 55.512 105.411 13.256 1.00 46.64 406 GLY B C 1
ATOM 6539 O O . GLY B 1 410 ? 56.673 105.000 13.197 1.00 47.56 406 GLY B O 1
ATOM 6540 N N . MET B 1 411 ? 54.450 104.647 13.080 1.00 44.52 407 MET B N 1
ATOM 6541 C CA . MET B 1 411 ? 54.509 103.219 12.769 1.00 46.44 407 MET B CA 1
ATOM 6542 C C . MET B 1 411 ? 55.149 102.947 11.433 1.00 49.73 407 MET B C 1
ATOM 6543 O O . MET B 1 411 ? 55.848 101.947 11.277 1.00 59.52 407 MET B O 1
ATOM 6548 N N . VAL B 1 412 ? 54.874 103.804 10.452 1.00 52.19 408 VAL B N 1
ATOM 6549 C CA . VAL B 1 412 ? 55.416 103.663 9.082 1.00 49.33 408 VAL B CA 1
ATOM 6550 C C . VAL B 1 412 ? 56.940 103.797 9.097 1.00 50.17 408 VAL B C 1
ATOM 6551 O O . VAL B 1 412 ? 57.651 103.064 8.389 1.00 56.67 408 VAL B O 1
ATOM 6555 N N . ILE B 1 413 ? 57.429 104.699 9.929 1.00 46.42 409 ILE B N 1
ATOM 6556 C CA . ILE B 1 413 ? 58.871 104.941 10.092 1.00 48.61 409 ILE B CA 1
ATOM 6557 C C . ILE B 1 413 ? 59.546 103.766 10.814 1.00 51.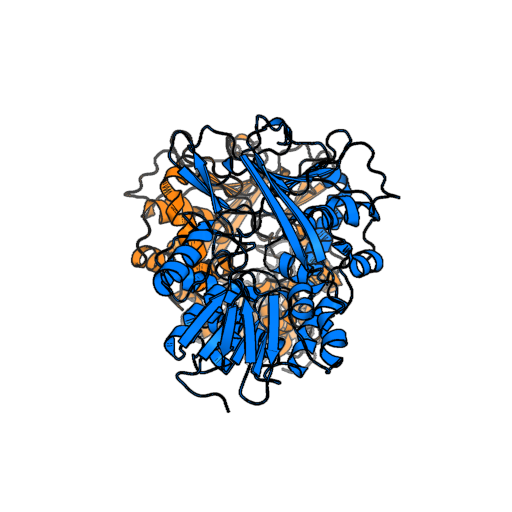61 409 ILE B C 1
ATOM 6558 O O . ILE B 1 413 ? 60.577 103.288 10.377 1.00 57.85 409 ILE B O 1
ATOM 6563 N N . ALA B 1 414 ? 58.929 103.299 11.888 1.00 53.84 410 ALA B N 1
ATOM 6564 C CA . ALA B 1 414 ? 59.362 102.125 12.656 1.00 51.45 410 ALA B CA 1
ATOM 6565 C C . ALA B 1 414 ? 59.454 100.872 11.784 1.00 54.09 410 ALA B C 1
ATOM 6566 O O . ALA B 1 414 ? 60.397 100.129 11.887 1.00 56.08 410 ALA B O 1
ATOM 6568 N N . ASP B 1 415 ? 58.476 100.678 10.902 1.00 55.27 411 ASP B N 1
ATOM 6569 C CA . ASP B 1 415 ? 58.463 99.550 9.936 1.00 59.20 411 ASP B CA 1
ATOM 6570 C C . ASP B 1 415 ? 59.651 99.630 8.948 1.00 62.29 411 ASP B C 1
ATOM 6571 O O . ASP B 1 415 ? 60.337 98.647 8.706 1.00 62.09 411 ASP B O 1
ATOM 6576 N N . ARG B 1 416 ? 59.871 100.819 8.409 1.00 59.86 412 ARG B N 1
ATOM 6577 C CA . ARG B 1 416 ? 60.983 101.099 7.535 1.00 60.59 412 ARG B CA 1
ATOM 6578 C C . ARG B 1 416 ? 62.314 100.871 8.264 1.00 61.69 412 ARG B C 1
ATOM 6579 O O . ARG B 1 416 ? 63.286 100.440 7.643 1.00 65.44 412 ARG B O 1
ATOM 6587 N N . LEU B 1 417 ? 62.346 101.141 9.567 1.00 57.85 413 LEU B N 1
ATOM 6588 C CA . LEU B 1 417 ? 63.553 100.943 10.391 1.00 58.51 413 LEU B CA 1
ATOM 6589 C C . LEU B 1 417 ? 63.597 99.572 11.095 1.00 59.38 413 LEU B C 1
ATOM 6590 O O . LEU B 1 417 ? 64.201 99.421 12.144 1.00 60.25 413 LEU B O 1
ATOM 6595 N N . GLY B 1 418 ? 62.961 98.574 10.496 1.00 61.16 414 GLY B N 1
ATOM 6596 C CA . GLY B 1 418 ? 63.039 97.190 10.972 1.00 64.34 414 GLY B CA 1
ATOM 6597 C C . GLY B 1 418 ? 61.871 96.605 11.761 1.00 68.75 414 GLY B C 1
ATOM 6598 O O . GLY B 1 418 ? 61.652 95.389 11.718 1.00 72.10 414 GLY B O 1
ATOM 6599 N N . VAL B 1 419 ? 61.160 97.429 12.513 1.00 61.40 415 VAL B N 1
ATOM 6600 C CA . VAL B 1 419 ? 60.046 96.936 13.370 1.00 65.18 415 VAL B CA 1
ATOM 6601 C C . VAL B 1 419 ? 58.733 96.895 12.581 1.00 61.21 415 VAL B C 1
ATOM 6602 O O . VAL B 1 419 ? 58.157 97.944 12.369 1.00 64.92 415 VAL B O 1
ATOM 6606 N N . PRO B 1 420 ? 58.246 95.696 12.168 1.00 59.84 416 PRO B N 1
ATOM 6607 C CA . PRO B 1 420 ? 57.009 95.657 11.358 1.00 57.96 416 PRO B CA 1
ATOM 6608 C C . PRO B 1 420 ? 55.743 96.152 12.049 1.00 57.16 416 PRO B C 1
ATOM 6609 O O . PRO B 1 420 ? 55.648 96.143 13.278 1.00 58.42 416 PRO B O 1
ATOM 6613 N N . HIS B 1 421 ? 54.780 96.575 11.229 1.00 61.44 417 HIS B N 1
ATOM 6614 C CA . HIS B 1 421 ? 53.442 97.047 11.685 1.00 58.38 417 HIS B CA 1
ATOM 6615 C C . HIS B 1 421 ? 52.958 96.022 12.727 1.00 58.62 417 HIS B C 1
ATOM 6616 O O . HIS B 1 421 ? 52.948 94.826 12.435 1.00 59.38 417 HIS B O 1
ATOM 6623 N N . PRO B 1 422 ? 52.646 96.468 13.957 1.00 54.07 418 PRO B N 1
ATOM 6624 C CA . PRO B 1 422 ? 52.309 95.501 15.014 1.00 54.65 418 PRO B CA 1
ATOM 6625 C C . PRO B 1 422 ? 50.983 94.741 14.892 1.00 57.55 418 PRO B C 1
ATOM 6626 O O . PRO B 1 422 ? 50.821 93.763 15.579 1.00 59.59 418 PRO B O 1
ATOM 6630 N N . PHE B 1 423 ? 50.060 95.174 14.049 1.00 53.07 419 PHE B N 1
ATOM 6631 C CA . PHE B 1 423 ? 48.758 94.538 13.986 1.00 53.73 419 PHE B CA 1
ATOM 6632 C C . PHE B 1 423 ? 48.394 94.006 12.592 1.00 55.22 419 PHE B C 1
ATOM 6633 O O . PHE B 1 423 ? 47.412 94.447 12.000 1.00 53.30 419 PHE B O 1
ATOM 6641 N N . PRO B 1 424 ? 49.165 93.028 12.069 1.00 59.73 420 PRO B N 1
ATOM 6642 C CA . PRO B 1 424 ? 48.899 92.534 10.697 1.00 61.08 420 PRO B CA 1
ATOM 6643 C C . PRO B 1 424 ? 47.638 91.723 10.516 1.00 60.24 420 PRO B C 1
ATOM 6644 O O . PRO B 1 424 ? 47.090 91.659 9.403 1.00 60.89 420 PRO B O 1
ATOM 6648 N N . ASP B 1 425 ? 47.161 91.121 11.590 1.00 65.47 421 ASP B N 1
ATOM 6649 C CA . ASP B 1 425 ? 45.958 90.246 11.486 1.00 74.25 421 ASP B CA 1
ATOM 6650 C C . ASP B 1 425 ? 44.613 90.999 11.665 1.00 68.30 421 ASP B C 1
ATOM 6651 O O . ASP B 1 425 ? 43.534 90.402 11.587 1.00 65.10 421 ASP B O 1
ATOM 6656 N N . ASP B 1 426 ? 44.734 92.313 11.860 1.00 60.55 422 ASP B N 1
ATOM 6657 C CA . ASP B 1 426 ? 43.642 93.270 11.967 1.00 54.58 422 ASP B CA 1
ATOM 6658 C C . ASP B 1 426 ? 43.540 93.901 10.570 1.00 53.45 422 ASP B C 1
ATOM 6659 O O . ASP B 1 426 ? 44.293 94.795 10.231 1.00 54.59 422 ASP B O 1
ATOM 6664 N N . ALA B 1 427 ? 42.619 93.402 9.758 1.00 52.84 423 ALA B N 1
ATOM 6665 C CA . ALA B 1 427 ? 42.434 93.891 8.379 1.00 60.59 423 ALA B CA 1
ATOM 6666 C C . ALA B 1 427 ? 42.306 95.431 8.197 1.00 59.37 423 ALA B C 1
ATOM 6667 O O . ALA B 1 427 ? 43.040 95.991 7.381 1.00 59.42 423 ALA B O 1
ATOM 6669 N N . PRO B 1 428 ? 41.382 96.103 8.921 1.00 57.45 424 PRO B N 1
ATOM 6670 C CA . PRO B 1 428 ? 41.318 97.577 8.763 1.00 57.09 424 PRO B CA 1
ATOM 6671 C C . PRO B 1 428 ? 42.540 98.350 9.279 1.00 53.93 424 PRO B C 1
ATOM 6672 O O . PRO B 1 428 ? 42.888 99.387 8.699 1.00 57.10 424 PRO B O 1
ATOM 6676 N N . ALA B 1 429 ? 43.191 97.841 10.320 1.00 50.69 425 ALA B N 1
ATOM 6677 C CA . ALA B 1 429 ? 44.463 98.434 10.841 1.00 51.08 425 ALA B CA 1
ATOM 6678 C C . ALA B 1 429 ? 45.633 98.363 9.845 1.00 49.04 425 ALA B C 1
ATOM 6679 O O . ALA B 1 429 ? 46.369 99.335 9.643 1.00 49.05 425 ALA B O 1
ATOM 6681 N N . ALA B 1 430 ? 45.751 97.206 9.220 1.00 50.22 426 ALA B N 1
ATOM 6682 C CA . ALA B 1 430 ? 46.756 96.900 8.177 1.00 52.82 426 ALA B CA 1
ATOM 6683 C C . ALA B 1 430 ? 46.544 97.728 6.930 1.00 48.99 426 ALA B C 1
ATOM 6684 O O . ALA B 1 430 ? 47.479 98.254 6.366 1.00 54.81 426 ALA B O 1
ATOM 6686 N N . ALA B 1 431 ? 45.296 97.864 6.541 1.00 48.06 427 ALA B N 1
ATOM 6687 C CA . ALA B 1 431 ? 44.896 98.713 5.394 1.00 49.91 427 ALA B CA 1
ATOM 6688 C C . ALA B 1 431 ? 45.245 100.201 5.591 1.00 49.65 427 ALA B C 1
ATOM 6689 O O . ALA B 1 431 ? 45.727 100.858 4.676 1.00 52.52 427 ALA B O 1
ATOM 6691 N N . GLN B 1 432 ? 44.970 100.710 6.780 1.00 47.58 428 GLN B N 1
ATOM 6692 C CA . GLN B 1 432 ? 45.339 102.074 7.146 1.00 51.15 428 GLN B CA 1
ATOM 6693 C C . GLN B 1 432 ? 46.831 102.299 7.136 1.00 51.23 428 GLN B C 1
ATOM 6694 O O . GLN B 1 432 ? 47.292 103.334 6.687 1.00 54.81 428 GLN B O 1
ATOM 6700 N N . PHE B 1 433 ? 47.568 101.325 7.641 1.00 50.26 429 PHE B N 1
ATOM 6701 C CA . PHE B 1 433 ? 49.026 101.362 7.592 1.00 48.87 429 PHE B CA 1
ATOM 6702 C C . PHE B 1 433 ? 49.506 101.445 6.157 1.00 48.51 429 PHE B C 1
ATOM 6703 O O . PHE B 1 433 ? 50.347 102.249 5.822 1.00 51.72 429 PHE B O 1
ATOM 6711 N N . ARG B 1 434 ? 48.930 100.605 5.318 1.00 53.36 430 ARG B N 1
ATOM 6712 C CA . ARG B 1 434 ? 49.287 100.526 3.890 1.00 54.03 430 ARG B CA 1
ATOM 6713 C C . ARG B 1 434 ? 49.012 101.848 3.173 1.00 54.63 430 ARG B C 1
ATOM 6714 O O . ARG B 1 434 ? 49.872 102.339 2.455 1.00 57.98 430 ARG B O 1
ATOM 6722 N N . GLY B 1 435 ? 47.831 102.418 3.409 1.00 51.52 431 GLY B N 1
ATOM 6723 C CA . GLY B 1 435 ? 47.448 103.716 2.846 1.00 51.92 431 GLY B CA 1
ATOM 6724 C C . GLY B 1 435 ? 48.361 104.895 3.258 1.00 53.40 431 GLY B C 1
ATOM 6725 O O . GLY B 1 435 ? 48.796 105.683 2.423 1.00 52.84 431 GLY B O 1
ATOM 6726 N N . ILE B 1 436 ? 48.648 104.976 4.554 1.00 48.52 432 ILE B N 1
ATOM 6727 C CA . ILE B 1 436 ? 49.502 105.991 5.134 1.00 46.24 432 ILE B CA 1
ATOM 6728 C C . ILE B 1 436 ? 50.965 105.844 4.676 1.00 48.67 432 ILE B C 1
ATOM 6729 O O . ILE B 1 436 ? 51.637 106.841 4.439 1.00 50.22 432 ILE B O 1
ATOM 6734 N N . LYS B 1 437 ? 51.429 104.603 4.513 1.00 51.06 433 LYS B N 1
ATOM 6735 C CA . LYS B 1 437 ? 52.771 104.287 3.972 1.00 52.90 433 LYS B CA 1
ATOM 6736 C C . LYS B 1 437 ? 52.878 104.743 2.505 1.00 53.63 433 LYS B C 1
ATOM 6737 O O . LYS B 1 437 ? 53.872 105.282 2.082 1.00 58.71 433 LYS B O 1
ATOM 6743 N N . GLU B 1 438 ? 51.832 104.499 1.744 1.00 56.68 434 GLU B N 1
ATOM 6744 C CA . GLU B 1 438 ? 51.752 104.949 0.361 1.00 59.59 434 GLU B CA 1
ATOM 6745 C C . GLU B 1 438 ? 51.738 106.497 0.310 1.00 55.45 434 GLU B C 1
ATOM 6746 O O . GLU B 1 438 ? 52.570 107.106 -0.368 1.00 55.45 434 GLU B O 1
ATOM 6752 N N . PHE B 1 439 ? 50.848 107.110 1.084 1.00 50.25 435 PHE B N 1
ATOM 6753 C CA . PHE B 1 439 ? 50.763 108.583 1.217 1.00 47.17 435 PHE B CA 1
ATOM 6754 C C . PHE B 1 439 ? 52.132 109.211 1.578 1.00 48.50 435 PHE B C 1
ATOM 6755 O O . PHE B 1 439 ? 52.525 110.212 1.016 1.00 52.43 435 PHE B O 1
ATOM 6763 N N . MET B 1 440 ? 52.846 108.613 2.511 1.00 49.50 436 MET B N 1
ATOM 6764 C CA . MET B 1 440 ? 54.170 109.126 2.951 1.00 51.90 436 MET B CA 1
ATOM 6765 C C . MET B 1 440 ? 55.303 108.892 1.943 1.00 52.15 436 MET B C 1
ATOM 6766 O O . MET B 1 440 ? 56.357 109.495 2.055 1.00 53.64 436 MET B O 1
ATOM 6771 N N . GLY B 1 441 ? 55.077 107.977 1.013 1.00 53.62 437 GLY B N 1
ATOM 6772 C CA . GLY B 1 441 ? 56.054 107.601 0.011 1.00 54.88 437 GLY B CA 1
ATOM 6773 C C . GLY B 1 441 ? 57.264 106.864 0.565 1.00 59.24 437 GLY B C 1
ATOM 6774 O O . GLY B 1 441 ? 58.333 106.888 -0.048 1.00 60.64 437 GLY B O 1
ATOM 6775 N N . VAL B 1 442 ? 57.080 106.225 1.723 1.00 59.55 438 VAL B N 1
ATOM 6776 C CA . VAL B 1 442 ? 58.137 105.470 2.437 1.00 64.01 438 VAL B CA 1
ATOM 6777 C C . VAL B 1 442 ? 58.078 103.971 2.086 1.00 74.16 438 VAL B C 1
ATOM 6778 O O . VAL B 1 442 ? 59.117 103.304 2.022 1.00 74.71 438 VAL B O 1
#

Solvent-accessible surface area: 33564 Å² total; per-residue (Å²): 180,36,104,58,157,18,139,0,0,0,3,10,0,17,6,8,0,0,0,0,0,29,1,0,22,142,87,7,60,2,15,1,2,16,63,56,125,40,8,2,25,41,0,36,10,32,71,5,152,20,124,99,37,88,35,68,2,5,1,23,32,14,44,1,6,8,101,59,3,6,0,0,5,67,0,0,69,86,25,71,27,37,23,18,4,3,20,4,7,2,6,0,24,13,44,54,147,124,42,10,0,13,2,44,64,57,129,18,83,0,2,83,98,4,4,109,31,0,13,82,0,6,42,32,0,14,73,11,73,70,123,106,120,17,8,0,5,86,4,0,89,148,63,60,15,45,88,13,0,27,16,33,0,0,32,1,0,2,7,39,52,7,6,12,78,10,48,1,17,72,3,20,0,54,47,0,0,80,4,10,21,100,19,8,3,5,0,9,8,4,0,26,18,0,6,3,82,45,5,0,56,23,0,2,46,100,0,64,84,65,4,39,169,101,19,94,55,95,19,69,11,118,16,0,50,29,70,203,106,19,2,20,0,66,1,48,77,92,121,27,114,15,68,25,0,0,1,11,29,47,4,56,39,3,24,156,3,2,121,42,115,55,111,60,3,150,105,13,2,36,98,22,25,40,3,85,14,44,0,0,0,0,50,14,90,86,18,45,11,139,67,3,59,46,3,2,1,6,7,75,10,51,145,52,34,91,63,86,106,4,137,111,30,57,1,6,5,4,10,15,2,42,46,6,24,51,16,103,168,17,86,24,34,0,0,1,0,29,4,22,86,123,122,1,58,105,169,119,35,58,38,92,44,137,38,61,52,14,27,16,65,22,58,4,37,125,19,7,107,96,5,89,81,0,24,25,75,80,13,1,8,5,1,5,30,5,8,0,62,51,39,23,10,1,9,0,0,0,0,1,0,0,0,42,98,2,30,9,94,19,31,20,92,149,25,49,59,0,12,47,51,12,146,36,3,60,148,35,4,45,41,60,116,58,146,4,95,0,0,0,3,10,0,16,6,7,0,0,0,0,0,29,1,0,22,145,92,2,57,2,22,0,4,15,62,53,122,39,8,2,25,43,0,33,9,30,66,6,126,22,88,96,36,64,30,64,2,3,0,23,33,14,44,2,6,9,100,57,3,7,0,0,5,85,0,0,78,74,22,71,27,37,22,15,1,3,19,5,8,2,5,0,17,14,41,62,145,122,41,8,0,14,2,52,64,56,129,17,84,0,3,79,95,4,40,127,29,0,21,80,0,6,44,33,0,20,67,44,73,118,174,37,8,0,6,99,8,0,89,143,70,60,14,43,79,12,0,28,23,29,0,0,40,1,0,2,8,39,49,6,7,12,77,11,47,1,15,73,3,25,8,61,46,1,0,71,4,9,22,101,20,7,2,5,0,18,6,4,0,27,17,0,6,2,84,47,6,0,54,22,0,2,44,100,0,65,84,63,3,32,152,100,16,109,53,97,19,70,12,112,2,0,47,26,74,200,108,19,3,19,0,57,1,49,77,96,114,33,119,8,60,21,0,0,1,10,29,43,3,50,38,3,44,144,16,16,121,39,118,59,115,59,3,129,93,5,5,8,115,21,26,38,3,83,14,46,0,2,0,0,50,15,92,88,38,37,7,135,73,15,22,53,5,2,2,7,9,82,15,41,154,50,32,102,60,73,148,4,126,114,51,61,1,7,5,3,11,11,2,43,49,6,12,48,14,90,137,15,91,22,32,0,0,1,0,29,2,24,87,119,138,11,59,87,160,116,27,57,38,119,43,137,39,54,53,12,26,15,66,22,64,4,37,130,37,7,105,118,5,88,70,0,24,25,76,81,14,0,8,6,2,4,26,4,7,0,67,46,44,24,10,0,13,0,0,0,0,1,0,0,0,42,99,0,26,10,94,18,28,9,90,145,30,60,38,0,12,45,54,15,146,38,5,60,145,34,4,48,39

Organism: Streptomyces rochei (NCBI:txid1928)

Radius of gyration: 30.3 Å; Cα contacts (8 Å, |Δi|>4): 1868; chains: 2; bounding box: 94×75×73 Å

Foldseek 3Di:
DFAFAFEEEEAAQAQLSLLLQLLLVVTYNYAYEHQAQAGHAQFAFDWDDFPVGTAGHTQGAFKDDCQRFVQVVVLCVVLVWDKDWDFQWEKFAEPDDQCIAIQPDQGGPLSVVCVVVLVVLLVCLQCPVVPALFFQLVVCVVVPHDLCCVQRPVLQQQCVPAPFQAPNRQFGPNVVSCCSNQQVTGRHHGRTIMGIGRGSCSSRVVSCVSCDPSYHHSKHWQAWAQDPQAIWTHIDNDIDGTNAYEYADQLVVCLRRYDDPDCVSCVLRVPWDKGKKKKWKWQPPVPDDPPNPLRQKYWYFDPPDDSVCSSPGTIKIKGFCCSPPVNVPTPTTIMIIMPHPDDDDVVGTDDMDMDMGTGRHSVQLVSLLVQLVCDCPSNYHYAACSNFDHDSSRRNLRSQLNSCVNPRHNPPCVSVSNVVSNVVRNVSNVD/DDFAFEEEEAAQAQLSLLLQLLLVVTYNYAYEHQAQAGHAQFAFDWDQFPVGTAGHTQGAFKDDCQRFVQVVVLCVVLVWDKDWDFQKEKEAEPDPQCIAIQEDQGGPLSVVCVVPLVVVLVCLQCPVCQFFQLVVCVVVPHDLCCVQRPVLQQCCVPANFQAPNRQFGVNVVSCCSNQQVTGRHHGRTIMGIVRGSSVSRVVSCVSCDPSYDHSKHWQAWAQDPVAIWTDIDNDIDGTNAYEYADQLVVCLRRYDDPDCVSVVLSPPFDKGKKKKWKWQPCVPDDPVHNLGQKYWYFDDPDDSVPSSPGTIKIKGFCCNDPVNVVTPGTIMIIMPHPDDDPPVGTDDMDMDIGTGRRSVQLVSLQVQLVCDCPSNYHYAYCSNFDDDSSGRNLSSQLNSCVVPRHDPPPVSVSNVVSNVVRNVSNVD

Nearest PDB structures (foldseek):
  6f7l-assembly1_B  TM=1.002E+00  e=3.628E-102  Streptomyces rochei
  6f7l-assembly1_A  TM=1.001E+00  e=2.340E-98  Streptomyces rochei
  6f7v-assembly1_A  TM=9.998E-01  e=1.291E-93  Streptomyces rochei subsp. volubilis
  6f32-assembly1_A  TM=1.000E+00  e=2.110E-93  Streptomyces rochei
  6fjh-assembly1_A  TM=9.999E-01  e=2.307E-92  Streptomyces rochei subsp. volubilis

Sequence (859 aa):
VVEAKSRIAVVGGGGSGSVAAWLLARRHDVTLFEADEYLGGHAYSHPVETDQGTLHVDMGVEHFNEKLSPNLFRLLTDFGIGTYVAPSSVHVDFPGEQQSWNNLDFLGELREELHEEFDRFHQEMNQLPTSKQMSIGEYLDKHGYSKSFKYKAMNPILSIYSGCHAPSLDYNLMYVALSFSMNLLSFFSAGYWRKAQGGIHSYLARIESDLGERVRLNTPVEAVVPTQSGVTVLAGGQEHHFDQVVFATHADVTLRLLRTSDQQYRDLLGDFAYVPVESVLHQDESWLSPAGGGAYCQFRMPEGFELARAEEQMGSLTQNCNVLHPYRKVSSPILITFDPQEDVDPERVIVRREWKLPQLRPVDVRRKKRLHEIQGLNGLWFCGTDTSVTGHEGAIVSGMVIADRLGVPHPFPDDAPAAAQFRGIKEFMGVVEAKSRIAVVGGGGSGSVAAWLLARRHDVTLFEADEYLGGHAYSHPVETDQGTLHVDMGVEHFNEKLSPNLFRLLTDFGIGTYVAPSSVHVDFPGEQQSWNNLDFLGELREELHEEFDRFHQEMNQLPTQMSIGEYLDKHGYSKSFKYKAMNPILSIYSGCHAPSLDYNLMYVALSFSMNLLSFFSAGYWRKAQGGIHSYLARIESDLGERVRLNTPVEAVVPTQSGVTVLAGGQEHHFDQVVFATHADVTLRLLRTSDQQYRDLLGDFAYVPVESVLHQDESWLSPAGGGAYCQFRMPEGFELARAEEQMGSLTQNCNVLHPYRKVSSPILITFDPQEDVDPERVIVRREWKLPQLRPVDVRRKKRLHEIQGLNGLWFCGTDTSVTGHEGAIVSGMVIADRLGVPHPFPDDAPAAAQFRGIKEFMGV

B-factor: mean 61.85, std 17.32, range [29.01, 142.75]